Protein AF-0000000068860426 (afdb_homodimer)

Secondary structure (DSSP, 8-state):
--------THHHHHHHHHHHHHHHHHHHS-HHHHHHHHHHHHHHHHHHHHHHHH---------EEESSTTSHHHHHHHHHHTTTS-GGGEEEEES-TTSHHHHHHHHTT-EEEETT-HHHHHTT-SEEEE---SSTTHHHHHHHHHHHHHHHHHHH---EEEEEEETTTT-TT--HHHHHHHHHHHHHHHHH-SSTTEEEEEEPPBGGGGGGGHHHHHHHTEEEES--TT-EE-PBPHHHHHHHHHHHT-TT-S--GGGSTTS-SSSS--EEEEE--S--EEHHHHHHHHHHHHSS--EEEE--HHHHHHHHHHTT--HHHHHHHHHHHHHH-B---TT-GGGSPPPSHHHHHHSSPPPPHHHHHHHTHHHHS-------------------------------------------------TTHHHHTGGGGG---S-SS-S-S---S-------------/--------HHHHHHHHHHHHHHHHHHHHS-HHHHHHHHHHHHHHHHHHHHHHHH---------EEESSTTSHHHHHHHHHHTTTS-GGGEEEEES-TTSHHHHHHHHTT-EEEETT-HHHHHTT-SEEEE---SSTTHHHHHHHHHHHHHHHHHHH---EEEEEEETTTT-TT--HHHHHHHHHHHHHHHHH-SSS-EEEEEEPPBGGGGGGGHHHHHHHTEEEES--TT-EE-PBPHHHHHHHHHHHT-TT-S--GGGSTTS--SSS--EEEEE--S--EEHHHHHHHHHHHHSS--EEEE--HHHHHHHHHHTT--HHHHHHHHHHHHHH-BPPPTT-GGGSPPPSHHHHHHSSPPPPHHHHHHHTHHHHS-------------------------------------------------SGGGGGGGGGGGGGSS-SSPS-S---S-------------

Sequence (924 aa):
MRPPSGSGPSAIAGYERVTDAMLQRWQRSGPKRKRELIRPSCLLCMALLFSLFSSSSAASPRPLLVTSADGAEGFAVLTALVSARDPSSLVGCVDSAGSENSLALRALGVALRPADDLRGCFSGVSFALLAAPLTADRAARASELIAAAVAARDEEGLAAAFLVSVIGSTAAAAPPSVAEYGAMERELFQRWGDVPGAVALRTAFFQQNLLLWAGDAREHAALRLPLGPAACLAPLSSRDLASVLAALCAPAGLPPLGELPFLPAEGGAPAALELSGPAWLNGSRLSAVATATAGTPLGFASLPRAEAAGVLRRAGLDASEQRLLLDLLSAQSALPPAGGCEALQPSAGLPALLGRPGAPVGAFFLEQAAAFAARDAPTAGEGVAGEGHHHHPRTGWNSRVIAGYEAAPWQHGVVLLLALAPVGLALAACSLARGRRGTLLHAMCFPDESAQSGVEPGWRLLMRPPSGSGPSAIAGYERVTDAMLQRWQRSGPKRKRELIRPSCLLCMALLFSLFSSSSAASPRPLLVTSADGAEGFAVLTALVSARDPSSLVGCVDSAGSENSLALRALGVALRPADDLRGCFSGVSFALLAAPLTADRAARASELIAAAVAARDEEGLAAAFLVSVIGSTAAAAPPSVAEYGAMERELFQRWGDVPGAVALRTAFFQQNLLLWAGDAREHAALRLPLGPAACLAPLSSRDLASVLAALCAPAGLPPLGELPFLPAEGGAPAALELSGPAWLNGSRLSAVATATAGTPLGFASLPRAEAAGVLRRAGLDASEQRLLLDLLSAQSALPPAGGCEALQPSAGLPALLGRPGAPVGAFFLEQAAAFAARDAPTAGEGVAGEGHHHHPRTGWNSRVIAGYEAAPWQHGVVLLLALAPVGLALAACSLARGRRGTLLHAMCFPDESAQSGVEPGWRLL

pLDDT: mean 71.19, std 30.67, range [15.7, 98.75]

Nearest PDB structures (foldseek):
  5l4l-assembly1_A  TM=7.822E-01  e=1.843E-15  Streptomyces antibioticus
  2zcv-assembly1_A  TM=7.775E-01  e=4.383E-14  Escherichia coli
  8j9i-assembly1_E4  TM=6.492E-01  e=2.360E-07  Euglena gracilis
  8gym-assembly1_2E  TM=5.850E-01  e=1.329E-06  Tetrahymena thermophila SB210
  8tcu-assembly1_D-2  TM=4.857E-01  e=2.380E-03  Homo sapiens

Organism: Emiliania huxleyi (strain CCMP1516) (NCBI:txid280463)

Foldseek 3Di:
DDPPDDPPPPVVVVVVVVVVVVVVVLVVDPPVVVVVVCVVVVVVVVVCVCCVVVVPPVPDQFAEEEECCLADLNVLLLVLLLVQDPQCSYEYAHCDCPDPSNVVSVVSVHHYDYNVCLLVRLARGQEYEQDFHLDPCRLVRLLVNLVSQLVCVVPHVHQAYEYEAAPLCVPPPQDPLNVSRVVSLVSNLVSNDQDPHYEYEHEAAALVVQLLCLVVCLVVVASAEQFDQQWKGFHFHSSLVSNLVSLCSDPVHGDPCCPLVPADHDDRDHGYAYATAQFIDGQQRLQVLLCVQLVGRYHYHHDHLVVNLVSNVVSPDDPSRSVNSSSSCVSRIDGDDPVGRRPDGGGCRSCSRPVDGGDDSSVVSNVCSVSNDHPDDDDDDDDDPDDPPDPPPPDPDDPCPDDDDDPPDDDDDPPDDPPDPDDDVPPPVPPVPPDDDDPPDDPDDDPDDDDPDDDDDDPDDD/DDPPDDPVVPVVVVVVVVVVVVVVVLVVDPPVVVVVVCVVVVVVVVVCVCCVVVVVPVPDQFAEEEEQCLADLNVLLLVLLLVQDPQCSYEYAHCDCPDPSNVVSVVSVHHYDYNVCLLVRLARGQEYEQDFHLDPCRLVRLLVNLVSQLVCVVPHVHNAYEYEAAPLCVPPPQDPLNVSRVVSLVSNLVSNDQDPHYEYEHEAAALVVQLLCLVVCLVVVASAEQFDQQWKGFHFHSSLVSNLVSLCSDPVHGDPCCPLVPFPHDDSRHGYAYATAQFIDGRQRLQVLLCVQLVGRYHYHHDHLVVNLVSNVVSPDDPSRSVNSSSSCVSRIDGDDPVGRRPDGGGCRSCSRPVDGGDDSSVVSNVCSVSNDHPPDPDPPDPDPPDDPDPPPPDDPPPDDPDDPPPVDDDDDPPDDPPDPDDDVPPPVPPVPPDCPVHVDDVDDCPPPDPDDDDDDDPDPD

Solvent-accessible surface area (backbone atoms only — not comparable to full-atom values): 51506 Å² total; per-residue (Å²): 134,80,79,79,83,76,78,66,70,53,60,64,54,48,52,52,47,51,51,48,48,49,49,48,49,53,72,69,43,55,79,72,53,45,63,59,48,49,49,61,49,48,46,40,46,48,41,41,47,42,42,59,58,60,51,48,60,76,63,73,65,61,28,37,31,31,29,35,23,50,39,74,67,25,32,49,36,51,59,34,26,33,58,54,34,46,27,81,28,32,35,29,21,19,86,47,76,82,37,68,53,31,44,22,39,44,66,55,45,32,45,76,34,54,48,91,39,52,70,66,46,49,56,80,26,36,33,34,39,44,36,58,54,70,52,90,60,23,67,64,51,34,52,51,52,45,52,46,50,46,49,26,34,77,73,50,57,33,56,34,41,35,32,66,35,38,54,48,15,78,44,92,84,34,49,69,70,40,28,48,39,31,52,50,48,53,49,43,39,61,69,61,46,95,53,85,39,52,33,34,40,17,34,36,59,46,48,71,60,56,60,53,43,18,68,58,19,38,77,65,40,19,52,64,40,62,45,54,80,65,28,17,37,30,43,13,40,51,53,52,53,19,47,50,51,43,61,46,58,30,88,91,39,66,61,68,51,62,68,33,84,69,18,79,67,85,74,88,70,66,42,50,42,45,38,32,6,56,50,38,32,25,46,65,55,48,19,50,34,35,22,44,31,32,72,40,79,32,39,57,41,66,33,56,65,70,58,36,47,50,49,37,44,75,58,68,44,52,72,53,44,40,51,40,54,54,40,45,51,59,56,54,40,38,75,44,58,96,70,31,33,76,66,51,78,49,49,62,40,39,37,70,75,70,73,23,56,35,31,49,64,31,53,53,30,39,70,42,19,64,55,49,40,65,75,75,71,81,75,85,78,80,84,79,82,69,82,71,77,81,74,72,80,78,80,78,78,75,82,74,82,85,91,70,93,61,91,68,85,94,82,88,70,93,70,74,85,70,69,85,67,68,69,74,72,61,59,70,63,53,71,68,62,63,84,83,70,85,69,86,78,76,80,70,84,77,74,71,85,69,92,79,80,80,88,78,84,70,92,82,95,130,133,80,77,81,80,74,75,65,72,51,59,63,52,49,50,51,46,51,50,48,47,50,49,51,49,52,72,68,42,56,82,70,52,44,62,61,47,47,49,62,49,47,46,39,45,48,43,42,46,41,41,60,57,58,51,47,58,77,64,74,68,61,29,36,30,30,30,36,21,51,39,75,65,24,31,50,36,51,58,33,25,34,58,55,36,47,25,83,27,33,33,28,21,21,86,47,76,81,37,69,53,30,44,23,39,46,66,54,46,34,46,76,33,53,49,94,38,50,69,67,46,49,57,78,26,35,31,34,39,44,34,57,53,69,52,88,59,22,69,65,52,35,53,52,51,45,52,47,50,44,50,26,36,76,73,50,57,33,56,33,42,34,33,68,35,38,55,51,16,77,43,89,84,34,47,69,69,40,29,49,38,31,52,49,50,52,49,43,37,61,70,60,45,100,53,87,40,52,33,35,39,17,34,36,59,47,48,70,60,54,58,54,43,18,67,57,20,38,76,63,40,20,52,64,39,62,45,55,80,64,27,17,38,31,42,13,41,50,53,49,55,17,47,49,51,44,60,46,57,31,86,90,39,66,61,68,52,66,69,34,83,70,19,78,69,82,76,90,71,64,42,49,42,46,38,33,6,56,50,40,33,26,46,63,55,49,19,50,35,34,21,46,32,32,73,41,78,32,41,59,41,69,33,55,66,71,59,36,47,50,50,37,43,75,57,67,45,52,72,54,45,40,51,39,54,54,41,45,51,59,55,52,40,39,73,45,57,96,70,32,31,77,66,50,80,52,47,62,41,40,37,70,75,69,73,23,57,36,29,50,63,31,51,52,30,40,70,42,20,62,53,47,40,66,74,74,71,79,77,85,75,78,80,72,82,73,75,74,79,79,77,72,78,78,80,75,83,75,81,77,82,83,81,79,80,72,80,71,79,89,80,89,71,94,72,78,85,72,67,88,70,77,73,75,77,62,59,73,68,54,71,75,62,56,64,43,61,71,42,73,74,64,90,66,83,80,71,68,76,66,86,72,85,80,86,79,85,82,80,73,93,119

Radius of gyration: 33.28 Å; Cα contacts (8 Å, |Δi|>4): 1417; chains: 2; bounding box: 102×101×106 Å

Structure (mmCIF, N/CA/C/O backbone):
data_AF-0000000068860426-model_v1
#
loop_
_entity.id
_entity.type
_entity.pdbx_description
1 polymer 'Uncharacterized protein'
#
loop_
_atom_site.group_PDB
_atom_site.id
_atom_site.type_symbol
_atom_site.label_atom_id
_atom_site.label_alt_id
_atom_site.label_comp_id
_atom_site.label_asym_id
_atom_site.label_entity_id
_atom_site.label_seq_id
_atom_site.pdbx_PDB_ins_code
_atom_site.Cartn_x
_atom_site.Cartn_y
_atom_site.Cartn_z
_atom_site.occupancy
_atom_site.B_iso_or_equiv
_atom_site.auth_seq_id
_atom_site.auth_comp_id
_atom_site.auth_asym_id
_atom_site.auth_atom_id
_atom_site.pdbx_PDB_model_num
ATOM 1 N N . MET A 1 1 ? -43.688 -19.359 48.094 1 23.11 1 MET A N 1
ATOM 2 C CA . MET A 1 1 ? -42.438 -20.141 48.125 1 23.11 1 MET A CA 1
ATOM 3 C C . MET A 1 1 ? -41.375 -19.484 47.281 1 23.11 1 MET A C 1
ATOM 5 O O . MET A 1 1 ? -41.594 -19.219 46.094 1 23.11 1 MET A O 1
ATOM 9 N N . ARG A 1 2 ? -40.344 -18.797 47.875 1 30.78 2 ARG A N 1
ATOM 10 C CA . ARG A 1 2 ? -39.375 -17.828 47.375 1 30.78 2 ARG A CA 1
ATOM 11 C C . ARG A 1 2 ? -38.344 -18.516 46.469 1 30.78 2 ARG A C 1
ATOM 13 O O . ARG A 1 2 ? -37.844 -19.594 46.781 1 30.78 2 ARG A O 1
ATOM 20 N N . PRO A 1 3 ? -38.281 -18.125 45.125 1 32.91 3 PRO A N 1
ATOM 21 C CA . PRO A 1 3 ? -37.469 -18.969 44.219 1 32.91 3 PRO A CA 1
ATOM 22 C C . PRO A 1 3 ? -36 -19.047 44.625 1 32.91 3 PRO A C 1
ATOM 24 O O . PRO A 1 3 ? -35.5 -18.125 45.281 1 32.91 3 PRO A O 1
ATOM 27 N N . PRO A 1 4 ? -35.375 -20.203 44.875 1 31.98 4 PRO A N 1
ATOM 28 C CA . PRO A 1 4 ? -34 -20.422 45.344 1 31.98 4 PRO A CA 1
ATOM 29 C C . PRO A 1 4 ? -32.969 -19.656 44.531 1 31.98 4 PRO A C 1
ATOM 31 O O . PRO A 1 4 ? -33.188 -19.344 43.375 1 31.98 4 PRO A O 1
ATOM 34 N N . SER A 1 5 ? -32.312 -18.703 45.188 1 31.06 5 SER A N 1
ATOM 35 C CA . SER A 1 5 ? -31.219 -17.781 44.906 1 31.06 5 SER A CA 1
ATOM 36 C C . SER A 1 5 ? -30.062 -18.469 44.188 1 31.06 5 SER A C 1
ATOM 38 O O . SER A 1 5 ? -29.547 -19.484 44.656 1 31.06 5 SER A O 1
ATOM 40 N N . GLY A 1 6 ? -30.031 -18.344 42.844 1 28.91 6 GLY A N 1
ATOM 41 C CA . GLY A 1 6 ? -29.281 -18.953 41.75 1 28.91 6 GLY A CA 1
ATOM 42 C C . GLY A 1 6 ? -27.781 -19 42 1 28.91 6 GLY A C 1
ATOM 43 O O . GLY A 1 6 ? -27.266 -18.25 42.844 1 28.91 6 GLY A O 1
ATOM 44 N N . SER A 1 7 ? -27.141 -20.141 41.688 1 33.69 7 SER A N 1
ATOM 45 C CA . SER A 1 7 ? -25.875 -20.844 41.75 1 33.69 7 SER A CA 1
ATOM 46 C C . SER A 1 7 ? -24.734 -20.031 41.125 1 33.69 7 SER A C 1
ATOM 48 O O . SER A 1 7 ? -24.047 -20.516 40.25 1 33.69 7 SER A O 1
ATOM 50 N N . GLY A 1 8 ? -24.906 -18.703 41.125 1 32.19 8 GLY A N 1
ATOM 51 C CA . GLY A 1 8 ? -23.906 -18 40.344 1 32.19 8 GLY A CA 1
ATOM 52 C C . GLY A 1 8 ? -22.484 -18.219 40.844 1 32.19 8 GLY A C 1
ATOM 53 O O . GLY A 1 8 ? -21.578 -18.453 40.031 1 32.19 8 GLY A O 1
ATOM 54 N N . PRO A 1 9 ? -22.297 -18.062 42.156 1 38.44 9 PRO A N 1
ATOM 55 C CA . PRO A 1 9 ? -20.953 -17.891 42.719 1 38.44 9 PRO A CA 1
ATOM 56 C C . PRO A 1 9 ? -20.141 -19.188 42.75 1 38.44 9 PRO A C 1
ATOM 58 O O . PRO A 1 9 ? -18.953 -19.156 43.031 1 38.44 9 PRO A O 1
ATOM 61 N N . SER A 1 10 ? -20.859 -20.281 42.469 1 38.16 10 SER A N 1
ATOM 62 C CA . SER A 1 10 ? -20.25 -21.562 42.844 1 38.16 10 SER A CA 1
ATOM 63 C C . SER A 1 10 ? -19.203 -22 41.844 1 38.16 10 SER A C 1
ATOM 65 O O . SER A 1 10 ? -18.25 -22.703 42.188 1 38.16 10 SER A O 1
ATOM 67 N N . ALA A 1 11 ? -19.453 -21.609 40.625 1 39.06 11 ALA A N 1
ATOM 68 C CA . ALA A 1 11 ? -18.547 -22.156 39.625 1 39.06 11 ALA A CA 1
ATOM 69 C C . ALA A 1 11 ? -17.141 -21.562 39.781 1 39.06 11 ALA A C 1
ATOM 71 O O . ALA A 1 11 ? -16.141 -22.25 39.594 1 39.06 11 ALA A O 1
ATOM 72 N N . ILE A 1 12 ? -17.109 -20.297 40.156 1 38.5 12 ILE A N 1
ATOM 73 C CA . ILE A 1 12 ? -15.82 -19.641 40.312 1 38.5 12 ILE A CA 1
ATOM 74 C C . ILE A 1 12 ? -15.086 -20.219 41.531 1 38.5 12 ILE A C 1
ATOM 76 O O . ILE A 1 12 ? -13.867 -20.438 41.469 1 38.5 12 ILE A O 1
ATOM 80 N N . ALA A 1 13 ? -15.875 -20.609 42.531 1 46.25 13 ALA A N 1
ATOM 81 C CA . ALA A 1 13 ? -15.305 -21.203 43.719 1 46.25 13 ALA A CA 1
ATOM 82 C C . ALA A 1 13 ? -14.711 -22.578 43.438 1 46.25 13 ALA A C 1
ATOM 84 O O . ALA A 1 13 ? -13.688 -22.953 44 1 46.25 13 ALA A O 1
ATOM 85 N N . GLY A 1 14 ? -15.328 -23.297 42.469 1 42.81 14 GLY A N 1
ATOM 86 C CA . GLY A 1 14 ? -14.836 -24.594 42.062 1 42.81 14 GLY A CA 1
ATOM 87 C C . GLY A 1 14 ? -13.484 -24.547 41.375 1 42.81 14 GLY A C 1
ATOM 88 O O . GLY A 1 14 ? -12.609 -25.375 41.656 1 42.81 14 GLY A O 1
ATOM 89 N N . TYR A 1 15 ? -13.312 -23.531 40.562 1 43.19 15 TYR A N 1
ATOM 90 C CA . TYR A 1 15 ? -12.039 -23.391 39.875 1 43.19 15 TYR A CA 1
ATOM 91 C C . TYR A 1 15 ? -10.922 -23.062 40.844 1 43.19 15 TYR A C 1
ATOM 93 O O . TYR A 1 15 ? -9.805 -23.562 40.719 1 43.19 15 TYR A O 1
ATOM 101 N N . GLU A 1 16 ? -11.211 -22.234 41.812 1 45.62 16 GLU A N 1
ATOM 102 C CA . GLU A 1 16 ? -10.219 -21.922 42.812 1 45.62 16 GLU A CA 1
ATOM 103 C C . GLU A 1 16 ? -9.828 -23.156 43.625 1 45.62 16 GLU A C 1
ATOM 105 O O . GLU A 1 16 ? -8.656 -23.344 43.938 1 45.62 16 GLU A O 1
ATOM 110 N N . ARG A 1 17 ? -10.844 -23.953 43.781 1 50.78 17 ARG A N 1
ATOM 111 C CA . ARG A 1 17 ? -10.562 -25.188 44.531 1 50.78 17 ARG A CA 1
ATOM 112 C C . ARG A 1 17 ? -9.656 -26.109 43.75 1 50.78 17 ARG A C 1
ATOM 114 O O . ARG A 1 17 ? -8.742 -26.719 44.281 1 50.78 17 ARG A O 1
ATOM 121 N N . VAL A 1 18 ? -9.898 -26.25 42.469 1 48.88 18 VAL A N 1
ATOM 122 C CA . VAL A 1 18 ? -9.086 -27.125 41.625 1 48.88 18 VAL A CA 1
ATOM 123 C C . VAL A 1 18 ? -7.672 -26.547 41.5 1 48.88 18 VAL A C 1
ATOM 125 O O . VAL A 1 18 ? -6.688 -27.297 41.625 1 48.88 18 VAL A O 1
ATOM 128 N N . THR A 1 19 ? -7.621 -25.25 41.344 1 46.44 19 THR A N 1
ATOM 129 C CA . THR A 1 19 ? -6.293 -24.656 41.281 1 46.44 19 THR A CA 1
ATOM 130 C C . THR A 1 19 ? -5.566 -24.828 42.625 1 46.44 19 THR A C 1
ATOM 132 O O . THR A 1 19 ? -4.371 -25.109 42.656 1 46.44 19 THR A O 1
ATOM 135 N N . ASP A 1 20 ? -6.285 -24.578 43.625 1 49.97 20 ASP A N 1
ATOM 136 C CA . ASP A 1 20 ? -5.672 -24.734 44.938 1 49.97 20 ASP A CA 1
ATOM 137 C C . ASP A 1 20 ? -5.246 -26.188 45.188 1 49.97 20 ASP A C 1
ATOM 139 O O . ASP A 1 20 ? -4.164 -26.453 45.719 1 49.97 20 ASP A O 1
ATOM 143 N N . ALA A 1 21 ? -6.082 -27.109 44.812 1 52.97 21 ALA A N 1
ATOM 144 C CA . ALA A 1 21 ? -5.746 -28.531 44.938 1 52.97 21 ALA A CA 1
ATOM 145 C C . ALA A 1 21 ? -4.559 -28.906 44.062 1 52.97 21 ALA A C 1
ATOM 147 O O . ALA A 1 21 ? -3.682 -29.672 44.5 1 52.97 21 ALA A O 1
ATOM 148 N N . MET A 1 22 ? -4.52 -28.438 42.906 1 50.69 22 MET A N 1
ATOM 149 C CA . MET A 1 22 ? -3.377 -28.688 42.031 1 50.69 22 MET A CA 1
ATOM 150 C C . MET A 1 22 ? -2.102 -28.094 42.625 1 50.69 22 MET A C 1
ATOM 152 O O . MET A 1 22 ? -1.047 -28.734 42.594 1 50.69 22 MET A O 1
ATOM 156 N N . LEU A 1 23 ? -2.283 -26.875 43.094 1 50.78 23 LEU A N 1
ATOM 157 C CA . LEU A 1 23 ? -1.139 -26.266 43.781 1 50.78 23 LEU A CA 1
ATOM 158 C C . LEU A 1 23 ? -0.718 -27.078 45 1 50.78 23 LEU A C 1
ATOM 160 O O . LEU A 1 23 ? 0.475 -27.266 45.219 1 50.78 23 LEU A O 1
ATOM 164 N N . GLN A 1 24 ? -1.648 -27.516 45.781 1 52.69 24 GLN A N 1
ATOM 165 C CA . GLN A 1 24 ? -1.346 -28.359 46.906 1 52.69 24 GLN A CA 1
ATOM 166 C C . GLN A 1 24 ? -0.689 -29.672 46.469 1 52.69 24 GLN A C 1
ATOM 168 O O . GLN A 1 24 ? 0.27 -30.125 47.094 1 52.69 24 GLN A O 1
ATOM 173 N N . ARG A 1 25 ? -1.207 -30.344 45.5 1 53.94 25 ARG A N 1
ATOM 174 C CA . ARG A 1 25 ? -0.604 -31.562 45 1 53.94 25 ARG A CA 1
ATOM 175 C C . ARG A 1 25 ? 0.787 -31.297 44.438 1 53.94 25 ARG A C 1
ATOM 177 O O . ARG A 1 25 ? 1.7 -32.094 44.594 1 53.94 25 ARG A O 1
ATOM 184 N N . TRP A 1 26 ? 0.906 -30.188 43.688 1 52.31 26 TRP A N 1
ATOM 185 C CA . TRP A 1 26 ? 2.227 -29.781 43.219 1 52.31 26 TRP A CA 1
ATOM 186 C C . TRP A 1 26 ? 3.184 -29.594 44.406 1 52.31 26 TRP A C 1
ATOM 188 O O . TRP A 1 26 ? 4.328 -30.047 44.344 1 52.31 26 TRP A O 1
ATOM 198 N N . GLN A 1 27 ? 2.801 -28.922 45.344 1 54.34 27 GLN A N 1
ATOM 199 C CA . GLN A 1 27 ? 3.652 -28.656 46.5 1 54.34 27 GLN A CA 1
ATOM 200 C C . GLN A 1 27 ? 4.074 -29.953 47.188 1 54.34 27 GLN A C 1
ATOM 202 O O . GLN A 1 27 ? 5.184 -30.047 47.719 1 54.34 27 GLN A O 1
ATOM 207 N N . ARG A 1 28 ? 3.215 -30.938 47.156 1 52.09 28 ARG A N 1
ATOM 208 C CA . ARG A 1 28 ? 3.486 -32.219 47.781 1 52.09 28 ARG A CA 1
ATOM 209 C C . ARG A 1 28 ? 4.238 -33.156 46.844 1 52.09 28 ARG A C 1
ATOM 211 O O . ARG A 1 28 ? 4.668 -34.25 47.219 1 52.09 28 ARG A O 1
ATOM 218 N N . SER A 1 29 ? 4.16 -32.938 45.656 1 48.06 29 SER A N 1
ATOM 219 C CA . SER A 1 29 ? 4.809 -33.875 44.719 1 48.06 29 SER A CA 1
ATOM 220 C C . SER A 1 29 ? 6.32 -33.656 44.719 1 48.06 29 SER A C 1
ATOM 222 O O . SER A 1 29 ? 6.801 -32.562 44.969 1 48.06 29 SER A O 1
ATOM 224 N N . GLY A 1 30 ? 7.191 -34.75 44.844 1 49.59 30 GLY A N 1
ATOM 225 C CA . GLY A 1 30 ? 8.648 -34.75 44.812 1 49.59 30 GLY A CA 1
ATOM 226 C C . GLY A 1 30 ? 9.227 -34.125 43.562 1 49.59 30 GLY A C 1
ATOM 227 O O . GLY A 1 30 ? 8.5 -33.844 42.625 1 49.59 30 GLY A O 1
ATOM 228 N N . PRO A 1 31 ? 10.531 -33.688 43.5 1 50.59 31 PRO A N 1
ATOM 229 C CA . PRO A 1 31 ? 11.156 -32.938 42.406 1 50.59 31 PRO A CA 1
ATOM 230 C C . PRO A 1 31 ? 10.953 -33.562 41.062 1 50.59 31 PRO A C 1
ATOM 232 O O . PRO A 1 31 ? 10.875 -32.875 40.031 1 50.59 31 PRO A O 1
ATOM 235 N N . LYS A 1 32 ? 10.93 -34.906 40.969 1 51.41 32 LYS A N 1
ATOM 236 C CA . LYS A 1 32 ? 10.766 -35.625 39.75 1 51.41 3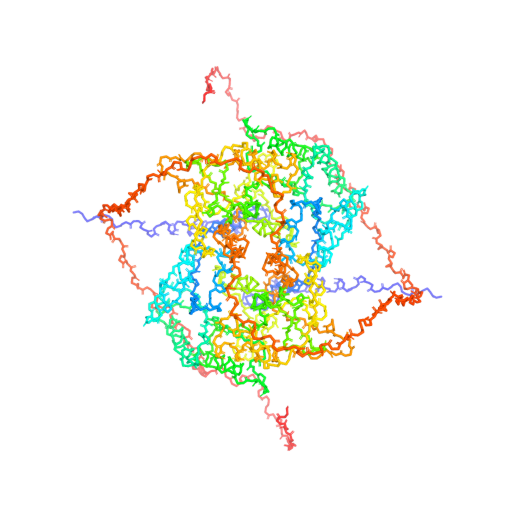2 LYS A CA 1
ATOM 237 C C . LYS A 1 32 ? 9.375 -35.406 39.156 1 51.41 32 LYS A C 1
ATOM 239 O O . LYS A 1 32 ? 9.234 -35.25 37.938 1 51.41 32 LYS A O 1
ATOM 244 N N . ARG A 1 33 ? 8.477 -35.469 39.969 1 44.62 33 ARG A N 1
ATOM 245 C CA . ARG A 1 33 ? 7.082 -35.344 39.531 1 44.62 33 ARG A CA 1
ATOM 246 C C . ARG A 1 33 ? 6.742 -33.906 39.156 1 44.62 33 ARG A C 1
ATOM 248 O O . ARG A 1 33 ? 5.879 -33.656 38.312 1 44.62 33 ARG A O 1
ATOM 255 N N . LYS A 1 34 ? 7.379 -32.969 39.688 1 46.28 34 LYS A N 1
ATOM 256 C CA . LYS A 1 34 ? 7.184 -31.578 39.344 1 46.28 34 LYS A CA 1
ATOM 257 C C . LYS A 1 34 ? 7.633 -31.281 37.906 1 46.28 34 LYS A C 1
ATOM 259 O O . LYS A 1 34 ? 7.008 -30.5 37.219 1 46.28 34 LYS A O 1
ATOM 264 N N . ARG A 1 35 ? 8.703 -31.766 37.5 1 45.03 35 ARG A N 1
ATOM 265 C CA . ARG A 1 35 ? 9.172 -31.641 36.125 1 45.03 35 ARG A CA 1
ATOM 266 C C . ARG A 1 35 ? 8.18 -32.281 35.156 1 45.03 35 ARG A C 1
ATOM 268 O O . ARG A 1 35 ? 8.008 -31.781 34.031 1 45.03 35 ARG A O 1
ATOM 275 N N . GLU A 1 36 ? 7.551 -33.375 35.562 1 42.78 36 GLU A N 1
ATOM 276 C CA . GLU A 1 36 ? 6.523 -34.062 34.812 1 42.78 36 GLU A CA 1
ATOM 277 C C . GLU A 1 36 ? 5.223 -33.281 34.781 1 42.78 36 GLU A C 1
ATOM 279 O O . GLU A 1 36 ? 4.449 -33.375 33.812 1 42.78 36 GLU A O 1
ATOM 284 N N . LEU A 1 37 ? 5.023 -32.562 35.844 1 38.66 37 LEU A N 1
ATOM 285 C CA . LEU A 1 37 ? 3.777 -31.797 35.938 1 38.66 37 LEU A CA 1
ATOM 286 C C . LEU A 1 37 ? 3.896 -30.469 35.188 1 38.66 37 LEU A C 1
ATOM 288 O O . LEU A 1 37 ? 2.885 -29.844 34.875 1 38.66 37 LEU A O 1
ATOM 292 N N . ILE A 1 38 ? 5.016 -29.891 35.219 1 38.59 38 ILE A N 1
ATOM 293 C CA . ILE A 1 38 ? 5.152 -28.641 34.5 1 38.59 38 ILE A CA 1
ATOM 294 C C . ILE A 1 38 ? 4.996 -28.875 33 1 38.59 38 ILE A C 1
ATOM 296 O O . ILE A 1 38 ? 4.797 -27.938 32.25 1 38.59 38 ILE A O 1
ATOM 300 N N . ARG A 1 39 ? 5.109 -30.188 32.688 1 35.59 39 ARG A N 1
ATOM 301 C CA . ARG A 1 39 ? 5.098 -30.453 31.234 1 35.59 39 ARG A CA 1
ATOM 302 C C . ARG A 1 39 ? 3.746 -30.094 30.625 1 35.59 39 ARG A C 1
ATOM 304 O O . ARG A 1 39 ? 3.682 -29.391 29.625 1 35.59 39 ARG A O 1
ATOM 311 N N . PRO A 1 40 ? 2.701 -30.953 31.047 1 34.97 40 PRO A N 1
ATOM 312 C CA . PRO A 1 40 ? 1.465 -30.734 30.281 1 34.97 40 PRO A CA 1
ATOM 313 C C . PRO A 1 40 ? 0.692 -29.5 30.766 1 34.97 40 PRO A C 1
ATOM 315 O O . PRO A 1 40 ? 0.003 -28.859 29.969 1 34.97 40 PRO A O 1
ATOM 318 N N . SER A 1 41 ? 0.914 -29.203 32.062 1 35.59 41 SER A N 1
ATOM 319 C CA . SER A 1 41 ? 0.041 -28.156 32.562 1 35.59 41 SER A CA 1
ATOM 320 C C . SER A 1 41 ? 0.566 -26.766 32.188 1 35.59 41 SER A C 1
ATOM 322 O O . SER A 1 41 ? -0.215 -25.844 31.938 1 35.59 41 SER A O 1
ATOM 324 N N . CYS A 1 42 ? 1.854 -26.547 32.344 1 36.5 42 CYS A N 1
ATOM 325 C CA . CYS A 1 42 ? 2.377 -25.25 31.922 1 36.5 42 CYS A CA 1
ATOM 326 C C . CYS A 1 42 ? 2.252 -25.109 30.406 1 36.5 42 CYS A C 1
ATOM 328 O O . CYS A 1 42 ? 2.039 -24 29.906 1 36.5 42 CYS A O 1
ATOM 330 N N . LEU A 1 43 ? 2.383 -26.188 29.734 1 36.91 43 LEU A N 1
ATOM 331 C CA . LEU A 1 43 ? 2.082 -26.156 28.297 1 36.91 43 LEU A CA 1
ATOM 332 C C . LEU A 1 43 ? 0.593 -25.922 28.062 1 36.91 43 LEU A C 1
ATOM 334 O O . LEU A 1 43 ? 0.213 -25.219 27.125 1 36.91 43 LEU A O 1
ATOM 338 N N . LEU A 1 44 ? -0.183 -26.469 29 1 36.94 44 LEU A N 1
ATOM 339 C CA . LEU A 1 44 ? -1.608 -26.156 28.922 1 36.94 44 LEU A CA 1
ATOM 340 C C . LEU A 1 44 ? -1.883 -24.719 29.359 1 36.94 44 LEU A C 1
ATOM 342 O O . LEU A 1 44 ? -2.682 -24.031 28.734 1 36.94 44 LEU A O 1
ATOM 346 N N . CYS A 1 45 ? -1.245 -24.312 30.391 1 36.56 45 CYS A N 1
ATOM 347 C CA . CYS A 1 45 ? -1.45 -22.906 30.75 1 36.56 45 CYS A CA 1
ATOM 348 C C . CYS A 1 45 ? -0.848 -21.984 29.688 1 36.56 45 CYS A C 1
ATOM 350 O O . CYS A 1 45 ? -1.455 -20.984 29.328 1 36.56 45 CYS A O 1
ATOM 352 N N . MET A 1 46 ? 0.339 -22.281 29.219 1 37.56 46 MET A N 1
ATOM 353 C CA . MET A 1 46 ? 0.872 -21.5 28.109 1 37.56 46 MET A CA 1
ATOM 354 C C . MET A 1 46 ? 0.035 -21.688 26.844 1 37.56 46 MET A C 1
ATOM 356 O O . MET A 1 46 ? -0.207 -20.734 26.094 1 37.56 46 MET A O 1
ATOM 360 N N . ALA A 1 47 ? -0.383 -22.891 26.641 1 38.72 47 ALA A N 1
ATOM 361 C CA . ALA A 1 47 ? -1.36 -23.109 25.578 1 38.72 47 ALA A CA 1
ATOM 362 C C . ALA A 1 47 ? -2.699 -22.469 25.906 1 38.72 47 ALA A C 1
ATOM 364 O O . ALA A 1 47 ? -3.359 -21.906 25.031 1 38.72 47 ALA A O 1
ATOM 365 N N . LEU A 1 48 ? -3.129 -22.562 27.141 1 36.59 48 LEU A N 1
ATOM 366 C CA . LEU A 1 48 ? -4.328 -21.828 27.547 1 36.59 48 LEU A CA 1
ATOM 367 C C . LEU A 1 48 ? -4.09 -20.328 27.531 1 36.59 48 LEU A C 1
ATOM 369 O O . LEU A 1 48 ? -4.961 -19.562 27.125 1 36.59 48 LEU A O 1
ATOM 373 N N . LEU A 1 49 ? -2.971 -19.891 28.062 1 35.31 49 LEU A N 1
ATOM 374 C CA . LEU A 1 49 ? -2.66 -18.469 27.922 1 35.31 49 LEU A CA 1
ATOM 375 C C . LEU A 1 49 ? -2.424 -18.109 26.453 1 35.31 49 LEU A C 1
ATOM 377 O O . LEU A 1 49 ? -2.861 -17.062 26 1 35.31 49 LEU A O 1
ATOM 381 N N . PHE A 1 50 ? -1.663 -18.906 25.719 1 36.5 50 PHE A N 1
ATOM 382 C CA . PHE A 1 50 ? -1.607 -18.734 24.281 1 36.5 50 PHE A CA 1
ATOM 383 C C . PHE A 1 50 ? -2.982 -18.938 23.656 1 36.5 50 PHE A C 1
ATOM 385 O O . PHE A 1 50 ? -3.359 -18.219 22.719 1 36.5 50 PHE A O 1
ATOM 392 N N . SER A 1 51 ? -3.662 -20.031 23.969 1 34.19 51 SER A N 1
ATOM 393 C CA . SER A 1 51 ? -5.051 -20.172 23.547 1 34.19 51 SER A CA 1
ATOM 394 C C . SER A 1 51 ? -5.918 -19.047 24.109 1 34.19 51 SER A C 1
ATOM 396 O O . SER A 1 51 ? -6.859 -18.609 23.453 1 34.19 51 SER A O 1
ATOM 398 N N . LEU A 1 52 ? -5.891 -18.781 25.344 1 34.59 52 LEU A N 1
ATOM 399 C CA . LEU A 1 52 ? -6.59 -17.625 25.875 1 34.59 52 LEU A CA 1
ATOM 400 C C . LEU A 1 52 ? -6.094 -16.344 25.219 1 34.59 52 LEU A C 1
ATOM 402 O O . LEU A 1 52 ? -6.863 -15.398 25.031 1 34.59 52 LEU A O 1
ATOM 406 N N . PHE A 1 53 ? -4.777 -16.188 25.031 1 33.28 53 PHE A N 1
ATOM 407 C CA . PHE A 1 53 ? -4.305 -15.055 24.234 1 33.28 53 PHE A CA 1
ATOM 408 C C . PHE A 1 53 ? -4.477 -15.344 22.734 1 33.28 53 PHE A C 1
ATOM 410 O O . PHE A 1 53 ? -4.531 -14.414 21.922 1 33.28 53 PHE A O 1
ATOM 417 N N . SER A 1 54 ? -4.281 -16.531 22.297 1 33 54 SER A N 1
ATOM 418 C CA . SER A 1 54 ? -4.586 -16.875 20.906 1 33 54 SER A CA 1
ATOM 419 C C . SER A 1 54 ? -6.086 -16.781 20.641 1 33 54 SER A C 1
ATOM 421 O O . SER A 1 54 ? -6.527 -16.984 19.5 1 33 54 SER A O 1
ATOM 423 N N . SER A 1 55 ? -6.836 -17.375 21.5 1 32.41 55 SER A N 1
ATOM 424 C CA . SER A 1 55 ? -8.25 -17.078 21.312 1 32.41 55 SER A CA 1
ATOM 425 C C . SER A 1 55 ? -8.492 -15.586 21.141 1 32.41 55 SER A C 1
ATOM 427 O O . SER A 1 55 ? -9.086 -14.938 22 1 32.41 55 SER A O 1
ATOM 429 N N . SER A 1 56 ? -7.508 -14.906 20.828 1 33 56 SER A N 1
ATOM 430 C CA . SER A 1 56 ? -7.855 -13.547 20.438 1 33 56 SER A CA 1
ATOM 431 C C . SER A 1 56 ? -9.195 -13.5 19.703 1 33 56 SER A C 1
ATOM 433 O O . SER A 1 56 ? -9.305 -13.961 18.562 1 33 56 SER A O 1
ATOM 435 N N . SER A 1 57 ? -10.188 -14 20.281 1 35.03 57 SER A N 1
ATOM 436 C CA . SER A 1 57 ? -11.375 -13.406 19.688 1 35.03 57 SER A CA 1
ATOM 437 C C . SER A 1 57 ? -11.023 -12.18 18.859 1 35.03 57 SER A C 1
ATOM 439 O O . SER A 1 57 ? -10.375 -11.25 19.344 1 35.03 57 SER A O 1
ATOM 441 N N . ALA A 1 58 ? -10.633 -12.406 17.719 1 42.03 58 ALA A N 1
ATOM 442 C CA . ALA A 1 58 ? -10.391 -11.289 16.812 1 42.03 58 ALA A CA 1
ATOM 443 C C . ALA A 1 58 ? -11.008 -10 17.344 1 42.03 58 ALA A C 1
ATOM 445 O O . ALA A 1 58 ? -12.227 -9.797 17.25 1 42.03 58 ALA A O 1
ATOM 446 N N . ALA A 1 59 ? -10.828 -9.617 18.594 1 48.59 59 ALA A N 1
ATOM 447 C CA . ALA A 1 59 ? -11.352 -8.367 19.141 1 48.59 59 ALA A CA 1
ATOM 448 C C . ALA A 1 59 ? -11.508 -7.316 18.047 1 48.59 59 ALA A C 1
ATOM 450 O O . ALA A 1 59 ? -10.648 -7.188 17.172 1 48.59 59 ALA A O 1
ATOM 451 N N . SER A 1 60 ? -12.695 -7.082 17.797 1 61.75 60 SER A N 1
ATOM 452 C CA . SER A 1 60 ? -13.055 -6.043 16.828 1 61.75 60 SER A CA 1
ATOM 453 C C . SER A 1 60 ? -12.094 -4.863 16.906 1 61.75 60 SER A C 1
ATOM 455 O O . SER A 1 60 ? -11.75 -4.406 18 1 61.75 60 SER A O 1
ATOM 457 N N . PRO A 1 61 ? -11.281 -4.691 15.883 1 77.56 61 PRO A N 1
ATOM 458 C CA . PRO A 1 61 ? -10.367 -3.549 15.914 1 77.56 61 PRO A CA 1
ATOM 459 C C . PRO A 1 61 ? -11 -2.297 16.516 1 77.56 61 PRO A C 1
ATOM 461 O O . PRO A 1 61 ? -12.18 -2.02 16.25 1 77.56 61 PRO A O 1
ATOM 464 N N . ARG A 1 62 ? -10.32 -1.696 17.484 1 88.31 62 ARG A N 1
ATOM 465 C CA . ARG A 1 62 ? -10.766 -0.455 18.109 1 88.31 62 ARG A CA 1
ATOM 466 C C . ARG A 1 62 ? -10.898 0.659 17.078 1 88.31 62 ARG A C 1
ATOM 468 O O . ARG A 1 62 ? -10.039 0.811 16.203 1 88.31 62 ARG A O 1
ATOM 475 N N . PRO A 1 63 ? -11.953 1.443 17.094 1 94.81 63 PRO A N 1
ATOM 476 C CA . PRO A 1 63 ? -12.25 2.418 16.047 1 94.81 63 PRO A CA 1
ATOM 477 C C . PRO A 1 63 ? -11.281 3.598 16.047 1 94.81 63 PRO A C 1
ATOM 479 O O . PRO A 1 63 ? -10.867 4.066 17.109 1 94.81 63 PRO A O 1
ATOM 482 N N . LEU A 1 64 ? -10.883 4.02 14.914 1 97.19 64 LEU A N 1
ATOM 483 C CA . LEU A 1 64 ? -10.016 5.172 14.68 1 97.19 64 LEU A CA 1
ATOM 484 C C . LEU A 1 64 ? -10.766 6.266 13.922 1 97.19 64 LEU A C 1
ATOM 486 O O . LEU A 1 64 ? -11.273 6.027 12.82 1 97.19 64 LEU A O 1
ATOM 490 N N . LEU A 1 65 ? -10.859 7.418 14.578 1 98.56 65 LEU A N 1
ATOM 491 C CA . LEU A 1 65 ? -11.461 8.594 13.953 1 98.56 65 LEU A CA 1
ATOM 492 C C . LEU A 1 65 ? -10.406 9.398 13.195 1 98.56 65 LEU A C 1
ATOM 494 O O . LEU A 1 65 ? -9.297 9.602 13.688 1 98.56 65 LEU A O 1
ATOM 498 N N . VAL A 1 66 ? -10.727 9.812 11.977 1 98.69 66 VAL A N 1
ATOM 499 C CA . VAL A 1 66 ? -9.93 10.781 11.242 1 98.69 66 VAL A CA 1
ATOM 500 C C . VAL A 1 66 ? -10.75 12.055 11.008 1 98.69 66 VAL A C 1
ATOM 502 O O . VAL A 1 66 ? -11.836 12 10.43 1 98.69 66 VAL A O 1
ATOM 505 N N . THR A 1 67 ? -10.242 13.188 11.477 1 98.56 67 THR A N 1
ATOM 506 C CA . THR A 1 67 ? -10.945 14.453 11.305 1 98.56 67 THR A CA 1
ATOM 507 C C . THR A 1 67 ? -10.648 15.055 9.938 1 98.56 67 THR A C 1
ATOM 509 O O . THR A 1 67 ? -9.703 14.641 9.258 1 98.56 67 THR A O 1
ATOM 512 N N . SER A 1 68 ? -11.508 16.016 9.508 1 97.75 68 SER A N 1
ATOM 513 C CA . SER A 1 68 ? -11.414 16.625 8.18 1 97.75 68 SER A CA 1
ATOM 514 C C . SER A 1 68 ? -11.227 15.562 7.102 1 97.75 68 SER A C 1
ATOM 516 O O . SER A 1 68 ? -10.367 15.711 6.227 1 97.75 68 SER A O 1
ATOM 518 N N . ALA A 1 69 ? -11.984 14.516 7.176 1 98 69 ALA A N 1
ATOM 519 C CA . ALA A 1 69 ? -11.773 13.305 6.391 1 98 69 ALA A CA 1
ATOM 520 C C . ALA A 1 69 ? -12.047 13.555 4.91 1 98 69 ALA A C 1
ATOM 522 O O . ALA A 1 69 ? -11.531 12.836 4.047 1 98 69 ALA A O 1
ATOM 523 N N . ASP A 1 70 ? -12.875 14.516 4.605 1 96.75 70 ASP A N 1
ATOM 524 C CA . ASP A 1 70 ? -13.195 14.781 3.207 1 96.75 70 ASP A CA 1
ATOM 525 C C . ASP A 1 70 ? -12.266 15.844 2.621 1 96.75 70 ASP A C 1
ATOM 527 O O . ASP A 1 70 ? -12.359 16.172 1.438 1 96.75 70 ASP A O 1
ATOM 531 N N . GLY A 1 71 ? -11.375 16.375 3.48 1 93.94 71 GLY A N 1
ATOM 532 C CA . GLY A 1 71 ? -10.312 17.25 2.984 1 93.94 71 GLY A CA 1
ATOM 533 C C . GLY A 1 71 ? -9.133 16.469 2.428 1 93.94 71 GLY A C 1
ATOM 534 O O . GLY A 1 71 ? -9.078 15.242 2.535 1 93.94 71 GLY A O 1
ATOM 535 N N . ALA A 1 72 ? -8.203 17.156 1.822 1 90.69 72 ALA A N 1
ATOM 536 C CA . ALA A 1 72 ? -7.094 16.531 1.096 1 90.69 72 ALA A CA 1
ATOM 537 C C . ALA A 1 72 ? -6.277 15.625 2.008 1 90.69 72 ALA A C 1
ATOM 539 O O . ALA A 1 72 ? -6.023 14.461 1.676 1 90.69 72 ALA A O 1
ATOM 540 N N . GLU A 1 73 ? -5.898 16.094 3.137 1 91 73 GLU A N 1
ATOM 541 C CA . GLU A 1 73 ? -5.02 15.344 4.031 1 91 73 GLU A CA 1
ATOM 542 C C . GLU A 1 73 ? -5.758 14.18 4.684 1 91 73 GLU A C 1
ATOM 544 O O . GLU A 1 73 ? -5.289 13.039 4.652 1 91 73 GLU A O 1
ATOM 549 N N . GLY A 1 74 ? -6.938 14.5 5.277 1 94.94 74 GLY A N 1
ATOM 550 C CA . GLY A 1 74 ? -7.719 13.445 5.906 1 94.94 74 GLY A CA 1
ATOM 551 C C . GLY A 1 74 ? -8.133 12.352 4.938 1 94.94 74 GLY A C 1
ATOM 552 O O . GLY A 1 74 ? -8.086 11.164 5.281 1 94.94 74 GLY A O 1
ATOM 553 N N . PHE A 1 75 ? -8.492 12.766 3.781 1 95.88 75 PHE A N 1
ATOM 554 C CA . PHE A 1 75 ? -8.906 11.812 2.758 1 95.88 75 PHE A CA 1
ATOM 555 C C . PHE A 1 75 ? -7.758 10.891 2.377 1 95.88 75 PHE A C 1
ATOM 557 O O . PHE A 1 75 ? -7.934 9.672 2.297 1 95.88 75 PHE A O 1
ATOM 564 N N . ALA A 1 76 ? -6.594 11.461 2.162 1 93.06 76 ALA A N 1
ATOM 565 C CA . ALA A 1 76 ? -5.426 10.672 1.777 1 93.06 76 ALA A CA 1
ATOM 566 C C . ALA A 1 76 ? -5.078 9.648 2.85 1 93.06 76 ALA A C 1
ATOM 568 O O . ALA A 1 76 ? -4.793 8.484 2.539 1 93.06 76 ALA A O 1
ATOM 569 N N . VAL A 1 77 ? -5.168 10.031 4.027 1 94.88 77 VAL A N 1
ATOM 570 C CA . VAL A 1 77 ? -4.812 9.141 5.125 1 94.88 77 VAL A CA 1
ATOM 571 C C . VAL A 1 77 ? -5.852 8.031 5.254 1 94.88 77 VAL A C 1
ATOM 573 O O . VAL A 1 77 ? -5.504 6.852 5.375 1 94.88 77 VAL A O 1
ATOM 576 N N . LEU A 1 78 ? -7.07 8.414 5.207 1 96.69 78 LEU A N 1
ATOM 577 C CA . LEU A 1 78 ? -8.133 7.434 5.395 1 96.69 78 LEU A CA 1
ATOM 578 C C . LEU A 1 78 ? -8.156 6.422 4.258 1 96.69 78 LEU A C 1
ATOM 580 O O . LEU A 1 78 ? -8.359 5.227 4.484 1 96.69 78 LEU A O 1
ATOM 584 N N . THR A 1 79 ? -7.945 6.902 3.049 1 95.56 79 THR A N 1
ATOM 585 C CA . THR A 1 79 ? -7.93 6 1.904 1 95.56 79 THR A CA 1
ATOM 586 C C . THR A 1 79 ? -6.762 5.02 2.002 1 95.56 79 THR A C 1
ATOM 588 O O . THR A 1 79 ? -6.871 3.871 1.572 1 95.56 79 THR A O 1
ATOM 591 N N . ALA A 1 80 ? -5.664 5.465 2.539 1 95.56 80 ALA A N 1
ATOM 592 C CA . ALA A 1 80 ? -4.547 4.555 2.775 1 95.56 80 ALA A CA 1
ATOM 593 C C . ALA A 1 80 ? -4.855 3.588 3.914 1 95.56 80 ALA A C 1
ATOM 595 O O . ALA A 1 80 ? -4.484 2.414 3.859 1 95.56 80 ALA A O 1
ATOM 596 N N . LEU A 1 81 ? -5.605 4.035 4.883 1 96.88 81 LEU A N 1
ATOM 597 C CA . LEU A 1 81 ? -5.898 3.256 6.078 1 96.88 81 LEU A CA 1
ATOM 598 C C . LEU A 1 81 ? -6.812 2.08 5.75 1 96.88 81 LEU A C 1
ATOM 600 O O . LEU A 1 81 ? -6.754 1.039 6.41 1 96.88 81 LEU A O 1
ATOM 604 N N . VAL A 1 82 ? -7.652 2.199 4.727 1 96.31 82 VAL A N 1
ATOM 605 C CA . VAL A 1 82 ? -8.617 1.147 4.43 1 96.31 82 VAL A CA 1
ATOM 606 C C . VAL A 1 82 ? -7.887 -0.124 4.008 1 96.31 82 VAL A C 1
ATOM 608 O O . VAL A 1 82 ? -8.461 -1.214 4.02 1 96.31 82 VAL A O 1
ATOM 611 N N . SER A 1 83 ? -6.629 0.04 3.596 1 93.69 83 SER A N 1
ATOM 612 C CA . SER A 1 83 ? -5.828 -1.117 3.215 1 93.69 83 SER A CA 1
ATOM 613 C C . SER A 1 83 ? -4.957 -1.595 4.375 1 93.69 83 SER A C 1
ATOM 615 O O . SER A 1 83 ? -4.297 -2.629 4.273 1 93.69 83 SER A O 1
ATOM 617 N N . ALA A 1 84 ? -4.926 -0.815 5.426 1 92.88 84 ALA A N 1
ATOM 618 C CA . ALA A 1 84 ? -4.055 -1.136 6.555 1 92.88 84 ALA A CA 1
ATOM 619 C C . ALA A 1 84 ? -4.867 -1.587 7.766 1 92.88 84 ALA A C 1
ATOM 621 O O . ALA A 1 84 ? -4.316 -2.16 8.711 1 92.88 84 ALA A O 1
ATOM 622 N N . ARG A 1 85 ? -6.141 -1.337 7.73 1 93.38 85 ARG A N 1
ATOM 623 C CA . ARG A 1 85 ? -7.07 -1.698 8.797 1 93.38 85 ARG A CA 1
ATOM 624 C C . ARG 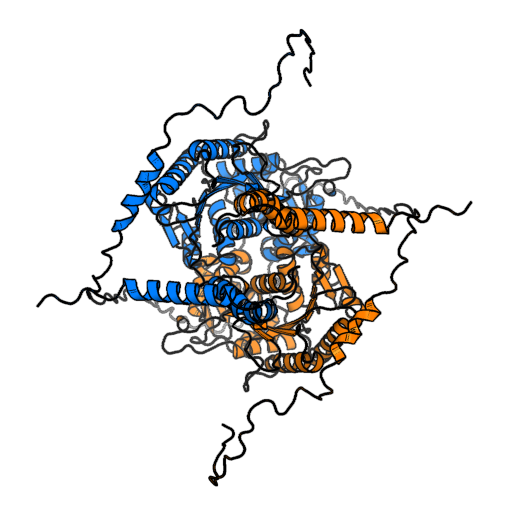A 1 85 ? -8.406 -2.16 8.227 1 93.38 85 ARG A C 1
ATOM 626 O O . ARG A 1 85 ? -8.703 -1.921 7.051 1 93.38 85 ARG A O 1
ATOM 633 N N . ASP A 1 86 ? -9.164 -2.805 9.141 1 93.25 86 ASP A N 1
ATOM 634 C CA . ASP A 1 86 ? -10.547 -3.098 8.773 1 93.25 86 ASP A CA 1
ATOM 635 C C . ASP A 1 86 ? -11.344 -1.811 8.578 1 93.25 86 ASP A C 1
ATOM 637 O O . ASP A 1 86 ? -11.461 -1.002 9.5 1 93.25 86 ASP A O 1
ATOM 641 N N . PRO A 1 87 ? -11.852 -1.616 7.344 1 95.06 87 PRO A N 1
ATOM 642 C CA . PRO A 1 87 ? -12.578 -0.374 7.078 1 95.06 87 PRO A CA 1
ATOM 643 C C . PRO A 1 87 ? -13.711 -0.131 8.07 1 95.06 87 PRO A C 1
ATOM 645 O O . PRO A 1 87 ? -14.039 1.02 8.375 1 95.06 87 PRO A O 1
ATOM 648 N N . SER A 1 88 ? -14.297 -1.171 8.633 1 94.12 88 SER A N 1
ATOM 649 C CA . SER A 1 88 ? -15.406 -1.031 9.57 1 94.12 88 SER A CA 1
ATOM 650 C C . SER A 1 88 ? -14.953 -0.397 10.883 1 94.12 88 SER A C 1
ATOM 652 O O . SER A 1 88 ? -15.781 0.053 11.68 1 94.12 88 SER A O 1
ATOM 654 N N . SER A 1 89 ? -13.648 -0.375 11.117 1 95.5 89 SER A N 1
ATOM 655 C CA . SER A 1 89 ? -13.094 0.224 12.328 1 95.5 89 SER A CA 1
ATOM 656 C C . SER A 1 89 ? -12.711 1.683 12.094 1 95.5 89 SER A C 1
ATOM 658 O O . SER A 1 89 ? -12.164 2.334 12.984 1 95.5 89 SER A O 1
ATOM 660 N N . LEU A 1 90 ? -13.008 2.225 10.922 1 97.88 90 LEU A N 1
ATOM 661 C CA . LEU A 1 90 ? -12.609 3.58 10.555 1 97.88 90 LEU A CA 1
ATOM 662 C C . LEU A 1 90 ? -13.82 4.512 10.523 1 97.88 90 LEU A C 1
ATOM 664 O O . LEU A 1 90 ? -14.883 4.145 10.016 1 97.88 90 LEU A O 1
ATOM 668 N N . VAL A 1 91 ? -13.602 5.68 11.125 1 98.44 91 VAL A N 1
ATOM 669 C CA . VAL A 1 91 ? -14.625 6.719 11.148 1 98.44 91 VAL A CA 1
ATOM 670 C C . VAL A 1 91 ? -14.055 8.023 10.609 1 98.44 91 VAL A C 1
ATOM 672 O O . VAL A 1 91 ? -12.93 8.414 10.961 1 98.44 91 VAL A O 1
ATOM 675 N N . GLY A 1 92 ? -14.781 8.594 9.711 1 98.75 92 GLY A N 1
ATOM 676 C CA . GLY A 1 92 ? -14.391 9.898 9.203 1 98.75 92 GLY A CA 1
ATOM 677 C C . GLY A 1 92 ? -15.336 11.008 9.625 1 98.75 92 GLY A C 1
ATOM 678 O O . GLY A 1 92 ? -16.562 10.867 9.5 1 98.75 92 GLY A O 1
ATOM 679 N N . CYS A 1 93 ? -14.766 12.086 10.188 1 98.56 93 CYS A N 1
ATOM 680 C CA . CYS A 1 93 ? -15.516 13.32 10.422 1 98.56 93 CYS A CA 1
ATOM 681 C C . CYS A 1 93 ? -15.445 14.242 9.211 1 98.56 93 CYS A C 1
ATOM 683 O O . CYS A 1 93 ? -14.352 14.656 8.805 1 98.56 93 CYS A O 1
ATOM 685 N N . VAL A 1 94 ? -16.594 14.562 8.625 1 98.38 94 VAL A N 1
ATOM 686 C CA . VAL A 1 94 ? -16.578 15.227 7.332 1 98.38 94 VAL A CA 1
ATOM 687 C C . VAL A 1 94 ? -17.375 16.531 7.41 1 98.38 94 VAL A C 1
ATOM 689 O O . VAL A 1 94 ? -18.328 16.641 8.172 1 98.38 94 VAL A O 1
ATOM 692 N N . ASP A 1 95 ? -16.922 17.531 6.668 1 96.69 95 ASP A N 1
ATOM 693 C CA . ASP A 1 95 ? -17.641 18.797 6.555 1 96.69 95 ASP A CA 1
ATOM 694 C C . ASP A 1 95 ? -18.828 18.656 5.617 1 96.69 95 ASP A C 1
ATOM 696 O O . ASP A 1 95 ? -19.875 19.281 5.844 1 96.69 95 ASP A O 1
ATOM 700 N N . SER A 1 96 ? -18.688 17.828 4.57 1 96.5 96 SER A N 1
ATOM 701 C CA . SER A 1 96 ? -19.734 17.625 3.578 1 96.5 96 SER A CA 1
ATOM 702 C C . SER A 1 96 ? -19.922 16.141 3.264 1 96.5 96 SER A C 1
ATOM 704 O O . SER A 1 96 ? -19.094 15.539 2.592 1 96.5 96 SER A O 1
ATOM 706 N N . ALA A 1 97 ? -21.047 15.625 3.586 1 94.06 97 ALA A N 1
ATOM 707 C CA . ALA A 1 97 ? -21.344 14.211 3.383 1 94.06 97 ALA A CA 1
ATOM 708 C C . ALA A 1 97 ? -21.562 13.906 1.905 1 94.06 97 ALA A C 1
ATOM 710 O O . ALA A 1 97 ? -21.438 12.758 1.48 1 94.06 97 ALA A O 1
ATOM 711 N N . GLY A 1 98 ? -21.828 14.945 1.149 1 94.12 98 GLY A N 1
ATOM 712 C CA . GLY A 1 98 ? -22.141 14.75 -0.257 1 94.12 98 GLY A CA 1
ATOM 713 C C . GLY A 1 98 ? -20.953 15.008 -1.174 1 94.12 98 GLY A C 1
ATOM 714 O O . GLY A 1 98 ? -21.062 14.859 -2.393 1 94.12 98 GLY A O 1
ATOM 715 N N . SER A 1 99 ? -19.828 15.344 -0.566 1 95 99 SER A N 1
ATOM 716 C CA . SER A 1 99 ? -18.656 15.594 -1.402 1 95 99 SER A CA 1
ATOM 717 C C . SER A 1 99 ? -18.188 14.312 -2.084 1 95 99 SER A C 1
ATOM 719 O O . SER A 1 99 ? -18.5 13.211 -1.631 1 95 99 SER A O 1
ATOM 721 N N . GLU A 1 100 ? -17.484 14.469 -3.219 1 93.31 100 GLU A N 1
ATOM 722 C CA . GLU A 1 100 ? -16.922 13.328 -3.936 1 93.31 100 GLU A CA 1
ATOM 723 C C . GLU A 1 100 ? -16.062 12.461 -3.016 1 93.31 100 GLU A C 1
ATOM 725 O O . GLU A 1 100 ? -16.156 11.234 -3.041 1 93.31 100 GLU A O 1
ATOM 730 N N . ASN A 1 101 ? -15.258 13.109 -2.219 1 96.12 101 ASN A N 1
ATOM 731 C CA . ASN A 1 101 ? -14.406 12.375 -1.277 1 96.12 101 ASN A CA 1
ATOM 732 C C . ASN A 1 101 ? -15.242 11.594 -0.267 1 96.12 101 ASN A C 1
ATOM 734 O O . ASN A 1 101 ? -14.922 10.445 0.044 1 96.12 101 ASN A O 1
ATOM 738 N N . SER A 1 102 ? -16.266 12.211 0.254 1 97.62 102 SER A N 1
ATOM 739 C CA . SER A 1 102 ? -17.141 11.539 1.213 1 97.62 102 SER A CA 1
ATOM 740 C C . SER A 1 102 ? -17.812 10.32 0.591 1 97.62 102 SER A C 1
ATOM 742 O O . SER A 1 102 ? -17.875 9.258 1.211 1 97.62 102 SER A O 1
ATOM 744 N N . LEU A 1 103 ? -18.25 10.477 -0.619 1 94.88 103 LEU A N 1
ATOM 745 C CA . LEU A 1 103 ? -18.891 9.359 -1.311 1 94.88 103 LEU A CA 1
ATOM 746 C C . LEU A 1 103 ? -17.906 8.219 -1.534 1 94.88 103 LEU A C 1
ATOM 748 O O . LEU A 1 103 ? -18.25 7.051 -1.354 1 94.88 103 LEU A O 1
ATOM 752 N N . ALA A 1 104 ? -16.734 8.555 -1.916 1 95.69 104 ALA A N 1
ATOM 753 C CA . ALA A 1 104 ? -15.695 7.547 -2.104 1 95.69 104 ALA A CA 1
ATOM 754 C C . ALA A 1 104 ? -15.398 6.812 -0.798 1 95.69 104 ALA A C 1
ATOM 756 O O . ALA A 1 104 ? -15.281 5.586 -0.782 1 95.69 104 ALA A O 1
ATOM 757 N N . LEU A 1 105 ? -15.289 7.566 0.261 1 97.5 105 LEU A N 1
ATOM 758 C CA . LEU A 1 105 ? -15 6.965 1.558 1 97.5 105 LEU A CA 1
ATOM 759 C C . LEU A 1 105 ? -16.109 6.012 1.977 1 97.5 105 LEU A C 1
ATOM 761 O O . LEU A 1 105 ? -15.844 4.926 2.494 1 97.5 105 LEU A O 1
ATOM 765 N N . ARG A 1 106 ? -17.312 6.41 1.748 1 96.44 106 ARG A N 1
ATOM 766 C CA . ARG A 1 106 ? -18.438 5.535 2.049 1 96.44 106 ARG A CA 1
ATOM 767 C C . ARG A 1 106 ? -18.359 4.246 1.235 1 96.44 106 ARG A C 1
ATOM 769 O O . ARG A 1 106 ? -18.609 3.158 1.762 1 96.44 106 ARG A O 1
ATOM 776 N N . ALA A 1 107 ? -18.016 4.422 0.015 1 93.88 107 ALA A N 1
ATOM 777 C CA . ALA A 1 107 ? -17.891 3.266 -0.869 1 93.88 107 ALA A CA 1
ATOM 778 C C . ALA A 1 107 ? -16.781 2.33 -0.4 1 93.88 107 ALA A C 1
ATOM 780 O O . ALA A 1 107 ? -16.812 1.132 -0.694 1 93.88 107 ALA A O 1
ATOM 781 N N . LEU A 1 108 ? -15.859 2.852 0.298 1 95.88 108 LEU A N 1
ATOM 782 C CA . LEU A 1 108 ? -14.742 2.064 0.807 1 95.88 108 LEU A CA 1
ATOM 783 C C . LEU A 1 108 ? -15.094 1.434 2.152 1 95.88 108 LEU A C 1
ATOM 785 O O . LEU A 1 108 ? -14.273 0.722 2.738 1 95.88 108 LEU A O 1
ATOM 789 N N . GLY A 1 109 ? -16.266 1.721 2.693 1 95.12 109 GLY A N 1
ATOM 790 C CA . GLY A 1 109 ? -16.719 1.075 3.91 1 95.12 109 GLY A CA 1
ATOM 791 C C . GLY A 1 109 ? -16.453 1.896 5.16 1 95.12 109 GLY A C 1
ATOM 792 O O . GLY A 1 109 ? -16.594 1.396 6.277 1 95.12 109 GLY A O 1
ATOM 793 N N . VAL A 1 110 ? -16.094 3.168 4.977 1 97.62 110 VAL A N 1
ATOM 794 C CA . VAL A 1 110 ? -15.797 4.039 6.109 1 97.62 110 VAL A CA 1
ATOM 795 C C . VAL A 1 110 ? -17.078 4.703 6.598 1 97.62 110 VAL A C 1
ATOM 797 O O . VAL A 1 110 ? -17.875 5.199 5.793 1 97.62 110 VAL A O 1
ATOM 800 N N . ALA A 1 111 ? -17.297 4.652 7.93 1 98 111 ALA A N 1
ATOM 801 C CA . ALA A 1 111 ? -18.422 5.391 8.508 1 98 111 ALA A CA 1
ATOM 802 C C . ALA A 1 111 ? -18.125 6.887 8.555 1 98 111 ALA A C 1
ATOM 804 O O . ALA A 1 111 ? -17.031 7.297 8.938 1 98 111 ALA A O 1
ATOM 805 N N . LEU A 1 112 ? -19.141 7.672 8.141 1 98.5 112 LEU A N 1
ATOM 806 C CA . LEU A 1 112 ? -18.938 9.117 8.141 1 98.5 112 LEU A CA 1
ATOM 807 C C . LEU A 1 112 ? -19.859 9.789 9.148 1 98.5 112 LEU A C 1
ATOM 809 O O . LEU A 1 112 ? -21.016 9.391 9.305 1 98.5 112 LEU A O 1
ATOM 813 N N . ARG A 1 113 ? -19.297 10.75 9.828 1 98.56 113 ARG A N 1
ATOM 814 C CA . ARG A 1 113 ? -20.031 11.578 10.781 1 98.56 113 ARG A CA 1
ATOM 815 C C . ARG A 1 113 ? -19.844 13.062 10.469 1 98.56 113 ARG A C 1
ATOM 817 O O . ARG A 1 113 ? -18.781 13.469 9.984 1 98.56 113 ARG A O 1
ATOM 824 N N . PRO A 1 114 ? -20.828 13.844 10.805 1 97.94 114 PRO A N 1
ATOM 825 C CA . PRO A 1 114 ? -20.75 15.258 10.438 1 97.94 114 PRO A CA 1
ATOM 826 C C . PRO A 1 114 ? -19.859 16.062 11.383 1 97.94 114 PRO A C 1
ATOM 828 O O . PRO A 1 114 ? -19.953 15.898 12.609 1 97.94 114 PRO A O 1
ATOM 831 N N . ALA A 1 115 ? -19.125 16.969 10.828 1 96.75 115 ALA A N 1
ATOM 832 C CA . ALA A 1 115 ? -18.141 17.75 11.586 1 96.75 115 ALA A CA 1
ATOM 833 C C . ALA A 1 115 ? -18.828 18.859 12.375 1 96.75 115 ALA A C 1
ATOM 835 O O . ALA A 1 115 ? -18.219 19.438 13.273 1 96.75 115 ALA A O 1
ATOM 836 N N . ASP A 1 116 ? -19.984 19.203 12.023 1 95.19 116 ASP A N 1
ATOM 837 C CA . ASP A 1 116 ? -20.703 20.234 12.766 1 95.19 116 ASP A CA 1
ATOM 838 C C . ASP A 1 116 ? -21.109 19.719 14.148 1 95.19 116 ASP A C 1
ATOM 840 O O . ASP A 1 116 ? -21.484 20.516 15.023 1 95.19 116 ASP A O 1
ATOM 844 N N . ASP A 1 117 ? -21.016 18.438 14.383 1 96.81 117 ASP A N 1
ATOM 845 C CA . ASP A 1 117 ? -21.203 17.797 15.68 1 96.81 117 ASP A CA 1
ATOM 846 C C . ASP A 1 117 ? -19.953 17.031 16.109 1 96.81 117 ASP A C 1
ATOM 848 O O . ASP A 1 117 ? -19.922 15.805 16.047 1 96.81 117 ASP A O 1
ATOM 852 N N . LEU A 1 118 ? -19.031 17.75 16.703 1 97.31 118 LEU A N 1
ATOM 853 C CA . LEU A 1 118 ? -17.766 17.125 17.047 1 97.31 118 LEU A CA 1
ATOM 854 C C . LEU A 1 118 ? -17.938 16.109 18.172 1 97.31 118 LEU A C 1
ATOM 856 O O . LEU A 1 118 ? -17.25 15.086 18.188 1 97.31 118 LEU A O 1
ATOM 860 N N . ARG A 1 119 ? -18.812 16.391 19.078 1 96.06 119 ARG A N 1
ATOM 861 C CA . ARG A 1 119 ? -19.078 15.398 20.109 1 96.06 119 ARG A CA 1
ATOM 862 C C . ARG A 1 119 ? -19.531 14.07 19.5 1 96.06 119 ARG A C 1
ATOM 864 O O . ARG A 1 119 ? -19.078 13.008 19.922 1 96.06 119 ARG A O 1
ATOM 871 N N . GLY A 1 120 ? -20.406 14.18 18.562 1 97.19 120 GLY A N 1
ATOM 872 C CA . GLY A 1 120 ? -20.859 13 17.844 1 97.19 120 GLY A CA 1
ATOM 873 C C . GLY A 1 120 ? -19.75 12.305 17.094 1 97.19 120 GLY A C 1
ATOM 874 O O . GLY A 1 120 ? -19.688 11.07 17.047 1 97.19 120 GLY A O 1
ATOM 875 N N . CYS A 1 121 ? -18.875 13.055 16.531 1 97.69 121 CYS A N 1
ATOM 876 C CA . CYS A 1 121 ? -17.75 12.492 15.781 1 97.69 121 CYS A CA 1
ATOM 877 C C . CYS A 1 121 ? -16.859 11.656 16.688 1 97.69 121 CYS A C 1
ATOM 879 O O . CYS A 1 121 ? -16.406 10.578 16.297 1 97.69 121 CYS A O 1
ATOM 881 N N . PHE A 1 122 ? -16.625 12.125 17.906 1 98.06 122 PHE A N 1
ATOM 882 C CA . PHE A 1 122 ? -15.672 11.492 18.812 1 98.06 122 PHE A CA 1
ATOM 883 C C . PHE A 1 122 ? -16.344 10.414 19.656 1 98.06 122 PHE A C 1
ATOM 885 O O . PHE A 1 122 ? -15.672 9.719 20.422 1 98.06 122 PHE A O 1
ATOM 892 N N . SER A 1 123 ? -17.625 10.203 19.484 1 96.69 123 SER A N 1
ATOM 893 C CA . SER A 1 123 ? -18.359 9.25 20.312 1 96.69 123 SER A CA 1
ATOM 894 C C . SER A 1 123 ? -17.953 7.816 20 1 96.69 123 SER A C 1
ATOM 896 O O . SER A 1 123 ? -17.922 7.41 18.828 1 96.69 123 SER A O 1
ATOM 898 N N . GLY A 1 124 ? -17.5 7.133 21.031 1 94.88 124 GLY A N 1
ATOM 899 C CA . GLY A 1 124 ? -17.297 5.699 20.938 1 94.88 124 GLY A CA 1
ATOM 900 C C . GLY A 1 124 ? -15.992 5.336 20.25 1 94.88 124 GLY A C 1
ATOM 901 O O . GLY A 1 124 ? -15.758 4.168 19.922 1 94.88 124 GLY A O 1
ATOM 902 N N . VAL A 1 125 ? -15.172 6.277 19.938 1 96.19 125 VAL A N 1
ATOM 903 C CA . VAL A 1 125 ? -13.914 5.957 19.281 1 96.19 125 VAL A CA 1
ATOM 904 C C . VAL A 1 125 ? -12.805 5.801 20.312 1 96.19 125 VAL A C 1
ATOM 906 O O . VAL A 1 125 ? -12.852 6.426 21.375 1 96.19 125 VAL A O 1
ATOM 909 N N . SER A 1 126 ? -11.797 4.949 19.969 1 93.81 126 SER A N 1
ATOM 910 C CA . SER A 1 126 ? -10.68 4.684 20.859 1 93.81 126 SER A CA 1
ATOM 911 C C . SER A 1 126 ? -9.461 5.523 20.5 1 93.81 126 SER A C 1
ATOM 913 O O . SER A 1 126 ? -8.625 5.82 21.359 1 93.81 126 SER A O 1
ATOM 915 N N . PHE A 1 127 ? -9.352 5.84 19.266 1 95.44 127 PHE A N 1
ATOM 916 C CA . PHE A 1 127 ? -8.234 6.621 18.75 1 95.44 127 PHE A CA 1
ATOM 917 C C . PHE A 1 127 ? -8.727 7.719 17.812 1 95.44 127 PHE A C 1
ATOM 919 O O . PHE A 1 127 ? -9.789 7.594 17.203 1 95.44 127 PHE A O 1
ATOM 926 N N . ALA A 1 128 ? -7.918 8.812 17.75 1 97.44 128 ALA A N 1
ATOM 927 C CA . ALA A 1 128 ? -8.273 9.891 16.828 1 97.44 128 ALA A CA 1
ATOM 928 C C . ALA A 1 128 ? -7.027 10.469 16.172 1 97.44 128 ALA A C 1
ATOM 930 O O . ALA A 1 128 ? -6.023 10.734 16.828 1 97.44 128 ALA A O 1
ATOM 931 N N . LEU A 1 129 ? -7.094 10.484 14.891 1 98.38 129 LEU A N 1
ATOM 932 C CA . LEU A 1 129 ? -6.137 11.297 14.148 1 98.38 129 LEU A CA 1
ATOM 933 C C . LEU A 1 129 ? -6.699 12.688 13.867 1 98.38 129 LEU A C 1
ATOM 935 O O . LEU A 1 129 ? -7.695 12.82 13.156 1 98.38 129 LEU A O 1
ATOM 939 N N . LEU A 1 130 ? -6.02 13.672 14.414 1 98.5 130 LEU A N 1
ATOM 940 C CA . LEU A 1 130 ? -6.434 15.062 14.242 1 98.5 130 LEU A CA 1
ATOM 941 C C . LEU A 1 130 ? -5.73 15.695 13.047 1 98.5 130 LEU A C 1
ATOM 943 O O . LEU A 1 130 ? -4.543 16.016 13.125 1 98.5 130 LEU A O 1
ATOM 947 N N . ALA A 1 131 ? -6.445 15.789 12.008 1 97.81 131 ALA A N 1
ATOM 948 C CA . ALA A 1 131 ? -6.027 16.547 10.828 1 97.81 131 ALA A CA 1
ATOM 949 C C . ALA A 1 131 ? -6.801 17.859 10.711 1 97.81 131 ALA A C 1
ATOM 951 O O . ALA A 1 131 ? -8.023 17.844 10.555 1 97.81 131 ALA A O 1
ATOM 952 N N . ALA A 1 132 ? -6.074 18.953 10.844 1 96.44 132 ALA A N 1
ATOM 953 C CA . ALA A 1 132 ? -6.723 20.25 10.656 1 96.44 132 ALA A CA 1
ATOM 954 C C . ALA A 1 132 ? -7.047 20.484 9.188 1 96.44 132 ALA A C 1
ATOM 956 O O . ALA A 1 132 ? -6.309 20.062 8.297 1 96.44 132 ALA A O 1
ATOM 957 N N . PRO A 1 133 ? -8.172 21.141 8.93 1 94.44 133 PRO A N 1
ATOM 958 C CA . PRO A 1 133 ? -8.445 21.484 7.535 1 94.44 133 PRO A CA 1
ATOM 959 C C . PRO A 1 133 ? -7.391 22.422 6.945 1 94.44 133 PRO A C 1
ATOM 961 O O . PRO A 1 133 ? -6.637 23.047 7.688 1 94.44 133 PRO A O 1
ATOM 964 N N . LEU A 1 134 ? -7.285 22.422 5.664 1 91.88 134 LEU A N 1
ATOM 965 C CA . LEU A 1 134 ? -6.289 23.25 4.992 1 91.88 134 LEU A CA 1
ATOM 966 C C . LEU A 1 134 ? -6.879 24.594 4.578 1 91.88 134 LEU A C 1
ATOM 968 O O . LEU A 1 134 ? -6.359 25.25 3.676 1 91.88 134 LEU A O 1
ATOM 972 N N . THR A 1 135 ? -7.852 25.016 5.25 1 90.25 135 THR A N 1
ATOM 973 C CA . THR A 1 135 ? -8.539 26.266 4.969 1 90.25 135 THR A CA 1
ATOM 974 C C . THR A 1 135 ? -7.93 27.422 5.773 1 90.25 135 THR A C 1
ATOM 976 O O . THR A 1 135 ? -7.09 27.188 6.645 1 90.25 135 THR A O 1
ATOM 979 N N . ALA A 1 136 ? -8.352 28.641 5.449 1 88.81 136 ALA A N 1
ATOM 980 C CA . ALA A 1 136 ? -7.797 29.828 6.078 1 88.81 136 ALA A CA 1
ATOM 981 C C . ALA A 1 136 ? -8.062 29.828 7.578 1 88.81 136 ALA A C 1
ATOM 983 O O . ALA A 1 136 ? -7.262 30.359 8.352 1 88.81 136 ALA A O 1
ATOM 984 N N . ASP A 1 137 ? -9.102 29.188 7.996 1 92.06 137 ASP A N 1
ATOM 985 C CA . ASP A 1 137 ? -9.477 29.188 9.406 1 92.06 137 ASP A CA 1
ATOM 986 C C . ASP A 1 137 ? -8.914 27.969 10.125 1 92.06 137 ASP A C 1
ATOM 988 O O . ASP A 1 137 ? -9.43 27.562 11.164 1 92.06 137 ASP A O 1
ATOM 992 N N . ARG A 1 138 ? -7.906 27.359 9.633 1 93.69 138 ARG A N 1
ATOM 993 C CA . ARG A 1 138 ? -7.371 26.078 10.094 1 93.69 138 ARG A CA 1
ATOM 994 C C . ARG A 1 138 ? -6.957 26.156 11.562 1 93.69 138 ARG A C 1
ATOM 996 O O . ARG A 1 138 ? -7.16 25.203 12.312 1 93.69 138 ARG A O 1
ATOM 1003 N N . ALA A 1 139 ? -6.387 27.281 12.031 1 93.75 139 ALA A N 1
ATOM 1004 C CA . ALA A 1 139 ? -5.941 27.406 13.414 1 93.75 139 ALA A CA 1
ATOM 1005 C C . ALA A 1 139 ? -7.113 27.297 14.383 1 93.75 139 ALA A C 1
ATOM 1007 O O . ALA A 1 139 ? -7.043 26.547 15.367 1 93.75 139 ALA A O 1
ATOM 1008 N N . ALA A 1 140 ? -8.148 28.031 14.086 1 96.12 140 ALA A N 1
ATOM 1009 C CA . ALA A 1 140 ? -9.344 28 14.93 1 96.12 140 ALA A CA 1
ATOM 1010 C C . ALA A 1 140 ? -9.977 26.609 14.922 1 96.12 140 ALA A C 1
ATOM 1012 O O . ALA A 1 140 ? -10.367 26.094 15.969 1 96.12 140 ALA A O 1
ATOM 1013 N N . ARG A 1 141 ? -10.062 26.031 13.781 1 96.56 141 ARG A N 1
ATOM 1014 C CA . ARG A 1 141 ? -10.656 24.703 13.648 1 96.56 141 ARG A CA 1
ATOM 1015 C C . ARG A 1 141 ? -9.82 23.656 14.359 1 96.56 141 ARG A C 1
ATOM 1017 O O . ARG A 1 141 ? -10.359 22.734 14.969 1 96.56 141 ARG A O 1
ATOM 1024 N N . ALA A 1 142 ? -8.531 23.781 14.25 1 97.75 142 ALA A N 1
ATOM 1025 C CA . ALA A 1 142 ? -7.641 22.875 14.953 1 97.75 142 ALA A CA 1
ATOM 1026 C C . ALA A 1 142 ? -7.863 22.938 16.469 1 97.75 142 ALA A C 1
ATOM 1028 O O . ALA A 1 142 ? -7.902 21.906 17.141 1 97.75 142 ALA A O 1
ATOM 1029 N N . SER A 1 143 ? -8 24.125 16.953 1 98.06 143 SER A N 1
ATOM 1030 C CA . SER A 1 143 ? -8.258 24.312 18.375 1 98.06 143 SER A CA 1
ATOM 1031 C C . SER A 1 143 ? -9.547 23.609 18.797 1 98.06 143 SER A C 1
ATOM 1033 O O . SER A 1 143 ? -9.594 22.969 19.859 1 98.06 143 SER A O 1
ATOM 1035 N N . GLU A 1 144 ? -10.555 23.703 17.984 1 98.12 144 GLU A N 1
ATOM 1036 C CA . GLU A 1 144 ? -11.82 23.016 18.25 1 98.12 144 GLU A CA 1
ATOM 1037 C C . GLU A 1 144 ? -11.641 21.5 18.266 1 98.12 144 GLU A C 1
ATOM 1039 O O . GLU A 1 144 ? -12.195 20.812 19.125 1 98.12 144 GLU A O 1
ATOM 1044 N N . LEU A 1 145 ? -10.922 21.016 17.312 1 98.44 145 LEU A N 1
ATOM 1045 C CA . LEU A 1 145 ? -10.656 19.594 17.234 1 98.44 145 LEU A CA 1
ATOM 1046 C C . LEU A 1 145 ? -9.898 19.094 18.453 1 98.44 145 LEU A C 1
ATOM 1048 O O . LEU A 1 145 ? -10.227 18.047 19.016 1 98.44 145 LEU A O 1
ATOM 1052 N N . ILE A 1 146 ? -8.891 19.844 18.875 1 98.12 146 ILE A N 1
ATOM 1053 C CA . ILE A 1 146 ? -8.086 19.5 20.047 1 98.12 146 ILE A CA 1
ATOM 1054 C C . ILE A 1 146 ? -8.961 19.516 21.297 1 98.12 146 ILE A C 1
ATOM 1056 O O . ILE A 1 146 ? -8.898 18.578 22.109 1 98.12 146 ILE A O 1
ATOM 1060 N N . ALA A 1 147 ? -9.789 20.5 21.422 1 98.12 147 ALA A N 1
ATOM 1061 C CA . ALA A 1 147 ? -10.703 20.578 22.562 1 98.12 147 ALA A CA 1
ATOM 1062 C C . ALA A 1 147 ? -11.641 19.375 22.594 1 98.12 147 ALA A C 1
ATOM 1064 O O . ALA A 1 147 ? -11.891 18.797 23.656 1 98.12 147 ALA A O 1
ATOM 1065 N N . ALA A 1 148 ? -12.125 19 21.438 1 98.31 148 ALA A N 1
ATOM 1066 C CA . ALA A 1 148 ? -13.023 17.859 21.328 1 98.31 148 ALA A CA 1
ATOM 1067 C C . ALA A 1 148 ? -12.312 16.562 21.719 1 98.31 148 ALA A C 1
ATOM 1069 O O . ALA A 1 148 ? -12.891 15.695 22.359 1 98.31 148 ALA A O 1
ATOM 1070 N N . ALA A 1 149 ? -11.117 16.438 21.312 1 98.06 149 ALA A N 1
ATOM 1071 C CA . ALA A 1 149 ? -10.328 15.25 21.641 1 98.06 149 ALA A CA 1
ATOM 1072 C C . ALA A 1 149 ? -10.109 15.141 23.141 1 98.06 149 ALA A C 1
ATOM 1074 O O . ALA A 1 149 ? -10.242 14.062 23.734 1 98.06 149 ALA A O 1
ATOM 1075 N N . VAL A 1 150 ? -9.766 16.234 23.766 1 97 150 VAL A N 1
ATOM 1076 C CA . VAL A 1 150 ? -9.523 16.25 25.203 1 97 150 VAL A CA 1
ATOM 1077 C C . VAL A 1 150 ? -10.812 15.898 25.938 1 97 150 VAL A C 1
ATOM 1079 O O . VAL A 1 150 ? -10.789 15.102 26.891 1 97 150 VAL A O 1
ATOM 1082 N N . ALA A 1 151 ? -11.891 16.484 25.484 1 97.62 151 ALA A N 1
ATOM 1083 C CA . ALA A 1 151 ? -13.18 16.156 26.094 1 97.62 151 ALA A CA 1
ATOM 1084 C C . ALA A 1 151 ? -13.5 14.672 25.953 1 97.62 151 ALA A C 1
ATOM 1086 O O . ALA A 1 151 ? -13.984 14.039 26.891 1 97.62 151 ALA A O 1
ATOM 1087 N N . ALA A 1 152 ? -13.25 14.109 24.797 1 97.56 152 ALA A N 1
ATOM 1088 C CA . ALA A 1 152 ? -13.516 12.695 24.547 1 97.56 152 ALA A CA 1
ATOM 1089 C C . ALA A 1 152 ? -12.641 11.812 25.422 1 97.56 152 ALA A C 1
ATOM 1091 O O . ALA A 1 152 ? -13.07 10.734 25.859 1 97.56 152 ALA A O 1
ATOM 1092 N N . ARG A 1 153 ? -11.398 12.188 25.594 1 94.44 153 ARG A N 1
ATOM 1093 C CA . ARG A 1 153 ? -10.539 11.469 26.516 1 94.44 153 ARG A CA 1
ATOM 1094 C C . ARG A 1 153 ? -11.164 11.414 27.906 1 94.44 153 ARG A C 1
ATOM 1096 O O . ARG A 1 153 ? -11.242 10.344 28.516 1 94.44 153 ARG A O 1
ATOM 1103 N N . ASP A 1 154 ? -11.633 12.516 28.359 1 95.44 154 ASP A N 1
ATOM 1104 C CA . ASP A 1 154 ? -12.125 12.656 29.734 1 95.44 154 ASP A CA 1
ATOM 1105 C C . ASP A 1 154 ? -13.484 11.984 29.891 1 95.44 154 ASP A C 1
ATOM 1107 O O . ASP A 1 154 ? -13.797 11.453 30.969 1 95.44 154 ASP A O 1
ATOM 1111 N N . GLU A 1 155 ? -14.266 11.977 28.797 1 94.56 155 GLU A N 1
ATOM 1112 C CA . GLU A 1 155 ? -15.672 11.625 28.969 1 94.56 155 GLU A CA 1
ATOM 1113 C C . GLU A 1 155 ? -16.016 10.328 28.25 1 94.56 155 GLU A C 1
ATOM 1115 O O . GLU A 1 155 ? -17.016 9.68 28.562 1 94.56 155 GLU A O 1
ATOM 1120 N N . GLU A 1 156 ? -15.242 9.953 27.234 1 92.69 156 GLU A N 1
ATOM 1121 C CA . GLU A 1 156 ? -15.688 8.891 26.344 1 92.69 156 GLU A CA 1
ATOM 1122 C C . GLU A 1 156 ? -14.633 7.793 26.203 1 92.69 156 GLU A C 1
ATOM 1124 O O . GLU A 1 156 ? -14.805 6.844 25.438 1 92.69 156 GLU A O 1
ATOM 1129 N N . GLY A 1 157 ? -13.547 7.973 26.859 1 89.38 157 GLY A N 1
ATOM 1130 C CA . GLY A 1 157 ? -12.562 6.898 26.891 1 89.38 157 GLY A CA 1
ATOM 1131 C C . GLY A 1 157 ? -11.617 6.91 25.703 1 89.38 157 GLY A C 1
ATOM 1132 O O . GLY A 1 157 ? -11.062 5.875 25.344 1 89.38 157 GLY A O 1
ATOM 1133 N N . LEU A 1 158 ? -11.492 8.055 25.016 1 93.56 158 LEU A N 1
ATOM 1134 C CA . LEU A 1 158 ? -10.469 8.172 23.984 1 93.56 158 LEU A CA 1
ATOM 1135 C C . LEU A 1 158 ? -9.086 7.867 24.547 1 93.56 158 LEU A C 1
ATOM 1137 O O . LEU A 1 158 ? -8.633 8.539 25.484 1 93.56 158 LEU A O 1
ATOM 1141 N N . ALA A 1 159 ? -8.453 6.859 23.922 1 89.75 159 ALA A N 1
ATOM 1142 C CA . ALA A 1 159 ? -7.191 6.359 24.484 1 89.75 159 ALA A CA 1
ATOM 1143 C C . ALA A 1 159 ? -6.012 7.195 23.984 1 89.75 159 ALA A C 1
ATOM 1145 O O . ALA A 1 159 ? -5.035 7.383 24.719 1 89.75 159 ALA A O 1
ATOM 1146 N N . ALA A 1 160 ? -6.062 7.652 22.734 1 91.38 160 ALA A N 1
ATOM 1147 C CA . ALA A 1 160 ? -4.949 8.406 22.172 1 91.38 160 ALA A CA 1
ATOM 1148 C C . ALA A 1 160 ? -5.426 9.359 21.078 1 91.38 160 ALA A C 1
ATOM 1150 O O . ALA A 1 160 ? -6.398 9.078 20.375 1 91.38 160 ALA A O 1
ATOM 1151 N N . ALA A 1 161 ? -4.707 10.469 21.031 1 94.12 161 ALA A N 1
ATOM 1152 C CA . ALA A 1 161 ? -4.883 11.445 19.969 1 94.12 161 ALA A CA 1
ATOM 1153 C C . ALA A 1 161 ? -3.574 11.672 19.203 1 94.12 161 ALA A C 1
ATOM 1155 O O . ALA A 1 161 ? -2.549 11.992 19.812 1 94.12 161 ALA A O 1
ATOM 1156 N N . PHE A 1 162 ? -3.668 11.422 17.922 1 95.31 162 PHE A N 1
ATOM 1157 C CA . PHE A 1 162 ? -2.541 11.688 17.031 1 95.31 162 PHE A CA 1
ATOM 1158 C C . PHE A 1 162 ? -2.766 12.961 16.234 1 95.31 162 PHE A C 1
ATOM 1160 O O . PHE A 1 162 ? -3.832 13.156 15.648 1 95.31 162 PHE A O 1
ATOM 1167 N N . LEU A 1 163 ? -1.81 13.867 16.25 1 96.75 163 LEU A N 1
ATOM 1168 C CA . LEU A 1 163 ? -1.902 15.102 15.477 1 96.75 163 LEU A CA 1
ATOM 1169 C C . LEU A 1 163 ? -1.046 15.023 14.219 1 96.75 163 LEU A C 1
ATOM 1171 O O . LEU A 1 163 ? 0.144 14.711 14.289 1 96.75 163 LEU A O 1
ATOM 1175 N N . VAL A 1 164 ? -1.707 15.25 13.055 1 97.19 164 VAL A N 1
ATOM 1176 C CA . VAL A 1 164 ? -0.91 15.383 11.844 1 97.19 164 VAL A CA 1
ATOM 1177 C C . VAL A 1 164 ? -0.099 16.672 11.898 1 97.19 164 VAL A C 1
ATOM 1179 O O . VAL A 1 164 ? -0.666 17.766 11.906 1 97.19 164 VAL A O 1
ATOM 1182 N N . SER A 1 165 ? 1.148 16.547 12.031 1 96.19 165 SER A N 1
ATOM 1183 C CA . SER A 1 165 ? 2.09 17.672 11.984 1 96.19 165 SER A CA 1
ATOM 1184 C C . SER A 1 165 ? 3.127 17.469 10.891 1 96.19 165 SER A C 1
ATOM 1186 O O . SER A 1 165 ? 2.912 16.703 9.953 1 96.19 165 SER A O 1
ATOM 1188 N N . VAL A 1 166 ? 4.102 18.391 10.875 1 96.12 166 VAL A N 1
ATOM 1189 C CA . VAL A 1 166 ? 5.09 18.328 9.805 1 96.12 166 VAL A CA 1
ATOM 1190 C C . VAL A 1 166 ? 6.488 18.516 10.391 1 96.12 166 VAL A C 1
ATOM 1192 O O . VAL A 1 166 ? 6.664 19.188 11.406 1 96.12 166 VAL A O 1
ATOM 1195 N N . ILE A 1 167 ? 7.434 17.844 9.75 1 93.62 167 ILE A N 1
ATOM 1196 C CA . ILE A 1 167 ? 8.828 18.094 10.102 1 93.62 167 ILE A CA 1
ATOM 1197 C C . ILE A 1 167 ? 9.172 19.562 9.883 1 93.62 167 ILE A C 1
ATOM 1199 O O . ILE A 1 167 ? 8.82 20.141 8.844 1 93.62 167 ILE A O 1
ATOM 1203 N N . GLY A 1 168 ? 9.773 20.188 10.844 1 92.06 168 GLY A N 1
ATOM 1204 C CA . GLY A 1 168 ? 10.148 21.594 10.742 1 92.06 168 GLY A CA 1
ATOM 1205 C C . GLY A 1 168 ? 9.164 22.531 11.43 1 92.06 168 GLY A C 1
ATOM 1206 O O . GLY A 1 168 ? 9.398 23.734 11.508 1 92.06 168 GLY A O 1
ATOM 1207 N N . SER A 1 169 ? 8.141 21.969 11.953 1 93.12 169 SER A N 1
ATOM 1208 C CA . SER A 1 169 ? 7.043 22.766 12.508 1 93.12 169 SER A CA 1
ATOM 1209 C C . SER A 1 169 ? 7.504 23.594 13.703 1 93.12 169 SER A C 1
ATOM 1211 O O . SER A 1 169 ? 6.914 24.625 14.016 1 93.12 169 SER A O 1
ATOM 1213 N N . THR A 1 170 ? 8.57 23.188 14.367 1 90.25 170 THR A N 1
ATOM 1214 C CA . THR A 1 170 ? 9 23.859 15.594 1 90.25 170 THR A CA 1
ATOM 1215 C C . THR A 1 170 ? 10.297 24.625 15.359 1 90.25 170 THR A C 1
ATOM 1217 O O . THR A 1 170 ? 10.898 25.125 16.312 1 90.25 170 THR A O 1
ATOM 1220 N N . ALA A 1 171 ? 10.664 24.641 14.148 1 90.5 171 ALA A N 1
ATOM 1221 C CA . ALA A 1 171 ? 11.875 25.391 13.828 1 90.5 171 ALA A CA 1
ATOM 1222 C C . ALA A 1 171 ? 11.648 26.891 14.008 1 90.5 171 ALA A C 1
ATOM 1224 O O . ALA A 1 171 ? 10.562 27.406 13.711 1 90.5 171 ALA A O 1
ATOM 1225 N N . ALA A 1 172 ? 12.664 27.625 14.43 1 89.56 172 ALA A N 1
ATOM 1226 C CA . ALA A 1 172 ? 12.57 29.062 14.656 1 89.56 172 ALA A CA 1
ATOM 1227 C C . ALA A 1 172 ? 12.266 29.797 13.359 1 89.56 172 ALA A C 1
ATOM 1229 O O . ALA A 1 172 ? 11.508 30.781 13.352 1 89.56 172 ALA A O 1
ATOM 1230 N N . ALA A 1 173 ? 12.805 29.359 12.266 1 89.5 173 ALA A N 1
ATOM 1231 C CA . ALA A 1 173 ? 12.664 30.031 10.977 1 89.5 173 ALA A CA 1
ATOM 1232 C C . ALA A 1 173 ? 11.539 29.422 10.156 1 89.5 173 ALA A C 1
ATOM 1234 O O . ALA A 1 173 ? 11.477 29.594 8.938 1 89.5 173 ALA A O 1
ATOM 1235 N N . ALA A 1 174 ? 10.672 28.688 10.797 1 90.62 174 ALA A N 1
ATOM 1236 C CA . ALA A 1 174 ? 9.578 28.062 10.055 1 90.62 174 ALA A CA 1
ATOM 1237 C C . ALA A 1 174 ? 8.656 29.109 9.445 1 90.62 174 ALA A C 1
ATOM 1239 O O . ALA A 1 174 ? 8.25 30.062 10.125 1 90.62 174 ALA A O 1
ATOM 1240 N N . PRO A 1 175 ? 8.352 28.953 8.133 1 93.69 175 PRO A N 1
ATOM 1241 C CA . PRO A 1 175 ? 7.316 29.828 7.574 1 93.69 175 PRO A CA 1
ATOM 1242 C C . PRO A 1 175 ? 6.008 29.766 8.359 1 93.69 175 PRO A C 1
ATOM 1244 O O . PRO A 1 175 ? 5.742 28.797 9.062 1 93.69 175 PRO A O 1
ATOM 1247 N N . PRO A 1 176 ? 5.223 30.781 8.289 1 91.38 176 PRO A N 1
ATOM 1248 C CA . PRO A 1 176 ? 4.027 30.922 9.125 1 91.38 176 PRO A CA 1
ATOM 1249 C C . PRO A 1 176 ? 3.096 29.703 9.016 1 91.38 176 PRO A C 1
ATOM 1251 O O . PRO A 1 176 ? 2.604 29.203 10.031 1 91.38 176 PRO A O 1
ATOM 1254 N N . SER A 1 177 ? 2.826 29.266 7.801 1 92.75 177 SER A N 1
ATOM 1255 C CA . SER A 1 177 ? 1.897 28.156 7.621 1 92.75 177 SER A CA 1
ATOM 1256 C C . SER A 1 177 ? 2.439 26.875 8.25 1 92.75 177 SER A C 1
ATOM 1258 O O . SER A 1 177 ? 1.671 26.047 8.734 1 92.75 177 SER A O 1
ATOM 1260 N N . VAL A 1 178 ? 3.734 26.688 8.266 1 94.94 178 VAL A N 1
ATOM 1261 C CA . VAL A 1 178 ? 4.383 25.531 8.875 1 94.94 178 VAL A CA 1
ATOM 1262 C C . VAL A 1 178 ? 4.414 25.703 10.391 1 94.94 178 VAL A C 1
ATOM 1264 O O . VAL A 1 178 ? 4.16 24.75 11.133 1 94.94 178 VAL A O 1
ATOM 1267 N N . ALA A 1 179 ? 4.652 26.922 10.852 1 94.44 179 ALA A N 1
ATOM 1268 C CA . ALA A 1 179 ? 4.699 27.234 12.273 1 94.44 179 ALA A CA 1
ATOM 1269 C C . ALA A 1 179 ? 3.346 26.984 12.93 1 94.44 179 ALA A C 1
ATOM 1271 O O . ALA A 1 179 ? 3.275 26.703 14.133 1 94.44 179 ALA A O 1
ATOM 1272 N N . GLU A 1 180 ? 2.301 27.062 12.133 1 95.31 180 GLU A N 1
ATOM 1273 C CA . GLU A 1 180 ? 0.965 26.781 12.648 1 95.31 180 GLU A CA 1
ATOM 1274 C C . GLU A 1 180 ? 0.87 25.344 13.172 1 95.31 180 GLU A C 1
ATOM 1276 O O . GLU A 1 180 ? 0.172 25.078 14.148 1 95.31 180 GLU A O 1
ATOM 1281 N N . TYR A 1 181 ? 1.508 24.438 12.539 1 96.06 181 TYR A N 1
ATOM 1282 C CA . TYR A 1 181 ? 1.533 23.062 13.023 1 96.06 181 TYR A CA 1
ATOM 1283 C C . TYR A 1 181 ? 2.188 22.984 14.398 1 96.06 181 TYR A C 1
ATOM 1285 O O . TYR A 1 181 ? 1.706 22.266 15.281 1 96.06 181 TYR A O 1
ATOM 1293 N N . GLY A 1 182 ? 3.293 23.703 14.555 1 94.94 182 GLY A N 1
ATOM 1294 C CA . GLY A 1 182 ? 3.936 23.766 15.859 1 94.94 182 GLY A CA 1
ATOM 1295 C C . GLY A 1 182 ? 3.027 24.312 16.953 1 94.94 182 GLY A C 1
ATOM 1296 O O . GLY A 1 182 ? 3.041 23.812 18.078 1 94.94 182 GLY A O 1
ATOM 1297 N N . ALA A 1 183 ? 2.314 25.312 16.594 1 95.69 183 ALA A N 1
ATOM 1298 C CA . ALA A 1 183 ? 1.361 25.875 17.547 1 95.69 183 ALA A CA 1
ATOM 1299 C C . ALA A 1 183 ? 0.296 24.859 17.938 1 95.69 183 ALA A C 1
ATOM 1301 O O . ALA A 1 183 ? -0.094 24.781 19.109 1 95.69 183 ALA A O 1
ATOM 1302 N N . MET A 1 184 ? -0.154 24.078 16.984 1 96.75 184 MET A N 1
ATOM 1303 C CA . MET A 1 184 ? -1.141 23.031 17.234 1 96.75 184 MET A CA 1
ATOM 1304 C C . MET A 1 184 ? -0.567 21.953 18.156 1 96.75 184 MET A C 1
ATOM 1306 O O . MET A 1 184 ? -1.259 21.469 19.047 1 96.75 184 MET A O 1
ATOM 1310 N N . GLU A 1 185 ? 0.664 21.594 17.906 1 94.62 185 GLU A N 1
ATOM 1311 C CA . GLU A 1 185 ? 1.328 20.625 18.781 1 94.62 185 GLU A CA 1
ATOM 1312 C C . GLU A 1 185 ? 1.332 21.125 20.219 1 94.62 185 GLU A C 1
ATOM 1314 O O . GLU A 1 185 ? 0.945 20.391 21.141 1 94.62 185 GLU A O 1
ATOM 1319 N N . ARG A 1 186 ? 1.778 22.344 20.375 1 94 186 ARG A N 1
ATOM 1320 C CA . ARG A 1 186 ? 1.869 22.938 21.719 1 94 186 ARG A CA 1
ATOM 1321 C C . ARG A 1 186 ? 0.507 22.938 22.406 1 94 186 ARG A C 1
ATOM 1323 O O . ARG A 1 186 ? 0.399 22.594 23.578 1 94 186 ARG A O 1
ATOM 1330 N N . GLU A 1 187 ? -0.455 23.297 21.641 1 96.31 187 GLU A N 1
ATOM 1331 C CA . GLU A 1 187 ? -1.798 23.344 22.203 1 96.31 187 GLU A CA 1
ATOM 1332 C C . GLU A 1 187 ? -2.271 21.953 22.625 1 96.31 187 GLU A C 1
ATOM 1334 O O . GLU A 1 187 ? -2.805 21.781 23.719 1 96.31 187 GLU A O 1
ATOM 1339 N N . LEU A 1 188 ? -2.109 21 21.734 1 95.75 188 LEU A N 1
ATOM 1340 C CA . LEU A 1 188 ? -2.512 19.625 22.047 1 95.75 188 LEU A CA 1
ATOM 1341 C C . LEU A 1 188 ? -1.828 19.141 23.328 1 95.75 188 LEU A C 1
ATOM 1343 O O . LEU A 1 188 ? -2.486 18.625 24.234 1 95.75 188 LEU A O 1
ATOM 1347 N N . PHE A 1 189 ? -0.565 19.328 23.438 1 91.81 189 PHE A N 1
ATOM 1348 C CA . PHE A 1 189 ? 0.207 18.828 24.578 1 91.81 189 PHE A CA 1
ATOM 1349 C C . PHE A 1 189 ? -0.211 19.547 25.859 1 91.81 189 PHE A C 1
ATOM 1351 O O . PHE A 1 189 ? -0.339 18.906 26.922 1 91.81 189 PHE A O 1
ATOM 1358 N N . GLN A 1 190 ? -0.409 20.844 25.719 1 92.62 190 GLN A N 1
ATOM 1359 C CA . GLN A 1 190 ? -0.815 21.609 26.875 1 92.62 190 GLN A CA 1
ATOM 1360 C C . GLN A 1 190 ? -2.184 21.172 27.391 1 92.62 190 GLN A C 1
ATOM 1362 O O . GLN A 1 190 ? -2.355 20.922 28.578 1 92.62 190 GLN A O 1
ATOM 1367 N N . ARG A 1 191 ? -3.09 21.031 26.516 1 95.06 191 ARG A N 1
ATOM 1368 C CA . ARG A 1 191 ? -4.461 20.703 26.906 1 95.06 191 ARG A CA 1
ATOM 1369 C C . ARG A 1 191 ? -4.594 19.234 27.281 1 95.06 191 ARG A C 1
ATOM 1371 O O . ARG A 1 191 ? -5.414 18.891 28.141 1 95.06 191 ARG A O 1
ATOM 1378 N N . TRP A 1 192 ? -3.9 18.406 26.578 1 92.12 192 TRP A N 1
ATOM 1379 C CA . TRP A 1 192 ? -3.939 16.984 26.891 1 92.12 192 TRP A CA 1
ATOM 1380 C C . TRP A 1 192 ? -3.371 16.703 28.281 1 92.12 192 TRP A C 1
ATOM 1382 O O . TRP A 1 192 ? -3.84 15.805 28.984 1 92.12 192 TRP A O 1
ATOM 1392 N N . GLY A 1 193 ? -2.33 17.453 28.672 1 85.81 193 GLY A N 1
ATOM 1393 C CA . GLY A 1 193 ? -1.735 17.328 29.984 1 85.81 193 GLY A CA 1
ATOM 1394 C C . GLY A 1 193 ? -0.677 16.234 30.062 1 85.81 193 GLY A C 1
ATOM 1395 O O . GLY A 1 193 ? -0.11 15.852 29.031 1 85.81 193 GLY A O 1
ATOM 1396 N N . ASP A 1 194 ? -0.352 15.75 31.297 1 78.31 194 ASP A N 1
ATOM 1397 C CA . ASP A 1 194 ? 0.772 14.844 31.531 1 78.31 194 ASP A CA 1
ATOM 1398 C C . ASP A 1 194 ? 0.315 13.391 31.531 1 78.31 194 ASP A C 1
ATOM 1400 O O . ASP A 1 194 ? 0.688 12.617 32.406 1 78.31 194 ASP A O 1
ATOM 1404 N N . VAL A 1 195 ? -0.621 13.055 30.75 1 76.19 195 VAL A N 1
ATOM 1405 C CA . VAL A 1 195 ? -1.068 11.68 30.594 1 76.19 195 VAL A CA 1
ATOM 1406 C C . VAL A 1 195 ? -0.672 11.156 29.219 1 76.19 195 VAL A C 1
ATOM 1408 O O . VAL A 1 195 ? -0.642 11.914 28.234 1 76.19 195 VAL A O 1
ATOM 1411 N N . PRO A 1 196 ? -0.311 9.922 29.172 1 80 196 PRO A N 1
ATOM 1412 C CA . PRO A 1 196 ? 0.04 9.359 27.875 1 80 196 PRO A CA 1
ATOM 1413 C C . PRO A 1 196 ? -1.119 9.406 26.875 1 80 196 PRO A C 1
ATOM 1415 O O . PRO A 1 196 ? -2.283 9.43 27.281 1 80 196 PRO A O 1
ATOM 1418 N N . GLY A 1 197 ? -0.701 9.562 25.547 1 86.44 197 GLY A N 1
ATOM 1419 C CA . GLY A 1 197 ? -1.758 9.383 24.562 1 86.44 197 GLY A CA 1
ATOM 1420 C C . GLY A 1 197 ? -1.788 10.484 23.516 1 86.44 197 GLY A C 1
ATOM 1421 O O . GLY A 1 197 ? -2.508 10.375 22.516 1 86.44 197 GLY A O 1
ATOM 1422 N N . ALA A 1 198 ? -1.069 11.531 23.734 1 90.94 198 ALA A N 1
ATOM 1423 C CA . ALA A 1 198 ? -0.967 12.57 22.719 1 90.94 198 ALA A CA 1
ATOM 1424 C C . ALA A 1 198 ? 0.348 12.461 21.953 1 90.94 198 ALA A C 1
ATOM 1426 O O . ALA A 1 198 ? 1.426 12.469 22.547 1 90.94 198 ALA A O 1
ATOM 1427 N N . VAL A 1 199 ? 0.265 12.297 20.656 1 90.62 199 VAL A N 1
ATOM 1428 C CA . VAL A 1 199 ? 1.458 12.133 19.828 1 90.62 199 VAL A CA 1
ATOM 1429 C C . VAL A 1 199 ? 1.365 13.023 18.594 1 90.62 199 VAL A C 1
ATOM 1431 O O . VAL A 1 199 ? 0.354 13.023 17.891 1 90.62 199 VAL A O 1
ATOM 1434 N N . ALA A 1 200 ? 2.348 13.867 18.438 1 94 200 ALA A N 1
ATOM 1435 C CA . ALA A 1 200 ? 2.461 14.594 17.172 1 94 200 ALA A CA 1
ATOM 1436 C C . ALA A 1 200 ? 3.195 13.766 16.125 1 94 200 ALA A C 1
ATOM 1438 O O . ALA A 1 200 ? 4.324 13.328 16.344 1 94 200 ALA A O 1
ATOM 1439 N N . LEU A 1 201 ? 2.525 13.492 15.039 1 94.69 201 LEU A N 1
ATOM 1440 C CA . LEU A 1 201 ? 3.15 12.82 13.906 1 94.69 201 LEU A CA 1
ATOM 1441 C C . LEU A 1 201 ? 3.695 13.828 12.906 1 94.69 201 LEU A C 1
ATOM 1443 O O . LEU A 1 201 ? 2.941 14.383 12.102 1 94.69 201 LEU A O 1
ATOM 1447 N N . ARG A 1 202 ? 4.988 14.078 13 1 94.94 202 ARG A N 1
ATOM 1448 C CA . ARG A 1 202 ? 5.645 15.047 12.125 1 94.94 202 ARG A CA 1
ATOM 1449 C C . ARG A 1 202 ? 6.043 14.406 10.805 1 94.94 202 ARG A C 1
ATOM 1451 O O . ARG A 1 202 ? 7.078 13.75 10.711 1 94.94 202 ARG A O 1
ATOM 1458 N N . THR A 1 203 ? 5.27 14.719 9.789 1 96.69 203 THR A N 1
ATOM 1459 C CA . THR A 1 203 ? 5.41 14.047 8.5 1 96.69 203 THR A CA 1
ATOM 1460 C C . THR A 1 203 ? 6.281 14.875 7.551 1 96.69 203 THR A C 1
ATOM 1462 O O . THR A 1 203 ? 6.246 16.109 7.586 1 96.69 203 THR A O 1
ATOM 1465 N N . ALA A 1 204 ? 7.066 14.219 6.75 1 96.44 204 ALA A N 1
ATOM 1466 C CA . ALA A 1 204 ? 7.711 14.844 5.598 1 96.44 204 ALA A CA 1
ATOM 1467 C C . ALA A 1 204 ? 6.715 15.039 4.457 1 96.44 204 ALA A C 1
ATOM 1469 O O . ALA A 1 204 ? 5.562 14.609 4.547 1 96.44 204 ALA A O 1
ATOM 1470 N N . PHE A 1 205 ? 7.18 15.805 3.461 1 96.06 205 PHE A N 1
ATOM 1471 C CA . PHE A 1 205 ? 6.414 15.992 2.238 1 96.06 205 PHE A CA 1
ATOM 1472 C C . PHE A 1 205 ? 5.922 14.656 1.693 1 96.06 205 PHE A C 1
ATOM 1474 O O . PHE A 1 205 ? 6.707 13.727 1.522 1 96.06 205 PHE A O 1
ATOM 1481 N N . PHE A 1 206 ? 4.602 14.547 1.394 1 96.69 206 PHE A N 1
ATOM 1482 C CA . PHE A 1 206 ? 4.039 13.281 0.932 1 96.69 206 PHE A CA 1
ATOM 1483 C C . PHE A 1 206 ? 4.367 13.047 -0.538 1 96.69 206 PHE A C 1
ATOM 1485 O O . PHE A 1 206 ? 4.27 13.969 -1.355 1 96.69 206 PHE A O 1
ATOM 1492 N N . GLN A 1 207 ? 4.676 11.812 -0.873 1 96.94 207 GLN A N 1
ATOM 1493 C CA . GLN A 1 207 ? 4.906 11.406 -2.256 1 96.94 207 GLN A CA 1
ATOM 1494 C C . GLN A 1 207 ? 3.697 11.727 -3.131 1 96.94 207 GLN A C 1
ATOM 1496 O O . GLN A 1 207 ? 3.848 12.18 -4.266 1 96.94 207 GLN A O 1
ATOM 1501 N N . GLN A 1 208 ? 2.506 11.602 -2.619 1 94.44 208 GLN A N 1
ATOM 1502 C CA . GLN A 1 208 ? 1.245 11.734 -3.34 1 94.44 208 GLN A CA 1
ATOM 1503 C C . GLN A 1 208 ? 1.019 13.18 -3.781 1 94.44 208 GLN A C 1
ATOM 1505 O O . GLN A 1 208 ? 0.254 13.438 -4.715 1 94.44 208 GLN A O 1
ATOM 1510 N N . ASN A 1 209 ? 1.673 14.109 -3.086 1 96 209 ASN A N 1
ATOM 1511 C CA . ASN A 1 209 ? 1.569 15.508 -3.494 1 96 209 ASN A CA 1
ATOM 1512 C C . ASN A 1 209 ? 2.182 15.734 -4.875 1 96 209 ASN A C 1
ATOM 1514 O O . ASN A 1 209 ? 1.854 16.703 -5.551 1 96 209 ASN A O 1
ATOM 1518 N N . LEU A 1 210 ? 3.051 14.836 -5.316 1 96.12 210 LEU A N 1
ATOM 1519 C CA . LEU A 1 210 ? 3.707 14.977 -6.613 1 96.12 210 LEU A CA 1
ATOM 1520 C C . LEU A 1 210 ? 2.699 14.844 -7.75 1 96.12 210 LEU A C 1
ATOM 1522 O O . LEU A 1 210 ? 2.973 15.258 -8.875 1 96.12 210 LEU A O 1
ATOM 1526 N N . LEU A 1 211 ? 1.514 14.258 -7.465 1 95.06 211 LEU A N 1
ATOM 1527 C CA . LEU A 1 211 ? 0.453 14.156 -8.461 1 95.06 211 LEU A CA 1
ATOM 1528 C C . LEU A 1 211 ? -0.03 15.539 -8.883 1 95.06 211 LEU A C 1
ATOM 1530 O O . LEU A 1 211 ? -0.541 15.711 -9.992 1 95.06 211 LEU A O 1
ATOM 1534 N N . LEU A 1 212 ? 0.127 16.531 -7.996 1 95.94 212 LEU A N 1
ATOM 1535 C CA . LEU A 1 212 ? -0.285 17.891 -8.289 1 95.94 212 LEU A CA 1
ATOM 1536 C C . LEU A 1 212 ? 0.537 18.469 -9.438 1 95.94 212 LEU A C 1
ATOM 1538 O O . LEU A 1 212 ? 0.121 19.438 -10.078 1 95.94 212 LEU A O 1
ATOM 1542 N N . TRP A 1 213 ? 1.696 17.828 -9.719 1 96 213 TRP A N 1
ATOM 1543 C CA . TRP A 1 213 ? 2.572 18.297 -10.789 1 96 213 TRP A CA 1
ATOM 1544 C C . TRP A 1 213 ? 2.482 17.375 -12 1 96 213 TRP A C 1
ATOM 1546 O O . TRP A 1 213 ? 3.23 17.547 -12.969 1 96 213 TRP A O 1
ATOM 1556 N N . ALA A 1 214 ? 1.624 16.359 -11.961 1 95.25 214 ALA A N 1
ATOM 1557 C CA . ALA A 1 214 ? 1.562 15.375 -13.031 1 95.25 214 ALA A CA 1
ATOM 1558 C C . ALA A 1 214 ? 1.221 16.031 -14.367 1 95.25 214 ALA A C 1
ATOM 1560 O O . ALA A 1 214 ? 1.864 15.75 -15.383 1 95.25 214 ALA A O 1
ATOM 1561 N N . GLY A 1 215 ? 0.164 16.906 -14.383 1 94.06 215 GLY A N 1
ATOM 1562 C CA . GLY A 1 215 ? -0.191 17.609 -15.609 1 94.06 215 GLY A CA 1
ATOM 1563 C C . GLY A 1 215 ? 0.949 18.438 -16.172 1 94.06 215 GLY A C 1
ATOM 1564 O O . GLY A 1 215 ? 1.229 18.375 -17.375 1 94.06 215 GLY A O 1
ATOM 1565 N N . ASP A 1 216 ? 1.549 19.188 -15.312 1 96.12 216 ASP A N 1
ATOM 1566 C CA . ASP A 1 216 ? 2.693 20 -15.711 1 96.12 216 ASP A CA 1
ATOM 1567 C C . ASP A 1 216 ? 3.832 19.125 -16.234 1 96.12 216 ASP A C 1
ATOM 1569 O O . ASP A 1 216 ? 4.48 19.484 -17.219 1 96.12 216 ASP A O 1
ATOM 1573 N N . ALA A 1 217 ? 4.109 18 -15.594 1 96.06 217 ALA A N 1
ATOM 1574 C CA . ALA A 1 217 ? 5.168 17.078 -15.984 1 96.06 217 ALA A CA 1
ATOM 1575 C C . ALA A 1 217 ? 4.91 16.5 -17.375 1 96.06 217 ALA A C 1
ATOM 1577 O O . ALA A 1 217 ? 5.84 16.312 -18.156 1 96.06 217 ALA A O 1
ATOM 1578 N N . ARG A 1 218 ? 3.654 16.219 -17.641 1 93.88 218 AR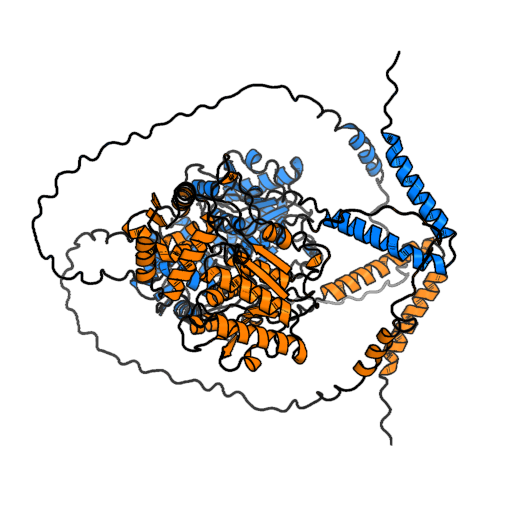G A N 1
ATOM 1579 C CA . ARG A 1 218 ? 3.303 15.711 -18.953 1 93.88 218 ARG A CA 1
ATOM 1580 C C . ARG A 1 218 ? 3.553 16.75 -20.031 1 93.88 218 ARG A C 1
ATOM 1582 O O . ARG A 1 218 ? 4.059 16.438 -21.109 1 93.88 218 ARG A O 1
ATOM 1589 N N . GLU A 1 219 ? 3.209 17.984 -19.75 1 94.25 219 GLU A N 1
ATOM 1590 C CA . GLU A 1 219 ? 3.316 19.078 -20.703 1 94.25 219 GLU A CA 1
ATOM 1591 C C . GLU A 1 219 ? 4.777 19.406 -21 1 94.25 219 GLU A C 1
ATOM 1593 O O . GLU A 1 219 ? 5.125 19.75 -22.141 1 94.25 219 GLU A O 1
ATOM 1598 N N . HIS A 1 220 ? 5.609 19.234 -20.031 1 95.31 220 HIS A N 1
ATOM 1599 C CA . HIS A 1 220 ? 6.965 19.75 -20.172 1 95.31 220 HIS A CA 1
ATOM 1600 C C . HIS A 1 220 ? 7.992 18.625 -20.156 1 95.31 220 HIS A C 1
ATOM 1602 O O . HIS A 1 220 ? 9.195 18.875 -20.297 1 95.31 220 HIS A O 1
ATOM 1608 N N . ALA A 1 221 ? 7.551 17.391 -19.906 1 95.44 221 ALA A N 1
ATOM 1609 C CA . ALA A 1 221 ? 8.422 16.219 -19.781 1 95.44 221 ALA A CA 1
ATOM 1610 C C . ALA A 1 221 ? 9.492 16.438 -18.719 1 95.44 221 ALA A C 1
ATOM 1612 O O . ALA A 1 221 ? 10.664 16.125 -18.938 1 95.44 221 ALA A O 1
ATOM 1613 N N . ALA A 1 222 ? 9.023 17.109 -17.641 1 96.44 222 ALA A N 1
ATOM 1614 C CA . ALA A 1 222 ? 9.938 17.406 -16.547 1 96.44 222 ALA A CA 1
ATOM 1615 C C . ALA A 1 222 ? 9.18 17.641 -15.242 1 96.44 222 ALA A C 1
ATOM 1617 O O . ALA A 1 222 ? 8.07 18.172 -15.25 1 96.44 222 ALA A O 1
ATOM 1618 N N . LEU A 1 223 ? 9.766 17.156 -14.18 1 96.19 223 LEU A N 1
ATOM 1619 C CA . LEU A 1 223 ? 9.297 17.547 -12.852 1 96.19 223 LEU A CA 1
ATOM 1620 C C . LEU A 1 223 ? 9.805 18.938 -12.492 1 96.19 223 LEU A C 1
ATOM 1622 O O . LEU A 1 223 ? 10.961 19.094 -12.102 1 96.19 223 LEU A O 1
ATOM 1626 N N . ARG A 1 224 ? 8.984 19.938 -12.688 1 96.31 224 ARG A N 1
ATOM 1627 C CA . ARG A 1 224 ? 9.344 21.312 -12.383 1 96.31 224 ARG A CA 1
ATOM 1628 C C . ARG A 1 224 ? 8.875 21.719 -10.984 1 96.31 224 ARG A C 1
ATOM 1630 O O . ARG A 1 224 ? 7.715 22.078 -10.797 1 96.31 224 ARG A O 1
ATOM 1637 N N . LEU A 1 225 ? 9.734 21.625 -10.031 1 96.19 225 LEU A N 1
ATOM 1638 C CA . LEU A 1 225 ? 9.43 21.844 -8.625 1 96.19 225 LEU A CA 1
ATOM 1639 C C . LEU A 1 225 ? 10.172 23.062 -8.094 1 96.19 225 LEU A C 1
ATOM 1641 O O . LEU A 1 225 ? 11.211 23.453 -8.633 1 96.19 225 LEU A O 1
ATOM 1645 N N . PRO A 1 226 ? 9.609 23.703 -7.113 1 94.75 226 PRO A N 1
ATOM 1646 C CA . PRO A 1 226 ? 10.32 24.812 -6.477 1 94.75 226 PRO A CA 1
ATOM 1647 C C . PRO A 1 226 ? 11.422 24.344 -5.527 1 94.75 226 PRO A C 1
ATOM 1649 O O . PRO A 1 226 ? 11.414 24.688 -4.344 1 94.75 226 PRO A O 1
ATOM 1652 N N . LEU A 1 227 ? 12.281 23.531 -5.992 1 91.75 227 LEU A N 1
ATOM 1653 C CA . LEU A 1 227 ? 13.438 22.984 -5.301 1 91.75 227 LEU A CA 1
ATOM 1654 C C . LEU A 1 227 ? 14.734 23.406 -5.984 1 91.75 227 LEU A C 1
ATOM 1656 O O . LEU A 1 227 ? 14.891 23.234 -7.195 1 91.75 227 LEU A O 1
ATOM 1660 N N . GLY A 1 228 ? 15.578 24.078 -5.199 1 88.62 228 GLY A N 1
ATOM 1661 C CA . GLY A 1 228 ? 16.891 24.391 -5.746 1 88.62 228 GLY A CA 1
ATOM 1662 C C . GLY A 1 228 ? 17.656 23.156 -6.184 1 88.62 228 GLY A C 1
ATOM 1663 O O . GLY A 1 228 ? 17.391 22.047 -5.711 1 88.62 228 GLY A O 1
ATOM 1664 N N . PRO A 1 229 ? 18.625 23.297 -7.016 1 83.31 229 PRO A N 1
ATOM 1665 C CA . PRO A 1 229 ? 19.328 22.141 -7.578 1 83.31 229 PRO A CA 1
ATOM 1666 C C . PRO A 1 229 ? 20.031 21.312 -6.512 1 83.31 229 PRO A C 1
ATOM 1668 O O . PRO A 1 229 ? 20.172 20.094 -6.668 1 83.31 229 PRO A O 1
ATOM 1671 N N . ALA A 1 230 ? 20.422 21.922 -5.48 1 88.38 230 ALA A N 1
ATOM 1672 C CA . ALA A 1 230 ? 21.156 21.203 -4.449 1 88.38 230 ALA A CA 1
ATOM 1673 C C . ALA A 1 230 ? 20.219 20.781 -3.314 1 88.38 230 ALA A C 1
ATOM 1675 O O . ALA A 1 230 ? 20.609 19.984 -2.451 1 88.38 230 ALA A O 1
ATOM 1676 N N . ALA A 1 231 ? 19.062 21.281 -3.357 1 92.25 231 ALA A N 1
ATOM 1677 C CA . ALA A 1 231 ? 18.141 21.016 -2.266 1 92.25 231 ALA A CA 1
ATOM 1678 C C . ALA A 1 231 ? 17.672 19.562 -2.293 1 92.25 231 ALA A C 1
ATOM 1680 O O . ALA A 1 231 ? 17.438 19 -3.367 1 92.25 231 ALA A O 1
ATOM 1681 N N . CYS A 1 232 ? 17.594 18.953 -1.111 1 94.81 232 CYS A N 1
ATOM 1682 C CA . CYS A 1 232 ? 17.203 17.562 -0.979 1 94.81 232 CYS A CA 1
ATOM 1683 C C . CYS A 1 232 ? 15.883 17.438 -0.226 1 94.81 232 CYS A C 1
ATOM 1685 O O . CYS A 1 232 ? 15.602 18.234 0.672 1 94.81 232 CYS A O 1
ATOM 1687 N N . LEU A 1 233 ? 15.109 16.422 -0.652 1 94.94 233 LEU A N 1
ATOM 1688 C CA . LEU A 1 233 ? 13.852 16.062 0.005 1 94.94 233 LEU A CA 1
ATOM 1689 C C . LEU A 1 233 ? 13.805 14.57 0.301 1 94.94 233 LEU A C 1
ATOM 1691 O O . LEU A 1 233 ? 14.438 13.773 -0.392 1 94.94 233 LEU A O 1
ATOM 1695 N N . ALA A 1 234 ? 13.094 14.172 1.362 1 95.94 234 ALA A N 1
ATOM 1696 C CA . ALA A 1 234 ? 12.812 12.773 1.678 1 95.94 234 ALA A CA 1
ATOM 1697 C C . ALA A 1 234 ? 11.312 12.523 1.761 1 95.94 234 ALA A C 1
ATOM 1699 O O . ALA A 1 234 ? 10.766 12.375 2.854 1 95.94 234 ALA A O 1
ATOM 1700 N N . PRO A 1 235 ? 10.68 12.445 0.588 1 96.88 235 PRO A N 1
ATOM 1701 C CA . PRO A 1 235 ? 9.211 12.375 0.589 1 96.88 235 PRO A CA 1
ATOM 1702 C C . PRO A 1 235 ? 8.688 11.109 1.26 1 96.88 235 PRO A C 1
ATOM 1704 O O . PRO A 1 235 ? 9.273 10.031 1.105 1 96.88 235 PRO A O 1
ATOM 1707 N N . LEU A 1 236 ? 7.605 11.266 2.018 1 97.62 236 LEU A N 1
ATOM 1708 C CA . LEU A 1 236 ? 6.953 10.211 2.787 1 97.62 236 LEU A CA 1
ATOM 1709 C C . LEU A 1 236 ? 5.73 9.68 2.047 1 97.62 236 LEU A C 1
ATOM 1711 O O . LEU A 1 236 ? 4.953 10.453 1.486 1 97.62 236 LEU A O 1
ATOM 1715 N N . SER A 1 237 ? 5.59 8.328 2.049 1 96.88 237 SER A N 1
ATOM 1716 C CA . SER A 1 237 ? 4.367 7.738 1.505 1 96.88 237 SER A CA 1
ATOM 1717 C C . SER A 1 237 ? 3.217 7.844 2.498 1 96.88 237 SER A C 1
ATOM 1719 O O . SER A 1 237 ? 3.389 7.57 3.688 1 96.88 237 SER A O 1
ATOM 1721 N N . SER A 1 238 ? 2.01 8.227 2.023 1 95.19 238 SER A N 1
ATOM 1722 C CA . SER A 1 238 ? 0.832 8.242 2.883 1 95.19 238 SER A CA 1
ATOM 1723 C C . SER A 1 238 ? 0.523 6.848 3.416 1 95.19 238 SER A C 1
ATOM 1725 O O . SER A 1 238 ? -0.031 6.699 4.508 1 95.19 238 SER A O 1
ATOM 1727 N N . ARG A 1 239 ? 0.934 5.863 2.697 1 94.62 239 ARG A N 1
ATOM 1728 C CA . ARG A 1 239 ? 0.723 4.484 3.131 1 94.62 239 ARG A CA 1
ATOM 1729 C C . ARG A 1 239 ? 1.566 4.164 4.359 1 94.62 239 ARG A C 1
ATOM 1731 O O . ARG A 1 239 ? 1.152 3.379 5.215 1 94.62 239 ARG A O 1
ATOM 1738 N N . ASP A 1 240 ? 2.729 4.754 4.391 1 96.56 240 ASP A N 1
ATOM 1739 C CA . ASP A 1 240 ? 3.562 4.559 5.574 1 96.56 240 ASP A CA 1
ATOM 1740 C C . ASP A 1 240 ? 2.92 5.188 6.809 1 96.56 240 ASP A C 1
ATOM 1742 O O . ASP A 1 240 ? 2.971 4.617 7.898 1 96.56 240 ASP A O 1
ATOM 1746 N N . LEU A 1 241 ? 2.352 6.359 6.609 1 96.88 241 LEU A N 1
ATOM 1747 C CA . LEU A 1 241 ? 1.628 6.965 7.723 1 96.88 241 LEU A CA 1
ATOM 1748 C C . LEU A 1 241 ? 0.48 6.066 8.172 1 96.88 241 LEU A C 1
ATOM 1750 O O . LEU A 1 241 ? 0.255 5.895 9.375 1 96.88 241 LEU A O 1
ATOM 1754 N N . ALA A 1 242 ? -0.234 5.477 7.234 1 95.69 242 ALA A N 1
ATOM 1755 C CA . ALA A 1 242 ? -1.325 4.555 7.547 1 95.69 242 ALA A CA 1
ATOM 1756 C C . ALA A 1 242 ? -0.817 3.352 8.336 1 95.69 242 ALA A C 1
ATOM 1758 O O . ALA A 1 242 ? -1.443 2.93 9.312 1 95.69 242 ALA A O 1
ATOM 1759 N N . SER A 1 243 ? 0.297 2.822 7.879 1 93.81 243 SER A N 1
ATOM 1760 C CA . SER A 1 243 ? 0.889 1.688 8.578 1 93.81 243 SER A CA 1
ATOM 1761 C C . SER A 1 243 ? 1.293 2.062 10 1 93.81 243 SER A C 1
ATOM 1763 O O . SER A 1 243 ? 1.146 1.261 10.922 1 93.81 243 SER A O 1
ATOM 1765 N N . VAL A 1 244 ? 1.816 3.271 10.18 1 93.19 244 VAL A N 1
ATOM 1766 C CA . VAL A 1 244 ? 2.189 3.77 11.5 1 93.19 244 VAL A CA 1
ATOM 1767 C C . VAL A 1 244 ? 0.95 3.855 12.391 1 93.19 244 VAL A C 1
ATOM 1769 O O . VAL A 1 244 ? 0.965 3.391 13.531 1 93.19 244 VAL A O 1
ATOM 1772 N N . LEU A 1 245 ? -0.114 4.383 11.867 1 94.31 245 LEU A N 1
ATOM 1773 C CA . LEU A 1 245 ? -1.352 4.516 12.625 1 94.31 245 LEU A CA 1
ATOM 1774 C C . LEU A 1 245 ? -1.918 3.146 12.984 1 94.31 245 LEU A C 1
ATOM 1776 O O . LEU A 1 245 ? -2.387 2.939 14.109 1 94.31 245 LEU A O 1
ATOM 1780 N N . ALA A 1 246 ? -1.841 2.229 12.031 1 91.38 246 ALA A N 1
ATOM 1781 C CA . ALA A 1 246 ? -2.303 0.87 12.312 1 91.38 246 ALA A CA 1
ATOM 1782 C C . ALA A 1 246 ? -1.497 0.237 13.445 1 91.38 246 ALA A C 1
ATOM 1784 O O . ALA A 1 246 ? -2.057 -0.442 14.305 1 91.38 246 ALA A O 1
ATOM 1785 N N . ALA A 1 247 ? -0.187 0.462 13.438 1 87.62 247 ALA A N 1
ATOM 1786 C CA . ALA A 1 247 ? 0.696 -0.089 14.461 1 87.62 247 ALA A CA 1
ATOM 1787 C C . ALA A 1 247 ? 0.43 0.554 15.82 1 87.62 247 ALA A C 1
ATOM 1789 O O . ALA A 1 247 ? 0.446 -0.126 16.844 1 87.62 247 ALA A O 1
ATOM 1790 N N . LEU A 1 248 ? 0.172 1.832 15.812 1 87.75 248 LEU A N 1
ATOM 1791 C CA . LEU A 1 248 ? -0.043 2.568 17.047 1 87.75 248 LEU A CA 1
ATOM 1792 C C . LEU A 1 248 ? -1.404 2.236 17.656 1 87.75 248 LEU A C 1
ATOM 1794 O O . LEU A 1 248 ? -1.574 2.273 18.875 1 87.75 248 LEU A O 1
ATOM 1798 N N . CYS A 1 249 ? -2.389 1.941 16.781 1 88.38 249 CYS A N 1
ATOM 1799 C CA . CYS A 1 249 ? -3.75 1.661 17.219 1 88.38 249 CYS A CA 1
ATOM 1800 C C . CYS A 1 249 ? -3.957 0.167 17.438 1 88.38 249 CYS A C 1
ATOM 1802 O O . CYS A 1 249 ? -5.066 -0.343 17.266 1 88.38 249 CYS A O 1
ATOM 1804 N N . ALA A 1 250 ? -2.965 -0.588 17.797 1 74.19 250 ALA A N 1
ATOM 1805 C CA . ALA A 1 250 ? -3.035 -2.035 17.984 1 74.19 250 ALA A CA 1
ATOM 1806 C C . ALA A 1 250 ? -3.934 -2.391 19.156 1 74.19 250 ALA A C 1
ATOM 1808 O O . ALA A 1 250 ? -4.121 -1.583 20.078 1 74.19 250 ALA A O 1
ATOM 1809 N N . PRO A 1 251 ? -4.551 -3.555 19.016 1 61.53 251 PRO A N 1
ATOM 1810 C CA . PRO A 1 251 ? -5.473 -3.982 20.062 1 61.53 251 PRO A CA 1
ATOM 1811 C C . PRO A 1 251 ? -4.844 -3.945 21.453 1 61.53 251 PRO A C 1
ATOM 1813 O O . PRO A 1 251 ? -5.531 -3.66 22.453 1 61.53 251 PRO A O 1
ATOM 1816 N N . ALA A 1 252 ? -3.578 -4.234 21.453 1 57.78 252 ALA A N 1
ATOM 1817 C CA . ALA A 1 252 ? -2.91 -4.27 22.766 1 57.78 252 ALA A CA 1
ATOM 1818 C C . ALA A 1 252 ? -2.734 -2.865 23.328 1 57.78 252 ALA A C 1
ATOM 1820 O O . ALA A 1 252 ? -2.426 -2.699 24.5 1 57.78 252 ALA A O 1
ATOM 1821 N N . GLY A 1 253 ? -3.182 -1.891 22.656 1 58.66 253 GLY A N 1
ATOM 1822 C CA . GLY A 1 253 ? -3.039 -0.502 23.062 1 58.66 253 GLY A CA 1
ATOM 1823 C C . GLY A 1 253 ? -1.777 0.149 22.531 1 58.66 253 GLY A C 1
ATOM 1824 O O . GLY A 1 253 ? -1.053 -0.448 21.719 1 58.66 253 GLY A O 1
ATOM 1825 N N . LEU A 1 254 ? -1.592 1.437 22.938 1 59.5 254 LEU A N 1
ATOM 1826 C CA . LEU A 1 254 ? -0.42 2.189 22.5 1 59.5 254 LEU A CA 1
ATOM 1827 C C . LEU A 1 254 ? 0.858 1.576 23.062 1 59.5 254 LEU A C 1
ATOM 1829 O O . LEU A 1 254 ? 0.921 1.237 24.25 1 59.5 254 LEU A O 1
ATOM 1833 N N . PRO A 1 255 ? 1.722 1.178 22.094 1 57.69 255 PRO A N 1
ATOM 1834 C CA . PRO A 1 255 ? 3.01 0.752 22.641 1 57.69 255 PRO A CA 1
ATOM 1835 C C . PRO A 1 255 ? 3.654 1.816 23.531 1 57.69 255 PRO A C 1
ATOM 1837 O O . PRO A 1 255 ? 3.316 2.998 23.422 1 57.69 255 PRO A O 1
ATOM 1840 N N . PRO A 1 256 ? 4.27 1.347 24.578 1 54.5 256 PRO A N 1
ATOM 1841 C CA . PRO A 1 256 ? 4.961 2.377 25.359 1 54.5 256 PRO A CA 1
ATOM 1842 C C . PRO A 1 256 ? 5.84 3.275 24.5 1 54.5 256 PRO A C 1
ATOM 1844 O O . PRO A 1 256 ? 6.863 2.826 23.969 1 54.5 256 PRO A O 1
ATOM 1847 N N . LEU A 1 257 ? 5.25 4.367 24.172 1 55.06 257 LEU A N 1
ATOM 1848 C CA . LEU A 1 257 ? 5.914 5.273 23.234 1 55.06 257 LEU A CA 1
ATOM 1849 C C . LEU A 1 257 ? 7.223 5.793 23.828 1 55.06 257 LEU A C 1
ATOM 1851 O O . LEU A 1 257 ? 8.148 6.141 23.078 1 55.06 257 LEU A O 1
ATOM 1855 N N . GLY A 1 258 ? 7.227 5.988 25.125 1 52.69 258 GLY A N 1
ATOM 1856 C CA . GLY A 1 258 ? 8.461 6.383 25.797 1 52.69 258 GLY A CA 1
ATOM 1857 C C . GLY A 1 258 ? 9.625 5.473 25.469 1 52.69 258 GLY A C 1
ATOM 1858 O O . GLY A 1 258 ? 10.789 5.855 25.641 1 52.69 258 GLY A O 1
ATOM 1859 N N . GLU A 1 259 ? 9.219 4.246 25.047 1 49.75 259 GLU A N 1
ATOM 1860 C CA . GLU A 1 259 ? 10.266 3.293 24.688 1 49.75 259 GLU A CA 1
ATOM 1861 C C . GLU A 1 259 ? 10.633 3.396 23.219 1 49.75 259 GLU A C 1
ATOM 1863 O O . GLU A 1 259 ? 11.562 2.73 22.75 1 49.75 259 GLU A O 1
ATOM 1868 N N . LEU A 1 260 ? 9.789 4.199 22.75 1 50.97 260 LEU A N 1
ATOM 1869 C CA . LEU A 1 260 ? 10.219 4.414 21.375 1 50.97 260 LEU A CA 1
ATOM 1870 C C . LEU A 1 260 ? 11.414 5.359 21.328 1 50.97 260 LEU A C 1
ATOM 1872 O O . LEU A 1 260 ? 11.406 6.414 21.953 1 50.97 260 LEU A O 1
ATOM 1876 N N . PRO A 1 261 ? 12.594 4.777 21.031 1 44 261 PRO A N 1
ATOM 1877 C CA . PRO A 1 261 ? 13.852 5.516 21.109 1 44 261 PRO A CA 1
ATOM 1878 C C . PRO A 1 261 ? 13.719 6.957 20.625 1 44 261 PRO A C 1
ATOM 1880 O O . PRO A 1 261 ? 14.578 7.793 20.906 1 44 261 PRO A O 1
ATOM 1883 N N . PHE A 1 262 ? 12.789 7.125 19.938 1 45.75 262 PHE A N 1
ATOM 1884 C CA . PHE A 1 262 ? 12.805 8.453 19.328 1 45.75 262 PHE A CA 1
ATOM 1885 C C . PHE A 1 262 ? 11.867 9.398 20.062 1 45.75 262 PHE A C 1
ATOM 1887 O O . PHE A 1 262 ? 11.68 10.539 19.641 1 45.75 262 PHE A O 1
ATOM 1894 N N . LEU A 1 263 ? 11.32 8.703 20.984 1 51.84 263 LEU A N 1
ATOM 1895 C CA . LEU A 1 263 ? 10.57 9.625 21.828 1 51.84 263 LEU A CA 1
ATOM 1896 C C . LEU A 1 263 ? 11.453 10.203 22.922 1 51.84 263 LEU A C 1
ATOM 1898 O O . LEU A 1 263 ? 12.328 9.508 23.453 1 51.84 263 LEU A O 1
ATOM 1902 N N . PRO A 1 264 ? 11.75 11.43 23.016 1 44.28 264 PRO A N 1
ATOM 1903 C CA . PRO A 1 264 ? 12.586 11.93 24.094 1 44.28 264 PRO A CA 1
ATOM 1904 C C . PRO A 1 264 ? 12.336 11.211 25.422 1 44.28 264 PRO A C 1
ATOM 1906 O O . PRO A 1 264 ? 11.195 10.82 25.703 1 44.28 264 PRO A O 1
ATOM 1909 N N . ALA A 1 265 ? 13.391 10.422 25.984 1 39.72 265 ALA A N 1
ATOM 1910 C CA . ALA A 1 265 ? 13.438 9.664 27.234 1 39.72 265 ALA A CA 1
ATOM 1911 C C . ALA A 1 265 ? 12.539 10.297 28.297 1 39.72 265 ALA A C 1
ATOM 1913 O O . ALA A 1 265 ? 11.57 9.68 28.75 1 39.72 265 ALA A O 1
ATOM 1914 N N . GLU A 1 266 ? 13.203 10.82 29.484 1 39 266 GLU A N 1
ATOM 1915 C CA . GLU A 1 266 ? 12.734 11.172 30.828 1 39 266 GLU A CA 1
ATOM 1916 C C . GLU A 1 266 ? 11.5 12.07 30.75 1 39 266 GLU A C 1
ATOM 1918 O O . GLU A 1 266 ? 10.555 11.898 31.531 1 39 266 GLU A O 1
ATOM 1923 N N . GLY A 1 267 ? 11.805 13.484 30.766 1 37.12 267 GLY A N 1
ATOM 1924 C CA . GLY A 1 267 ? 10.82 14.492 31.125 1 37.12 267 GLY A CA 1
ATOM 1925 C C . GLY A 1 267 ? 9.547 14.406 30.312 1 37.12 267 GLY A C 1
ATOM 1926 O O . GLY A 1 267 ? 9.469 13.633 29.359 1 37.12 267 GLY A O 1
ATOM 1927 N N . GLY A 1 268 ? 8.328 15.273 30.781 1 39.28 268 GLY A N 1
ATOM 1928 C CA . GLY A 1 268 ? 6.977 15.672 30.422 1 39.28 268 GLY A CA 1
ATOM 1929 C C . GLY A 1 268 ? 6.773 15.805 28.922 1 39.28 268 GLY A C 1
ATOM 1930 O O . GLY A 1 268 ? 5.75 16.328 28.484 1 39.28 268 GLY A O 1
ATOM 1931 N N . ALA A 1 269 ? 7.734 16.047 28.078 1 43.91 269 ALA A N 1
ATOM 1932 C CA . ALA A 1 269 ? 7.449 16.656 26.797 1 43.91 269 ALA A CA 1
ATOM 1933 C C . ALA A 1 269 ? 6.699 15.688 25.875 1 43.91 269 ALA A C 1
ATOM 1935 O O . ALA A 1 269 ? 6.887 14.477 25.969 1 43.91 269 ALA A O 1
ATOM 1936 N N . PRO A 1 270 ? 5.551 16.219 25.391 1 54 270 PRO A N 1
ATOM 1937 C CA . PRO A 1 270 ? 4.637 15.625 24.406 1 54 270 PRO A CA 1
ATOM 1938 C C . PRO A 1 270 ? 5.371 14.859 23.312 1 54 270 PRO A C 1
ATOM 1940 O O . PRO A 1 270 ? 6.508 15.195 22.969 1 54 270 PRO A O 1
ATOM 1943 N N . ALA A 1 271 ? 5.078 13.508 22.984 1 77.19 271 ALA A N 1
ATOM 1944 C CA . ALA A 1 271 ? 5.688 12.547 22.062 1 77.19 271 ALA A CA 1
ATOM 1945 C C . ALA A 1 271 ? 5.535 13 20.609 1 77.19 271 ALA A C 1
ATOM 1947 O O . ALA A 1 271 ? 4.461 13.453 20.203 1 77.19 271 ALA A O 1
ATOM 1948 N N . ALA A 1 272 ? 6.621 13.477 20 1 87.19 272 ALA A N 1
ATOM 1949 C CA . ALA A 1 272 ? 6.633 13.734 18.562 1 87.19 272 ALA A CA 1
ATOM 1950 C C . ALA A 1 272 ? 7.402 12.656 17.812 1 87.19 272 ALA A C 1
ATOM 1952 O O . ALA A 1 272 ? 8.445 12.195 18.281 1 87.19 272 ALA A O 1
ATOM 1953 N N . LEU A 1 273 ? 6.816 12.156 16.797 1 89.25 273 LEU A N 1
ATOM 1954 C CA . LEU A 1 273 ? 7.434 11.164 15.922 1 89.25 273 LEU A CA 1
ATOM 1955 C C . LEU A 1 273 ? 7.668 11.75 14.531 1 89.25 273 LEU A C 1
ATOM 1957 O O . LEU A 1 273 ? 6.73 12.219 13.883 1 89.25 273 LEU A O 1
ATOM 1961 N N . GLU A 1 274 ? 8.922 11.781 14.141 1 91.62 274 GLU A N 1
ATOM 1962 C CA . GLU A 1 274 ? 9.242 12.234 12.789 1 91.62 274 GLU A CA 1
ATOM 1963 C C . GLU A 1 274 ? 9.195 11.078 11.797 1 91.62 274 GLU A C 1
ATOM 1965 O O . GLU A 1 274 ? 9.758 10.016 12.055 1 91.62 274 GLU A O 1
ATOM 1970 N N . LEU A 1 275 ? 8.508 11.312 10.742 1 94.94 275 LEU A N 1
ATOM 1971 C CA . LEU A 1 275 ? 8.312 10.297 9.711 1 94.94 275 LEU A CA 1
ATOM 1972 C C . LEU A 1 275 ? 8.75 10.82 8.344 1 94.94 275 LEU A C 1
ATOM 1974 O O . LEU A 1 275 ? 8.203 11.805 7.848 1 94.94 275 LEU A O 1
ATOM 1978 N N . SER A 1 276 ? 9.742 10.219 7.73 1 95.88 276 SER A N 1
ATOM 1979 C CA . SER A 1 276 ? 10.219 10.594 6.402 1 95.88 276 SER A CA 1
ATOM 1980 C C . SER A 1 276 ? 10.344 9.375 5.496 1 95.88 276 SER A C 1
ATOM 1982 O O . SER A 1 276 ? 10.141 8.242 5.938 1 95.88 276 SER A O 1
ATOM 1984 N N . GLY A 1 277 ? 10.508 9.641 4.176 1 96.38 277 GLY A N 1
ATOM 1985 C CA . GLY A 1 277 ? 10.867 8.562 3.27 1 96.38 277 GLY A CA 1
ATOM 1986 C C . GLY A 1 277 ? 12.234 7.973 3.551 1 96.38 277 GLY A C 1
ATOM 1987 O O . GLY A 1 277 ? 12.953 8.453 4.434 1 96.38 277 GLY A O 1
ATOM 1988 N N . PRO A 1 278 ? 12.594 6.992 2.797 1 95.56 278 PRO A N 1
ATOM 1989 C CA . PRO A 1 278 ? 13.773 6.199 3.129 1 95.56 278 PRO A CA 1
ATOM 1990 C C . PRO A 1 278 ? 15.07 6.852 2.66 1 95.56 278 PRO A C 1
ATOM 1992 O O . PRO A 1 278 ? 16.156 6.453 3.086 1 95.56 278 PRO A O 1
ATOM 1995 N N . ALA A 1 279 ? 14.914 7.879 1.747 1 93.75 279 ALA A N 1
ATOM 1996 C CA . ALA A 1 279 ? 16.125 8.477 1.188 1 93.75 279 ALA A CA 1
ATOM 1997 C C . ALA A 1 279 ? 15.906 9.953 0.863 1 93.75 279 ALA A C 1
ATOM 1999 O O . ALA A 1 279 ? 14.805 10.352 0.467 1 93.75 279 ALA A O 1
ATOM 2000 N N . TRP A 1 280 ? 16.984 10.695 1.125 1 95.06 280 TRP A N 1
ATOM 2001 C CA . TRP A 1 280 ? 17.016 12.086 0.682 1 95.06 280 TRP A CA 1
ATOM 2002 C C . TRP A 1 280 ? 17.438 12.188 -0.78 1 95.06 280 TRP A C 1
ATOM 2004 O O . TRP A 1 280 ? 18.438 11.586 -1.187 1 95.06 280 TRP A O 1
ATOM 2014 N N . LEU A 1 281 ? 16.609 12.922 -1.535 1 95.25 281 LEU A N 1
ATOM 2015 C CA . LEU A 1 281 ? 16.844 13.031 -2.969 1 95.25 281 LEU A CA 1
ATOM 2016 C C . LEU A 1 281 ? 16.797 14.492 -3.412 1 95.25 281 LEU A C 1
ATOM 2018 O O . LEU A 1 281 ? 15.953 15.258 -2.955 1 95.25 281 LEU A O 1
ATOM 2022 N N . ASN A 1 282 ? 17.766 14.852 -4.238 1 94.81 282 ASN A N 1
ATOM 2023 C CA . ASN A 1 282 ? 17.609 16.125 -4.934 1 94.81 282 ASN A CA 1
ATOM 2024 C C . ASN A 1 282 ? 16.781 15.977 -6.199 1 94.81 282 ASN A C 1
ATOM 2026 O O . ASN A 1 282 ? 16.297 14.883 -6.508 1 94.81 282 ASN A O 1
ATOM 2030 N N . GLY A 1 283 ? 16.609 17.094 -6.824 1 94.62 283 GLY A N 1
ATOM 2031 C CA . GLY A 1 283 ? 15.75 17.094 -7.992 1 94.62 283 GLY A CA 1
ATOM 2032 C C . GLY A 1 283 ? 16.219 16.156 -9.086 1 94.62 283 GLY A C 1
ATOM 2033 O O . GLY A 1 283 ? 15.414 15.43 -9.68 1 94.62 283 GLY A O 1
ATOM 2034 N N . SER A 1 284 ? 17.469 16.109 -9.359 1 93.88 284 SER A N 1
ATOM 2035 C CA . SER A 1 284 ? 18.031 15.266 -10.406 1 93.88 284 SER A CA 1
ATOM 2036 C C . SER A 1 284 ? 17.812 13.789 -10.102 1 93.88 284 SER A C 1
ATOM 2038 O O . SER A 1 284 ? 17.422 13.016 -10.984 1 93.88 284 SER A O 1
ATOM 2040 N N . ARG A 1 285 ? 18.047 13.43 -8.906 1 94.25 285 ARG A N 1
ATOM 2041 C CA . ARG A 1 285 ? 17.859 12.031 -8.523 1 94.25 285 ARG A CA 1
ATOM 2042 C C . ARG A 1 285 ? 16.375 11.656 -8.531 1 94.25 285 ARG A C 1
ATOM 2044 O O . ARG A 1 285 ? 16.031 10.539 -8.922 1 94.25 285 ARG A O 1
ATOM 2051 N N . LEU A 1 286 ? 15.539 12.547 -8.047 1 95.75 286 LEU A N 1
ATOM 2052 C CA . LEU A 1 286 ? 14.094 12.312 -8.078 1 95.75 286 LEU A CA 1
ATOM 2053 C C . LEU A 1 286 ? 13.625 12.055 -9.508 1 95.75 286 LEU A C 1
ATOM 2055 O O . LEU A 1 286 ? 12.867 11.109 -9.75 1 95.75 286 LEU A O 1
ATOM 2059 N N . SER A 1 287 ? 14.094 12.852 -10.422 1 95.94 287 SER A N 1
ATOM 2060 C CA . SER A 1 287 ? 13.719 12.703 -11.828 1 95.94 287 SER A CA 1
ATOM 2061 C C . SER A 1 287 ? 14.258 11.398 -12.406 1 95.94 287 SER A C 1
ATOM 2063 O O . SER A 1 287 ? 13.586 10.742 -13.203 1 95.94 287 SER A O 1
ATOM 2065 N N . ALA A 1 288 ? 15.43 11.031 -12.039 1 95.06 288 ALA A N 1
ATOM 2066 C CA . ALA A 1 288 ? 16.016 9.781 -12.523 1 95.06 288 ALA A CA 1
ATOM 2067 C C . ALA A 1 288 ? 15.195 8.578 -12.062 1 95.06 288 ALA A C 1
ATOM 2069 O O . ALA A 1 288 ? 14.93 7.664 -12.852 1 95.06 288 ALA A O 1
ATOM 2070 N N . VAL A 1 289 ? 14.812 8.625 -10.82 1 95.19 289 VAL A N 1
ATOM 2071 C CA . VAL A 1 289 ? 14 7.547 -10.266 1 95.19 289 VAL A CA 1
ATOM 2072 C C . VAL A 1 289 ? 12.641 7.52 -10.961 1 95.19 289 VAL A C 1
ATOM 2074 O O . VAL A 1 289 ? 12.141 6.449 -11.328 1 95.19 289 VAL A O 1
ATOM 2077 N N . ALA A 1 290 ? 12.07 8.68 -11.141 1 96.44 290 ALA A N 1
ATOM 2078 C CA . ALA A 1 290 ? 10.789 8.773 -11.836 1 96.44 290 ALA A CA 1
ATOM 2079 C C . ALA A 1 290 ? 10.883 8.203 -13.25 1 96.44 290 ALA A C 1
ATOM 2081 O O . ALA A 1 290 ? 10.016 7.438 -13.672 1 96.44 290 ALA A O 1
ATOM 2082 N N . THR A 1 291 ? 11.945 8.539 -13.93 1 95.56 291 THR A N 1
ATOM 2083 C CA . THR A 1 291 ? 12.148 8.07 -15.297 1 95.56 291 THR A CA 1
ATOM 2084 C C . THR A 1 291 ? 12.273 6.551 -15.336 1 95.56 291 THR A C 1
ATOM 2086 O O . THR A 1 291 ? 11.625 5.891 -16.156 1 95.56 291 THR A O 1
ATOM 2089 N N . ALA A 1 292 ? 13.023 6.047 -14.453 1 92.94 292 ALA A N 1
ATOM 2090 C CA . ALA A 1 292 ? 13.305 4.617 -14.43 1 92.94 292 ALA A CA 1
ATOM 2091 C C . ALA A 1 292 ? 12.055 3.816 -14.07 1 92.94 292 ALA A C 1
ATOM 2093 O O . ALA A 1 292 ? 11.875 2.688 -14.539 1 92.94 292 ALA A O 1
ATOM 2094 N N . THR A 1 293 ? 11.148 4.379 -13.289 1 94.19 293 THR A N 1
ATOM 2095 C CA . THR A 1 293 ? 10.047 3.596 -12.742 1 94.19 293 THR A CA 1
ATOM 2096 C C . THR A 1 293 ? 8.75 3.9 -13.484 1 94.19 293 THR A C 1
ATOM 2098 O O . THR A 1 293 ? 7.926 3.008 -13.703 1 94.19 293 THR A O 1
ATOM 2101 N N . ALA A 1 294 ? 8.516 5.109 -13.867 1 91.06 294 ALA A N 1
ATOM 2102 C CA . ALA A 1 294 ? 7.293 5.465 -14.586 1 91.06 294 ALA A CA 1
ATOM 2103 C C . ALA A 1 294 ? 7.383 5.066 -16.062 1 91.06 294 ALA A C 1
ATOM 2105 O O . ALA A 1 294 ? 6.367 5.027 -16.75 1 91.06 294 ALA A O 1
ATOM 2106 N N . GLY A 1 295 ? 8.516 4.828 -16.547 1 87.94 295 GLY A N 1
ATOM 2107 C CA . GLY A 1 295 ? 8.688 4.398 -17.922 1 87.94 295 GLY A CA 1
ATOM 2108 C C . GLY A 1 295 ? 8.641 5.547 -18.906 1 87.94 295 GLY A C 1
ATOM 2109 O O . GLY A 1 295 ? 8.562 5.324 -20.125 1 87.94 295 GLY A O 1
ATOM 2110 N N . THR A 1 296 ? 8.477 6.707 -18.5 1 90 296 THR A N 1
ATOM 2111 C CA . THR A 1 296 ? 8.508 7.914 -19.328 1 90 296 THR A CA 1
ATOM 2112 C C . THR A 1 296 ? 9.648 8.828 -18.891 1 90 296 THR A C 1
ATOM 2114 O O . THR A 1 296 ? 9.836 9.078 -17.703 1 90 296 THR A O 1
ATOM 2117 N N . PRO A 1 297 ? 10.344 9.289 -19.875 1 92.12 297 PRO A N 1
ATOM 2118 C CA . PRO A 1 297 ? 11.422 10.203 -19.5 1 92.12 297 PRO A CA 1
ATOM 2119 C C . PRO A 1 297 ? 10.906 11.492 -18.859 1 92.12 297 PRO A C 1
ATOM 2121 O O . PRO A 1 297 ? 10.055 12.172 -19.422 1 92.12 297 PRO A O 1
ATOM 2124 N N . LEU A 1 298 ? 11.312 11.758 -17.688 1 95.31 298 LEU A N 1
ATOM 2125 C CA . LEU A 1 298 ? 10.992 12.977 -16.953 1 95.31 298 LEU A CA 1
ATOM 2126 C C . LEU A 1 298 ? 12.266 13.688 -16.5 1 95.31 298 LEU A C 1
ATOM 2128 O O . LEU A 1 298 ? 13.023 13.156 -15.68 1 95.31 298 LEU A O 1
ATOM 2132 N N . GLY A 1 299 ? 12.555 14.906 -17.016 1 95.75 299 GLY A N 1
ATOM 2133 C CA . GLY A 1 299 ? 13.648 15.711 -16.516 1 95.75 299 GLY A CA 1
ATOM 2134 C C . GLY A 1 299 ? 13.328 16.422 -15.219 1 95.75 299 GLY A C 1
ATOM 2135 O O . GLY A 1 299 ? 12.312 16.125 -14.578 1 95.75 299 GLY A O 1
ATOM 2136 N N . PHE A 1 300 ? 14.289 17.266 -14.75 1 96.75 300 PHE A N 1
ATOM 2137 C CA . PHE A 1 300 ? 14.07 18.109 -13.594 1 96.75 300 PHE A CA 1
ATOM 2138 C C . PHE A 1 300 ? 14.336 19.578 -13.938 1 96.75 300 PHE A C 1
ATOM 2140 O O . PHE A 1 300 ? 15.281 19.891 -14.664 1 96.75 300 PHE A O 1
ATOM 2147 N N . ALA A 1 301 ? 13.492 20.422 -13.453 1 96.56 301 ALA A N 1
ATOM 2148 C CA . ALA A 1 301 ? 13.719 21.859 -13.547 1 96.56 301 ALA A CA 1
ATOM 2149 C C . ALA A 1 301 ? 13.305 22.562 -12.25 1 96.56 301 ALA A C 1
ATOM 2151 O O . ALA A 1 301 ? 12.281 22.219 -11.656 1 96.56 301 ALA A O 1
ATOM 2152 N N . SER A 1 302 ? 14.164 23.5 -11.828 1 95.44 302 SER A N 1
ATOM 2153 C CA . SER A 1 302 ? 13.836 24.312 -10.672 1 95.44 302 SER A CA 1
ATOM 2154 C C . SER A 1 302 ? 12.945 25.484 -11.062 1 95.44 302 SER A C 1
ATOM 2156 O O . SER A 1 302 ? 13.266 26.234 -11.992 1 95.44 302 SER A O 1
ATOM 2158 N N . LEU A 1 303 ? 11.891 25.609 -10.328 1 95.31 303 LEU A N 1
ATOM 2159 C CA . LEU A 1 303 ? 10.969 26.703 -10.578 1 95.31 303 LEU A CA 1
ATOM 2160 C C . LEU A 1 303 ? 11.039 27.734 -9.453 1 95.31 303 LEU A C 1
ATOM 2162 O O . LEU A 1 303 ? 11.141 27.375 -8.273 1 95.31 303 LEU A O 1
ATOM 2166 N N . PRO A 1 304 ? 10.938 29 -9.914 1 94.88 304 PRO A N 1
ATOM 2167 C CA . PRO A 1 304 ? 10.68 29.984 -8.859 1 94.88 304 PRO A CA 1
ATOM 2168 C C . PRO A 1 304 ? 9.344 29.75 -8.148 1 94.88 304 PRO A C 1
ATOM 2170 O O . PRO A 1 304 ? 8.414 29.188 -8.742 1 94.88 304 PRO A O 1
ATOM 2173 N N . ARG A 1 305 ? 9.305 30.188 -6.949 1 94.31 305 ARG A N 1
ATOM 2174 C CA . ARG A 1 305 ? 8.141 29.984 -6.102 1 94.31 305 ARG A CA 1
ATOM 2175 C C . ARG A 1 305 ? 6.867 30.469 -6.793 1 94.31 305 ARG A C 1
ATOM 2177 O O . ARG A 1 305 ? 5.836 29.797 -6.746 1 94.31 305 ARG A O 1
ATOM 2184 N N . ALA A 1 306 ? 6.926 31.578 -7.457 1 95.12 306 ALA A N 1
ATOM 2185 C CA . ALA A 1 306 ? 5.758 32.156 -8.109 1 95.12 306 ALA A CA 1
ATOM 2186 C C . ALA A 1 306 ? 5.25 31.281 -9.242 1 95.12 306 ALA A C 1
ATOM 2188 O O . ALA A 1 306 ? 4.043 31.109 -9.414 1 95.12 306 ALA A O 1
ATOM 2189 N N . GLU A 1 307 ? 6.148 30.75 -10.031 1 96.19 307 GLU A N 1
ATOM 2190 C CA . GLU A 1 307 ? 5.773 29.844 -11.117 1 96.19 307 GLU A CA 1
ATOM 2191 C C . GLU A 1 307 ? 5.199 28.547 -10.578 1 96.19 307 GLU A C 1
ATOM 2193 O O . GLU A 1 307 ? 4.254 28 -11.148 1 96.19 307 GLU A O 1
ATOM 2198 N N . ALA A 1 308 ? 5.809 28.109 -9.492 1 97 308 ALA A N 1
ATOM 2199 C CA . ALA A 1 308 ? 5.289 26.891 -8.867 1 97 308 ALA A CA 1
ATOM 2200 C C . ALA A 1 308 ? 3.863 27.094 -8.367 1 97 308 ALA A C 1
ATOM 2202 O O . ALA A 1 308 ? 3.027 26.203 -8.453 1 97 308 ALA A O 1
ATOM 2203 N N . ALA A 1 309 ? 3.586 28.266 -7.844 1 97.12 309 ALA A N 1
ATOM 2204 C CA . ALA A 1 309 ? 2.227 28.594 -7.418 1 97.12 309 ALA A CA 1
ATOM 2205 C C . ALA A 1 309 ? 1.249 28.516 -8.586 1 97.12 309 ALA A C 1
ATOM 2207 O O . ALA A 1 309 ? 0.107 28.078 -8.414 1 97.12 309 ALA A O 1
ATOM 2208 N N . GLY A 1 310 ? 1.688 28.906 -9.734 1 96.94 310 GLY A N 1
ATOM 2209 C CA . GLY A 1 310 ? 0.873 28.797 -10.938 1 96.94 310 GLY A CA 1
ATOM 2210 C C . GLY A 1 310 ? 0.535 27.359 -11.297 1 96.94 310 GLY A C 1
ATOM 2211 O O . GLY A 1 310 ? -0.606 27.062 -11.656 1 96.94 310 GLY A O 1
ATOM 2212 N N . VAL A 1 311 ? 1.518 26.484 -11.203 1 96.94 311 VAL A N 1
ATOM 2213 C CA . VAL A 1 311 ? 1.31 25.062 -11.477 1 96.94 311 VAL A CA 1
ATOM 2214 C C . VAL A 1 311 ? 0.264 24.5 -10.523 1 96.94 311 VAL A C 1
ATOM 2216 O O . VAL A 1 311 ? -0.651 23.781 -10.938 1 96.94 311 VAL A O 1
ATOM 2219 N N . LEU A 1 312 ? 0.387 24.891 -9.227 1 97.19 312 LEU A N 1
ATOM 2220 C CA . LEU A 1 312 ? -0.522 24.391 -8.211 1 97.19 312 LEU A CA 1
ATOM 2221 C C . LEU A 1 312 ? -1.922 24.969 -8.391 1 97.19 312 LEU A C 1
ATOM 2223 O O . LEU A 1 312 ? -2.918 24.281 -8.148 1 97.19 312 LEU A O 1
ATOM 2227 N N . ARG A 1 313 ? -1.995 26.203 -8.828 1 96.94 313 ARG A N 1
ATOM 2228 C CA . ARG A 1 313 ? -3.287 26.812 -9.125 1 96.94 313 ARG A CA 1
ATOM 2229 C C . ARG A 1 313 ? -4.008 26.047 -10.234 1 96.94 313 ARG A C 1
ATOM 2231 O O . ARG A 1 313 ? -5.203 25.781 -10.133 1 96.94 313 ARG A O 1
ATOM 2238 N N . ARG A 1 314 ? -3.279 25.656 -11.266 1 95.19 314 ARG A N 1
ATOM 2239 C CA . ARG A 1 314 ? -3.852 24.906 -12.383 1 95.19 314 ARG A CA 1
ATOM 2240 C C . ARG A 1 314 ? -4.312 23.531 -11.93 1 95.19 314 ARG A C 1
ATOM 2242 O O . ARG A 1 314 ? -5.223 22.953 -12.523 1 95.19 314 ARG A O 1
ATOM 2249 N N . ALA A 1 315 ? -3.635 23.078 -10.922 1 94.5 315 ALA A N 1
ATOM 2250 C CA . ALA A 1 315 ? -3.994 21.766 -10.383 1 94.5 315 ALA A CA 1
ATOM 2251 C C . ALA A 1 315 ? -5.215 21.859 -9.477 1 94.5 315 ALA A C 1
ATOM 2253 O O . ALA A 1 315 ? -5.684 20.844 -8.945 1 94.5 315 ALA A O 1
ATOM 2254 N N . GLY A 1 316 ? -5.711 23.016 -9.156 1 93.44 316 GLY A N 1
ATOM 2255 C CA . GLY A 1 316 ? -6.988 23.172 -8.477 1 93.44 316 GLY A CA 1
ATOM 2256 C C . GLY A 1 316 ? -6.848 23.578 -7.023 1 93.44 316 GLY A C 1
ATOM 2257 O O . GLY A 1 316 ? -7.832 23.594 -6.281 1 93.44 316 GLY A O 1
ATOM 2258 N N . LEU A 1 317 ? -5.645 23.953 -6.582 1 95.19 317 LEU A N 1
ATOM 2259 C CA . LEU A 1 317 ? -5.457 24.344 -5.188 1 95.19 317 LEU A CA 1
ATOM 2260 C C . LEU A 1 317 ? -5.84 25.797 -4.961 1 95.19 317 LEU A C 1
ATOM 2262 O O . LEU A 1 317 ? -5.559 26.656 -5.797 1 95.19 317 LEU A O 1
ATOM 2266 N N . ASP A 1 318 ? -6.453 26.047 -3.799 1 92.88 318 ASP A N 1
ATOM 2267 C CA . ASP A 1 318 ? -6.727 27.422 -3.428 1 92.88 318 ASP A CA 1
ATOM 2268 C C . ASP A 1 318 ? -5.48 28.094 -2.861 1 92.88 318 ASP A C 1
ATOM 2270 O O . ASP A 1 318 ? -4.426 27.469 -2.75 1 92.88 318 ASP A O 1
ATOM 2274 N N . ALA A 1 319 ? -5.574 29.375 -2.582 1 93.12 319 ALA A N 1
ATOM 2275 C CA . ALA A 1 319 ? -4.422 30.172 -2.176 1 93.12 319 ALA A CA 1
ATOM 2276 C C . ALA A 1 319 ? -3.818 29.656 -0.877 1 93.12 319 ALA A C 1
ATOM 2278 O O . ALA A 1 319 ? -2.596 29.625 -0.721 1 93.12 319 ALA A O 1
ATOM 2279 N N . SER A 1 320 ? -4.691 29.234 0.041 1 91.75 320 SER A N 1
ATOM 2280 C CA . SER A 1 320 ? -4.223 28.734 1.323 1 91.75 320 SER A CA 1
ATOM 2281 C C . SER A 1 320 ? -3.463 27.422 1.15 1 91.75 320 SER A C 1
ATOM 2283 O O . SER A 1 320 ? -2.389 27.234 1.728 1 91.75 320 SER A O 1
ATOM 2285 N N . GLU A 1 321 ? -3.949 26.547 0.341 1 93.81 321 GLU A N 1
ATOM 2286 C CA . GLU A 1 321 ? -3.311 25.266 0.058 1 93.81 321 GLU A CA 1
ATOM 2287 C C . GLU A 1 321 ? -1.972 25.453 -0.648 1 93.81 321 GLU A C 1
ATOM 2289 O O . GLU A 1 321 ? -0.991 24.781 -0.328 1 93.81 321 GLU A O 1
ATOM 2294 N N . GLN A 1 322 ? -1.965 26.422 -1.587 1 95.56 322 GLN A N 1
ATOM 2295 C CA . GLN A 1 322 ? -0.729 26.719 -2.303 1 95.56 322 GLN A CA 1
ATOM 2296 C C . GLN A 1 322 ? 0.363 27.188 -1.342 1 95.56 322 GLN A C 1
ATOM 2298 O O . GLN A 1 322 ? 1.479 26.656 -1.365 1 95.56 322 GLN A O 1
ATOM 2303 N N . ARG A 1 323 ? -0.029 28.094 -0.545 1 94.19 323 ARG A N 1
ATOM 2304 C CA . ARG A 1 323 ? 0.922 28.672 0.402 1 94.19 323 ARG A CA 1
ATOM 2305 C C . ARG A 1 323 ? 1.488 27.594 1.325 1 94.19 323 ARG A C 1
ATOM 2307 O O . ARG A 1 323 ? 2.701 27.531 1.535 1 94.19 323 ARG A O 1
ATOM 2314 N N . LEU A 1 324 ? 0.613 26.766 1.798 1 94.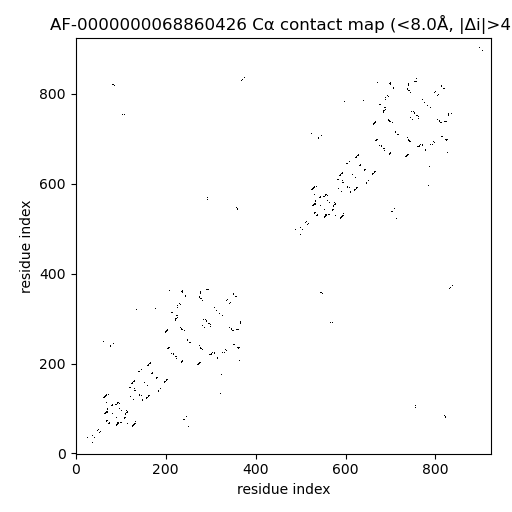12 324 LEU A N 1
ATOM 2315 C CA . LEU A 1 324 ? 1.046 25.719 2.727 1 94.12 324 LEU A CA 1
ATOM 2316 C C . LEU A 1 324 ? 2.01 24.75 2.047 1 94.12 324 LEU A C 1
ATOM 2318 O O . LEU A 1 324 ? 3.066 24.438 2.596 1 94.12 324 LEU A O 1
ATOM 2322 N N . LEU A 1 325 ? 1.632 24.281 0.909 1 95.5 325 LEU A N 1
ATOM 2323 C CA . LEU A 1 325 ? 2.453 23.297 0.206 1 95.5 325 LEU A CA 1
ATOM 2324 C C . LEU A 1 325 ? 3.814 23.891 -0.152 1 95.5 325 LEU A C 1
ATOM 2326 O O . LEU A 1 325 ? 4.844 23.219 -0.004 1 95.5 325 LEU A O 1
ATOM 2330 N N . LEU A 1 326 ? 3.842 25.125 -0.62 1 95.75 326 LEU A N 1
ATOM 2331 C CA . LEU A 1 326 ? 5.094 25.781 -0.987 1 95.75 326 LEU A CA 1
ATOM 2332 C C . LEU A 1 326 ? 5.945 26.062 0.248 1 95.75 326 LEU A C 1
ATOM 2334 O O . LEU A 1 326 ? 7.168 25.906 0.211 1 95.75 326 LEU A O 1
ATOM 2338 N N . ASP A 1 327 ? 5.301 26.438 1.327 1 95.12 327 ASP A N 1
ATOM 2339 C CA . ASP A 1 327 ? 6.008 26.625 2.59 1 95.12 327 ASP A CA 1
ATOM 2340 C C . ASP A 1 327 ? 6.613 25.312 3.082 1 95.12 327 ASP A C 1
ATOM 2342 O O . ASP A 1 327 ? 7.734 25.297 3.588 1 95.12 327 ASP A O 1
ATOM 2346 N N . LEU A 1 328 ? 5.852 24.281 2.953 1 94.62 328 LEU A N 1
ATOM 2347 C CA . LEU A 1 328 ? 6.312 22.969 3.371 1 94.62 328 LEU A CA 1
ATOM 2348 C C . LEU A 1 328 ? 7.551 22.547 2.586 1 94.62 328 LEU A C 1
ATOM 2350 O O . LEU A 1 328 ? 8.547 22.109 3.17 1 94.62 328 LEU A O 1
ATOM 2354 N N . LEU A 1 329 ? 7.523 22.703 1.282 1 94 329 LEU A N 1
ATOM 2355 C CA . LEU A 1 329 ? 8.656 22.344 0.434 1 94 329 LEU A CA 1
ATOM 2356 C C . LEU A 1 329 ? 9.883 23.172 0.796 1 94 329 LEU A C 1
ATOM 2358 O O . LEU A 1 329 ? 11 22.656 0.832 1 94 329 LEU A O 1
ATOM 2362 N N . SER A 1 330 ? 9.625 24.422 1.057 1 91.5 330 SER A N 1
ATOM 2363 C CA . SER A 1 330 ? 10.719 25.297 1.449 1 91.5 330 SER A CA 1
ATOM 2364 C C . SER A 1 330 ? 11.289 24.906 2.805 1 91.5 330 SER A C 1
ATOM 2366 O O . SER A 1 330 ? 12.508 24.859 2.98 1 91.5 330 SER A O 1
ATOM 2368 N N . ALA A 1 331 ? 10.438 24.5 3.723 1 91.12 331 ALA A N 1
ATOM 2369 C CA . ALA A 1 331 ? 10.844 24.203 5.09 1 91.12 331 ALA A CA 1
ATOM 2370 C C . ALA A 1 331 ? 11.523 22.828 5.172 1 91.12 331 ALA A C 1
ATOM 2372 O O . ALA A 1 331 ? 12.383 22.609 6.027 1 91.12 331 ALA A O 1
ATOM 2373 N N . GLN A 1 332 ? 11.188 21.969 4.312 1 90.12 332 GLN A N 1
ATOM 2374 C CA . GLN A 1 332 ? 11.617 20.578 4.465 1 90.12 332 GLN A CA 1
ATOM 2375 C C . GLN A 1 332 ? 12.727 20.234 3.473 1 90.12 332 GLN A C 1
ATOM 2377 O O . GLN A 1 332 ? 13.25 19.125 3.475 1 90.12 332 GLN A O 1
ATOM 2382 N N . SER A 1 333 ? 13.016 21.234 2.668 1 87.75 333 SER A N 1
ATOM 2383 C CA . SER A 1 333 ? 14.18 21.031 1.809 1 87.75 333 SER A CA 1
ATOM 2384 C C . SER A 1 333 ? 15.469 21.422 2.521 1 87.75 333 SER A C 1
ATOM 2386 O O . SER A 1 333 ? 15.484 22.359 3.312 1 87.75 333 SER A O 1
ATOM 2388 N N . A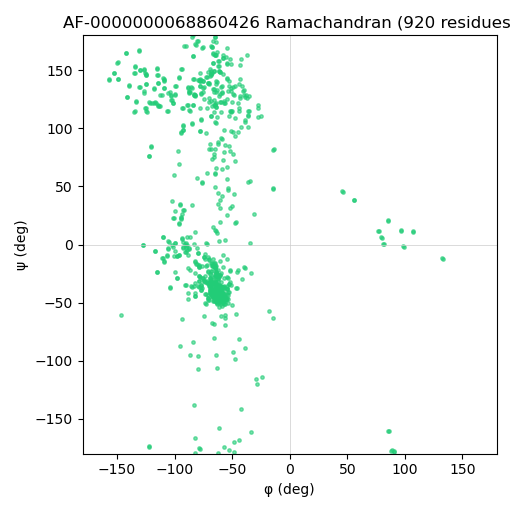LA A 1 334 ? 16.469 20.594 2.383 1 80.69 334 ALA A N 1
ATOM 2389 C CA . ALA A 1 334 ? 17.734 20.828 3.051 1 80.69 334 ALA A CA 1
ATOM 2390 C C . ALA A 1 334 ? 18.891 20.812 2.051 1 80.69 334 ALA A C 1
ATOM 2392 O O . ALA A 1 334 ? 18.828 20.125 1.031 1 80.69 334 ALA A O 1
ATOM 2393 N N . LEU A 1 335 ? 19.859 21.625 2.391 1 77.12 335 LEU A N 1
ATOM 2394 C CA . LEU A 1 335 ? 21.109 21.531 1.639 1 77.12 335 LEU A CA 1
ATOM 2395 C C . LEU A 1 335 ? 22 20.422 2.18 1 77.12 335 LEU A C 1
ATOM 2397 O O . LEU A 1 335 ? 22.156 20.281 3.395 1 77.12 335 LEU A O 1
ATOM 2401 N N . PRO A 1 336 ? 22.391 19.641 1.243 1 76.5 336 PRO A N 1
ATOM 2402 C CA . PRO A 1 336 ? 23.203 18.516 1.689 1 76.5 336 PRO A CA 1
ATOM 2403 C C . PRO A 1 336 ? 24.578 18.953 2.188 1 76.5 336 PRO A C 1
ATOM 2405 O O . PRO A 1 336 ? 25.094 20 1.785 1 76.5 336 PRO A O 1
ATOM 2408 N N . PRO A 1 337 ? 25 18.125 3.09 1 75.94 337 PRO A N 1
ATOM 2409 C CA . PRO A 1 337 ? 26.406 18.328 3.422 1 75.94 337 PRO A CA 1
ATOM 2410 C C . PRO A 1 337 ? 27.344 18 2.258 1 75.94 337 PRO A C 1
ATOM 2412 O O . PRO A 1 337 ? 26.891 17.766 1.138 1 75.94 337 PRO A O 1
ATOM 2415 N N . ALA A 1 338 ? 28.578 18.234 2.406 1 75.44 338 ALA A N 1
ATOM 2416 C CA . ALA A 1 338 ? 29.578 17.984 1.381 1 75.44 338 ALA A CA 1
ATOM 2417 C C . ALA A 1 338 ? 29.391 16.625 0.74 1 75.44 338 ALA A C 1
ATOM 2419 O O . ALA A 1 338 ? 29.672 16.438 -0.45 1 75.44 338 ALA A O 1
ATOM 2420 N N . GLY A 1 339 ? 28.828 15.781 1.314 1 72.12 339 GLY A N 1
ATOM 2421 C CA . GLY A 1 339 ? 28.672 14.43 0.807 1 72.12 339 GLY A CA 1
ATOM 2422 C C . GLY A 1 339 ? 27.406 14.242 -0.02 1 72.12 339 GLY A C 1
ATOM 2423 O O . GLY A 1 339 ? 27.203 13.172 -0.598 1 72.12 339 GLY A O 1
ATOM 2424 N N . GLY A 1 340 ? 26.688 15.242 -0.179 1 85.19 340 GLY A N 1
ATOM 2425 C CA . GLY A 1 340 ? 25.5 15.133 -0.996 1 85.19 340 GLY A CA 1
ATOM 2426 C C . GLY A 1 340 ? 24.281 14.703 -0.208 1 85.19 340 GLY A C 1
ATOM 2427 O O . GLY A 1 340 ? 24.328 14.594 1.02 1 85.19 340 GLY A O 1
ATOM 2428 N N . CYS A 1 341 ? 23.203 14.531 -0.896 1 90.19 341 CYS A N 1
ATOM 2429 C CA . CYS A 1 341 ? 21.938 14.203 -0.262 1 90.19 341 CYS A CA 1
ATOM 2430 C C . CYS A 1 341 ? 22 12.844 0.423 1 90.19 341 CYS A C 1
ATOM 2432 O O . CYS A 1 341 ? 21.297 12.609 1.41 1 90.19 341 CYS A O 1
ATOM 2434 N N . GLU A 1 342 ? 22.891 12.016 -0.135 1 85.88 342 GLU A N 1
ATOM 2435 C CA . GLU A 1 342 ? 23.016 10.648 0.38 1 85.88 342 GLU A CA 1
ATOM 2436 C C . GLU A 1 342 ? 23.594 10.648 1.791 1 85.88 342 GLU A C 1
ATOM 2438 O O . GLU A 1 342 ? 23.484 9.656 2.514 1 85.88 342 GLU A O 1
ATOM 2443 N N . ALA A 1 343 ? 24.203 11.742 2.137 1 86.5 343 ALA A N 1
ATOM 2444 C CA . ALA A 1 343 ? 24.812 11.852 3.463 1 86.5 343 ALA A CA 1
ATOM 2445 C C . ALA A 1 343 ? 23.766 12.195 4.516 1 86.5 343 ALA A C 1
ATOM 2447 O O . ALA A 1 343 ? 24.016 12.062 5.715 1 86.5 343 ALA A O 1
ATOM 2448 N N . LEU A 1 344 ? 22.641 12.648 4.074 1 89.25 344 LEU A N 1
ATOM 2449 C CA . LEU A 1 344 ? 21.578 12.977 5 1 89.25 344 LEU A CA 1
ATOM 2450 C C . LEU A 1 344 ? 20.859 11.719 5.484 1 89.25 344 LEU A C 1
ATOM 2452 O O . LEU A 1 344 ? 20.672 10.773 4.711 1 89.25 344 LEU A O 1
ATOM 2456 N N . GLN A 1 345 ? 20.484 11.727 6.77 1 88.44 345 GLN A N 1
ATOM 2457 C CA . GLN A 1 345 ? 19.844 10.555 7.363 1 88.44 345 GLN A CA 1
ATOM 2458 C C . GLN A 1 345 ? 18.328 10.734 7.43 1 88.44 345 GLN A C 1
ATOM 2460 O O . GLN A 1 345 ? 17.844 11.766 7.914 1 88.44 345 GLN A O 1
ATOM 2465 N N . PRO A 1 346 ? 17.609 9.688 6.902 1 91.19 346 PRO A N 1
ATOM 2466 C CA . PRO A 1 346 ? 16.156 9.75 7.086 1 91.19 346 PRO A CA 1
ATOM 2467 C C . PRO A 1 346 ? 15.75 9.625 8.547 1 91.19 346 PRO A C 1
ATOM 2469 O O . PRO A 1 346 ? 16.562 9.273 9.398 1 91.19 346 PRO A O 1
ATOM 2472 N N . SER A 1 347 ? 14.453 10.008 8.805 1 88.06 347 SER A N 1
ATOM 2473 C CA . SER A 1 347 ? 13.93 9.875 10.164 1 88.06 347 SER A CA 1
ATOM 2474 C C . SER A 1 347 ? 13.945 8.422 10.617 1 88.06 347 SER A C 1
ATOM 2476 O O . SER A 1 347 ? 13.805 7.504 9.805 1 88.06 347 SER A O 1
ATOM 2478 N N . ALA A 1 348 ? 14.109 8.219 11.898 1 84.94 348 ALA A N 1
ATOM 2479 C CA . ALA A 1 348 ? 14.211 6.871 12.461 1 84.94 348 ALA A CA 1
ATOM 2480 C C . ALA A 1 348 ? 12.836 6.332 12.844 1 84.94 348 ALA A C 1
ATOM 2482 O O . ALA A 1 348 ? 12.695 5.16 13.203 1 84.94 348 ALA A O 1
ATOM 2483 N N . GLY A 1 349 ? 11.82 7.137 12.688 1 85.5 349 GLY A N 1
ATOM 2484 C CA . GLY A 1 349 ? 10.5 6.777 13.18 1 85.5 349 GLY A CA 1
ATOM 2485 C C . GLY A 1 349 ? 9.945 5.527 12.531 1 85.5 349 GLY A C 1
ATOM 2486 O O . GLY A 1 349 ? 9.43 4.641 13.211 1 85.5 349 GLY A O 1
ATOM 2487 N N . LEU A 1 350 ? 10.062 5.41 11.188 1 90.62 350 LEU A N 1
ATOM 2488 C CA . LEU A 1 350 ? 9.469 4.293 10.461 1 90.62 350 LEU A CA 1
ATOM 2489 C C . LEU A 1 350 ? 10.195 2.99 10.766 1 90.62 350 LEU A C 1
ATOM 2491 O O . LEU A 1 350 ? 9.57 2 11.156 1 90.62 350 LEU A O 1
ATOM 2495 N N . PRO A 1 351 ? 11.539 2.979 10.703 1 87.19 351 PRO A N 1
ATOM 2496 C CA . PRO A 1 351 ? 12.219 1.731 11.055 1 87.19 351 PRO A CA 1
ATOM 2497 C C . PRO A 1 351 ? 11.953 1.303 12.5 1 87.19 351 PRO A C 1
ATOM 2499 O O . PRO A 1 351 ? 11.812 0.109 12.773 1 87.19 351 PRO A O 1
ATOM 2502 N N . ALA A 1 352 ? 11.836 2.227 13.336 1 82.5 352 ALA A N 1
ATOM 2503 C CA . ALA A 1 352 ? 11.633 1.91 14.75 1 82.5 352 ALA A CA 1
ATOM 2504 C C . ALA A 1 352 ? 10.25 1.306 14.984 1 82.5 352 ALA A C 1
ATOM 2506 O O . ALA A 1 352 ? 10.109 0.355 15.75 1 82.5 352 ALA A O 1
ATOM 2507 N N . LEU A 1 353 ? 9.305 1.809 14.32 1 84.5 353 LEU A N 1
ATOM 2508 C CA . LEU A 1 353 ? 7.93 1.403 14.586 1 84.5 353 LEU A CA 1
ATOM 2509 C C . LEU A 1 353 ? 7.531 0.224 13.703 1 84.5 353 LEU A C 1
ATOM 2511 O O . LEU A 1 353 ? 6.777 -0.652 14.133 1 84.5 353 LEU A O 1
ATOM 2515 N N . LEU A 1 354 ? 8.047 0.195 12.445 1 87.5 354 LEU A N 1
ATOM 2516 C CA . LEU A 1 354 ? 7.527 -0.759 11.477 1 87.5 354 LEU A CA 1
ATOM 2517 C C . LEU A 1 354 ? 8.555 -1.84 11.164 1 87.5 354 LEU A C 1
ATOM 2519 O O . LEU A 1 354 ? 8.25 -2.826 10.492 1 87.5 354 LEU A O 1
ATOM 2523 N N . GLY A 1 355 ? 9.766 -1.646 11.578 1 85.25 355 GLY A N 1
ATOM 2524 C CA . GLY A 1 355 ? 10.82 -2.621 11.32 1 85.25 355 GLY A CA 1
ATOM 2525 C C . GLY A 1 355 ? 11.352 -2.561 9.906 1 85.25 355 GLY A C 1
ATOM 2526 O O . GLY A 1 355 ? 11.992 -3.504 9.438 1 85.25 355 GLY A O 1
ATOM 2527 N N . ARG A 1 356 ? 11 -1.558 9.203 1 89.44 356 ARG A N 1
ATOM 2528 C CA . ARG A 1 356 ? 11.438 -1.351 7.824 1 89.44 356 ARG A CA 1
ATOM 2529 C C . ARG A 1 356 ? 11.539 0.136 7.5 1 89.44 356 ARG A C 1
ATOM 2531 O O . ARG A 1 356 ? 10.898 0.964 8.156 1 89.44 356 ARG A O 1
ATOM 2538 N N . PRO A 1 357 ? 12.367 0.452 6.477 1 93.25 357 PRO A N 1
ATOM 2539 C CA . PRO A 1 357 ? 12.352 1.836 6 1 93.25 357 PRO A CA 1
ATOM 2540 C C . PRO A 1 357 ? 11.039 2.213 5.32 1 93.25 357 PRO A C 1
ATOM 2542 O O . PRO A 1 357 ? 10.172 1.357 5.129 1 93.25 357 PRO A O 1
ATOM 2545 N N . GLY A 1 358 ? 10.852 3.477 5.047 1 95.62 358 GLY A N 1
ATOM 2546 C CA . GLY A 1 358 ? 9.703 3.926 4.277 1 95.62 358 GLY A CA 1
ATOM 2547 C C . GLY A 1 358 ? 9.711 3.424 2.846 1 95.62 358 GLY A C 1
ATOM 2548 O O . GLY A 1 358 ? 10.727 2.936 2.359 1 95.62 358 GLY A O 1
ATOM 2549 N N . ALA A 1 359 ? 8.57 3.506 2.232 1 96.25 359 ALA A N 1
ATOM 2550 C CA . ALA A 1 359 ? 8.453 3.129 0.826 1 96.25 359 ALA A CA 1
ATOM 2551 C C . ALA A 1 359 ? 9.242 4.086 -0.064 1 96.25 359 ALA A C 1
ATOM 2553 O O . ALA A 1 359 ? 9.133 5.305 0.079 1 96.25 359 ALA A O 1
ATOM 2554 N N . PRO A 1 360 ? 10.016 3.533 -1.003 1 96.88 360 PRO A N 1
ATOM 2555 C CA . PRO A 1 360 ? 10.734 4.422 -1.917 1 96.88 360 PRO A CA 1
ATOM 2556 C C . PRO A 1 360 ? 9.805 5.176 -2.863 1 96.88 360 PRO A C 1
ATOM 2558 O O . PRO A 1 360 ? 8.766 4.648 -3.264 1 96.88 360 PRO A O 1
ATOM 2561 N N . VAL A 1 361 ? 10.188 6.387 -3.211 1 97.44 361 VAL A N 1
ATOM 2562 C CA . VAL A 1 361 ? 9.352 7.242 -4.047 1 97.44 361 VAL A CA 1
ATOM 2563 C C . VAL A 1 361 ? 9.18 6.609 -5.426 1 97.44 361 VAL A C 1
ATOM 2565 O O . VAL A 1 361 ? 8.18 6.844 -6.105 1 97.44 361 VAL A O 1
ATOM 2568 N N . GLY A 1 362 ? 10.156 5.801 -5.824 1 96.94 362 GLY A N 1
ATOM 2569 C CA . GLY A 1 362 ? 10.039 5.098 -7.094 1 96.94 362 GLY A CA 1
ATOM 2570 C C . GLY A 1 362 ? 8.805 4.219 -7.168 1 96.94 362 GLY A C 1
ATOM 2571 O O . GLY A 1 362 ? 8.195 4.082 -8.234 1 96.94 362 GLY A O 1
ATOM 2572 N N . ALA A 1 363 ? 8.438 3.584 -6.035 1 96.06 363 ALA A N 1
ATOM 2573 C CA . ALA A 1 363 ? 7.23 2.762 -5.996 1 96.06 363 ALA A CA 1
ATOM 2574 C C . ALA A 1 363 ? 5.988 3.594 -6.301 1 96.06 363 ALA A C 1
ATOM 2576 O O . ALA A 1 363 ? 5.086 3.137 -7.008 1 96.06 363 ALA A O 1
ATOM 2577 N N . PHE A 1 364 ? 5.957 4.746 -5.812 1 96.19 364 PHE A N 1
ATOM 2578 C CA . PHE A 1 364 ? 4.863 5.672 -6.09 1 96.19 364 PHE A CA 1
ATOM 2579 C C . PHE A 1 364 ? 4.793 5.996 -7.578 1 96.19 364 PHE A C 1
ATOM 2581 O O . PHE A 1 364 ? 3.723 5.918 -8.188 1 96.19 364 PHE A O 1
ATOM 2588 N N . PHE A 1 365 ? 5.926 6.348 -8.219 1 96.75 365 PHE A N 1
ATOM 2589 C CA . PHE A 1 365 ? 5.953 6.703 -9.633 1 96.75 365 PHE A CA 1
ATOM 2590 C C . PHE A 1 365 ? 5.535 5.523 -10.5 1 96.75 365 PHE A C 1
ATOM 2592 O O . PHE A 1 365 ? 4.832 5.695 -11.5 1 96.75 365 PHE A O 1
ATOM 2599 N N . LEU A 1 366 ? 5.988 4.379 -10.102 1 94.75 366 LEU A N 1
ATOM 2600 C CA . LEU A 1 366 ? 5.621 3.178 -10.844 1 94.75 366 LEU A CA 1
ATOM 2601 C C . LEU A 1 366 ? 4.109 2.965 -10.82 1 94.75 366 LEU A C 1
ATOM 2603 O O . LEU A 1 366 ? 3.5 2.725 -11.867 1 94.75 366 LEU A O 1
ATOM 2607 N N . GLU A 1 367 ? 3.525 3.115 -9.672 1 92.19 367 GLU A N 1
ATOM 2608 C CA . GLU A 1 367 ? 2.092 2.896 -9.508 1 92.19 367 GLU A CA 1
ATOM 2609 C C . GLU A 1 367 ? 1.284 3.98 -10.219 1 92.19 367 GLU A C 1
ATOM 2611 O O . GLU A 1 367 ? 0.183 3.721 -10.703 1 92.19 367 GLU A O 1
ATOM 2616 N N . GLN A 1 368 ? 1.855 5.152 -10.227 1 93.88 368 GLN A N 1
ATOM 2617 C CA . GLN A 1 368 ? 1.147 6.293 -10.805 1 93.88 368 GLN A CA 1
ATOM 2618 C C . GLN A 1 368 ? 1.646 6.594 -12.219 1 93.88 368 GLN A C 1
ATOM 2620 O O . GLN A 1 368 ? 1.514 7.719 -12.695 1 93.88 368 GLN A O 1
ATOM 2625 N N . ALA A 1 369 ? 2.229 5.641 -12.883 1 92.94 369 ALA A N 1
ATOM 2626 C CA . ALA A 1 369 ? 2.859 5.859 -14.188 1 92.94 369 ALA A CA 1
ATOM 2627 C C . ALA A 1 369 ? 1.881 6.492 -15.172 1 92.94 369 ALA A C 1
ATOM 2629 O O . ALA A 1 369 ? 2.244 7.406 -15.914 1 92.94 369 ALA A O 1
ATOM 2630 N N . ALA A 1 370 ? 0.611 6.113 -15.164 1 89.5 370 ALA A N 1
ATOM 2631 C CA . ALA A 1 370 ? -0.399 6.602 -16.094 1 89.5 370 ALA A CA 1
ATOM 2632 C C . ALA A 1 370 ? -0.641 8.094 -15.906 1 89.5 370 ALA A C 1
ATOM 2634 O O . ALA A 1 370 ? -0.919 8.812 -16.875 1 89.5 370 ALA A O 1
ATOM 2635 N N . ALA A 1 371 ? -0.488 8.555 -14.68 1 92 371 ALA A N 1
ATOM 2636 C CA . ALA A 1 371 ? -0.725 9.969 -14.383 1 92 371 ALA A CA 1
ATOM 2637 C C . ALA A 1 371 ? 0.375 10.844 -14.977 1 92 371 ALA A C 1
ATOM 2639 O O . ALA A 1 371 ? 0.144 12.016 -15.281 1 92 371 ALA A O 1
ATOM 2640 N N . PHE A 1 372 ? 1.562 10.234 -15.219 1 93.06 372 PHE A N 1
ATOM 2641 C CA . PHE A 1 372 ? 2.711 11.016 -15.672 1 93.06 372 PHE A CA 1
ATOM 2642 C C . PHE A 1 372 ? 2.992 10.758 -17.141 1 93.06 372 PHE A C 1
ATOM 2644 O O . PHE A 1 372 ? 3.867 11.398 -17.734 1 93.06 372 PHE A O 1
ATOM 2651 N N . ALA A 1 373 ? 2.324 9.773 -17.719 1 86.44 373 ALA A N 1
ATOM 2652 C CA . ALA A 1 373 ? 2.537 9.414 -19.109 1 86.44 373 ALA A CA 1
ATOM 2653 C C . ALA A 1 373 ? 1.881 10.422 -20.047 1 86.44 373 ALA A C 1
ATOM 2655 O O . ALA A 1 373 ? 0.811 10.961 -19.734 1 86.44 373 ALA A O 1
ATOM 2656 N N . ALA A 1 374 ? 2.727 10.648 -21.156 1 73.44 374 ALA A N 1
ATOM 2657 C CA . ALA A 1 374 ? 2.191 11.555 -22.172 1 73.44 374 ALA A CA 1
ATOM 2658 C C . ALA A 1 374 ? 0.904 11.008 -22.766 1 73.44 374 ALA A C 1
ATOM 2660 O O . ALA A 1 374 ? 0.752 9.789 -22.922 1 73.44 374 ALA A O 1
ATOM 2661 N N . ARG A 1 375 ? -0.003 11.656 -22.828 1 58.62 375 ARG A N 1
ATOM 2662 C CA . ARG A 1 375 ? -1.251 11.242 -23.453 1 58.62 375 ARG A CA 1
ATOM 2663 C C . ARG A 1 375 ? -1.081 11.102 -24.969 1 58.62 375 ARG A C 1
ATOM 2665 O O . ARG A 1 375 ? -0.537 12 -25.625 1 58.62 375 ARG A O 1
ATOM 2672 N N . ASP A 1 376 ? -0.521 9.898 -25.375 1 49.59 376 ASP A N 1
ATOM 2673 C CA . ASP A 1 376 ? -0.342 9.719 -26.812 1 49.59 376 ASP A CA 1
ATOM 2674 C C . ASP A 1 376 ? -1.374 10.523 -27.594 1 49.59 376 ASP A C 1
ATOM 2676 O O . ASP A 1 376 ? -2.537 10.609 -27.203 1 49.59 376 ASP A O 1
ATOM 2680 N N . ALA A 1 377 ? -0.973 11.469 -28.469 1 39.03 377 ALA A N 1
ATOM 2681 C CA . ALA A 1 377 ? -1.759 11.914 -29.609 1 39.03 377 ALA A CA 1
ATOM 2682 C C . ALA A 1 377 ? -2.441 10.742 -30.312 1 39.03 377 ALA A C 1
ATOM 2684 O O . ALA A 1 377 ? -1.882 9.648 -30.375 1 39.03 377 ALA A O 1
ATOM 2685 N N . PRO A 1 378 ? -3.68 10.742 -30.734 1 36.5 378 PRO A N 1
ATOM 2686 C CA . PRO A 1 378 ? -4.395 9.711 -31.5 1 36.5 378 PRO A CA 1
ATOM 2687 C C . PRO A 1 378 ? -3.529 9.062 -32.562 1 36.5 378 PRO A C 1
ATOM 2689 O O . PRO A 1 378 ? -2.75 9.742 -33.25 1 36.5 378 PRO A O 1
ATOM 2692 N N . THR A 1 379 ? -3.107 7.859 -32.406 1 32.12 379 THR A N 1
ATOM 2693 C CA . THR A 1 379 ? -2.613 7.137 -33.562 1 32.12 379 THR A CA 1
ATOM 2694 C C . THR A 1 379 ? -3.496 7.406 -34.781 1 32.12 379 THR A C 1
ATOM 2696 O O . THR A 1 379 ? -4.715 7.547 -34.656 1 32.12 379 THR A O 1
ATOM 2699 N N . ALA A 1 380 ? -2.939 7.754 -36.062 1 30.7 380 ALA A N 1
ATOM 2700 C CA . ALA A 1 380 ? -3.527 8.016 -37.375 1 30.7 380 ALA A CA 1
ATOM 2701 C C . ALA A 1 380 ? -4.441 6.875 -37.812 1 30.7 380 ALA A C 1
ATOM 2703 O O . ALA A 1 380 ? -3.977 5.758 -38.062 1 30.7 380 ALA A O 1
ATOM 2704 N N . GLY A 1 381 ? -5.738 6.738 -37.469 1 27.69 381 GLY A N 1
ATOM 2705 C CA . GLY A 1 381 ? -6.707 5.871 -38.094 1 27.69 381 GLY A CA 1
ATOM 2706 C C . GLY A 1 381 ? -6.629 5.91 -39.625 1 27.69 381 GLY A C 1
ATOM 2707 O O . GLY A 1 381 ? -6.391 6.969 -40.219 1 27.69 381 GLY A O 1
ATOM 2708 N N . GLU A 1 382 ? -6.262 4.816 -40.281 1 27.84 382 GLU A N 1
ATOM 2709 C CA . GLU A 1 382 ? -6.441 4.562 -41.688 1 27.84 382 GLU A CA 1
ATOM 2710 C C . GLU A 1 382 ? -7.816 5.02 -42.156 1 27.84 382 GLU A C 1
ATOM 2712 O O . GLU A 1 382 ? -8.742 5.148 -41.375 1 27.84 382 GLU A O 1
ATOM 2717 N N . GLY A 1 383 ? -7.973 5.262 -43.594 1 22.83 383 GLY A N 1
ATOM 2718 C CA . GLY A 1 383 ? -8.961 5.781 -44.531 1 22.83 383 GLY A CA 1
ATOM 2719 C C . GLY A 1 383 ? -10.305 5.09 -44.406 1 22.83 383 GLY A C 1
ATOM 2720 O O . GLY A 1 383 ? -10.367 3.881 -44.188 1 22.83 383 GLY A O 1
ATOM 2721 N N . VAL A 1 384 ? -11.359 5.887 -44.344 1 22.45 384 VAL A N 1
ATOM 2722 C CA . VAL A 1 384 ? -12.812 5.832 -44.219 1 22.45 384 VAL A CA 1
ATOM 2723 C C . VAL A 1 384 ? -13.398 5.16 -45.469 1 22.45 384 VAL A C 1
ATOM 2725 O O . VAL A 1 384 ? -13.336 5.711 -46.562 1 22.45 384 VAL A O 1
ATOM 2728 N N . ALA A 1 385 ? -13.086 3.84 -45.812 1 24.39 385 ALA A N 1
ATOM 2729 C CA . ALA A 1 385 ? -13.984 3.436 -46.906 1 24.39 385 ALA A CA 1
ATOM 2730 C C . ALA A 1 385 ? -15.445 3.697 -46.531 1 24.39 385 ALA A C 1
ATOM 2732 O O . ALA A 1 385 ? -15.891 3.332 -45.438 1 24.39 385 ALA A O 1
ATOM 2733 N N . GLY A 1 386 ? -16.203 4.664 -47.125 1 20.73 386 GLY A N 1
ATOM 2734 C CA . GLY A 1 386 ? -17.453 5.406 -47.031 1 20.73 386 GLY A CA 1
ATOM 2735 C C . GLY A 1 386 ? -18.672 4.523 -47.125 1 20.73 386 GLY A C 1
ATOM 2736 O O . GLY A 1 386 ? -19.797 5.02 -47.281 1 20.73 386 GLY A O 1
ATOM 2737 N N . GLU A 1 387 ? -18.594 3.174 -47.219 1 22.67 387 GLU A N 1
ATOM 2738 C CA . GLU A 1 387 ? -19.906 2.814 -47.75 1 22.67 387 GLU A CA 1
ATOM 2739 C C . GLU A 1 387 ? -21.016 3.189 -46.781 1 22.67 387 GLU A C 1
ATOM 2741 O O . GLU A 1 387 ? -20.828 3.172 -45.562 1 22.67 387 GLU A O 1
ATOM 2746 N N . GLY A 1 388 ? -22.109 3.842 -47.25 1 20.31 388 GLY A N 1
ATOM 2747 C CA . GLY A 1 388 ? -23.281 4.617 -46.844 1 20.31 388 GLY A CA 1
ATOM 2748 C C . GLY A 1 388 ? -24.266 3.828 -46.031 1 20.31 388 GLY A C 1
ATOM 2749 O O . GLY A 1 388 ? -25.375 4.293 -45.75 1 20.31 388 GLY A O 1
ATOM 2750 N N . HIS A 1 389 ? -23.922 2.582 -45.5 1 20.66 389 HIS A N 1
ATOM 2751 C CA . HIS A 1 389 ? -25.219 1.947 -45.281 1 20.66 389 HIS A CA 1
ATOM 2752 C C . HIS A 1 389 ? -26.031 2.709 -44.25 1 20.66 389 HIS A C 1
ATOM 2754 O O . HIS A 1 389 ? -25.453 3.373 -43.375 1 20.66 389 HIS A O 1
ATOM 2760 N N . HIS A 1 390 ? -27.359 2.887 -44.5 1 19.84 390 HIS A N 1
ATOM 2761 C CA . HIS A 1 390 ? -28.547 3.576 -44 1 19.84 390 HIS A CA 1
ATOM 2762 C C . HIS A 1 390 ? -28.844 3.189 -42.562 1 19.84 390 HIS A C 1
ATOM 2764 O O . HIS A 1 390 ? -29.109 2.02 -42.281 1 19.84 390 HIS A O 1
ATOM 2770 N N . HIS A 1 391 ? -28 3.701 -41.625 1 18.12 391 HIS A N 1
ATOM 2771 C CA . HIS A 1 391 ? -28.062 3.371 -40.219 1 18.12 391 HIS A CA 1
ATOM 2772 C C . HIS A 1 391 ? -29.391 3.793 -39.594 1 18.12 391 HIS A C 1
ATOM 2774 O O . HIS A 1 391 ? -29.766 4.965 -39.688 1 18.12 391 HIS A O 1
ATOM 2780 N N . HIS A 1 392 ? -30.406 2.859 -39.719 1 19.48 392 HIS A N 1
ATOM 2781 C CA . HIS A 1 392 ? -31.734 3.115 -39.188 1 19.48 392 HIS A CA 1
ATOM 2782 C C . HIS A 1 392 ? -31.672 3.6 -37.719 1 19.48 392 HIS A C 1
ATOM 2784 O O . HIS A 1 392 ? -30.766 3.227 -37 1 19.48 392 HIS A O 1
ATOM 2790 N N . PRO A 1 393 ? -32.438 4.621 -37.406 1 18.38 393 PRO A N 1
ATOM 2791 C CA . PRO A 1 393 ? -32.469 5.504 -36.25 1 18.38 393 PRO A CA 1
ATOM 2792 C C . PRO A 1 393 ? -32.844 4.77 -34.969 1 18.38 393 PRO A C 1
ATOM 2794 O O . PRO A 1 393 ? -33.969 4.258 -34.844 1 18.38 393 PRO A O 1
ATOM 2797 N N . ARG A 1 394 ? -32 3.771 -34.594 1 18.62 394 ARG A N 1
ATOM 2798 C CA . ARG A 1 394 ? -32.531 3.008 -33.469 1 18.62 394 ARG A CA 1
ATOM 2799 C C . ARG A 1 394 ? -32.938 3.932 -32.344 1 18.62 394 ARG A C 1
ATOM 2801 O O . ARG A 1 394 ? -32.219 4.848 -31.969 1 18.62 394 ARG A O 1
ATOM 2808 N N . THR A 1 395 ? -34.312 4.012 -32 1 18.06 395 THR A N 1
ATOM 2809 C CA . THR A 1 395 ? -35.156 4.707 -31.047 1 18.06 395 THR A CA 1
ATOM 2810 C C . THR A 1 395 ? -34.719 4.43 -29.609 1 18.06 395 THR A C 1
ATOM 2812 O O . THR A 1 395 ? -34.438 3.281 -29.25 1 18.06 395 THR A O 1
ATOM 2815 N N . GLY A 1 396 ? -33.969 5.332 -29.016 1 17.72 396 GLY A N 1
ATOM 2816 C CA . GLY A 1 396 ? -33.281 5.523 -27.75 1 17.72 396 GLY A CA 1
ATOM 2817 C C . GLY A 1 396 ? -34.156 5.379 -26.547 1 17.72 396 GLY A C 1
ATOM 2818 O O . GLY A 1 396 ? -34.938 6.289 -26.219 1 17.72 396 GLY A O 1
ATOM 2819 N N . TRP A 1 397 ? -34.844 4.164 -26.422 1 16.83 397 TRP A N 1
ATOM 2820 C CA . TRP A 1 397 ? -35.812 4.109 -25.344 1 16.83 397 TRP A CA 1
ATOM 2821 C C . TRP A 1 397 ? -35.188 4.512 -24.016 1 16.83 397 TRP A C 1
ATOM 2823 O O . TRP A 1 397 ? -33.969 4.375 -23.828 1 16.83 397 TRP A O 1
ATOM 2833 N N . ASN A 1 398 ? -35.906 5.371 -23.188 1 16.42 398 ASN A N 1
ATOM 2834 C CA . ASN A 1 398 ? -36 6.16 -21.953 1 16.42 398 ASN A CA 1
ATOM 2835 C C . ASN A 1 398 ? -35.938 5.277 -20.719 1 16.42 398 ASN A C 1
ATOM 2837 O O . ASN A 1 398 ? -36.906 5.094 -20.016 1 16.42 398 ASN A O 1
ATOM 2841 N N . SER A 1 399 ? -35.094 4.332 -20.609 1 16.23 399 SER A N 1
ATOM 2842 C CA . SER A 1 399 ? -35.344 3.438 -19.469 1 16.23 399 SER A CA 1
ATOM 2843 C C . SER A 1 399 ? -35.312 4.195 -18.156 1 16.23 399 SER A C 1
ATOM 2845 O O . SER A 1 399 ? -34.281 4.758 -17.766 1 16.23 399 SER A O 1
ATOM 2847 N N . ARG A 1 400 ? -36.469 4.727 -17.609 1 18.36 400 ARG A N 1
ATOM 2848 C CA . ARG A 1 400 ? -36.875 5.312 -16.328 1 18.36 400 ARG A CA 1
ATOM 2849 C C . ARG A 1 400 ? -36.469 4.398 -15.164 1 18.36 400 ARG A C 1
ATOM 2851 O O . ARG A 1 400 ? -37.188 3.445 -14.852 1 18.36 400 ARG A O 1
ATOM 2858 N N . VAL A 1 401 ? -35.438 3.652 -15.094 1 16.83 401 VAL A N 1
ATOM 2859 C CA . VAL A 1 401 ? -35.375 2.742 -13.953 1 16.83 401 VAL A CA 1
ATOM 2860 C C . VAL A 1 401 ? -35.5 3.529 -12.648 1 16.83 401 VAL A C 1
ATOM 2862 O O . VAL A 1 401 ? -34.656 4.348 -12.32 1 16.83 401 VAL A O 1
ATOM 2865 N N . ILE A 1 402 ? -36.781 3.83 -12.164 1 15.7 402 ILE A N 1
ATOM 2866 C CA . ILE A 1 402 ? -37.25 4.484 -10.953 1 15.7 402 ILE A CA 1
ATOM 2867 C C . ILE A 1 402 ? -36.562 3.883 -9.734 1 15.7 402 ILE A C 1
ATOM 2869 O O . ILE A 1 402 ? -36 2.787 -9.805 1 15.7 402 ILE A O 1
ATOM 2873 N N . ALA A 1 403 ? -37.156 4.324 -8.312 1 16.59 403 ALA A N 1
ATOM 2874 C CA . ALA A 1 403 ? -37.062 4.887 -6.965 1 16.59 403 ALA A CA 1
ATOM 2875 C C . ALA A 1 403 ? -36.875 3.783 -5.922 1 16.59 403 ALA A C 1
ATOM 2877 O O . ALA A 1 403 ? -35.938 3.811 -5.121 1 16.59 403 ALA A O 1
ATOM 2878 N N . GLY A 1 404 ? -38.062 3.105 -5.316 1 16.8 404 GLY A N 1
ATOM 2879 C CA . GLY A 1 404 ? -38.688 3.139 -4.008 1 16.8 404 GLY A CA 1
ATOM 2880 C C . GLY A 1 404 ? -38.312 1.957 -3.135 1 16.8 404 GLY A C 1
ATOM 2881 O O . GLY A 1 404 ? -38.844 1.812 -2.023 1 16.8 404 GLY A O 1
ATOM 2882 N N . TYR A 1 405 ? -37.625 0.922 -3.424 1 17.16 405 TYR A N 1
ATOM 2883 C CA . TYR A 1 405 ? -38.25 -0.156 -2.656 1 17.16 405 TYR A CA 1
ATOM 2884 C C . TYR A 1 405 ? -38.031 0.052 -1.161 1 17.16 405 TYR A C 1
ATOM 2886 O O . TYR A 1 405 ? -36.906 0.281 -0.712 1 17.16 405 TYR A O 1
ATOM 2894 N N . GLU A 1 406 ? -39.125 0.214 -0.314 1 17.48 406 GLU A N 1
ATOM 2895 C CA . GLU A 1 406 ? -39.625 0.431 1.047 1 17.48 406 GLU A CA 1
ATOM 2896 C C . GLU A 1 406 ? -39.25 -0.737 1.956 1 17.48 406 GLU A C 1
ATOM 2898 O O . GLU A 1 406 ? -39.438 -0.674 3.172 1 17.48 406 GLU A O 1
ATOM 2903 N N . ALA A 1 407 ? -38.531 -1.703 1.867 1 17.08 407 ALA A N 1
ATOM 2904 C CA . ALA A 1 407 ? -38.938 -2.75 2.803 1 17.08 407 ALA A CA 1
ATOM 2905 C C . ALA A 1 407 ? -38.812 -2.279 4.246 1 17.08 407 ALA A C 1
ATOM 2907 O O . ALA A 1 407 ? -37.688 -2.008 4.711 1 17.08 407 ALA A O 1
ATOM 2908 N N . ALA A 1 408 ? -39.844 -1.602 4.949 1 18.73 408 ALA A N 1
ATOM 2909 C CA . ALA A 1 408 ? -40.031 -1.172 6.332 1 18.73 408 ALA A CA 1
ATOM 2910 C C . ALA A 1 408 ? -40.094 -2.369 7.273 1 18.73 408 ALA A C 1
ATOM 2912 O O . ALA A 1 408 ? -40.25 -2.207 8.484 1 18.73 408 ALA A O 1
ATOM 2913 N N . PRO A 1 409 ? -39.844 -3.617 7.16 1 17.48 409 PRO A N 1
ATOM 2914 C CA . PRO A 1 409 ? -40.688 -4.359 8.117 1 17.48 409 PRO A CA 1
ATOM 2915 C C . PRO A 1 409 ? -40.469 -3.9 9.555 1 17.48 409 PRO A C 1
ATOM 2917 O O . PRO A 1 409 ? -39.531 -3.174 9.844 1 17.48 409 PRO A O 1
ATOM 2920 N N . TRP A 1 410 ? -41.219 -4.738 10.672 1 17.88 410 TRP A N 1
ATOM 2921 C CA . TRP A 1 410 ? -41.844 -4.867 11.969 1 17.88 410 TRP A CA 1
ATOM 2922 C C . TRP A 1 410 ? -40.844 -4.754 13.102 1 17.88 410 TRP A C 1
ATOM 2924 O O . TRP A 1 410 ? -39.625 -4.93 12.883 1 17.88 410 TRP A O 1
ATOM 2934 N N . GLN A 1 411 ? -41.344 -4.645 14.57 1 17.62 411 GLN A N 1
ATOM 2935 C CA . GLN A 1 411 ? -41.344 -4.137 15.938 1 17.62 411 GLN A CA 1
ATOM 2936 C C . GLN A 1 411 ? -40.406 -4.977 16.828 1 17.62 411 GLN A C 1
ATOM 2938 O O . GLN A 1 411 ? -39.938 -4.5 17.859 1 17.62 411 GLN A O 1
ATOM 2943 N N . HIS A 1 412 ? -40.281 -6.293 16.828 1 18.61 412 HIS A N 1
ATOM 2944 C CA . HIS A 1 412 ? -40.375 -6.961 18.125 1 18.61 412 HIS A CA 1
ATOM 2945 C C . HIS A 1 412 ? -39.25 -6.539 19.062 1 18.61 412 HIS A C 1
ATOM 2947 O O . HIS A 1 412 ? -38.219 -6.059 18.594 1 18.61 412 HIS A O 1
ATOM 2953 N N . GLY A 1 413 ? -39.312 -6.855 20.625 1 18.92 413 GLY A N 1
ATOM 2954 C CA . GLY A 1 413 ? -39.188 -6.547 22.047 1 18.92 413 GLY A CA 1
ATOM 2955 C C . GLY A 1 413 ? -37.781 -6.867 22.594 1 18.92 413 GLY A C 1
ATOM 2956 O O . GLY A 1 413 ? -37.562 -6.762 23.797 1 18.92 413 GLY A O 1
ATOM 2957 N N . VAL A 1 414 ? -36.844 -7.336 21.875 1 17.97 414 VAL A N 1
ATOM 2958 C CA . VAL A 1 414 ? -35.969 -7.984 22.844 1 17.97 414 VAL A CA 1
ATOM 2959 C C . VAL A 1 414 ? -35.312 -6.93 23.75 1 17.97 414 VAL A C 1
ATOM 2961 O O . VAL A 1 414 ? -34.5 -6.129 23.297 1 17.97 414 VAL A O 1
ATOM 2964 N N . VAL A 1 415 ? -36.062 -6.258 24.781 1 19.22 415 VAL A N 1
ATOM 2965 C CA . VAL A 1 415 ? -35.875 -5.352 25.906 1 19.22 415 VAL A CA 1
ATOM 2966 C C . VAL A 1 415 ? -34.688 -5.809 26.75 1 19.22 415 VAL A C 1
ATOM 2968 O O . VAL A 1 415 ? -34 -4.992 27.359 1 19.22 415 VAL A O 1
ATOM 2971 N N . LEU A 1 416 ? -34.438 -7.133 26.953 1 18.59 416 LEU A N 1
ATOM 2972 C CA . LEU A 1 416 ? -34.281 -7.367 28.391 1 18.59 416 LEU A CA 1
ATOM 2973 C C . LEU A 1 416 ? -33.062 -6.617 28.938 1 18.59 416 LEU A C 1
ATOM 2975 O O . LEU A 1 416 ? -33.156 -5.902 29.938 1 18.59 416 LEU A O 1
ATOM 2979 N N . LEU A 1 417 ? -31.828 -7.301 29.047 1 19.05 417 LEU A N 1
ATOM 2980 C CA . LEU A 1 417 ? -31.109 -7.555 30.297 1 19.05 417 LEU A CA 1
ATOM 2981 C C . LEU A 1 417 ? -29.984 -6.539 30.484 1 19.05 417 LEU A C 1
ATOM 2983 O O . LEU A 1 417 ? -28.875 -6.727 29.984 1 19.05 417 LEU A O 1
ATOM 2987 N N . LEU A 1 418 ? -30.125 -5.32 29.938 1 20.22 418 LEU A N 1
ATOM 2988 C CA . LEU A 1 418 ? -29.047 -4.359 30.156 1 20.22 418 LEU A CA 1
ATOM 2989 C C . LEU A 1 418 ? -28.812 -4.129 31.641 1 20.22 418 LEU A C 1
ATOM 2991 O O . LEU A 1 418 ? -28.094 -3.205 32.031 1 20.22 418 LEU A O 1
ATOM 2995 N N . ALA A 1 419 ? -29.688 -4.648 32.406 1 19.92 419 ALA A N 1
ATOM 2996 C CA . ALA A 1 419 ? -29.797 -3.842 33.625 1 19.92 419 ALA A CA 1
ATOM 2997 C C . ALA A 1 419 ? -28.453 -3.715 34.312 1 19.92 419 ALA A C 1
ATOM 2999 O O . ALA A 1 419 ? -28.094 -2.637 34.812 1 19.92 419 ALA A O 1
ATOM 3000 N N . LEU A 1 420 ? -27.875 -4.859 34.781 1 20.88 420 LEU A N 1
ATOM 3001 C CA . LEU A 1 420 ? -27.297 -4.84 36.094 1 20.88 420 LEU A CA 1
ATOM 3002 C C . LEU A 1 420 ? -25.859 -4.316 36.062 1 20.88 420 LEU A C 1
ATOM 3004 O O . LEU A 1 420 ? -24.922 -5.074 35.812 1 20.88 420 LEU A O 1
ATOM 3008 N N . ALA A 1 421 ? -25.578 -3.428 35.219 1 19.97 421 ALA A N 1
ATOM 3009 C CA . ALA A 1 421 ? -24.156 -3.113 35.125 1 19.97 421 ALA A CA 1
ATOM 3010 C C . ALA A 1 421 ? -23.641 -2.559 36.438 1 19.97 421 ALA A C 1
ATOM 3012 O O . ALA A 1 421 ? -22.484 -2.771 36.812 1 19.97 421 ALA A O 1
ATOM 3013 N N . PRO A 1 422 ? -24.422 -1.647 37.188 1 22.33 422 PRO A N 1
ATOM 3014 C CA . PRO A 1 422 ? -23.609 -0.64 37.875 1 22.33 422 PRO A CA 1
ATOM 3015 C C . PRO A 1 422 ? -22.906 -1.202 39.125 1 22.33 422 PRO A C 1
ATOM 3017 O O . PRO A 1 422 ? -22.266 -0.452 3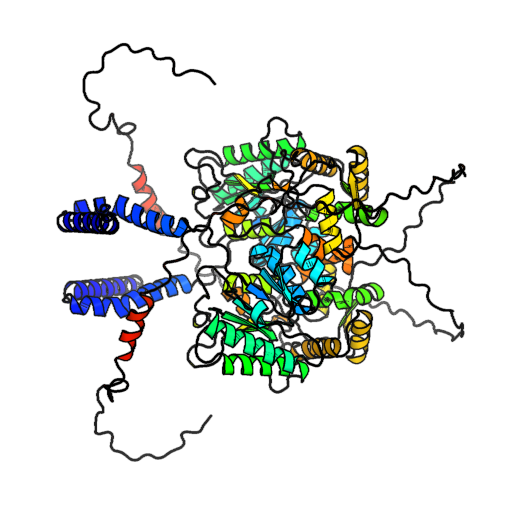9.875 1 22.33 422 PRO A O 1
ATOM 3020 N N . VAL A 1 423 ? -23.266 -2.219 39.656 1 22.55 423 VAL A N 1
ATOM 3021 C CA . VAL A 1 423 ? -23.141 -1.998 41.094 1 22.55 423 VAL A CA 1
ATOM 3022 C C . VAL A 1 423 ? -21.719 -1.597 41.438 1 22.55 423 VAL A C 1
ATOM 3024 O O . VAL A 1 423 ? -21.484 -0.634 42.188 1 22.55 423 VAL A O 1
ATOM 3027 N N . GLY A 1 424 ? -20.688 -2.496 41.344 1 21.2 424 GLY A N 1
ATOM 3028 C CA . GLY A 1 424 ? -19.641 -2.559 42.344 1 21.2 424 GLY A CA 1
ATOM 3029 C C . GLY A 1 424 ? -18.5 -1.593 42.062 1 21.2 424 GLY A C 1
ATOM 3030 O O . GLY A 1 424 ? -17.438 -1.675 42.688 1 21.2 424 GLY A O 1
ATOM 3031 N N . LEU A 1 425 ? -18.641 -0.724 41.031 1 22.28 425 LEU A N 1
ATOM 3032 C CA . LEU A 1 425 ? -17.562 0.25 40.875 1 22.28 425 LEU A CA 1
ATOM 3033 C C . LEU A 1 425 ? -17.469 1.149 42.094 1 22.28 425 LEU A C 1
ATOM 3035 O O . LEU A 1 425 ? -16.625 2.041 42.156 1 22.28 425 LEU A O 1
ATOM 3039 N N . ALA A 1 426 ? -18.609 1.196 42.812 1 22.2 426 ALA A N 1
ATOM 3040 C CA . ALA A 1 426 ? -18.562 2.195 43.875 1 22.2 426 ALA A CA 1
ATOM 3041 C C . ALA A 1 426 ? -17.406 1.942 44.812 1 22.2 426 ALA A C 1
ATOM 3043 O O . ALA A 1 426 ? -16.766 2.887 45.312 1 22.2 426 ALA A O 1
ATOM 3044 N N . LEU A 1 427 ? -17.312 0.725 45.125 1 21.7 427 LEU A N 1
ATOM 3045 C CA . LEU A 1 427 ? -16.594 0.561 46.375 1 21.7 427 LEU A CA 1
ATOM 3046 C C . LEU A 1 427 ? -15.133 0.984 46.25 1 21.7 427 LEU A C 1
ATOM 3048 O O . LEU A 1 427 ? -14.57 1.607 47.156 1 21.7 427 LEU A O 1
ATOM 3052 N N . ALA A 1 428 ? -14.555 0.445 45.156 1 21.36 428 ALA A N 1
ATOM 3053 C CA . ALA A 1 428 ? -13.125 0.43 45.438 1 21.36 428 ALA A CA 1
ATOM 3054 C C . ALA A 1 428 ? -12.5 1.801 45.188 1 21.36 428 ALA A C 1
ATOM 3056 O O . ALA A 1 428 ? -11.305 1.999 45.406 1 21.36 428 ALA A O 1
ATOM 3057 N N . ALA A 1 429 ? -13.367 2.799 44.688 1 23.03 429 ALA A N 1
ATOM 3058 C CA . ALA A 1 429 ? -12.789 4.141 44.594 1 23.03 429 ALA A CA 1
ATOM 3059 C C . ALA A 1 429 ? -12.266 4.602 45.969 1 23.03 429 ALA A C 1
ATOM 3061 O O . ALA A 1 429 ? -11.484 5.551 46.031 1 23.03 429 ALA A O 1
ATOM 3062 N N . CYS A 1 430 ? -13.125 4.152 46.906 1 21.72 430 CYS A N 1
ATOM 3063 C CA . CYS A 1 430 ? -12.906 4.812 48.188 1 21.72 430 CYS A CA 1
ATOM 3064 C C . CYS A 1 430 ? -11.43 4.766 48.594 1 21.72 430 CYS A C 1
ATOM 3066 O O . CYS A 1 430 ? -10.93 5.684 49.25 1 21.72 430 CYS A O 1
ATOM 3068 N N . SER A 1 431 ? -11.023 3.508 48.531 1 20.78 431 SER A N 1
ATOM 3069 C CA . SER A 1 431 ? -9.969 3.393 49.531 1 20.78 431 SER A CA 1
ATOM 3070 C C . SER A 1 431 ? -8.758 4.234 49.125 1 20.78 431 SER A C 1
ATOM 3072 O O . SER A 1 431 ? -7.723 4.184 49.812 1 20.78 431 SER A O 1
ATOM 3074 N N . LEU A 1 432 ? -8.852 4.652 47.812 1 22.16 432 LEU A N 1
ATOM 3075 C CA . LEU A 1 432 ? -7.562 5.293 47.562 1 22.16 432 LEU A CA 1
ATOM 3076 C C . LEU A 1 432 ? -7.492 6.656 48.25 1 22.16 432 LEU A C 1
ATOM 3078 O O . LEU A 1 432 ? -6.574 7.438 48 1 22.16 432 LEU A O 1
ATOM 3082 N N . ALA A 1 433 ? -8.688 7.117 48.75 1 21.38 433 ALA A N 1
ATOM 3083 C CA . ALA A 1 433 ? -8.508 8.492 49.219 1 21.38 433 ALA A CA 1
ATOM 3084 C C . ALA A 1 433 ? -7.367 8.594 50.219 1 21.38 433 ALA A C 1
ATOM 3086 O O . ALA A 1 433 ? -7.023 9.688 50.688 1 21.38 433 ALA A O 1
ATOM 3087 N N . ARG A 1 434 ? -7.207 7.652 51 1 21.17 434 ARG A N 1
ATOM 3088 C CA . ARG A 1 434 ? -6.73 8.047 52.312 1 21.17 434 ARG A CA 1
ATOM 3089 C C . ARG A 1 434 ? -5.41 8.805 52.219 1 21.17 434 ARG A C 1
ATOM 3091 O O . ARG A 1 434 ? -4.93 9.359 53.188 1 21.17 434 ARG A O 1
ATOM 3098 N N . GLY A 1 435 ? -4.395 8.406 51.312 1 20.95 435 GLY A N 1
ATOM 3099 C CA . GLY A 1 435 ? -3.156 8.906 51.875 1 20.95 435 GLY A CA 1
ATOM 3100 C C . GLY A 1 435 ? -3.021 10.414 51.812 1 20.95 435 GLY A C 1
ATOM 3101 O O . GLY A 1 435 ? -3.09 10.992 50.719 1 20.95 435 GLY A O 1
ATOM 3102 N N . ARG A 1 436 ? -3.537 11.227 52.656 1 22.61 436 ARG A N 1
ATOM 3103 C CA . ARG A 1 436 ? -3.227 12.633 52.938 1 22.61 436 ARG A CA 1
ATOM 3104 C C . ARG A 1 436 ? -1.789 12.953 52.531 1 22.61 436 ARG A C 1
ATOM 3106 O O . ARG A 1 436 ? -1.551 13.836 51.719 1 22.61 436 ARG A O 1
ATOM 3113 N N . ARG A 1 437 ? -0.652 13.344 53.562 1 24.81 437 ARG A N 1
ATOM 3114 C CA . ARG A 1 437 ? 0.154 14.156 54.469 1 24.81 437 ARG A CA 1
ATOM 3115 C C . ARG A 1 437 ? 1.611 13.703 54.438 1 24.81 437 ARG A C 1
ATOM 3117 O O . ARG A 1 437 ? 2.482 14.391 55 1 24.81 437 ARG A O 1
ATOM 3124 N N . GLY A 1 438 ? 2.318 12.648 54.688 1 23.14 438 GLY A N 1
ATOM 3125 C CA . GLY A 1 438 ? 3.562 12.938 55.375 1 23.14 438 GLY A CA 1
ATOM 3126 C C . GLY A 1 438 ? 4.648 13.469 54.469 1 23.14 438 GLY A C 1
ATOM 3127 O O . GLY A 1 438 ? 4.773 13.023 53.312 1 23.14 438 GLY A O 1
ATOM 3128 N N . THR A 1 439 ? 5.367 14.648 54.375 1 21.22 439 THR A N 1
ATOM 3129 C CA . THR A 1 439 ? 5.676 15.578 53.312 1 21.22 439 THR A CA 1
ATOM 3130 C C . THR A 1 439 ? 6.266 14.844 52.125 1 21.22 439 THR A C 1
ATOM 3132 O O . THR A 1 439 ? 6.652 13.68 52.219 1 21.22 439 THR A O 1
ATOM 3135 N N . LEU A 1 440 ? 6.75 15.398 50.938 1 21.92 440 LEU A N 1
ATOM 3136 C CA . LEU A 1 440 ? 7.547 14.945 49.781 1 21.92 440 LEU A CA 1
ATOM 3137 C C . LEU A 1 440 ? 8.719 14.094 50.25 1 21.92 440 LEU A C 1
ATOM 3139 O O . LEU A 1 440 ? 9.477 14.492 51.156 1 21.92 440 LEU A O 1
ATOM 3143 N N . LEU A 1 441 ? 8.836 12.859 50.25 1 21.55 441 LEU A N 1
ATOM 3144 C CA . LEU A 1 441 ? 9.414 11.797 51.062 1 21.55 441 LEU A CA 1
ATOM 3145 C C . LEU A 1 441 ? 10.867 12.109 51.406 1 21.55 441 LEU A C 1
ATOM 3147 O O . LEU A 1 441 ? 11.641 12.539 50.562 1 21.55 441 LEU A O 1
ATOM 3151 N N . HIS A 1 442 ? 11.555 12.242 52.531 1 20.36 442 HIS A N 1
ATOM 3152 C CA . HIS A 1 442 ? 12.391 13.008 53.438 1 20.36 442 HIS A CA 1
ATOM 3153 C C . HIS A 1 442 ? 13.711 13.391 52.781 1 20.36 442 HIS A C 1
ATOM 3155 O O . HIS A 1 442 ? 14.031 12.922 51.688 1 20.36 442 HIS A O 1
ATOM 3161 N N . ALA A 1 443 ? 14.969 13.75 53.344 1 23.84 443 ALA A N 1
ATOM 3162 C CA . ALA A 1 443 ? 16.422 13.789 53.406 1 23.84 443 ALA A CA 1
ATOM 3163 C C . ALA A 1 443 ? 17.031 12.492 52.875 1 23.84 443 ALA A C 1
ATOM 3165 O O . ALA A 1 443 ? 18.234 12.25 53.062 1 23.84 443 ALA A O 1
ATOM 3166 N N . MET A 1 444 ? 16.422 11.641 52.469 1 21.31 444 MET A N 1
ATOM 3167 C CA . MET A 1 444 ? 16.734 10.234 52.688 1 21.31 444 MET A CA 1
ATOM 3168 C C . MET A 1 444 ? 18.219 9.961 52.5 1 21.31 444 MET A C 1
ATOM 3170 O O . MET A 1 444 ? 18.844 10.523 51.594 1 21.31 444 MET A O 1
ATOM 3174 N N . CYS A 1 445 ? 19.078 8.867 52.375 1 22.7 445 CYS A N 1
ATOM 3175 C CA . CYS A 1 445 ? 19.578 8.18 53.562 1 22.7 445 CYS A CA 1
ATOM 3176 C C . CYS A 1 445 ? 20.75 8.945 54.188 1 22.7 445 CYS A C 1
ATOM 3178 O O . CYS A 1 445 ? 20.828 9.07 55.406 1 22.7 445 CYS A O 1
ATOM 3180 N N . PHE A 1 446 ? 21.969 8.875 54.312 1 21.28 446 PHE A N 1
ATOM 3181 C CA . PHE A 1 446 ? 22.938 9.461 55.25 1 21.28 446 PHE A CA 1
ATOM 3182 C C . PHE A 1 446 ? 23.641 10.656 54.625 1 21.28 446 PHE A C 1
ATOM 3184 O O . PHE A 1 446 ? 24.594 10.492 53.844 1 21.28 446 PHE A O 1
ATOM 3191 N N . PRO A 1 447 ? 22.75 11.68 54.25 1 21.8 447 PRO A N 1
ATOM 3192 C CA . PRO A 1 447 ? 23.641 12.828 54.094 1 21.8 447 PRO A CA 1
ATOM 3193 C C . PRO A 1 447 ? 24.578 13.039 55.281 1 21.8 447 PRO A C 1
ATOM 3195 O O . PRO A 1 447 ? 24.125 13.297 56.375 1 21.8 447 PRO A O 1
ATOM 3198 N N . ASP A 1 448 ? 25.547 12.266 55.281 1 22.06 448 ASP A N 1
ATOM 3199 C CA . ASP A 1 448 ? 26.531 12.539 56.344 1 22.06 448 ASP A CA 1
ATOM 3200 C C . ASP A 1 448 ? 26.688 14.047 56.562 1 22.06 448 ASP A C 1
ATOM 3202 O O . ASP A 1 448 ? 26.266 14.852 55.719 1 22.06 448 ASP A O 1
ATOM 3206 N N . GLU A 1 449 ? 27.25 14.391 57.688 1 23.83 449 GLU A N 1
ATOM 3207 C CA . GLU A 1 449 ? 27.562 15.469 58.625 1 23.83 449 GLU A CA 1
ATOM 3208 C C . GLU A 1 449 ? 27.938 16.75 57.875 1 23.83 449 GLU A C 1
ATOM 3210 O O . GLU A 1 449 ? 27.375 17.812 58.125 1 23.83 449 GLU A O 1
ATOM 3215 N N . SER A 1 450 ? 29.188 16.938 57.562 1 21.45 450 SER A N 1
ATOM 3216 C CA . SER A 1 450 ? 30.094 18.047 57.938 1 21.45 450 SER A CA 1
ATOM 3217 C C . SER A 1 450 ? 30.188 19.047 56.781 1 21.45 450 SER A C 1
ATOM 3219 O O . SER A 1 450 ? 30.922 20.031 56.906 1 21.45 450 SER A O 1
ATOM 3221 N N . ALA A 1 451 ? 29.922 18.719 55.406 1 21.98 451 ALA A N 1
ATOM 3222 C CA . ALA A 1 451 ? 30.719 19.766 54.75 1 21.98 451 ALA A CA 1
ATOM 3223 C C . ALA A 1 451 ? 30.031 21.125 54.906 1 21.98 451 ALA A C 1
ATOM 3225 O O . ALA A 1 451 ? 28.906 21.312 54.469 1 21.98 451 ALA A O 1
ATOM 3226 N N . GLN A 1 452 ? 30.281 22.031 55.812 1 21.23 452 GLN A N 1
ATOM 3227 C CA . GLN A 1 452 ? 30.547 23.453 56.031 1 21.23 452 GLN A CA 1
ATOM 3228 C C . GLN A 1 452 ? 30.906 24.156 54.719 1 21.23 452 GLN A C 1
ATOM 3230 O O . GLN A 1 452 ? 30.562 25.328 54.531 1 21.23 452 GLN A O 1
ATOM 3235 N N . SER A 1 453 ? 32.094 23.781 54 1 21.41 453 SER A N 1
ATOM 3236 C CA . SER A 1 453 ? 33 24.812 53.562 1 21.41 453 SER A CA 1
ATOM 3237 C C . SER A 1 453 ? 32.531 25.453 52.25 1 21.41 453 SER A C 1
ATOM 3239 O O . SER A 1 453 ? 31.688 24.891 51.562 1 21.41 453 SER A O 1
ATOM 3241 N N . GLY A 1 454 ? 33.188 26.453 51.594 1 22.53 454 GLY A N 1
ATOM 3242 C CA . GLY A 1 454 ? 33.312 27.656 50.812 1 22.53 454 GLY A CA 1
ATOM 3243 C C . GLY A 1 454 ? 33.156 27.406 49.312 1 22.53 454 GLY A C 1
ATOM 3244 O O . GLY A 1 454 ? 33.312 28.328 48.5 1 22.53 454 GLY A O 1
ATOM 3245 N N . VAL A 1 455 ? 33.406 26.156 48.688 1 22.14 455 VAL A N 1
ATOM 3246 C CA . VAL A 1 455 ? 34.031 26.406 47.406 1 22.14 455 VAL A CA 1
ATOM 3247 C C . VAL A 1 455 ? 33 26.859 46.375 1 22.14 455 VAL A C 1
ATOM 3249 O O . VAL A 1 455 ? 31.891 26.312 46.344 1 22.14 455 VAL A O 1
ATOM 3252 N N . GLU A 1 456 ? 33.219 28.016 45.594 1 23.36 456 GLU A N 1
ATOM 3253 C CA . GLU A 1 456 ? 32.812 29.047 44.625 1 23.36 456 GLU A CA 1
ATOM 3254 C C . GLU A 1 456 ? 32.438 28.422 43.281 1 23.36 456 GLU A C 1
ATOM 3256 O O . GLU A 1 456 ? 31.688 29.016 42.5 1 23.36 456 GLU A O 1
ATOM 3261 N N . PRO A 1 457 ? 32.938 27.172 42.844 1 24.56 457 PRO A N 1
ATOM 3262 C CA . PRO A 1 457 ? 33.375 27.188 41.438 1 24.56 457 PRO A CA 1
ATOM 3263 C C . PRO A 1 457 ? 32.219 27.328 40.469 1 24.56 457 PRO A C 1
ATOM 3265 O O . PRO A 1 457 ? 31.094 26.953 40.75 1 24.56 457 PRO A O 1
ATOM 3268 N N . GLY A 1 458 ? 32.438 28.109 39.25 1 23.05 458 GLY A N 1
ATOM 3269 C CA . GLY A 1 458 ? 32.031 28.75 38 1 23.05 458 GLY A CA 1
ATOM 3270 C C . GLY A 1 458 ? 31.484 27.781 37 1 23.05 458 GLY A C 1
ATOM 3271 O O . GLY A 1 458 ? 31.547 28.031 35.781 1 23.05 458 GLY A O 1
ATOM 3272 N N . TRP A 1 459 ? 31.047 26.609 37.312 1 20.67 459 TRP A N 1
ATOM 3273 C CA . TRP A 1 459 ? 30.859 25.797 36.094 1 20.67 459 TRP A CA 1
ATOM 3274 C C . TRP A 1 459 ? 29.75 26.375 35.219 1 20.67 459 TRP A C 1
ATOM 3276 O O . TRP A 1 459 ? 28.578 26.375 35.594 1 20.67 459 TRP A O 1
ATOM 3286 N N . ARG A 1 460 ? 30.031 27.578 34.375 1 20.67 460 ARG A N 1
ATOM 3287 C CA . ARG A 1 460 ? 29.547 28.609 33.438 1 20.67 460 ARG A CA 1
ATOM 3288 C C . ARG A 1 460 ? 28.625 28 32.406 1 20.67 460 ARG A C 1
ATOM 3290 O O . ARG A 1 460 ? 28.516 26.781 32.281 1 20.67 460 ARG A O 1
ATOM 3297 N N . LEU A 1 461 ? 28.875 28.703 30.891 1 19.8 461 LEU A N 1
ATOM 3298 C CA . LEU A 1 461 ? 28.203 29.359 29.781 1 19.8 461 LEU A CA 1
ATOM 3299 C C . LEU A 1 461 ? 27.531 28.312 28.875 1 19.8 461 LEU A C 1
ATOM 3301 O O . LEU A 1 461 ? 26.344 28.438 28.562 1 19.8 461 LEU A O 1
ATOM 3305 N N . LEU A 1 462 ? 28.422 28.062 27.844 1 20.2 462 LEU A N 1
ATOM 3306 C CA . LEU A 1 462 ? 28.453 27.906 26.391 1 20.2 462 LEU A CA 1
ATOM 3307 C C . LEU A 1 462 ? 28.094 26.484 25.984 1 20.2 462 LEU A C 1
ATOM 3309 O O . LEU A 1 462 ? 28.656 25.531 26.531 1 20.2 462 LEU A O 1
ATOM 3313 N N . MET B 1 1 ? 60.375 -16.531 25.734 1 23.12 1 MET B N 1
ATOM 3314 C CA . MET B 1 1 ? 59.375 -16.297 26.766 1 23.12 1 MET B CA 1
ATOM 3315 C C . MET B 1 1 ? 57.969 -16.406 26.203 1 23.12 1 MET B C 1
ATOM 3317 O O . MET B 1 1 ? 57.656 -15.766 25.203 1 23.12 1 MET B O 1
ATOM 3321 N N . ARG B 1 2 ? 57.281 -17.531 26.5 1 31.39 2 ARG B N 1
ATOM 3322 C CA . ARG B 1 2 ? 56.062 -18.047 25.891 1 31.39 2 ARG B CA 1
ATOM 3323 C C . ARG B 1 2 ? 54.875 -17.141 26.156 1 31.39 2 ARG B C 1
ATOM 3325 O O . ARG B 1 2 ? 54.688 -16.656 27.281 1 31.39 2 ARG B O 1
ATOM 3332 N N . PRO B 1 3 ? 54.281 -16.484 25.125 1 33 3 PRO B N 1
ATOM 3333 C CA . PRO B 1 3 ? 53.312 -15.438 25.375 1 33 3 PRO B CA 1
ATOM 3334 C C . PRO B 1 3 ? 52.125 -15.93 26.234 1 33 3 PRO B C 1
ATOM 3336 O O . PRO B 1 3 ? 51.812 -17.125 26.219 1 33 3 PRO B O 1
ATOM 3339 N N . PRO B 1 4 ? 51.812 -15.328 27.375 1 31.42 4 PRO B N 1
ATOM 3340 C CA . PRO B 1 4 ? 50.781 -15.75 28.328 1 31.42 4 PRO B CA 1
ATOM 3341 C C . PRO B 1 4 ? 49.438 -15.984 27.672 1 31.42 4 PRO B C 1
ATOM 3343 O O . PRO B 1 4 ? 49.125 -15.391 26.625 1 31.42 4 PRO B O 1
ATOM 3346 N N . SER B 1 5 ? 49.031 -17.219 27.688 1 31.17 5 SER B N 1
ATOM 3347 C CA . SER B 1 5 ? 47.812 -17.891 27.234 1 31.17 5 SER B CA 1
ATOM 3348 C C . SER B 1 5 ? 46.562 -17.141 27.703 1 31.17 5 SER B C 1
ATOM 3350 O O . SER B 1 5 ? 46.438 -16.828 28.891 1 31.17 5 SER B O 1
ATOM 3352 N N . GLY B 1 6 ? 46.094 -16.25 26.812 1 29.36 6 GLY B N 1
ATOM 3353 C CA . GLY B 1 6 ? 45 -15.266 26.953 1 29.36 6 GLY B CA 1
ATOM 3354 C C . GLY B 1 6 ? 43.781 -15.812 27.641 1 29.36 6 GLY B C 1
ATOM 3355 O O . GLY B 1 6 ? 43.531 -17.016 27.609 1 29.36 6 GLY B O 1
ATOM 3356 N N . SER B 1 7 ? 43.344 -15.125 28.688 1 33.38 7 SER B N 1
ATOM 3357 C CA . SER B 1 7 ? 42.312 -15.172 29.719 1 33.38 7 SER B CA 1
ATOM 3358 C C . SER B 1 7 ? 40.938 -15.359 29.109 1 33.38 7 SER B C 1
ATOM 3360 O O . SER B 1 7 ? 40.156 -14.414 29.047 1 33.38 7 SER B O 1
ATOM 3362 N N . GLY B 1 8 ? 40.938 -16.047 28.016 1 31.91 8 GLY B N 1
ATOM 3363 C CA . GLY B 1 8 ? 39.625 -16.094 27.375 1 31.91 8 GLY B CA 1
ATOM 3364 C C . GLY B 1 8 ? 38.531 -16.641 28.266 1 31.91 8 GLY B C 1
ATOM 3365 O O . GLY B 1 8 ? 37.438 -16.078 28.328 1 31.91 8 GLY B O 1
ATOM 3366 N N . PRO B 1 9 ? 38.844 -17.781 28.906 1 38.97 9 PRO B N 1
ATOM 3367 C CA . PRO B 1 9 ? 37.781 -18.578 29.516 1 38.97 9 PRO B CA 1
ATOM 3368 C C . PRO B 1 9 ? 37.219 -17.938 30.797 1 38.97 9 PRO B C 1
ATOM 3370 O O . PRO B 1 9 ? 36.219 -18.406 31.344 1 38.97 9 PRO B O 1
ATOM 3373 N N . SER B 1 10 ? 37.969 -16.922 31.25 1 37.06 10 SER B N 1
ATOM 3374 C CA . SER B 1 10 ? 37.719 -16.516 32.625 1 37.06 10 SER B CA 1
ATOM 3375 C C . SER B 1 10 ? 36.469 -15.656 32.75 1 37.06 10 SER B C 1
ATOM 3377 O O . SER B 1 10 ? 35.812 -15.672 33.812 1 37.06 10 SER B O 1
ATOM 3379 N N . ALA B 1 11 ? 36.219 -14.93 31.75 1 38.56 11 ALA B N 1
ATOM 3380 C CA . ALA B 1 11 ? 35.125 -14 31.906 1 38.56 11 ALA B CA 1
ATOM 3381 C C . ALA B 1 11 ? 33.781 -14.742 31.984 1 38.56 11 ALA B C 1
ATOM 3383 O O . ALA B 1 11 ? 32.906 -14.367 32.75 1 38.56 11 ALA B O 1
ATOM 3384 N N . ILE B 1 12 ? 33.688 -15.797 31.219 1 37.91 12 ILE B N 1
ATOM 3385 C CA . ILE B 1 12 ? 32.438 -16.578 31.234 1 37.91 12 ILE B CA 1
ATOM 3386 C C . ILE B 1 12 ? 32.281 -17.281 32.594 1 37.91 12 ILE B C 1
ATOM 3388 O O . ILE B 1 12 ? 31.188 -17.359 33.125 1 37.91 12 ILE B O 1
ATOM 3392 N N . ALA B 1 13 ? 33.438 -17.656 33.156 1 46.69 13 ALA B N 1
ATOM 3393 C CA . ALA B 1 13 ? 33.438 -18.297 34.469 1 46.69 13 ALA B CA 1
ATOM 3394 C C . ALA B 1 13 ? 33 -17.328 35.562 1 46.69 13 ALA B C 1
ATOM 3396 O O . ALA B 1 13 ? 32.344 -17.703 36.531 1 46.69 13 ALA B O 1
ATOM 3397 N N . GLY B 1 14 ? 33.375 -16.047 35.375 1 42.28 14 GLY B N 1
ATOM 3398 C CA . GLY B 1 14 ? 33 -15.016 36.312 1 42.28 14 GLY B CA 1
ATOM 3399 C C . GLY B 1 14 ? 31.5 -14.75 36.344 1 42.28 14 GLY B C 1
ATOM 3400 O O . GLY B 1 14 ? 30.922 -14.586 37.438 1 42.28 14 GLY B O 1
ATOM 3401 N N . TYR B 1 15 ? 30.922 -14.781 35.188 1 43 15 TYR B N 1
ATOM 3402 C CA . TYR B 1 15 ? 29.484 -14.562 35.156 1 43 15 TYR B CA 1
ATOM 3403 C C . TYR B 1 15 ? 28.734 -15.727 35.781 1 43 15 TYR B C 1
ATOM 3405 O O . TYR B 1 15 ? 27.75 -15.523 36.5 1 43 15 TYR B O 1
ATOM 3413 N N . GLU B 1 16 ? 29.188 -16.922 35.562 1 45.47 16 GLU B N 1
ATOM 3414 C CA . GLU B 1 16 ? 28.578 -18.078 36.219 1 45.47 16 GLU B CA 1
ATOM 3415 C C . GLU B 1 16 ? 28.703 -17.984 37.75 1 45.47 16 GLU B C 1
ATOM 3417 O O . GLU B 1 16 ? 27.781 -18.328 38.469 1 45.47 16 GLU B O 1
ATOM 3422 N N . ARG B 1 17 ? 29.844 -17.438 38.094 1 50.28 17 ARG B N 1
ATOM 3423 C CA . ARG B 1 17 ? 30.047 -17.281 39.531 1 50.28 17 ARG B CA 1
ATOM 3424 C C . ARG B 1 17 ? 29.109 -16.25 40.125 1 50.28 17 ARG B C 1
ATOM 3426 O O . ARG B 1 17 ? 28.547 -16.453 41.219 1 50.28 17 ARG B O 1
ATOM 3433 N N . VAL B 1 18 ? 28.906 -15.156 39.469 1 48.53 18 VAL B N 1
ATOM 3434 C CA . VAL B 1 18 ? 28 -14.109 39.969 1 48.53 18 VAL B CA 1
ATOM 3435 C C . VAL B 1 18 ? 26.562 -14.617 39.938 1 48.53 18 VAL B C 1
ATOM 3437 O O . VAL B 1 18 ? 25.812 -14.414 40.906 1 48.53 18 VAL B O 1
ATOM 3440 N N . THR B 1 19 ? 26.25 -15.32 38.844 1 46.47 19 THR B N 1
ATOM 3441 C CA . THR B 1 19 ? 24.906 -15.883 38.812 1 46.47 19 THR B CA 1
ATOM 3442 C C . THR B 1 19 ? 24.719 -16.922 39.906 1 46.47 19 THR B C 1
ATOM 3444 O O . THR B 1 19 ? 23.688 -16.969 40.562 1 46.47 19 THR B O 1
ATOM 3447 N N . ASP B 1 20 ? 25.719 -17.719 40.031 1 49.97 20 ASP B N 1
ATOM 3448 C CA . ASP B 1 20 ? 25.641 -18.734 41.094 1 49.97 20 ASP B CA 1
ATOM 3449 C C . ASP B 1 20 ? 25.578 -18.094 42.469 1 49.97 20 ASP B C 1
ATOM 3451 O O . ASP B 1 20 ? 24.812 -18.516 43.312 1 49.97 20 ASP B O 1
ATOM 3455 N N . ALA B 1 21 ? 26.359 -17.062 42.688 1 52.97 21 ALA B N 1
ATOM 3456 C CA . ALA B 1 21 ? 26.344 -16.359 43.969 1 52.97 21 ALA B CA 1
ATOM 3457 C C . ALA B 1 21 ? 25 -15.664 44.188 1 52.97 21 ALA B C 1
ATOM 3459 O O . ALA B 1 21 ? 24.469 -15.68 45.312 1 52.97 21 ALA B O 1
ATOM 3460 N N . MET B 1 22 ? 24.5 -15.086 43.219 1 50.59 22 MET B N 1
ATOM 3461 C CA . MET B 1 22 ? 23.172 -14.469 43.344 1 50.59 22 MET B CA 1
ATOM 3462 C C . MET B 1 22 ? 22.109 -15.516 43.625 1 50.59 22 MET B C 1
ATOM 3464 O O . MET B 1 22 ? 21.234 -15.289 44.469 1 50.59 22 MET B O 1
ATOM 3468 N N . LEU B 1 23 ? 22.234 -16.594 42.875 1 50.91 23 LEU B N 1
ATOM 3469 C CA . LEU B 1 23 ? 21.312 -17.688 43.156 1 50.91 23 LEU B CA 1
ATOM 3470 C C . LEU B 1 23 ? 21.484 -18.203 44.594 1 50.91 23 LEU B C 1
ATOM 3472 O O . LEU B 1 23 ? 20.5 -18.469 45.281 1 50.91 23 LEU B O 1
ATOM 3476 N N . GLN B 1 24 ? 22.703 -18.344 45.031 1 53.19 24 GLN B N 1
ATOM 3477 C CA . GLN B 1 24 ? 22.969 -18.75 46.406 1 53.19 24 GLN B CA 1
ATOM 3478 C C . GLN B 1 24 ? 22.422 -17.734 47.406 1 53.19 24 GLN B C 1
ATOM 3480 O O . GLN B 1 24 ? 21.844 -18.094 48.406 1 53.19 24 GLN B O 1
ATOM 3485 N N . ARG B 1 25 ? 22.656 -16.484 47.219 1 53.81 25 ARG B N 1
ATOM 3486 C CA . ARG B 1 25 ? 22.109 -15.445 48.094 1 53.81 25 ARG B CA 1
ATOM 3487 C C . ARG B 1 25 ? 20.578 -15.438 48.031 1 53.81 25 ARG B C 1
ATOM 3489 O O . ARG B 1 25 ? 19.922 -15.242 49.062 1 53.81 25 ARG B O 1
ATOM 3496 N N . TRP B 1 26 ? 20.047 -15.586 46.844 1 52.03 26 TRP B N 1
ATOM 3497 C CA . TRP B 1 26 ? 18.594 -15.727 46.719 1 52.03 26 TRP B CA 1
ATOM 3498 C C . TRP B 1 26 ? 18.094 -16.922 47.531 1 52.03 26 TRP B C 1
ATOM 3500 O O . TRP B 1 26 ? 17.109 -16.812 48.25 1 52.03 26 TRP B O 1
ATOM 3510 N N . GLN B 1 27 ? 18.703 -17.984 47.406 1 53.75 27 GLN B N 1
ATOM 3511 C CA . GLN B 1 27 ? 18.281 -19.188 48.094 1 53.75 27 GLN B CA 1
ATOM 3512 C C . GLN B 1 27 ? 18.344 -19 49.625 1 53.75 27 GLN B C 1
ATOM 3514 O O . GLN B 1 27 ? 17.531 -19.547 50.344 1 53.75 27 GLN B O 1
ATOM 3519 N N . ARG B 1 28 ? 19.281 -18.188 50.062 1 51.59 28 ARG B N 1
ATOM 3520 C CA . ARG B 1 28 ? 19.453 -17.922 51.5 1 51.59 28 ARG B CA 1
ATOM 3521 C C . ARG B 1 28 ? 18.578 -16.75 51.938 1 51.59 28 ARG B C 1
ATOM 3523 O O . ARG B 1 28 ? 18.484 -16.453 53.125 1 51.59 28 ARG B O 1
ATOM 3530 N N . SER B 1 29 ? 18.188 -15.992 51.125 1 48.41 29 SER B N 1
ATOM 3531 C CA . SER B 1 29 ? 17.391 -14.844 51.531 1 48.41 29 SER B CA 1
ATOM 3532 C C . SER B 1 29 ? 15.961 -15.25 51.844 1 48.41 29 SER B C 1
ATOM 3534 O O . SER B 1 29 ? 15.438 -16.219 51.281 1 48.41 29 SER B O 1
ATOM 3536 N N . GLY B 1 30 ? 15.344 -14.828 53.062 1 50.72 30 GLY B N 1
ATOM 3537 C CA . GLY B 1 30 ? 13.992 -15.078 53.531 1 50.72 30 GLY B CA 1
ATOM 3538 C C . GLY B 1 30 ? 12.922 -14.57 52.562 1 50.72 30 GLY B C 1
ATOM 3539 O O . GLY B 1 30 ? 13.234 -13.852 51.625 1 50.72 30 GLY B O 1
ATOM 3540 N N . PRO B 1 31 ? 11.586 -15.023 52.656 1 50.47 31 PRO B N 1
ATOM 3541 C CA . PRO B 1 31 ? 10.516 -14.75 51.688 1 50.47 31 PRO B CA 1
ATOM 3542 C C . PRO B 1 31 ? 10.359 -13.266 51.375 1 50.47 31 PRO B C 1
ATOM 3544 O O . PRO B 1 31 ? 9.875 -12.891 50.312 1 50.47 31 PRO B O 1
ATOM 3547 N N . LYS B 1 32 ? 10.625 -12.414 52.344 1 52.69 32 LYS B N 1
ATOM 3548 C CA . LYS B 1 32 ? 10.508 -10.969 52.219 1 52.69 32 LYS B CA 1
ATOM 3549 C C . LYS B 1 32 ? 11.562 -10.414 51.25 1 52.69 32 LYS B C 1
ATOM 3551 O O . LYS B 1 32 ? 11.273 -9.547 50.438 1 52.69 32 LYS B O 1
ATOM 3556 N N . ARG B 1 33 ? 12.672 -10.852 51.375 1 43.38 33 ARG B N 1
ATOM 3557 C CA . ARG B 1 33 ? 13.789 -10.359 50.594 1 43.38 33 ARG B CA 1
ATOM 3558 C C . ARG B 1 33 ? 13.727 -10.883 49.156 1 43.38 33 ARG B C 1
ATOM 3560 O O . ARG B 1 33 ? 14.25 -10.258 48.25 1 43.38 33 ARG B O 1
ATOM 3567 N N . LYS B 1 34 ? 13.18 -11.961 48.969 1 46.88 34 LYS B N 1
ATOM 3568 C CA . LYS B 1 34 ? 12.977 -12.508 47.625 1 46.88 34 LYS B CA 1
ATOM 3569 C C . LYS B 1 34 ? 12.016 -11.641 46.812 1 46.88 34 LYS B C 1
ATOM 3571 O O . LYS B 1 34 ? 12.203 -11.453 45.625 1 46.88 34 LYS B O 1
ATOM 3576 N N . ARG B 1 35 ? 10.945 -11.211 47.312 1 44.78 35 ARG B N 1
ATOM 3577 C CA . ARG B 1 35 ? 10.016 -10.289 46.656 1 44.78 35 ARG B CA 1
ATOM 3578 C C . ARG B 1 35 ? 10.703 -8.984 46.312 1 44.78 35 ARG B C 1
ATOM 3580 O O . ARG B 1 35 ? 10.391 -8.367 45.281 1 44.78 35 ARG B O 1
ATOM 3587 N N . GLU B 1 36 ? 11.625 -8.531 47.156 1 43.12 36 GLU B N 1
ATOM 3588 C CA . GLU B 1 36 ? 12.438 -7.332 46.938 1 43.12 36 GLU B CA 1
ATOM 3589 C C . GLU B 1 36 ? 13.492 -7.574 45.844 1 43.12 36 GLU B C 1
ATOM 3591 O O . GLU B 1 36 ? 13.883 -6.645 45.156 1 43.12 36 GLU B O 1
ATOM 3596 N N . LEU B 1 37 ? 13.93 -8.805 45.812 1 38.44 37 LEU B N 1
ATOM 3597 C CA . LEU B 1 37 ? 14.969 -9.117 44.812 1 38.44 37 LEU B CA 1
ATOM 3598 C C . LEU B 1 37 ? 14.367 -9.383 43.438 1 38.44 37 LEU B C 1
ATOM 3600 O O . LEU B 1 37 ? 15.062 -9.305 42.438 1 38.44 37 LEU B O 1
ATOM 3604 N N . ILE B 1 38 ? 13.234 -9.93 43.406 1 38.47 38 ILE B N 1
ATOM 3605 C CA . ILE B 1 38 ? 12.617 -10.156 42.125 1 38.47 38 ILE B CA 1
ATOM 3606 C C . ILE B 1 38 ? 12.281 -8.82 41.469 1 38.47 38 ILE B C 1
ATOM 3608 O O . ILE B 1 38 ? 12.023 -8.758 40.25 1 38.47 38 ILE B O 1
ATOM 3612 N N . ARG B 1 39 ? 12.305 -7.781 42.281 1 35.84 39 ARG B N 1
ATOM 3613 C CA . ARG B 1 39 ? 11.859 -6.516 41.719 1 35.84 39 ARG B CA 1
ATOM 3614 C C . ARG B 1 39 ? 12.828 -6.027 40.656 1 35.84 39 ARG B C 1
ATOM 3616 O O . ARG B 1 39 ? 12.414 -5.688 39.531 1 35.84 39 ARG B O 1
ATOM 3623 N N . PRO B 1 40 ? 14.094 -5.645 41.156 1 35.28 40 PRO B N 1
ATOM 3624 C CA . PRO B 1 40 ? 14.93 -4.992 40.156 1 35.28 40 PRO B CA 1
ATOM 3625 C C . PRO B 1 40 ? 15.586 -5.988 39.188 1 35.28 40 PRO B C 1
ATOM 3627 O O . PRO B 1 40 ? 15.812 -5.664 38.031 1 35.28 40 PRO B O 1
ATOM 3630 N N . SER B 1 41 ? 15.773 -7.195 39.719 1 36.19 41 SER B N 1
ATOM 3631 C CA . SER B 1 41 ? 16.562 -8.094 38.875 1 36.19 41 SER B CA 1
ATOM 3632 C C . SER B 1 41 ? 15.688 -8.734 37.812 1 36.19 41 SER B C 1
ATOM 3634 O O . SER B 1 41 ? 16.156 -8.992 36.688 1 36.19 41 SER B O 1
ATOM 3636 N N . CYS B 1 42 ? 14.508 -9.203 38.156 1 36.31 42 CYS B N 1
ATOM 3637 C CA . CYS B 1 42 ? 13.633 -9.742 37.125 1 36.31 42 CYS B CA 1
ATOM 3638 C C . CYS B 1 42 ? 13.211 -8.648 36.156 1 36.31 42 CYS B C 1
ATOM 3640 O O . CYS B 1 42 ? 13.023 -8.906 34.969 1 36.31 42 CYS B O 1
ATOM 3642 N N . LEU B 1 43 ? 13.055 -7.484 36.656 1 37.09 43 LEU B N 1
ATOM 3643 C CA . LEU B 1 43 ? 12.836 -6.352 35.75 1 37.09 43 LEU B CA 1
ATOM 3644 C C . LEU B 1 43 ? 14.086 -6.066 34.906 1 37.09 43 LEU B C 1
ATOM 3646 O O . LEU B 1 43 ? 13.984 -5.723 33.75 1 37.09 43 LEU B O 1
ATOM 3650 N N . LEU B 1 44 ? 15.234 -6.309 35.562 1 36.62 44 LEU B N 1
ATOM 3651 C CA . LEU B 1 44 ? 16.469 -6.203 34.781 1 36.62 44 LEU B CA 1
ATOM 3652 C C . LEU B 1 44 ? 16.609 -7.375 33.812 1 36.62 44 LEU B C 1
ATOM 3654 O O . LEU B 1 44 ? 17 -7.188 32.688 1 36.62 44 LEU B O 1
ATOM 3658 N N . CYS B 1 45 ? 16.297 -8.523 34.281 1 36.66 45 CYS B N 1
ATOM 3659 C CA . CYS B 1 45 ? 16.359 -9.633 33.344 1 36.66 45 CYS B CA 1
ATOM 3660 C C . CYS B 1 45 ? 15.273 -9.5 32.281 1 36.66 45 CYS B C 1
ATOM 3662 O O . CYS B 1 45 ? 15.523 -9.75 31.109 1 36.66 45 CYS B O 1
ATOM 3664 N N . MET B 1 46 ? 14.078 -9.133 32.688 1 37.5 46 MET B N 1
ATOM 3665 C CA . MET B 1 46 ? 13.062 -8.859 31.656 1 37.5 46 MET B CA 1
ATOM 3666 C C . MET B 1 46 ? 13.438 -7.633 30.828 1 37.5 46 MET B C 1
ATOM 3668 O O . MET B 1 46 ? 13.234 -7.613 29.609 1 37.5 46 MET B O 1
ATOM 3672 N N . ALA B 1 47 ? 13.961 -6.656 31.484 1 38.84 47 ALA B N 1
ATOM 3673 C CA . ALA B 1 47 ? 14.539 -5.539 30.734 1 38.84 47 ALA B CA 1
ATOM 3674 C C . ALA B 1 47 ? 15.773 -5.977 29.953 1 38.84 47 ALA B C 1
ATOM 3676 O O . ALA B 1 47 ? 15.977 -5.547 28.812 1 38.84 47 ALA B O 1
ATOM 3677 N N . LEU B 1 48 ? 16.609 -6.773 30.547 1 36.69 48 LEU B N 1
ATOM 3678 C CA . LEU B 1 48 ? 17.734 -7.344 29.797 1 36.69 48 LEU B CA 1
ATOM 3679 C C . LEU B 1 48 ? 17.234 -8.305 28.719 1 36.69 48 LEU B C 1
ATOM 3681 O O . LEU B 1 48 ? 17.766 -8.32 27.609 1 36.69 48 LEU B O 1
ATOM 3685 N N . LEU B 1 49 ? 16.297 -9.172 29.062 1 35.09 49 LEU B N 1
ATOM 3686 C CA . LEU B 1 49 ? 15.711 -9.992 28.016 1 35.09 49 LEU B CA 1
ATOM 3687 C C . LEU B 1 49 ? 14.93 -9.125 27.016 1 35.09 49 LEU B C 1
ATOM 3689 O O . LEU B 1 49 ? 14.984 -9.352 25.812 1 35.09 49 LEU B O 1
ATOM 3693 N N . PHE B 1 50 ? 14.141 -8.172 27.5 1 36.62 50 PHE B N 1
ATOM 3694 C CA . PHE B 1 50 ? 13.555 -7.184 26.609 1 36.62 50 PHE B CA 1
ATOM 3695 C C . PHE B 1 50 ? 14.648 -6.348 25.938 1 36.62 50 PHE B C 1
ATOM 3697 O O . PHE B 1 50 ? 14.547 -6.016 24.766 1 36.62 50 PHE B O 1
ATOM 3704 N N . SER B 1 51 ? 15.586 -5.789 26.703 1 34.22 51 SER B N 1
ATOM 3705 C CA . SER B 1 51 ? 16.75 -5.145 26.094 1 34.22 51 SER B CA 1
ATOM 3706 C C . SER B 1 51 ? 17.531 -6.125 25.234 1 34.22 51 SER B C 1
ATOM 3708 O O . SER B 1 51 ? 18.094 -5.746 24.203 1 34.22 51 SER B O 1
ATOM 3710 N N . LEU B 1 52 ? 17.906 -7.242 25.719 1 34.62 52 LEU B N 1
ATOM 3711 C CA . LEU B 1 52 ? 18.516 -8.258 24.875 1 34.62 52 LEU B CA 1
ATOM 3712 C C . LEU B 1 52 ? 17.609 -8.633 23.703 1 34.62 52 LEU B C 1
ATOM 3714 O O . LEU B 1 52 ? 18.094 -8.953 22.609 1 34.62 52 LEU B O 1
ATOM 3718 N N . PHE B 1 53 ? 16.297 -8.789 23.938 1 33.38 53 PHE B N 1
ATOM 3719 C CA . PHE B 1 53 ? 15.391 -8.953 22.812 1 33.38 53 PHE B CA 1
ATOM 3720 C C . PHE B 1 53 ? 15.078 -7.613 22.172 1 33.38 53 PHE B C 1
ATOM 3722 O O . PHE B 1 53 ? 14.688 -7.555 21 1 33.38 53 PHE B O 1
ATOM 3729 N N . SER B 1 54 ? 14.961 -6.543 22.906 1 32.72 54 SER B N 1
ATOM 3730 C CA . SER B 1 54 ? 14.828 -5.219 22.312 1 32.72 54 SER B CA 1
ATOM 3731 C C . SER B 1 54 ? 16.109 -4.812 21.578 1 32.72 54 SER B C 1
ATOM 3733 O O . SER B 1 54 ? 16.156 -3.738 20.969 1 32.72 54 SER B O 1
ATOM 3735 N N . SER B 1 55 ? 17.203 -4.977 22.25 1 32.41 55 SER B N 1
ATOM 3736 C CA . SER B 1 55 ? 18.391 -4.762 21.422 1 32.41 55 SER B CA 1
ATOM 3737 C C . SER B 1 55 ? 18.281 -5.484 20.094 1 32.41 55 SER B C 1
ATOM 3739 O O . SER B 1 55 ? 19.016 -6.438 19.828 1 32.41 55 SER B O 1
ATOM 3741 N N . SER B 1 56 ? 17.141 -5.797 19.75 1 33.06 56 SER B N 1
ATOM 3742 C CA . SER B 1 56 ? 17.062 -6.27 18.359 1 33.06 56 SER B CA 1
ATOM 3743 C C . SER B 1 56 ? 18.016 -5.5 17.453 1 33.06 56 S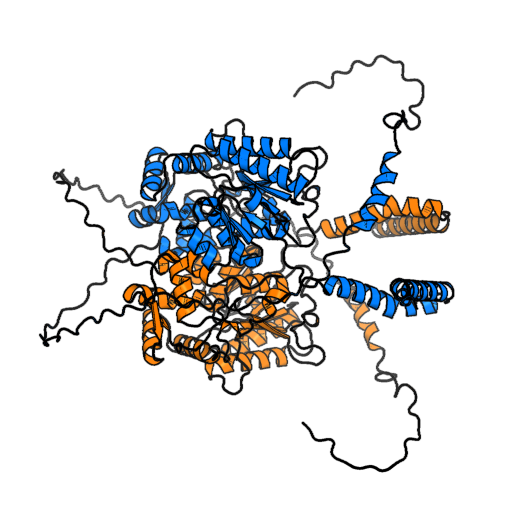ER B C 1
ATOM 3745 O O . SER B 1 56 ? 17.797 -4.32 17.172 1 33.06 56 SER B O 1
ATOM 3747 N N . SER B 1 57 ? 19.234 -5.457 17.812 1 35.12 57 SER B N 1
ATOM 3748 C CA . SER B 1 57 ? 20 -5.16 16.609 1 35.12 57 SER B CA 1
ATOM 3749 C C . SER B 1 57 ? 19.156 -5.355 15.352 1 35.12 57 SER B C 1
ATOM 3751 O O . SER B 1 57 ? 18.594 -6.434 15.133 1 35.12 57 SER B O 1
ATOM 3753 N N . ALA B 1 58 ? 18.406 -4.402 15.062 1 42.19 58 ALA B N 1
ATOM 3754 C CA . ALA B 1 58 ? 17.656 -4.457 13.812 1 42.19 58 ALA B CA 1
ATOM 3755 C C . ALA B 1 58 ? 18.203 -5.543 12.891 1 42.19 58 ALA B C 1
ATOM 3757 O O . ALA B 1 58 ? 19.25 -5.367 12.266 1 42.19 58 ALA B O 1
ATOM 3758 N N . ALA B 1 59 ? 18.422 -6.754 13.344 1 48.47 59 ALA B N 1
ATOM 3759 C CA . ALA B 1 59 ? 18.875 -7.848 12.492 1 48.47 59 ALA B CA 1
ATOM 3760 C C . ALA B 1 59 ? 18.469 -7.621 11.039 1 48.47 59 ALA B C 1
ATOM 3762 O O . ALA B 1 59 ? 17.359 -7.176 10.766 1 48.47 59 ALA B O 1
ATOM 3763 N N . SER B 1 60 ? 19.453 -7.375 10.297 1 62.06 60 SER B N 1
ATOM 3764 C CA . SER B 1 60 ? 19.266 -7.211 8.852 1 62.06 60 SER B CA 1
ATOM 3765 C C . SER B 1 60 ? 18.203 -8.164 8.32 1 62.06 60 SER B C 1
ATOM 3767 O O . SER B 1 60 ? 18.188 -9.344 8.672 1 62.06 60 SER B O 1
ATOM 3769 N N . PRO B 1 61 ? 17.078 -7.613 7.906 1 77.69 61 PRO B N 1
ATOM 3770 C CA . PRO B 1 61 ? 16.031 -8.492 7.363 1 77.69 61 PRO B CA 1
ATOM 3771 C C . PRO B 1 61 ? 16.609 -9.609 6.488 1 77.69 61 PRO B C 1
ATOM 3773 O O . PRO B 1 61 ? 17.547 -9.383 5.727 1 77.69 61 PRO B O 1
ATOM 3776 N N . ARG B 1 62 ? 16.219 -10.844 6.781 1 88.5 62 ARG B N 1
ATOM 3777 C CA . ARG B 1 62 ? 16.625 -12.008 5.996 1 88.5 62 ARG B CA 1
ATOM 3778 C C . ARG B 1 62 ? 16.188 -11.867 4.543 1 88.5 62 ARG B C 1
ATOM 3780 O O . ARG B 1 62 ? 15.055 -11.438 4.266 1 88.5 62 ARG B O 1
ATOM 3787 N N . PRO B 1 63 ? 17.016 -12.18 3.568 1 94.81 63 PRO B N 1
ATOM 3788 C CA . PRO B 1 63 ? 16.75 -11.906 2.154 1 94.81 63 PRO B CA 1
ATOM 3789 C C . PRO B 1 63 ? 15.641 -12.797 1.584 1 94.81 63 PRO B C 1
ATOM 3791 O O . PRO B 1 63 ? 15.555 -13.977 1.932 1 94.81 63 PRO B O 1
ATOM 3794 N N . LEU B 1 64 ? 14.797 -12.242 0.796 1 97.12 64 LEU B N 1
ATOM 3795 C CA . LEU B 1 64 ? 13.719 -12.922 0.083 1 97.12 64 LEU B CA 1
ATOM 3796 C C . LEU B 1 64 ? 13.945 -12.867 -1.424 1 97.12 64 LEU B C 1
ATOM 3798 O O . LEU B 1 64 ? 14.062 -11.781 -2 1 97.12 64 LEU B O 1
ATOM 3802 N N . LEU B 1 65 ? 14.055 -14.055 -2.004 1 98.56 65 LEU B N 1
ATOM 3803 C CA . LEU B 1 65 ? 14.172 -14.18 -3.453 1 98.56 65 LEU B CA 1
ATOM 3804 C C . LEU B 1 65 ? 12.797 -14.266 -4.105 1 98.56 65 LEU B C 1
ATOM 3806 O O . LEU B 1 65 ? 11.914 -14.977 -3.613 1 98.56 65 LEU B O 1
ATOM 3810 N N . VAL B 1 66 ? 12.602 -13.547 -5.191 1 98.69 66 VAL B N 1
ATOM 3811 C CA . VAL B 1 66 ? 11.43 -13.703 -6.055 1 98.69 66 VAL B CA 1
ATOM 3812 C C . VAL B 1 66 ? 11.875 -14.156 -7.445 1 98.69 66 VAL B C 1
ATOM 3814 O O . VAL B 1 66 ? 12.688 -13.484 -8.094 1 98.69 66 VAL B O 1
ATOM 3817 N N . THR B 1 67 ? 11.367 -15.281 -7.902 1 98.56 67 THR B N 1
ATOM 3818 C CA . THR B 1 67 ? 11.727 -15.805 -9.219 1 98.56 67 THR B CA 1
ATOM 3819 C C . THR B 1 67 ? 10.875 -15.164 -10.305 1 98.56 67 THR B C 1
ATOM 3821 O O . THR B 1 67 ? 9.844 -14.547 -10.008 1 98.56 67 THR B O 1
ATOM 3824 N N . SER B 1 68 ? 11.344 -15.281 -11.578 1 97.69 68 SER B N 1
ATOM 3825 C CA . SER B 1 68 ? 10.688 -14.633 -12.711 1 97.69 68 SER B CA 1
ATOM 3826 C C . SER B 1 68 ? 10.32 -13.188 -12.391 1 97.69 68 SER B C 1
ATOM 3828 O O . SER B 1 68 ? 9.203 -12.75 -12.672 1 97.69 68 SER B O 1
ATOM 3830 N N . ALA B 1 69 ? 11.234 -12.469 -11.82 1 98.06 69 ALA B N 1
ATOM 3831 C CA . ALA B 1 69 ? 10.977 -11.164 -11.227 1 98.06 69 ALA B CA 1
ATOM 3832 C C . ALA B 1 69 ? 10.664 -10.125 -12.297 1 98.06 69 ALA B C 1
ATOM 3834 O O . ALA B 1 69 ? 10.016 -9.117 -12.016 1 98.06 69 ALA B O 1
ATOM 3835 N N . ASP B 1 70 ? 11.148 -10.336 -13.492 1 96.75 70 ASP B N 1
ATOM 3836 C CA . ASP B 1 70 ? 10.906 -9.359 -14.547 1 96.75 70 ASP B CA 1
ATOM 3837 C C . ASP B 1 70 ? 9.656 -9.711 -15.352 1 96.75 70 ASP B C 1
ATOM 3839 O O . ASP B 1 70 ? 9.266 -8.977 -16.266 1 96.75 70 ASP B O 1
ATOM 3843 N N . GLY B 1 71 ? 9.039 -10.867 -14.992 1 93.94 71 GLY B N 1
ATOM 3844 C CA . GLY B 1 71 ? 7.738 -11.195 -15.547 1 93.94 71 GLY B CA 1
ATOM 3845 C C . GLY B 1 71 ? 6.594 -10.5 -14.828 1 93.94 71 GLY B C 1
ATOM 3846 O O . GLY B 1 71 ? 6.801 -9.852 -13.797 1 93.94 71 GLY B O 1
ATOM 3847 N N . ALA B 1 72 ? 5.414 -10.609 -15.352 1 90.56 72 ALA B N 1
ATOM 3848 C CA . ALA B 1 72 ? 4.25 -9.867 -14.875 1 90.56 72 ALA B CA 1
ATOM 3849 C C . ALA B 1 72 ? 3.98 -10.164 -13.398 1 90.56 72 ALA B C 1
ATOM 3851 O O . ALA B 1 72 ? 3.838 -9.242 -12.586 1 90.56 72 ALA B O 1
ATOM 3852 N N . GLU B 1 73 ? 3.947 -11.383 -13.016 1 90.94 73 GLU B N 1
ATOM 3853 C CA . GLU B 1 73 ? 3.586 -11.773 -11.656 1 90.94 73 GLU B CA 1
ATOM 3854 C C . GLU B 1 73 ? 4.703 -11.445 -10.672 1 90.94 73 GLU B C 1
ATOM 3856 O O . GLU B 1 73 ? 4.461 -10.812 -9.641 1 90.94 73 GLU B O 1
ATOM 3861 N N . GLY B 1 74 ? 5.938 -11.883 -11.023 1 94.81 74 GLY B N 1
ATOM 3862 C CA . GLY B 1 74 ? 7.066 -11.586 -10.156 1 94.81 74 GLY B CA 1
ATOM 3863 C C . GLY B 1 74 ? 7.297 -10.102 -9.961 1 94.81 74 GLY B C 1
ATOM 3864 O O . GLY B 1 74 ? 7.59 -9.648 -8.852 1 94.81 74 GLY B O 1
ATOM 3865 N N . PHE B 1 75 ? 7.137 -9.398 -11.023 1 95.75 75 PHE B N 1
ATOM 3866 C CA . PHE B 1 75 ? 7.332 -7.953 -10.977 1 95.75 75 PHE B CA 1
ATOM 3867 C C . PHE B 1 75 ? 6.305 -7.297 -10.062 1 95.75 75 PHE B C 1
ATOM 3869 O O . PHE B 1 75 ? 6.652 -6.465 -9.219 1 95.75 75 PHE B O 1
ATOM 3876 N N . ALA B 1 76 ? 5.062 -7.695 -10.203 1 93 76 ALA B N 1
ATOM 3877 C CA . ALA B 1 76 ? 3.992 -7.125 -9.391 1 93 76 ALA B CA 1
ATOM 3878 C C . ALA B 1 76 ? 4.23 -7.387 -7.906 1 93 76 ALA B C 1
ATOM 3880 O O . ALA B 1 76 ? 4.062 -6.488 -7.074 1 93 76 ALA B O 1
ATOM 3881 N N . VAL B 1 77 ? 4.66 -8.508 -7.598 1 94.88 77 VAL B N 1
ATOM 3882 C CA . VAL B 1 77 ? 4.875 -8.875 -6.203 1 94.88 77 VAL B CA 1
ATOM 3883 C C . VAL B 1 77 ? 6.074 -8.117 -5.648 1 94.88 77 VAL B C 1
ATOM 3885 O O . VAL B 1 77 ? 6.004 -7.555 -4.551 1 94.88 77 VAL B O 1
ATOM 3888 N N . LEU B 1 78 ? 7.109 -8.094 -6.391 1 96.69 78 LEU B N 1
ATOM 3889 C CA . LEU B 1 78 ? 8.328 -7.461 -5.91 1 96.69 78 LEU B CA 1
ATOM 3890 C C . LEU B 1 78 ? 8.133 -5.957 -5.738 1 96.69 78 LEU B C 1
ATOM 3892 O O . LEU B 1 78 ? 8.609 -5.371 -4.766 1 96.69 78 LEU B O 1
ATOM 3896 N N . THR B 1 79 ? 7.422 -5.352 -6.676 1 95.62 79 THR B N 1
ATOM 3897 C CA . THR B 1 79 ? 7.172 -3.916 -6.582 1 95.62 79 THR B CA 1
ATOM 3898 C C . THR B 1 79 ? 6.305 -3.6 -5.367 1 95.62 79 THR B C 1
ATOM 3900 O O . THR B 1 79 ? 6.461 -2.547 -4.742 1 95.62 79 THR B O 1
ATOM 3903 N N . ALA B 1 80 ? 5.406 -4.488 -5.031 1 95.56 80 ALA B N 1
ATOM 3904 C CA . ALA B 1 80 ? 4.625 -4.316 -3.812 1 95.56 80 ALA B CA 1
ATOM 3905 C C . ALA B 1 80 ? 5.48 -4.551 -2.572 1 95.56 80 ALA B C 1
ATOM 3907 O O . ALA B 1 80 ? 5.328 -3.859 -1.562 1 95.56 80 ALA B O 1
ATOM 3908 N N . LEU B 1 81 ? 6.426 -5.434 -2.66 1 96.94 81 LEU B N 1
ATOM 3909 C CA . LEU B 1 81 ? 7.254 -5.832 -1.529 1 96.94 81 LEU B CA 1
ATOM 3910 C C . LEU B 1 81 ? 8.188 -4.703 -1.115 1 96.94 81 LEU B C 1
ATOM 3912 O O . LEU B 1 81 ? 8.547 -4.586 0.059 1 96.94 81 LEU B O 1
ATOM 3916 N N . VAL B 1 82 ? 8.586 -3.836 -2.047 1 96.44 82 VAL B N 1
ATOM 3917 C CA . VAL B 1 82 ? 9.555 -2.791 -1.736 1 96.44 82 VAL B CA 1
ATOM 3918 C C . VAL B 1 82 ? 8.961 -1.82 -0.718 1 96.44 82 VAL B C 1
ATOM 3920 O O . VAL B 1 82 ? 9.688 -1.064 -0.073 1 96.44 82 VAL B O 1
ATOM 3923 N N . SER B 1 83 ? 7.625 -1.832 -0.612 1 93.81 83 SER B N 1
ATOM 3924 C CA . SER B 1 83 ? 6.961 -0.973 0.363 1 93.81 83 SER B CA 1
ATOM 3925 C C . SER B 1 83 ? 6.656 -1.731 1.65 1 93.81 83 SER B C 1
ATOM 3927 O O . SER B 1 83 ? 6.203 -1.14 2.633 1 93.81 83 SER B O 1
ATOM 3929 N N . ALA B 1 84 ? 6.859 -3.029 1.614 1 93 84 ALA B N 1
ATOM 3930 C CA . ALA B 1 84 ? 6.512 -3.859 2.766 1 93 84 ALA B CA 1
ATOM 3931 C C . ALA B 1 84 ? 7.762 -4.375 3.469 1 93 84 ALA B C 1
ATOM 3933 O O . ALA B 1 84 ? 7.695 -4.848 4.605 1 93 84 ALA B O 1
ATOM 3934 N N . ARG B 1 85 ? 8.883 -4.273 2.82 1 93.38 85 ARG B N 1
ATOM 3935 C CA . ARG B 1 85 ? 10.172 -4.711 3.336 1 93.38 85 ARG B CA 1
ATOM 3936 C C . ARG B 1 85 ? 11.281 -3.752 2.92 1 93.38 85 ARG B C 1
ATOM 3938 O O . ARG B 1 85 ? 11.102 -2.941 2.01 1 93.38 85 ARG B O 1
ATOM 3945 N N . ASP B 1 86 ? 12.406 -3.922 3.635 1 93.31 86 ASP B N 1
ATOM 3946 C CA . ASP B 1 86 ? 13.602 -3.217 3.178 1 93.31 86 ASP B CA 1
ATOM 3947 C C . ASP B 1 86 ? 14.039 -3.715 1.802 1 93.31 86 ASP B C 1
ATOM 3949 O O . ASP B 1 86 ? 14.328 -4.898 1.627 1 93.31 86 ASP B O 1
ATOM 3953 N N . PRO B 1 87 ? 14.031 -2.797 0.827 1 95.12 87 PRO B N 1
ATOM 3954 C CA . PRO B 1 87 ? 14.391 -3.227 -0.528 1 95.12 87 PRO B CA 1
ATOM 3955 C C . PRO B 1 87 ? 15.734 -3.943 -0.585 1 95.12 87 PRO B C 1
ATOM 3957 O O . PRO B 1 87 ? 15.938 -4.824 -1.427 1 95.12 87 PRO B O 1
ATOM 3960 N N . SER B 1 88 ? 16.656 -3.627 0.308 1 94.19 88 SER B N 1
ATOM 3961 C CA . SER B 1 88 ? 17.984 -4.242 0.304 1 94.19 88 SER B CA 1
ATOM 3962 C C . SER B 1 88 ? 17.906 -5.719 0.668 1 94.19 88 SER B C 1
ATOM 3964 O O . SER B 1 88 ? 18.875 -6.465 0.454 1 94.19 88 SER B O 1
ATOM 3966 N N . SER B 1 89 ? 16.781 -6.145 1.226 1 95.5 89 SER B N 1
ATOM 3967 C CA . SER B 1 89 ? 16.594 -7.543 1.597 1 95.5 89 SER B CA 1
ATOM 3968 C C . SER B 1 89 ? 15.898 -8.32 0.484 1 95.5 89 SER B C 1
ATOM 3970 O O . SER B 1 89 ? 15.578 -9.5 0.649 1 95.5 89 SER B O 1
ATOM 3972 N N . LEU B 1 90 ? 15.672 -7.695 -0.678 1 97.88 90 LEU B N 1
ATOM 3973 C CA . LEU B 1 90 ? 14.93 -8.312 -1.779 1 97.88 90 LEU B CA 1
ATOM 3974 C C . LEU B 1 90 ? 15.867 -8.641 -2.938 1 97.88 90 LEU B C 1
ATOM 3976 O O . LEU B 1 90 ? 16.734 -7.836 -3.293 1 97.88 90 LEU B O 1
ATOM 3980 N N . VAL B 1 91 ? 15.672 -9.852 -3.445 1 98.44 91 VAL B N 1
ATOM 3981 C CA . VAL B 1 91 ? 16.438 -10.32 -4.594 1 98.44 91 VAL B CA 1
ATOM 3982 C C . VAL B 1 91 ? 15.484 -10.797 -5.688 1 98.44 91 VAL B C 1
ATOM 3984 O O . VAL B 1 91 ? 14.508 -11.5 -5.406 1 98.44 91 VAL B O 1
ATOM 3987 N N . GLY B 1 92 ? 15.75 -10.336 -6.867 1 98.75 92 GLY B N 1
ATOM 3988 C CA . GLY B 1 92 ? 14.977 -10.812 -8.008 1 98.75 92 GLY B CA 1
ATOM 3989 C C . GLY B 1 92 ? 15.797 -11.641 -8.977 1 98.75 92 GLY B C 1
ATOM 3990 O O . GLY B 1 92 ? 16.891 -11.242 -9.367 1 98.75 92 GLY B O 1
ATOM 3991 N N . CYS B 1 93 ? 15.273 -12.836 -9.312 1 98.56 93 CYS B N 1
ATOM 3992 C CA . CYS B 1 93 ? 15.828 -13.633 -10.406 1 98.56 93 CYS B CA 1
ATOM 3993 C C . CYS B 1 93 ? 15.172 -13.266 -11.727 1 98.56 93 CYS B C 1
ATOM 3995 O O . CYS B 1 93 ? 13.953 -13.391 -11.883 1 98.56 93 CYS B O 1
ATOM 3997 N N . VAL B 1 94 ? 15.977 -12.805 -12.695 1 98.38 94 VAL B N 1
ATOM 3998 C CA . VAL B 1 94 ? 15.383 -12.219 -13.891 1 98.38 94 VAL B CA 1
ATOM 3999 C C . VAL B 1 94 ? 15.906 -12.93 -15.133 1 98.38 94 VAL B C 1
ATOM 4001 O O . VAL B 1 94 ? 17.047 -13.414 -15.156 1 98.38 94 VAL B O 1
ATOM 4004 N N . ASP B 1 95 ? 15.062 -13.039 -16.141 1 96.75 95 ASP B N 1
ATOM 4005 C CA . ASP B 1 95 ? 15.453 -13.594 -17.422 1 96.75 95 ASP B CA 1
ATOM 4006 C C . ASP B 1 95 ? 16.25 -12.578 -18.234 1 96.75 95 ASP B C 1
ATOM 4008 O O . ASP B 1 95 ? 17.172 -12.953 -18.969 1 96.75 95 ASP B O 1
ATOM 4012 N N . SER B 1 96 ? 15.898 -11.281 -18.094 1 96.56 96 SER B N 1
ATOM 4013 C CA . SER B 1 96 ? 16.547 -10.211 -18.844 1 96.56 96 SER B CA 1
ATOM 4014 C C . SER B 1 96 ? 16.875 -9.031 -17.938 1 96.56 96 SER B C 1
ATOM 4016 O O . SER B 1 96 ? 15.984 -8.281 -17.531 1 96.56 96 SER B O 1
ATOM 4018 N N . ALA B 1 97 ? 18.109 -8.773 -17.75 1 94.12 97 ALA B N 1
ATOM 4019 C CA . ALA B 1 97 ? 18.562 -7.703 -16.875 1 94.12 97 ALA B CA 1
ATOM 4020 C C . ALA B 1 97 ? 18.297 -6.332 -17.5 1 94.12 97 ALA B C 1
ATOM 4022 O O . ALA B 1 97 ? 18.25 -5.324 -16.781 1 94.12 97 ALA B O 1
ATOM 4023 N N . GLY B 1 98 ? 18.078 -6.34 -18.797 1 94.12 98 GLY B N 1
ATOM 4024 C CA . GLY B 1 98 ? 17.906 -5.078 -19.5 1 94.12 98 GLY B CA 1
ATOM 4025 C C . GLY B 1 98 ? 16.453 -4.738 -19.766 1 94.12 98 GLY B C 1
ATOM 4026 O O . GLY B 1 98 ? 16.156 -3.686 -20.344 1 94.12 98 GLY B O 1
ATOM 4027 N N . SER B 1 99 ? 15.578 -5.609 -19.312 1 94.94 99 SER B N 1
ATOM 4028 C CA . SER B 1 99 ? 14.164 -5.324 -19.531 1 94.94 99 SER B CA 1
ATOM 4029 C C . SER B 1 99 ? 13.719 -4.098 -18.75 1 94.94 99 SER B C 1
ATOM 4031 O O . SER B 1 99 ? 14.359 -3.721 -17.766 1 94.94 99 SER B O 1
ATOM 4033 N N . GLU B 1 100 ? 12.641 -3.439 -19.203 1 93.38 100 GLU B N 1
ATOM 4034 C CA . GLU B 1 100 ? 12.078 -2.287 -18.516 1 93.38 100 GLU B CA 1
ATOM 4035 C C . GLU B 1 100 ? 11.766 -2.621 -17.047 1 93.38 100 GLU B C 1
ATOM 4037 O O . GLU B 1 100 ? 12.062 -1.835 -16.156 1 93.38 100 GLU B O 1
ATOM 4042 N N . ASN B 1 101 ? 11.203 -3.783 -16.844 1 96.12 101 ASN B N 1
ATOM 4043 C CA . ASN B 1 101 ? 10.883 -4.215 -15.484 1 96.12 101 ASN B CA 1
ATOM 4044 C C . ASN B 1 101 ? 12.141 -4.371 -14.633 1 96.12 101 ASN B C 1
ATOM 4046 O O . ASN B 1 101 ? 12.164 -3.967 -13.469 1 96.12 101 ASN B O 1
ATOM 4050 N N . SER B 1 102 ? 13.164 -4.961 -15.195 1 97.62 102 SER B N 1
ATOM 4051 C CA . SER B 1 102 ? 14.422 -5.137 -14.469 1 97.62 102 SER B CA 1
ATOM 4052 C C . SER B 1 102 ? 15.031 -3.793 -14.094 1 97.62 102 SER B C 1
ATOM 4054 O O . SER B 1 102 ? 15.5 -3.613 -12.961 1 97.62 102 SER B O 1
ATOM 4056 N N . LEU B 1 103 ? 14.984 -2.873 -15.008 1 94.94 103 LEU B N 1
ATOM 4057 C CA . LEU B 1 103 ? 15.531 -1.547 -14.742 1 94.94 103 LEU B CA 1
ATOM 4058 C C . LEU B 1 103 ? 14.75 -0.853 -13.633 1 94.94 103 LEU B C 1
ATOM 4060 O O . LEU B 1 103 ? 15.336 -0.217 -12.758 1 94.94 103 LEU B O 1
ATOM 4064 N N . ALA B 1 104 ? 13.477 -0.976 -13.672 1 95.75 104 ALA B N 1
ATOM 4065 C CA . ALA B 1 104 ? 12.625 -0.403 -12.633 1 95.75 104 ALA B CA 1
ATOM 4066 C C . ALA B 1 104 ? 12.945 -1.016 -11.266 1 95.75 104 ALA B C 1
ATOM 4068 O O . ALA B 1 104 ? 13.062 -0.3 -10.273 1 95.75 104 ALA B O 1
ATOM 4069 N N . LEU B 1 105 ? 13.086 -2.312 -11.25 1 97.56 105 LEU B N 1
ATOM 4070 C CA . LEU B 1 105 ? 13.383 -2.998 -9.992 1 97.56 105 LEU B CA 1
ATOM 4071 C C . LEU B 1 105 ? 14.727 -2.543 -9.43 1 97.56 105 LEU B C 1
ATOM 4073 O O . LEU B 1 105 ? 14.852 -2.328 -8.227 1 97.56 105 LEU B O 1
ATOM 4077 N N . ARG B 1 106 ? 15.672 -2.391 -10.281 1 96.44 106 ARG B N 1
ATOM 4078 C CA . ARG B 1 106 ? 16.969 -1.889 -9.836 1 96.44 106 ARG B CA 1
ATOM 4079 C C . ARG B 1 106 ? 16.844 -0.489 -9.242 1 96.44 106 ARG B C 1
ATOM 4081 O O . ARG B 1 106 ? 17.438 -0.189 -8.211 1 96.44 106 ARG B O 1
ATOM 4088 N N . ALA B 1 107 ? 16.062 0.284 -9.898 1 94 107 ALA B N 1
ATOM 4089 C CA . ALA B 1 107 ? 15.844 1.65 -9.43 1 94 107 ALA B CA 1
ATOM 4090 C C . ALA B 1 107 ? 15.148 1.662 -8.07 1 94 107 ALA B C 1
ATOM 4092 O O . ALA B 1 107 ? 15.281 2.623 -7.305 1 94 107 ALA B O 1
ATOM 4093 N N . LEU B 1 108 ? 14.461 0.631 -7.785 1 95.94 108 LEU B N 1
ATOM 4094 C CA . LEU B 1 108 ? 13.75 0.518 -6.516 1 95.94 108 LEU B CA 1
ATOM 4095 C C . LEU B 1 108 ? 14.656 -0.077 -5.441 1 95.94 108 LEU B C 1
ATOM 4097 O O . LEU B 1 108 ? 14.234 -0.245 -4.293 1 95.94 108 LEU B O 1
ATOM 4101 N N . GLY B 1 109 ? 15.867 -0.445 -5.77 1 95.31 109 GLY B N 1
ATOM 4102 C CA . GLY B 1 109 ? 16.828 -0.912 -4.789 1 95.31 109 GLY B CA 1
ATOM 4103 C C . GLY B 1 109 ? 16.891 -2.424 -4.672 1 95.31 109 GLY B C 1
ATOM 4104 O O . GLY B 1 109 ? 17.484 -2.961 -3.738 1 95.31 109 GLY B O 1
ATOM 4105 N N . VAL B 1 110 ? 16.266 -3.129 -5.625 1 97.69 110 VAL B N 1
ATOM 4106 C CA . VAL B 1 110 ? 16.234 -4.586 -5.594 1 97.69 110 VAL B CA 1
ATOM 4107 C C . VAL B 1 110 ? 17.469 -5.141 -6.301 1 97.69 110 VAL B C 1
ATOM 4109 O O . VAL B 1 110 ? 17.828 -4.684 -7.387 1 97.69 110 VAL B O 1
ATOM 4112 N N . ALA B 1 111 ? 18.141 -6.102 -5.641 1 98 111 ALA B N 1
ATOM 4113 C CA . ALA B 1 111 ? 19.25 -6.801 -6.297 1 98 111 ALA B CA 1
ATOM 4114 C C . ALA B 1 111 ? 18.719 -7.805 -7.324 1 98 111 ALA B C 1
ATOM 4116 O O . ALA B 1 111 ? 17.781 -8.547 -7.051 1 98 111 ALA B O 1
ATOM 4117 N N . LEU B 1 112 ? 19.359 -7.789 -8.508 1 98.5 112 LEU B N 1
ATOM 4118 C CA . LEU B 1 112 ? 18.922 -8.703 -9.555 1 98.5 112 LEU B CA 1
ATOM 4119 C C . LEU B 1 112 ? 20.016 -9.734 -9.867 1 98.5 112 LEU B C 1
ATOM 4121 O O . LEU B 1 112 ? 21.203 -9.406 -9.875 1 98.5 112 LEU B O 1
ATOM 4125 N N . ARG B 1 113 ? 19.562 -10.93 -10.055 1 98.56 113 ARG B N 1
ATOM 4126 C CA . ARG B 1 113 ? 20.422 -12.047 -10.445 1 98.56 113 ARG B CA 1
ATOM 4127 C C . ARG B 1 113 ? 19.875 -12.742 -11.695 1 98.56 113 ARG B C 1
ATOM 4129 O O . ARG B 1 113 ? 18.656 -12.797 -11.898 1 98.56 113 ARG B O 1
ATOM 4136 N N . PRO B 1 114 ? 20.766 -13.305 -12.469 1 97.94 114 PRO B N 1
ATOM 4137 C CA . PRO B 1 114 ? 20.312 -13.898 -13.727 1 97.94 114 PRO B CA 1
ATOM 4138 C C . PRO B 1 114 ? 19.672 -15.273 -13.539 1 97.94 114 PRO B C 1
ATOM 4140 O O . PRO B 1 114 ? 20.219 -16.109 -12.797 1 97.94 114 PRO B O 1
ATOM 4143 N N . ALA B 1 115 ? 18.656 -15.531 -14.266 1 96.75 115 ALA B N 1
ATOM 4144 C CA . ALA B 1 115 ? 17.875 -16.766 -14.133 1 96.75 115 ALA B CA 1
ATOM 4145 C C . ALA B 1 115 ? 18.578 -17.922 -14.812 1 96.75 115 ALA B C 1
ATOM 4147 O O . ALA B 1 115 ? 18.234 -19.094 -14.578 1 96.75 115 ALA B O 1
ATOM 4148 N N . ASP B 1 116 ? 19.453 -17.656 -15.672 1 95.06 116 ASP B N 1
ATOM 4149 C CA . ASP B 1 116 ? 20.188 -18.734 -16.328 1 95.06 116 ASP B CA 1
ATOM 4150 C C . ASP B 1 116 ? 21.141 -19.422 -15.352 1 95.06 116 ASP B C 1
ATOM 4152 O O . ASP B 1 116 ? 21.656 -20.516 -15.625 1 95.06 116 ASP B O 1
ATOM 4156 N N . ASP B 1 117 ? 21.375 -18.828 -14.195 1 96.75 117 ASP B N 1
ATOM 4157 C CA . ASP B 1 117 ? 22.109 -19.406 -13.086 1 96.75 117 ASP B CA 1
ATOM 4158 C C . ASP B 1 117 ? 21.25 -19.484 -11.828 1 96.75 117 ASP B C 1
ATOM 4160 O O . ASP B 1 117 ? 21.406 -18.688 -10.906 1 96.75 117 ASP B O 1
ATOM 4164 N N . LEU B 1 118 ? 20.484 -20.547 -11.742 1 97.31 118 LEU B N 1
ATOM 4165 C CA . LEU B 1 118 ? 19.547 -20.672 -10.633 1 97.31 118 LEU B CA 1
ATOM 4166 C C . LEU B 1 118 ? 20.281 -20.875 -9.312 1 97.31 118 LEU B C 1
ATOM 4168 O O . LEU B 1 118 ? 19.844 -20.391 -8.266 1 97.31 118 LEU B O 1
ATOM 4172 N N . ARG B 1 119 ? 21.344 -21.578 -9.344 1 96 119 ARG B N 1
ATOM 4173 C CA . ARG B 1 119 ? 22.141 -21.734 -8.125 1 96 119 ARG B CA 1
ATOM 4174 C C . ARG B 1 119 ? 22.578 -20.375 -7.582 1 96 119 ARG B C 1
ATOM 4176 O O . ARG B 1 119 ? 22.484 -20.125 -6.379 1 96 119 ARG B O 1
ATOM 4183 N N . GLY B 1 120 ? 23.031 -19.562 -8.477 1 97.19 120 GLY B N 1
ATOM 4184 C CA . GLY B 1 120 ? 23.406 -18.203 -8.102 1 97.19 120 GLY B CA 1
ATOM 4185 C C . GLY B 1 120 ? 22.234 -17.391 -7.574 1 97.19 120 GLY B C 1
ATOM 4186 O O . GLY B 1 120 ? 22.391 -16.609 -6.633 1 97.19 120 GLY B O 1
ATOM 4187 N N . CYS B 1 121 ? 21.109 -17.594 -8.148 1 97.69 121 CYS B N 1
ATOM 4188 C CA . CYS B 1 121 ? 19.922 -16.875 -7.723 1 97.69 121 CYS B CA 1
ATOM 4189 C C . CYS B 1 121 ? 19.562 -17.219 -6.281 1 97.69 121 CYS B C 1
ATOM 4191 O O . CYS B 1 121 ? 19.203 -16.328 -5.496 1 97.69 121 CYS B O 1
ATOM 4193 N N . PHE B 1 122 ? 19.703 -18.484 -5.91 1 98.06 122 PHE B N 1
ATOM 4194 C CA . PHE B 1 122 ? 19.25 -18.953 -4.609 1 98.06 122 PHE B CA 1
ATOM 4195 C C . PHE B 1 122 ? 20.344 -18.828 -3.566 1 98.06 122 PHE B C 1
ATOM 4197 O O . PHE B 1 122 ? 20.125 -19.125 -2.387 1 98.06 122 PHE B O 1
ATOM 4204 N N . SER B 1 123 ? 21.516 -18.359 -3.932 1 96.81 123 SER B N 1
ATOM 4205 C CA . SER B 1 123 ? 22.641 -18.281 -3.02 1 96.81 123 SER B CA 1
ATOM 4206 C C . SER B 1 123 ? 22.406 -17.234 -1.933 1 96.81 123 SER B C 1
ATOM 4208 O O . SER B 1 123 ? 22.062 -16.094 -2.23 1 96.81 123 SER B O 1
ATOM 4210 N N . GLY B 1 124 ? 22.484 -17.703 -0.691 1 94.88 124 GLY B N 1
ATOM 4211 C CA . GLY B 1 124 ? 22.516 -16.781 0.439 1 94.88 124 GLY B CA 1
ATOM 4212 C C . GLY B 1 124 ? 21.141 -16.25 0.807 1 94.88 124 GLY B C 1
ATOM 4213 O O . GLY B 1 124 ? 21.016 -15.336 1.622 1 94.88 124 GLY B O 1
ATOM 4214 N N . VAL B 1 125 ? 20.109 -16.75 0.203 1 96.19 125 VAL B N 1
ATOM 4215 C CA . VAL B 1 125 ? 18.781 -16.266 0.54 1 96.19 125 VAL B CA 1
ATOM 4216 C C . VAL B 1 125 ? 18.141 -17.172 1.598 1 96.19 125 VAL B C 1
ATOM 4218 O O . VAL B 1 125 ? 18.453 -18.359 1.666 1 96.19 125 VAL B O 1
ATOM 4221 N N . SER B 1 126 ? 17.25 -16.547 2.428 1 93.75 126 SER B N 1
ATOM 4222 C CA . SER B 1 126 ? 16.578 -17.281 3.5 1 93.75 126 SER B CA 1
ATOM 4223 C C . SER B 1 126 ? 15.18 -17.719 3.084 1 93.75 126 SER B C 1
ATOM 4225 O O . SER B 1 126 ? 14.656 -18.703 3.6 1 93.75 126 SER B O 1
ATOM 4227 N N . PHE B 1 127 ? 14.594 -16.984 2.221 1 95.31 127 PHE B N 1
ATOM 4228 C CA . PHE B 1 127 ? 13.25 -17.266 1.736 1 95.31 127 PHE B CA 1
ATOM 4229 C C . PHE B 1 127 ? 13.18 -17.125 0.22 1 95.31 127 PHE B C 1
ATOM 4231 O O . PHE B 1 127 ? 13.961 -16.391 -0.378 1 95.31 127 PHE B O 1
ATOM 4238 N N . ALA B 1 128 ? 12.211 -17.875 -0.372 1 97.38 128 ALA B N 1
ATOM 4239 C CA . ALA B 1 128 ? 12.023 -17.766 -1.815 1 97.38 128 ALA B CA 1
ATOM 4240 C C . ALA B 1 128 ? 10.547 -17.812 -2.18 1 97.38 128 ALA B C 1
ATOM 4242 O O . ALA B 1 128 ? 9.805 -18.672 -1.683 1 97.38 128 ALA B O 1
ATOM 4243 N N . LEU B 1 129 ? 10.148 -16.844 -2.896 1 98.38 129 LEU B N 1
ATOM 4244 C CA . LEU B 1 129 ? 8.867 -16.922 -3.58 1 98.38 129 LEU B CA 1
ATOM 4245 C C . LEU B 1 129 ? 9.039 -17.453 -5 1 98.38 129 LEU B C 1
ATOM 4247 O O . LEU B 1 129 ? 9.68 -16.812 -5.832 1 98.38 129 LEU B O 1
ATOM 4251 N N . LEU B 1 130 ? 8.438 -18.594 -5.238 1 98.44 130 LEU B N 1
ATOM 4252 C CA . LEU B 1 130 ? 8.508 -19.234 -6.547 1 98.44 130 LEU B CA 1
ATOM 4253 C C . LEU B 1 130 ? 7.332 -18.828 -7.422 1 98.44 130 LEU B C 1
ATOM 4255 O O . LEU B 1 130 ? 6.207 -19.281 -7.215 1 98.44 130 LEU B O 1
ATOM 4259 N N . ALA B 1 131 ? 7.609 -17.969 -8.305 1 97.81 131 ALA B N 1
ATOM 4260 C CA . ALA B 1 131 ? 6.68 -17.578 -9.367 1 97.81 131 ALA B CA 1
ATOM 4261 C C . ALA B 1 131 ? 7.121 -18.156 -10.711 1 97.81 131 ALA B C 1
ATOM 4263 O O . ALA B 1 131 ? 8.195 -17.812 -11.211 1 97.81 131 ALA B O 1
ATOM 4264 N N . ALA B 1 132 ? 6.301 -19.031 -11.234 1 96.38 132 ALA B N 1
ATOM 4265 C CA . ALA B 1 132 ? 6.602 -19.578 -12.555 1 96.38 132 ALA B CA 1
ATOM 4266 C C . ALA B 1 132 ? 6.344 -18.531 -13.641 1 96.38 132 ALA B C 1
ATOM 4268 O O . ALA B 1 132 ? 5.43 -17.703 -13.516 1 96.38 132 ALA B O 1
ATOM 4269 N N . PRO B 1 133 ? 7.168 -18.531 -14.68 1 94.25 133 PRO B N 1
ATOM 4270 C CA . PRO B 1 133 ? 6.863 -17.625 -15.781 1 94.25 133 PRO B CA 1
ATOM 4271 C C . PRO B 1 133 ? 5.52 -17.922 -16.438 1 94.25 133 PRO B C 1
ATOM 4273 O O . PRO B 1 133 ? 4.973 -19.016 -16.281 1 94.25 133 PRO B O 1
ATOM 4276 N N . LEU B 1 134 ? 4.977 -16.953 -17.094 1 91.75 134 LEU B N 1
ATOM 4277 C CA . LEU B 1 134 ? 3.676 -17.109 -17.734 1 91.75 134 LEU B CA 1
ATOM 4278 C C . LEU B 1 134 ? 3.836 -17.516 -19.203 1 91.75 134 LEU B C 1
ATOM 4280 O O . LEU B 1 134 ? 2.91 -17.344 -20 1 91.75 134 LEU B O 1
ATOM 4284 N N . THR B 1 135 ? 4.906 -18.094 -19.516 1 90 135 THR B N 1
ATOM 4285 C CA . THR B 1 135 ? 5.219 -18.516 -20.875 1 90 135 THR B CA 1
ATOM 4286 C C . THR B 1 135 ? 4.734 -19.938 -21.109 1 90 135 THR B C 1
ATOM 4288 O O . THR B 1 135 ? 4.312 -20.625 -20.188 1 90 135 THR B O 1
ATOM 4291 N N . ALA B 1 136 ? 4.781 -20.375 -22.375 1 88.69 136 ALA B N 1
ATOM 4292 C CA . ALA B 1 136 ? 4.281 -21.688 -22.781 1 88.69 136 ALA B CA 1
ATOM 4293 C C . ALA B 1 136 ? 5.051 -22.797 -22.078 1 88.69 136 ALA B C 1
ATOM 4295 O O . ALA B 1 136 ? 4.492 -23.859 -21.797 1 88.69 136 ALA B O 1
ATOM 4296 N N . ASP B 1 137 ? 6.273 -22.547 -21.719 1 91.88 137 ASP B N 1
ATOM 4297 C CA . ASP B 1 137 ? 7.113 -23.562 -21.094 1 91.88 137 ASP B CA 1
ATOM 4298 C C . ASP B 1 137 ? 7.062 -23.469 -19.578 1 91.88 137 ASP B C 1
ATOM 4300 O O . ASP B 1 137 ? 7.973 -23.938 -18.891 1 91.88 137 ASP B O 1
ATOM 4304 N N . ARG B 1 138 ? 6.07 -22.922 -19.016 1 93.62 138 ARG B N 1
ATOM 4305 C CA . ARG B 1 138 ? 5.965 -22.594 -17.594 1 93.62 138 ARG B CA 1
ATOM 4306 C C . ARG B 1 138 ? 6.086 -23.844 -16.734 1 93.62 138 ARG B C 1
ATOM 4308 O O . ARG B 1 138 ? 6.707 -23.812 -15.672 1 93.62 138 ARG B O 1
ATOM 4315 N N . ALA B 1 139 ? 5.539 -25 -17.172 1 93.81 139 ALA B N 1
ATOM 4316 C CA . ALA B 1 139 ? 5.59 -26.219 -16.375 1 93.81 139 ALA B CA 1
ATOM 4317 C C . ALA B 1 139 ? 7.027 -26.688 -16.188 1 93.81 139 ALA B C 1
ATOM 4319 O O . ALA B 1 139 ? 7.438 -27 -15.062 1 93.81 139 ALA B O 1
ATOM 4320 N N . ALA B 1 140 ? 7.742 -26.719 -17.266 1 96.19 140 ALA B N 1
ATOM 4321 C CA . ALA B 1 140 ? 9.141 -27.141 -17.219 1 96.19 140 ALA B CA 1
ATOM 4322 C C . ALA B 1 140 ? 9.961 -26.172 -16.359 1 96.19 140 ALA B C 1
ATOM 4324 O O . ALA B 1 140 ? 10.781 -26.594 -15.539 1 96.19 140 ALA B O 1
ATOM 4325 N N . ARG B 1 141 ? 9.75 -24.922 -16.562 1 96.5 141 ARG B N 1
ATOM 4326 C CA . ARG B 1 141 ? 10.484 -23.906 -15.812 1 96.5 141 ARG B CA 1
ATOM 4327 C C . ARG B 1 141 ? 10.141 -23.953 -14.328 1 96.5 141 ARG B C 1
ATOM 4329 O O . ARG B 1 141 ? 11.016 -23.766 -13.477 1 96.5 141 ARG B O 1
ATOM 4336 N N . ALA B 1 142 ? 8.906 -24.203 -14.039 1 97.69 142 ALA B N 1
ATOM 4337 C CA . ALA B 1 142 ? 8.492 -24.344 -12.641 1 97.69 142 ALA B CA 1
ATOM 4338 C C . ALA B 1 142 ? 9.211 -25.5 -11.969 1 97.69 142 ALA B C 1
ATOM 4340 O O . ALA B 1 142 ? 9.664 -25.391 -10.828 1 97.69 142 ALA B O 1
ATOM 4341 N N . SER B 1 143 ? 9.297 -26.578 -12.68 1 98.06 143 SER B N 1
ATOM 4342 C CA . SER B 1 143 ? 10 -27.75 -12.148 1 98.06 143 SER B CA 1
ATOM 4343 C C . SER B 1 143 ? 11.453 -27.422 -11.836 1 98.06 143 SER B C 1
ATOM 4345 O O . SER B 1 143 ? 11.984 -27.844 -10.805 1 98.06 143 SER B O 1
ATOM 4347 N N . GLU B 1 144 ? 12.086 -26.656 -12.695 1 98.12 144 GLU B N 1
ATOM 4348 C CA . GLU B 1 144 ? 13.461 -26.234 -12.469 1 98.12 144 GLU B CA 1
ATOM 4349 C C . GLU B 1 144 ? 13.57 -25.359 -11.227 1 98.12 144 GLU B C 1
ATOM 4351 O O . GLU B 1 144 ? 14.5 -25.5 -10.438 1 98.12 144 GLU B O 1
ATOM 4356 N N . LEU B 1 145 ? 12.656 -24.453 -11.102 1 98.38 145 LEU B N 1
ATOM 4357 C CA . LEU B 1 145 ? 12.641 -23.562 -9.953 1 98.38 145 LEU B CA 1
ATOM 4358 C C . LEU B 1 145 ? 12.461 -24.344 -8.656 1 98.38 145 LEU B C 1
ATOM 4360 O O . LEU B 1 145 ? 13.141 -24.078 -7.664 1 98.38 145 LEU B O 1
ATOM 4364 N N . ILE B 1 146 ? 11.547 -25.297 -8.664 1 98.06 146 ILE B N 1
ATOM 4365 C CA . ILE B 1 146 ? 11.281 -26.125 -7.492 1 98.06 146 ILE B CA 1
ATOM 4366 C C . ILE B 1 146 ? 12.516 -26.953 -7.141 1 98.06 146 ILE B C 1
ATOM 4368 O O . ILE B 1 146 ? 12.906 -27.031 -5.977 1 98.06 146 ILE B O 1
ATOM 4372 N N . ALA B 1 147 ? 13.148 -27.516 -8.133 1 98.19 147 ALA B N 1
ATOM 4373 C CA . ALA B 1 147 ? 14.375 -28.266 -7.902 1 98.19 147 ALA B CA 1
ATOM 4374 C C . ALA B 1 147 ? 15.461 -27.391 -7.285 1 98.19 147 ALA B C 1
ATOM 4376 O O . ALA B 1 147 ? 16.156 -27.828 -6.367 1 98.19 147 ALA B O 1
ATOM 4377 N N . ALA B 1 148 ? 15.57 -26.188 -7.785 1 98.31 148 ALA B N 1
ATOM 4378 C CA . ALA B 1 148 ? 16.562 -25.25 -7.27 1 98.31 148 ALA B CA 1
ATOM 4379 C C . ALA B 1 148 ? 16.266 -24.875 -5.82 1 98.31 148 ALA B C 1
ATOM 4381 O O . ALA B 1 148 ? 17.188 -24.75 -5.008 1 98.31 148 ALA B O 1
ATOM 4382 N N . ALA B 1 149 ? 15.055 -24.703 -5.508 1 98 149 ALA B N 1
ATOM 4383 C CA . ALA B 1 149 ? 14.656 -24.375 -4.141 1 98 149 ALA B CA 1
ATOM 4384 C C . ALA B 1 149 ? 14.992 -25.516 -3.184 1 98 149 ALA B C 1
ATOM 4386 O O . ALA B 1 149 ? 15.516 -25.281 -2.088 1 98 149 ALA B O 1
ATOM 4387 N N . VAL B 1 150 ? 14.703 -26.719 -3.58 1 97 150 VAL B N 1
ATOM 4388 C CA . VAL B 1 150 ? 14.984 -27.875 -2.752 1 97 150 VAL B CA 1
ATOM 4389 C C . VAL B 1 150 ? 16.5 -28.016 -2.537 1 97 150 VAL B C 1
ATOM 4391 O O . VAL B 1 150 ? 16.953 -28.25 -1.416 1 97 150 VAL B O 1
ATOM 4394 N N . ALA B 1 151 ? 17.234 -27.828 -3.6 1 97.62 151 ALA B N 1
ATOM 4395 C CA . ALA B 1 151 ? 18.688 -27.859 -3.484 1 97.62 151 ALA B CA 1
ATOM 4396 C C . ALA B 1 151 ? 19.188 -26.797 -2.521 1 97.62 151 ALA B C 1
ATOM 4398 O O . ALA B 1 151 ? 20.078 -27.062 -1.708 1 97.62 151 ALA B O 1
ATOM 4399 N N . ALA B 1 152 ? 18.656 -25.609 -2.619 1 97.56 152 ALA B N 1
ATOM 4400 C CA . ALA B 1 152 ? 19.062 -24.516 -1.755 1 97.56 152 ALA B CA 1
ATOM 4401 C C . ALA B 1 152 ? 18.719 -24.797 -0.296 1 97.56 152 ALA B C 1
ATOM 4403 O O . ALA B 1 152 ? 19.453 -24.406 0.61 1 97.56 152 ALA B O 1
ATOM 4404 N N . ARG B 1 153 ? 17.578 -25.375 -0.054 1 94.38 153 ARG B N 1
ATOM 4405 C CA . ARG B 1 153 ? 17.234 -25.812 1.298 1 94.38 153 ARG B CA 1
ATOM 4406 C C . ARG B 1 153 ? 18.312 -26.75 1.854 1 94.38 153 ARG B C 1
ATOM 4408 O O . ARG B 1 153 ? 18.781 -26.547 2.973 1 94.38 153 ARG B O 1
ATOM 4415 N N . ASP B 1 154 ? 18.688 -27.672 1.079 1 95.44 154 ASP B N 1
ATOM 4416 C CA . ASP B 1 154 ? 19.594 -28.734 1.522 1 95.44 154 ASP B CA 1
ATOM 4417 C C . ASP B 1 154 ? 21.031 -28.203 1.653 1 95.44 154 ASP B C 1
ATOM 4419 O O . ASP B 1 154 ? 21.781 -28.641 2.525 1 95.44 154 ASP B O 1
ATOM 4423 N N . GLU B 1 155 ? 21.375 -27.219 0.81 1 94.56 155 GLU B N 1
ATOM 4424 C CA . GLU B 1 155 ? 22.797 -26.891 0.672 1 94.56 155 GLU B CA 1
ATOM 4425 C C . GLU B 1 155 ? 23.078 -25.469 1.179 1 94.56 155 GLU B C 1
ATOM 4427 O O . GLU B 1 155 ? 24.234 -25.141 1.484 1 94.56 155 GLU B O 1
ATOM 4432 N N . GLU B 1 156 ? 22.062 -24.609 1.2 1 92.69 156 GLU B N 1
ATOM 4433 C CA . GLU B 1 156 ? 22.359 -23.188 1.395 1 92.69 156 GLU B CA 1
ATOM 4434 C C . GLU B 1 156 ? 21.531 -22.609 2.541 1 92.69 156 GLU B C 1
ATOM 4436 O O . GLU B 1 156 ? 21.594 -21.406 2.809 1 92.69 156 GLU B O 1
ATOM 4441 N N . GLY B 1 157 ? 20.734 -23.406 3.119 1 89.31 157 GLY B N 1
ATOM 4442 C CA . GLY B 1 157 ? 20.031 -22.953 4.312 1 89.31 157 GLY B CA 1
ATOM 4443 C C . GLY B 1 157 ? 18.75 -22.203 4.004 1 89.31 157 GLY B C 1
ATOM 4444 O O . GLY B 1 157 ? 18.297 -21.391 4.801 1 89.31 157 GLY B O 1
ATOM 4445 N N . LEU B 1 158 ? 18.188 -22.406 2.799 1 93.5 158 LEU B N 1
ATOM 4446 C CA . LEU B 1 158 ? 16.859 -21.859 2.521 1 93.5 158 LEU B CA 1
ATOM 4447 C C . LEU B 1 158 ? 15.844 -22.359 3.539 1 93.5 158 LEU B C 1
ATOM 4449 O O . LEU B 1 158 ? 15.633 -23.562 3.672 1 93.5 158 LEU B O 1
ATOM 4453 N N . ALA B 1 159 ? 15.219 -21.359 4.219 1 89.75 159 ALA B N 1
ATOM 4454 C CA . ALA B 1 159 ? 14.344 -21.703 5.336 1 89.75 159 ALA B CA 1
ATOM 4455 C C . ALA B 1 159 ? 12.938 -22.047 4.844 1 89.75 159 ALA B C 1
ATOM 4457 O O . ALA B 1 159 ? 12.258 -22.906 5.426 1 89.75 159 ALA B O 1
ATOM 4458 N N . ALA B 1 160 ? 12.461 -21.344 3.801 1 91.31 160 ALA B N 1
ATOM 4459 C CA . ALA B 1 160 ? 11.102 -21.578 3.309 1 91.31 160 ALA B CA 1
ATOM 4460 C C . ALA B 1 160 ? 10.992 -21.234 1.827 1 91.31 160 ALA B C 1
ATOM 4462 O O . ALA B 1 160 ? 11.688 -20.344 1.336 1 91.31 160 ALA B O 1
ATOM 4463 N N . ALA B 1 161 ? 10.117 -22 1.206 1 94.06 161 ALA B N 1
ATOM 4464 C CA . ALA B 1 161 ? 9.727 -21.734 -0.179 1 94.06 161 ALA B CA 1
ATOM 4465 C C . ALA B 1 161 ? 8.227 -21.531 -0.296 1 94.06 161 ALA B C 1
ATOM 4467 O O . ALA B 1 161 ? 7.434 -22.375 0.136 1 94.06 161 ALA B O 1
ATOM 4468 N N . PHE B 1 162 ? 7.902 -20.359 -0.817 1 95.25 162 PHE B N 1
ATOM 4469 C CA . PHE B 1 162 ? 6.508 -20.031 -1.097 1 95.25 162 PHE B CA 1
ATOM 4470 C C . PHE B 1 162 ? 6.211 -20.156 -2.586 1 95.25 162 PHE B C 1
ATOM 4472 O O . PHE B 1 162 ? 6.957 -19.641 -3.418 1 95.25 162 PHE B O 1
ATOM 4479 N N . LEU B 1 163 ? 5.18 -20.875 -2.943 1 96.75 163 LEU B N 1
ATOM 4480 C CA . LEU B 1 163 ? 4.777 -21.016 -4.34 1 96.75 163 LEU B CA 1
ATOM 4481 C C . LEU B 1 163 ? 3.561 -20.156 -4.645 1 96.75 163 LEU B C 1
ATOM 4483 O O . LEU B 1 163 ? 2.547 -20.234 -3.947 1 96.75 163 LEU B O 1
ATOM 4487 N N . VAL B 1 164 ? 3.711 -19.281 -5.672 1 97.12 164 VAL B N 1
ATOM 4488 C CA . VAL B 1 164 ? 2.527 -18.562 -6.141 1 97.12 164 VAL B CA 1
ATOM 4489 C C . VAL B 1 164 ? 1.57 -19.547 -6.82 1 97.12 164 VAL B C 1
ATOM 4491 O O . VAL B 1 164 ? 1.899 -20.125 -7.859 1 97.12 164 VAL B O 1
ATOM 4494 N N . SER B 1 165 ? 0.498 -19.781 -6.219 1 96.12 165 SER B N 1
ATOM 4495 C CA . SER B 1 165 ? -0.58 -20.594 -6.773 1 96.12 165 SER B CA 1
ATOM 4496 C C . SER B 1 165 ? -1.886 -19.797 -6.84 1 96.12 165 SER B C 1
ATOM 4498 O O . SER B 1 165 ? -1.878 -18.578 -6.812 1 96.12 165 SER B O 1
ATOM 4500 N N . VAL B 1 166 ? -2.943 -20.531 -7.219 1 96 166 VAL B N 1
ATOM 4501 C CA . VAL B 1 166 ? -4.219 -19.844 -7.395 1 96 166 VAL B CA 1
ATOM 4502 C C . VAL B 1 166 ? -5.336 -20.641 -6.742 1 96 166 VAL B C 1
ATOM 4504 O O . VAL B 1 166 ? -5.258 -21.875 -6.656 1 96 166 VAL B O 1
ATOM 4507 N N . ILE B 1 167 ? -6.316 -19.922 -6.234 1 93.44 167 ILE B N 1
ATOM 4508 C CA . ILE B 1 167 ? -7.52 -20.578 -5.742 1 93.44 167 ILE B CA 1
ATOM 4509 C C . ILE B 1 167 ? -8.172 -21.375 -6.875 1 93.44 167 ILE B C 1
ATOM 4511 O O . ILE B 1 167 ? -8.312 -20.875 -7.992 1 93.44 167 ILE B O 1
ATOM 4515 N N . GLY B 1 168 ? -8.5 -22.609 -6.641 1 91.94 168 GLY B N 1
ATOM 4516 C CA . GLY B 1 168 ? -9.125 -23.469 -7.641 1 91.94 168 GLY B CA 1
ATOM 4517 C C . GLY B 1 168 ? -8.148 -24.375 -8.344 1 91.94 168 GLY B C 1
ATOM 4518 O O . GLY B 1 168 ? -8.539 -25.219 -9.156 1 91.94 168 GLY B O 1
ATOM 4519 N N . SER B 1 169 ? -6.926 -24.266 -8 1 93 169 SER B N 1
ATOM 4520 C CA . SER B 1 169 ? -5.859 -24.984 -8.703 1 93 169 SER B CA 1
ATOM 4521 C C . SER B 1 169 ? -6.012 -26.5 -8.547 1 93 169 SER B C 1
ATOM 4523 O O . SER B 1 169 ? -5.543 -27.266 -9.391 1 93 169 SER B O 1
ATOM 4525 N N . THR B 1 170 ? -6.691 -26.938 -7.516 1 90.06 170 THR B N 1
ATOM 4526 C CA . THR B 1 170 ? -6.77 -28.375 -7.242 1 90.06 170 THR B CA 1
ATOM 4527 C C . THR B 1 170 ? -8.18 -28.906 -7.504 1 90.06 170 THR B C 1
ATOM 4529 O O . THR B 1 170 ? -8.492 -30.047 -7.18 1 90.06 170 THR B O 1
ATOM 4532 N N . ALA B 1 171 ? -8.953 -28.031 -8.031 1 90.44 171 ALA B N 1
ATOM 4533 C CA . ALA B 1 171 ? -10.312 -28.469 -8.359 1 90.44 171 ALA B CA 1
ATOM 4534 C C . ALA B 1 171 ? -10.297 -29.469 -9.508 1 90.44 171 ALA B C 1
ATOM 4536 O O . ALA B 1 171 ? -9.508 -29.359 -10.438 1 90.44 171 ALA B O 1
ATOM 4537 N N . ALA B 1 172 ? -11.203 -30.406 -9.492 1 89.38 172 ALA B N 1
ATOM 4538 C CA . ALA B 1 172 ? -11.297 -31.438 -10.523 1 89.38 172 ALA B CA 1
ATOM 4539 C C . ALA B 1 172 ? -11.609 -30.828 -11.883 1 89.38 172 ALA B C 1
ATOM 4541 O O . ALA B 1 172 ? -11.094 -31.281 -12.906 1 89.38 172 ALA B O 1
ATOM 4542 N N . ALA B 1 173 ? -12.414 -29.812 -11.93 1 89.38 173 ALA B N 1
ATOM 4543 C CA . ALA B 1 173 ? -12.859 -29.203 -13.18 1 89.38 173 ALA B CA 1
ATOM 4544 C C . ALA B 1 173 ? -12 -27.984 -13.531 1 89.38 173 ALA B C 1
ATOM 4546 O O . ALA B 1 173 ? -12.398 -27.141 -14.344 1 89.38 173 ALA B O 1
ATOM 4547 N N . ALA B 1 174 ? -10.844 -27.906 -12.938 1 90.56 174 ALA B N 1
ATOM 4548 C CA . ALA B 1 174 ? -9.992 -26.75 -13.219 1 90.56 174 ALA B CA 1
ATOM 4549 C C . ALA B 1 174 ? -9.539 -26.75 -14.68 1 90.56 174 ALA B C 1
ATOM 4551 O O . ALA B 1 174 ? -9.094 -27.781 -15.203 1 90.56 174 ALA B O 1
ATOM 4552 N N . PRO B 1 175 ? -9.695 -25.578 -15.352 1 93.56 175 PRO B N 1
ATOM 4553 C CA . PRO B 1 175 ? -9.102 -25.5 -16.688 1 93.56 175 PRO B CA 1
ATOM 4554 C C . PRO B 1 175 ? -7.613 -25.844 -16.688 1 93.56 175 PRO B C 1
ATOM 4556 O O . PRO B 1 175 ? -6.949 -25.734 -15.656 1 93.56 175 PRO B O 1
ATOM 4559 N N . PRO B 1 176 ? -7.094 -26.266 -17.781 1 91.25 176 PRO B N 1
ATOM 4560 C CA . PRO B 1 176 ? -5.723 -26.781 -17.859 1 91.25 176 PRO B CA 1
ATOM 4561 C C . PRO B 1 176 ? -4.691 -25.797 -17.312 1 91.25 176 PRO B C 1
ATOM 4563 O O . PRO B 1 176 ? -3.793 -26.188 -16.562 1 91.25 176 PRO B O 1
ATOM 4566 N N . SER B 1 177 ? -4.793 -24.531 -17.703 1 92.69 177 SER B N 1
ATOM 4567 C CA . SER B 1 177 ? -3.799 -23.562 -17.266 1 92.69 177 SER B CA 1
ATOM 4568 C C . SER B 1 177 ? -3.85 -23.375 -15.75 1 92.69 177 SER B C 1
ATOM 4570 O O . SER B 1 177 ? -2.826 -23.094 -15.125 1 92.69 177 SER B O 1
ATOM 4572 N N . VAL B 1 178 ? -5 -23.5 -15.148 1 94.81 178 VAL B N 1
ATOM 4573 C CA . VAL B 1 178 ? -5.18 -23.391 -13.703 1 94.81 178 VAL B CA 1
ATOM 4574 C C . VAL B 1 178 ? -4.703 -24.672 -13.023 1 94.81 178 VAL B C 1
ATOM 4576 O O . VAL B 1 178 ? -4.043 -24.609 -11.984 1 94.81 178 VAL B O 1
ATOM 4579 N N . ALA B 1 179 ? -4.98 -25.797 -13.641 1 94.31 179 ALA B N 1
ATOM 4580 C CA . ALA B 1 179 ? -4.574 -27.109 -13.117 1 94.31 179 ALA B CA 1
ATOM 4581 C C . ALA B 1 179 ? -3.055 -27.219 -13.047 1 94.31 179 ALA B C 1
ATOM 4583 O O . ALA B 1 179 ? -2.52 -27.969 -12.227 1 94.31 179 ALA B O 1
ATOM 4584 N N . GLU B 1 180 ? -2.383 -26.469 -13.898 1 95.19 180 GLU B N 1
ATOM 4585 C CA . GLU B 1 180 ? -0.923 -26.453 -13.867 1 95.19 180 GLU B CA 1
ATOM 4586 C C . GLU B 1 180 ? -0.4 -25.969 -12.523 1 95.19 180 GLU B C 1
ATOM 4588 O O . GLU B 1 180 ? 0.631 -26.438 -12.039 1 95.19 180 GLU B O 1
ATOM 4593 N N . TYR B 1 181 ? -1.053 -25.031 -11.93 1 95.94 181 TYR B N 1
ATOM 4594 C CA . TYR B 1 181 ? -0.664 -24.578 -10.602 1 95.94 181 TYR B CA 1
ATOM 4595 C C . TYR B 1 181 ? -0.77 -25.719 -9.586 1 95.94 181 TYR B C 1
ATOM 4597 O O . TYR B 1 181 ? 0.107 -25.875 -8.734 1 95.94 181 TYR B O 1
ATOM 4605 N N . GLY B 1 182 ? -1.858 -26.469 -9.672 1 94.81 182 GLY B N 1
ATOM 4606 C CA . GLY B 1 182 ? -2.002 -27.641 -8.805 1 94.81 182 GLY B CA 1
ATOM 4607 C C . GLY B 1 182 ? -0.881 -28.641 -8.969 1 94.81 182 GLY B C 1
ATOM 4608 O O . GLY B 1 182 ? -0.408 -29.219 -7.988 1 94.81 182 GLY B O 1
ATOM 4609 N N . ALA B 1 183 ? -0.521 -28.844 -10.172 1 95.69 183 ALA B N 1
ATOM 4610 C CA . ALA B 1 183 ? 0.585 -29.75 -10.453 1 95.69 183 ALA B CA 1
ATOM 4611 C C . ALA B 1 183 ? 1.883 -29.25 -9.828 1 95.69 183 ALA B C 1
ATOM 4613 O O . ALA B 1 183 ? 2.666 -30.031 -9.281 1 95.69 183 ALA B O 1
ATOM 4614 N N . MET B 1 184 ? 2.107 -27.953 -9.883 1 96.69 184 MET B N 1
ATOM 4615 C CA . MET B 1 184 ? 3.291 -27.359 -9.281 1 96.69 184 MET B CA 1
ATOM 4616 C C . MET B 1 184 ? 3.273 -27.5 -7.766 1 96.69 184 MET B C 1
ATOM 4618 O O . MET B 1 184 ? 4.309 -27.781 -7.152 1 96.69 184 MET B O 1
ATOM 4622 N N . GLU B 1 185 ? 2.115 -27.297 -7.188 1 94.56 185 GLU B N 1
ATOM 4623 C CA . GLU B 1 185 ? 1.979 -27.516 -5.75 1 94.56 185 GLU B CA 1
ATOM 4624 C C . GLU B 1 185 ? 2.393 -28.938 -5.363 1 94.56 185 GLU B C 1
ATOM 4626 O O . GLU B 1 185 ? 3.195 -29.125 -4.445 1 94.56 185 GLU B O 1
ATOM 4631 N N . ARG B 1 186 ? 1.823 -29.875 -6.07 1 93.88 186 ARG B N 1
ATOM 4632 C CA . ARG B 1 186 ? 2.104 -31.281 -5.777 1 93.88 186 ARG B CA 1
ATOM 4633 C C . ARG B 1 186 ? 3.594 -31.578 -5.898 1 93.88 186 ARG B C 1
ATOM 4635 O O . ARG B 1 186 ? 4.168 -32.25 -5.043 1 93.88 186 ARG B O 1
ATOM 4642 N N . GLU B 1 187 ? 4.152 -31.031 -6.922 1 96.25 187 GLU B N 1
ATOM 4643 C CA . GLU B 1 187 ? 5.578 -31.25 -7.125 1 96.25 187 GLU B CA 1
ATOM 4644 C C . GLU B 1 187 ? 6.406 -30.656 -5.996 1 96.25 187 GLU B C 1
ATOM 4646 O O . GLU B 1 187 ? 7.312 -31.297 -5.465 1 96.25 187 GLU B O 1
ATOM 4651 N N . LEU B 1 188 ? 6.117 -29.406 -5.66 1 95.69 188 LEU B N 1
ATOM 4652 C CA . LEU B 1 188 ? 6.84 -28.75 -4.578 1 95.69 188 LEU B CA 1
ATOM 4653 C C . LEU B 1 188 ? 6.742 -29.562 -3.289 1 95.69 188 LEU B C 1
ATOM 4655 O O . LEU B 1 188 ? 7.754 -29.828 -2.639 1 95.69 188 LEU B O 1
ATOM 4659 N N . PHE B 1 189 ? 5.59 -30 -2.922 1 91.62 189 PHE B N 1
ATOM 4660 C CA . PHE B 1 189 ? 5.363 -30.719 -1.674 1 91.62 189 PHE B CA 1
ATOM 4661 C C . PHE B 1 189 ? 6.07 -32.062 -1.688 1 91.62 189 PHE B C 1
ATOM 4663 O O . PHE B 1 189 ? 6.668 -32.469 -0.688 1 91.62 189 PHE B O 1
ATOM 4670 N N . GLN B 1 190 ? 5.973 -32.688 -2.832 1 92.5 190 GLN B N 1
ATOM 4671 C CA . GLN B 1 190 ? 6.617 -34 -2.959 1 92.5 190 GLN B CA 1
ATOM 4672 C C . GLN B 1 190 ? 8.133 -33.875 -2.826 1 92.5 190 GLN B C 1
ATOM 4674 O O . GLN B 1 190 ? 8.758 -34.625 -2.064 1 92.5 190 GLN B O 1
ATOM 4679 N N . ARG B 1 191 ? 8.688 -32.938 -3.5 1 94.88 191 ARG B N 1
ATOM 4680 C CA . ARG B 1 191 ? 10.141 -32.812 -3.527 1 94.88 191 ARG B CA 1
ATOM 4681 C C . ARG B 1 191 ? 10.656 -32.188 -2.234 1 94.88 191 ARG B C 1
ATOM 4683 O O . ARG B 1 191 ? 11.766 -32.5 -1.796 1 94.88 191 ARG B O 1
ATOM 4690 N N . TRP B 1 192 ? 9.914 -31.266 -1.709 1 92.06 192 TRP B N 1
ATOM 4691 C CA . TRP B 1 192 ? 10.305 -30.625 -0.459 1 92.06 192 TRP B CA 1
ATOM 4692 C C . TRP B 1 192 ? 10.32 -31.625 0.688 1 92.06 192 TRP B C 1
ATOM 4694 O O . TRP B 1 192 ? 11.156 -31.547 1.591 1 92.06 192 TRP B O 1
ATOM 4704 N N . GLY B 1 193 ? 9.367 -32.562 0.678 1 85.81 193 GLY B N 1
ATOM 4705 C CA . GLY B 1 193 ? 9.305 -33.625 1.688 1 85.81 193 GLY B CA 1
ATOM 4706 C C . GLY B 1 193 ? 8.547 -33.188 2.934 1 85.81 193 GLY B C 1
ATOM 4707 O O . GLY B 1 193 ? 7.738 -32.281 2.893 1 85.81 193 GLY B O 1
ATOM 4708 N N . ASP B 1 194 ? 8.773 -33.906 4.082 1 78.25 194 ASP B N 1
ATOM 4709 C CA . ASP B 1 194 ? 7.98 -33.719 5.293 1 78.25 194 ASP B CA 1
ATOM 4710 C C . ASP B 1 194 ? 8.656 -32.75 6.258 1 78.25 194 ASP B C 1
ATOM 4712 O O . ASP B 1 194 ? 8.734 -33.031 7.457 1 78.25 194 ASP B O 1
ATOM 4716 N N . VAL B 1 195 ? 9.32 -31.797 5.766 1 76.5 195 VAL B N 1
ATOM 4717 C CA . VAL B 1 195 ? 9.922 -30.766 6.594 1 76.5 195 VAL B CA 1
ATOM 4718 C C . VAL B 1 195 ? 9.172 -29.438 6.406 1 76.5 195 VAL B C 1
ATOM 4720 O O . VAL B 1 195 ? 8.672 -29.156 5.312 1 76.5 195 VAL B O 1
ATOM 4723 N N . PRO B 1 196 ? 9.031 -28.719 7.469 1 80 196 PRO B N 1
ATOM 4724 C CA . PRO B 1 196 ? 8.344 -27.438 7.336 1 80 196 PRO B CA 1
ATOM 4725 C C . PRO B 1 196 ? 9.055 -26.484 6.371 1 80 196 PRO B C 1
ATOM 4727 O O . PRO B 1 196 ? 10.266 -26.609 6.152 1 80 196 PRO B O 1
ATOM 4730 N N . GLY B 1 197 ? 8.172 -25.625 5.695 1 86.44 197 GLY B N 1
ATOM 4731 C CA . GLY B 1 197 ? 8.828 -24.578 4.941 1 86.44 197 GLY B CA 1
ATOM 4732 C C . GLY B 1 197 ? 8.297 -24.422 3.529 1 86.44 197 GLY B C 1
ATOM 4733 O O . GLY B 1 197 ? 8.633 -23.469 2.832 1 86.44 197 GLY B O 1
ATOM 4734 N N . ALA B 1 198 ? 7.531 -25.375 3.1 1 90.88 198 ALA B N 1
ATOM 4735 C CA . ALA B 1 198 ? 6.898 -25.234 1.79 1 90.88 198 ALA B CA 1
ATOM 4736 C C . ALA B 1 198 ? 5.441 -24.812 1.924 1 90.88 198 ALA B C 1
ATOM 4738 O O . ALA B 1 198 ? 4.656 -25.469 2.611 1 90.88 198 ALA B O 1
ATOM 4739 N N . VAL B 1 199 ? 5.086 -23.688 1.322 1 90.56 199 VAL B N 1
ATOM 4740 C CA . VAL B 1 199 ? 3.732 -23.156 1.434 1 90.56 199 VAL B CA 1
ATOM 4741 C C . VAL B 1 199 ? 3.227 -22.734 0.056 1 90.56 199 VAL B C 1
ATOM 4743 O O . VAL B 1 199 ? 3.912 -22.016 -0.667 1 90.56 199 VAL B O 1
ATOM 4746 N N . ALA B 1 200 ? 2.119 -23.297 -0.331 1 93.88 200 ALA B N 1
ATOM 4747 C CA . ALA B 1 200 ? 1.442 -22.797 -1.522 1 93.88 200 ALA B CA 1
ATOM 4748 C C . ALA B 1 200 ? 0.548 -21.609 -1.182 1 93.88 200 ALA B C 1
ATOM 4750 O O . ALA B 1 200 ? -0.332 -21.719 -0.324 1 93.88 200 ALA B O 1
ATOM 4751 N N . LEU B 1 201 ? 0.824 -20.484 -1.783 1 94.62 201 LEU B N 1
ATOM 4752 C CA . LEU B 1 201 ? -0.028 -19.312 -1.641 1 94.62 201 LEU B CA 1
ATOM 4753 C C . LEU B 1 201 ? -1.062 -19.25 -2.76 1 94.62 201 LEU B C 1
ATOM 4755 O O . LEU B 1 201 ? -0.75 -18.828 -3.877 1 94.62 201 LEU B O 1
ATOM 4759 N N . ARG B 1 202 ? -2.256 -19.703 -2.449 1 94.81 202 ARG B N 1
ATOM 4760 C CA . ARG B 1 202 ? -3.336 -19.734 -3.43 1 94.81 202 ARG B CA 1
ATOM 4761 C C . ARG B 1 202 ? -4.055 -18.391 -3.498 1 94.81 202 ARG B C 1
ATOM 4763 O O . ARG B 1 202 ? -4.926 -18.109 -2.676 1 94.81 202 ARG B O 1
ATOM 4770 N N . THR B 1 203 ? -3.758 -17.672 -4.543 1 96.62 203 THR B N 1
ATOM 4771 C CA . THR B 1 203 ? -4.219 -16.281 -4.66 1 96.62 203 THR B CA 1
ATOM 4772 C C . THR B 1 203 ? -5.496 -16.203 -5.492 1 96.62 203 THR B C 1
ATOM 4774 O O . THR B 1 203 ? -5.672 -16.984 -6.438 1 96.62 203 THR B O 1
ATOM 4777 N N . ALA B 1 204 ? -6.383 -15.328 -5.137 1 96.38 204 ALA B N 1
ATOM 4778 C CA . ALA B 1 204 ? -7.488 -14.93 -6.004 1 96.38 204 ALA B CA 1
ATOM 4779 C C . ALA B 1 204 ? -7.004 -13.992 -7.109 1 96.38 204 ALA B C 1
ATOM 4781 O O . ALA B 1 204 ? -5.836 -13.602 -7.133 1 96.38 204 ALA B O 1
ATOM 4782 N N . PHE B 1 205 ? -7.914 -13.773 -8.047 1 96 205 PHE B N 1
ATOM 4783 C CA . PHE B 1 205 ? -7.668 -12.805 -9.109 1 96 205 PHE B CA 1
ATOM 4784 C C . PHE B 1 205 ? -7.176 -11.484 -8.539 1 96 205 PHE B C 1
ATOM 4786 O O . PHE B 1 205 ? -7.797 -10.93 -7.629 1 96 205 PHE B O 1
ATOM 4793 N N . PHE B 1 206 ? -6.043 -10.953 -9.086 1 96.69 206 PHE B N 1
ATOM 4794 C CA . PHE B 1 206 ? -5.465 -9.727 -8.547 1 96.69 206 PHE B CA 1
ATOM 4795 C C . PHE B 1 206 ? -6.242 -8.508 -9.023 1 96.69 206 PHE B C 1
ATOM 4797 O O . PHE B 1 206 ? -6.602 -8.414 -10.203 1 96.69 206 PHE B O 1
ATOM 4804 N N . GLN B 1 207 ? -6.43 -7.543 -8.141 1 96.88 207 GLN B N 1
ATOM 4805 C CA . GLN B 1 207 ? -7.055 -6.27 -8.477 1 96.88 207 GLN B CA 1
ATOM 4806 C C . GLN B 1 207 ? -6.301 -5.574 -9.609 1 96.88 207 GLN B C 1
ATOM 4808 O O . GLN B 1 207 ? -6.914 -5 -10.508 1 96.88 207 GLN B O 1
ATOM 4813 N N . GLN B 1 208 ? -5 -5.684 -9.648 1 94.44 208 GLN B N 1
ATOM 4814 C CA . GLN B 1 208 ? -4.113 -4.988 -10.578 1 94.44 208 GLN B CA 1
ATOM 4815 C C . GLN B 1 208 ? -4.316 -5.484 -12.008 1 94.44 208 GLN B C 1
ATOM 4817 O O . GLN B 1 208 ? -3.992 -4.781 -12.961 1 94.44 208 GLN B O 1
ATOM 4822 N N . ASN B 1 209 ? -4.84 -6.699 -12.125 1 96 209 ASN B N 1
ATOM 4823 C CA . ASN B 1 209 ? -5.133 -7.219 -13.453 1 96 209 ASN B CA 1
ATOM 4824 C C . ASN B 1 209 ? -6.223 -6.402 -14.148 1 96 209 ASN B C 1
ATOM 4826 O O . ASN B 1 209 ? -6.328 -6.418 -15.375 1 96 209 ASN B O 1
ATOM 4830 N N . LEU B 1 210 ? -7.016 -5.672 -13.383 1 96.12 210 LEU B N 1
ATOM 4831 C CA . LEU B 1 210 ? -8.102 -4.879 -13.953 1 96.12 210 LEU B CA 1
ATOM 4832 C C . LEU B 1 210 ? -7.551 -3.738 -14.805 1 96.12 210 LEU B C 1
ATOM 4834 O O . LEU B 1 210 ? -8.273 -3.168 -15.625 1 96.12 210 LEU B O 1
ATOM 4838 N N . LEU B 1 211 ? -6.258 -3.381 -14.617 1 95.12 211 LEU B N 1
ATOM 4839 C CA . LEU B 1 211 ? -5.617 -2.361 -15.438 1 95.12 211 LEU B CA 1
ATOM 4840 C C . LEU B 1 211 ? -5.566 -2.795 -16.891 1 95.12 211 LEU B C 1
ATOM 4842 O O . LEU B 1 211 ? -5.52 -1.954 -17.797 1 95.12 211 LEU B O 1
ATOM 4846 N N . LEU B 1 212 ? -5.57 -4.102 -17.141 1 96 212 LEU B N 1
ATOM 4847 C CA . LEU B 1 212 ? -5.539 -4.637 -18.5 1 96 212 LEU B CA 1
ATOM 4848 C C . LEU B 1 212 ? -6.801 -4.246 -19.266 1 96 212 LEU B C 1
ATOM 4850 O O . LEU B 1 212 ? -6.816 -4.27 -20.5 1 96 212 LEU B O 1
ATOM 4854 N N . TRP B 1 213 ? -7.855 -3.852 -18.5 1 96.06 213 TRP B N 1
ATOM 4855 C CA . TRP B 1 213 ? -9.117 -3.463 -19.109 1 96.06 213 TRP B CA 1
ATOM 4856 C C . TRP B 1 213 ? -9.297 -1.949 -19.078 1 96.06 213 TRP B C 1
ATOM 4858 O O . TRP B 1 213 ? -10.352 -1.435 -19.469 1 96.06 213 TRP B O 1
ATOM 4868 N N . ALA B 1 214 ? -8.312 -1.207 -18.578 1 95.31 214 ALA B N 1
ATOM 4869 C CA . ALA B 1 214 ? -8.453 0.235 -18.406 1 95.31 214 ALA B CA 1
ATOM 4870 C C . ALA B 1 214 ? -8.727 0.93 -19.734 1 95.31 214 ALA B C 1
ATOM 4872 O O . ALA B 1 214 ? -9.625 1.771 -19.828 1 95.31 214 ALA B O 1
ATOM 4873 N N . GLY B 1 215 ? -7.926 0.589 -20.797 1 94.12 215 GLY B N 1
ATOM 4874 C CA . GLY B 1 215 ? -8.148 1.169 -22.125 1 94.12 215 GLY B CA 1
ATOM 4875 C C . GLY B 1 215 ? -9.539 0.906 -22.656 1 94.12 215 GLY B C 1
ATOM 4876 O O . GLY B 1 215 ? -10.211 1.821 -23.141 1 94.12 215 GLY B O 1
ATOM 4877 N N . ASP B 1 216 ? -9.922 -0.322 -22.562 1 96.19 216 ASP B N 1
ATOM 4878 C CA . ASP B 1 216 ? -11.25 -0.715 -23 1 96.19 216 ASP B CA 1
ATOM 4879 C C . ASP B 1 216 ? -12.328 0.021 -22.203 1 96.19 216 ASP B C 1
ATOM 4881 O O . ASP B 1 216 ? -13.336 0.458 -22.781 1 96.19 216 ASP B O 1
ATOM 4885 N N . ALA B 1 217 ? -12.164 0.166 -20.906 1 96.19 217 ALA B N 1
ATOM 4886 C CA . ALA B 1 217 ? -13.109 0.843 -20.016 1 96.19 217 ALA B CA 1
ATOM 4887 C C . ALA B 1 217 ? -13.258 2.314 -20.391 1 96.19 217 ALA B C 1
ATOM 4889 O O . ALA B 1 217 ? -14.359 2.865 -20.359 1 96.19 217 ALA B O 1
ATOM 4890 N N . ARG B 1 218 ? -12.141 2.904 -20.75 1 93.94 218 ARG B N 1
ATOM 4891 C CA . ARG B 1 218 ? -12.188 4.301 -21.172 1 93.94 218 ARG B CA 1
ATOM 4892 C C . ARG B 1 218 ? -12.984 4.449 -22.469 1 93.94 218 ARG B C 1
ATOM 4894 O O . ARG B 1 218 ? -13.766 5.391 -22.609 1 93.94 218 ARG B O 1
ATOM 4901 N N . GLU B 1 219 ? -12.789 3.547 -23.391 1 94.31 219 GLU B N 1
ATOM 4902 C CA . GLU B 1 219 ? -13.422 3.594 -24.703 1 94.31 219 GLU B CA 1
ATOM 4903 C C . GLU B 1 219 ? -14.922 3.354 -24.609 1 94.31 219 GLU B C 1
ATOM 4905 O O . GLU B 1 219 ? -15.703 3.955 -25.359 1 94.31 219 GLU B O 1
ATOM 4910 N N . HIS B 1 220 ? -15.32 2.564 -23.672 1 95.38 220 HIS B N 1
ATOM 4911 C CA . HIS B 1 220 ? -16.703 2.121 -23.672 1 95.38 220 HIS B CA 1
ATOM 4912 C C . HIS B 1 220 ? -17.453 2.611 -22.438 1 95.38 220 HIS B C 1
ATOM 4914 O O . HIS B 1 220 ? -18.641 2.344 -22.266 1 95.38 220 HIS B O 1
ATOM 4920 N N . ALA B 1 221 ? -16.734 3.248 -21.5 1 95.5 221 ALA B N 1
ATOM 4921 C CA . ALA B 1 221 ? -17.281 3.717 -20.234 1 95.5 221 ALA B CA 1
ATOM 4922 C C . ALA B 1 221 ? -17.938 2.574 -19.453 1 95.5 221 ALA B C 1
ATOM 4924 O O . ALA B 1 221 ? -19.031 2.727 -18.922 1 95.5 221 ALA B O 1
ATOM 4925 N N . ALA B 1 222 ? -17.25 1.41 -19.562 1 96.44 222 ALA B N 1
ATOM 4926 C CA . ALA B 1 222 ? -17.75 0.22 -18.891 1 96.44 222 ALA B CA 1
ATOM 4927 C C . ALA B 1 222 ? -16.641 -0.787 -18.641 1 96.44 222 ALA B C 1
ATOM 4929 O O . ALA B 1 222 ? -15.711 -0.912 -19.453 1 96.44 222 ALA B O 1
ATOM 4930 N N . LEU B 1 223 ? -16.719 -1.42 -17.516 1 96.25 223 LEU B N 1
ATOM 4931 C CA . LEU B 1 223 ? -15.898 -2.602 -17.281 1 96.25 223 LEU B CA 1
ATOM 4932 C C . LEU B 1 223 ? -16.484 -3.818 -17.984 1 96.25 223 LEU B C 1
ATOM 4934 O O . LEU B 1 223 ? -17.438 -4.43 -17.5 1 96.25 223 LEU B O 1
ATOM 4938 N N . ARG B 1 224 ? -15.969 -4.121 -19.141 1 96.44 224 ARG B N 1
ATOM 4939 C CA . ARG B 1 224 ? -16.438 -5.262 -19.922 1 96.44 224 ARG B CA 1
ATOM 4940 C C . ARG B 1 224 ? -15.586 -6.496 -19.656 1 96.44 224 ARG B C 1
ATOM 4942 O O . ARG B 1 224 ? -14.516 -6.656 -20.234 1 96.44 224 ARG B O 1
ATOM 4949 N N . LEU B 1 225 ? -16.031 -7.336 -18.781 1 96.25 225 LEU B N 1
ATOM 4950 C CA . LEU B 1 225 ? -15.297 -8.508 -18.312 1 96.25 225 LEU B CA 1
ATOM 4951 C C . LEU B 1 225 ? -16 -9.797 -18.719 1 96.25 225 LEU B C 1
ATOM 4953 O O . LEU B 1 225 ? -17.219 -9.797 -18.938 1 96.25 225 LEU B O 1
ATOM 4957 N N . PRO B 1 226 ? -15.258 -10.836 -18.891 1 94.69 226 PRO B N 1
ATOM 4958 C CA . PRO B 1 226 ? -15.883 -12.133 -19.156 1 94.69 226 PRO B CA 1
ATOM 4959 C C . PRO B 1 226 ? -16.484 -12.766 -17.906 1 94.69 226 PRO B C 1
ATOM 4961 O O . PRO B 1 226 ? -16.125 -13.891 -17.547 1 94.69 226 PRO B O 1
ATOM 4964 N N . LEU B 1 227 ? -17.297 -12.07 -17.25 1 91.75 227 LEU B N 1
ATOM 4965 C CA . LEU B 1 227 ? -18.016 -12.477 -16.047 1 91.75 227 LEU B CA 1
ATOM 4966 C C . LEU B 1 227 ? -19.531 -12.43 -16.281 1 91.75 227 LEU B C 1
ATOM 4968 O O . LEU B 1 227 ? -20.062 -11.406 -16.719 1 91.75 227 LEU B O 1
ATOM 4972 N N . GLY B 1 228 ? -20.156 -13.586 -16.094 1 88.56 228 GLY B N 1
ATOM 4973 C CA . GLY B 1 228 ? -21.609 -13.578 -16.156 1 88.56 228 GLY B CA 1
ATOM 4974 C C . GLY B 1 228 ? -22.25 -12.625 -15.156 1 88.56 228 GLY B C 1
ATOM 4975 O O . GLY B 1 228 ? -21.641 -12.281 -14.141 1 88.56 228 GLY B O 1
ATOM 4976 N N . PRO B 1 229 ? -23.453 -12.258 -15.367 1 83.06 229 PRO B N 1
ATOM 4977 C CA . PRO B 1 229 ? -24.094 -11.242 -14.516 1 83.06 229 PRO B CA 1
ATOM 4978 C C . PRO B 1 229 ? -24.203 -11.688 -13.062 1 83.06 229 PRO B C 1
ATOM 4980 O O . PRO B 1 229 ? -24.172 -10.852 -12.156 1 83.06 229 PRO B O 1
ATOM 4983 N N . ALA B 1 230 ? -24.312 -12.93 -12.859 1 88.12 230 ALA B N 1
ATOM 4984 C CA . ALA B 1 230 ? -24.484 -13.414 -11.5 1 88.12 230 ALA B CA 1
ATOM 4985 C C . ALA B 1 230 ? -23.156 -13.875 -10.898 1 88.12 230 ALA B C 1
ATOM 4987 O O . ALA B 1 230 ? -23.078 -14.133 -9.695 1 88.12 230 ALA B O 1
ATOM 4988 N N . ALA B 1 231 ? -22.203 -13.945 -11.734 1 92 231 ALA B N 1
ATOM 4989 C CA . ALA B 1 231 ? -20.922 -14.461 -11.273 1 92 231 ALA B CA 1
ATOM 4990 C C . ALA B 1 231 ? -20.234 -13.469 -10.328 1 92 231 ALA B C 1
ATOM 4992 O O . ALA B 1 231 ? -20.297 -12.258 -10.547 1 92 231 ALA B O 1
ATOM 4993 N N . CYS B 1 232 ? -19.656 -13.992 -9.258 1 94.69 232 CYS B N 1
ATOM 4994 C CA . CYS B 1 232 ? -19 -13.172 -8.25 1 94.69 232 CYS B CA 1
ATOM 4995 C C . CYS B 1 232 ? -17.5 -13.445 -8.219 1 94.69 232 CYS B C 1
ATOM 4997 O O . CYS B 1 232 ? -17.062 -14.57 -8.461 1 94.69 232 CYS B O 1
ATOM 4999 N N . LEU B 1 233 ? -16.75 -12.367 -7.926 1 94.81 233 LEU B N 1
ATOM 5000 C CA . LEU B 1 233 ? -15.305 -12.43 -7.738 1 94.81 233 LEU B CA 1
ATOM 5001 C C . LEU B 1 233 ? -14.891 -11.742 -6.441 1 94.81 233 LEU B C 1
ATOM 5003 O O . LEU B 1 233 ? -15.586 -10.836 -5.965 1 94.81 233 LEU B O 1
ATOM 5007 N N . ALA B 1 234 ? -13.812 -12.188 -5.824 1 95.94 234 ALA B N 1
ATOM 5008 C CA . ALA B 1 234 ? -13.195 -11.539 -4.672 1 95.94 234 ALA B CA 1
ATOM 5009 C C . ALA B 1 234 ? -11.734 -11.188 -4.953 1 95.94 234 ALA B C 1
ATOM 5011 O O . ALA B 1 234 ? -10.82 -11.844 -4.457 1 95.94 234 ALA B O 1
ATOM 5012 N N . PRO B 1 235 ? -11.539 -10.117 -5.75 1 96.88 235 PRO B N 1
ATOM 5013 C CA . PRO B 1 235 ? -10.18 -9.82 -6.207 1 96.88 235 PRO B CA 1
ATOM 5014 C C . PRO B 1 235 ? -9.234 -9.477 -5.059 1 96.88 235 PRO B C 1
ATOM 5016 O O . PRO B 1 235 ? -9.633 -8.797 -4.105 1 96.88 235 PRO B O 1
ATOM 5019 N N . LEU B 1 236 ? -8.008 -9.977 -5.145 1 97.56 236 LEU B N 1
ATOM 5020 C CA . LEU B 1 236 ? -6.953 -9.812 -4.156 1 97.56 236 LEU B CA 1
ATOM 5021 C C . LEU B 1 236 ? -5.992 -8.695 -4.562 1 97.56 236 LEU B C 1
ATOM 5023 O O . LEU B 1 236 ? -5.609 -8.594 -5.73 1 97.56 236 LEU B O 1
ATOM 5027 N N . SER B 1 237 ? -5.629 -7.844 -3.566 1 96.88 237 SER B N 1
ATOM 5028 C CA . SER B 1 237 ? -4.594 -6.852 -3.83 1 96.88 237 SER B CA 1
ATOM 5029 C C . SER B 1 237 ? -3.205 -7.477 -3.787 1 96.88 237 SER B C 1
ATOM 5031 O O . SER B 1 237 ? -2.896 -8.258 -2.885 1 96.88 237 SER B O 1
ATOM 5033 N N . SER B 1 238 ? -2.322 -7.133 -4.758 1 95.25 238 SER B N 1
ATOM 5034 C CA . SER B 1 238 ? -0.939 -7.598 -4.723 1 95.25 238 SER B CA 1
ATOM 5035 C C . SER B 1 238 ? -0.222 -7.105 -3.469 1 95.25 238 SER B C 1
ATOM 5037 O O . SER B 1 238 ? 0.694 -7.762 -2.973 1 95.25 238 SER B O 1
ATOM 5039 N N . ARG B 1 239 ? -0.678 -6.023 -2.951 1 94.62 239 ARG B N 1
ATOM 5040 C CA . ARG B 1 239 ? -0.09 -5.477 -1.731 1 94.62 239 ARG B CA 1
ATOM 5041 C C . ARG B 1 239 ? -0.377 -6.379 -0.535 1 94.62 239 ARG B C 1
ATOM 5043 O O . ARG B 1 239 ? 0.443 -6.488 0.379 1 94.62 239 ARG B O 1
ATOM 5050 N N . ASP B 1 240 ? -1.537 -6.973 -0.569 1 96.62 240 ASP B N 1
ATOM 5051 C CA . ASP B 1 240 ? -1.855 -7.91 0.5 1 96.62 240 ASP B CA 1
ATOM 5052 C C . ASP B 1 240 ? -0.947 -9.141 0.443 1 96.62 240 ASP B C 1
ATOM 5054 O O . ASP B 1 240 ? -0.506 -9.641 1.479 1 96.62 240 ASP B O 1
ATOM 5058 N N . LEU B 1 241 ? -0.704 -9.594 -0.768 1 96.88 241 LEU B N 1
ATOM 5059 C CA . LEU B 1 241 ? 0.244 -10.695 -0.897 1 96.88 241 LEU B CA 1
ATOM 5060 C C . LEU B 1 241 ? 1.617 -10.297 -0.368 1 96.88 241 LEU B C 1
ATOM 5062 O O . LEU B 1 241 ? 2.273 -11.078 0.321 1 96.88 241 LEU B O 1
ATOM 5066 N N . ALA B 1 242 ? 2.061 -9.086 -0.661 1 95.75 242 ALA B N 1
ATOM 5067 C CA . ALA B 1 242 ? 3.336 -8.578 -0.167 1 95.75 242 ALA B CA 1
ATOM 5068 C C . ALA B 1 242 ? 3.359 -8.539 1.357 1 95.75 242 ALA B C 1
ATOM 5070 O O . ALA B 1 242 ? 4.352 -8.922 1.98 1 95.75 242 ALA B O 1
ATOM 5071 N N . SER B 1 243 ? 2.268 -8.062 1.911 1 93.88 243 SER B N 1
ATOM 5072 C CA . SER B 1 243 ? 2.17 -8.016 3.365 1 93.88 243 SER B CA 1
ATOM 5073 C C . SER B 1 243 ? 2.227 -9.414 3.971 1 93.88 243 SER B C 1
ATOM 5075 O O . SER B 1 243 ? 2.828 -9.609 5.031 1 93.88 243 SER B O 1
ATOM 5077 N N . VAL B 1 244 ? 1.594 -10.383 3.318 1 93.19 244 VAL B N 1
ATOM 5078 C CA . VAL B 1 244 ? 1.625 -11.773 3.764 1 93.19 244 VAL B CA 1
ATOM 5079 C C . VAL B 1 244 ? 3.061 -12.289 3.734 1 93.19 244 VAL B C 1
ATOM 5081 O O . VAL B 1 244 ? 3.529 -12.891 4.703 1 93.19 244 VAL B O 1
ATOM 5084 N N . LEU B 1 245 ? 3.758 -12.023 2.678 1 94.31 245 LEU B N 1
ATOM 5085 C CA . LEU B 1 245 ? 5.141 -12.477 2.545 1 94.31 245 LEU B CA 1
ATOM 5086 C C . LEU B 1 245 ? 6.027 -11.82 3.596 1 94.31 245 LEU B C 1
ATOM 5088 O O . LEU B 1 245 ? 6.887 -12.477 4.188 1 94.31 245 LEU B O 1
ATOM 5092 N N . ALA B 1 246 ? 5.789 -10.531 3.826 1 91.44 246 ALA B N 1
ATOM 5093 C CA . ALA B 1 246 ? 6.551 -9.836 4.859 1 91.44 246 ALA B CA 1
ATOM 5094 C C . ALA B 1 246 ? 6.316 -10.461 6.23 1 91.44 246 ALA B C 1
ATOM 5096 O O . ALA B 1 246 ? 7.254 -10.617 7.02 1 91.44 246 ALA B O 1
ATOM 5097 N N . ALA B 1 247 ? 5.074 -10.828 6.508 1 87.62 247 ALA B N 1
ATOM 5098 C CA . ALA B 1 247 ? 4.715 -11.445 7.785 1 87.62 247 ALA B CA 1
ATOM 5099 C C . ALA B 1 247 ? 5.324 -12.836 7.918 1 87.62 247 ALA B C 1
ATOM 5101 O O . ALA B 1 247 ? 5.793 -13.219 8.992 1 87.62 247 ALA B O 1
ATOM 5102 N N . LEU B 1 248 ? 5.336 -13.555 6.832 1 87.75 248 LEU B N 1
ATOM 5103 C CA . LEU B 1 248 ? 5.84 -14.93 6.848 1 87.75 248 LEU B CA 1
ATOM 5104 C C . LEU B 1 248 ? 7.363 -14.945 6.941 1 87.75 248 LEU B C 1
ATOM 5106 O O . LEU B 1 248 ? 7.941 -15.883 7.5 1 87.75 248 LEU B O 1
ATOM 5110 N N . CYS B 1 249 ? 8.008 -13.93 6.367 1 88.44 249 CYS B N 1
ATOM 5111 C CA . CYS B 1 249 ? 9.469 -13.859 6.34 1 88.44 249 CYS B CA 1
ATOM 5112 C C . CYS B 1 249 ? 10 -13.07 7.535 1 88.44 249 CYS B C 1
ATOM 5114 O O . CYS B 1 249 ? 11.047 -12.422 7.441 1 88.44 249 CYS B O 1
ATOM 5116 N N . ALA B 1 250 ? 9.352 -13.055 8.648 1 74.62 250 ALA B N 1
ATOM 5117 C CA . ALA B 1 250 ? 9.742 -12.305 9.836 1 74.62 250 ALA B CA 1
ATOM 5118 C C . ALA B 1 250 ? 11.047 -12.828 10.414 1 74.62 250 ALA B C 1
ATOM 5120 O O . ALA B 1 250 ? 11.406 -13.992 10.211 1 74.62 250 ALA B O 1
ATOM 5121 N N . PRO B 1 251 ? 11.766 -11.898 11.023 1 62.12 251 PRO B N 1
ATOM 5122 C CA . PRO B 1 251 ? 13.062 -12.273 11.586 1 62.12 251 PRO B CA 1
ATOM 5123 C C . PRO B 1 251 ? 12.977 -13.477 12.516 1 62.12 251 PRO B C 1
ATOM 5125 O O . PRO B 1 251 ? 13.906 -14.289 12.578 1 62.12 251 PRO B O 1
ATOM 5128 N N . ALA B 1 252 ? 11.859 -13.523 13.188 1 58.12 252 ALA B N 1
ATOM 5129 C CA . ALA B 1 252 ? 11.711 -14.617 14.141 1 58.12 252 ALA B CA 1
ATOM 5130 C C . ALA B 1 252 ? 11.508 -15.945 13.414 1 58.12 252 ALA B C 1
ATOM 5132 O O . ALA B 1 252 ? 11.625 -17.016 14.016 1 58.12 252 ALA B O 1
ATOM 5133 N N . GLY B 1 253 ? 11.508 -15.938 12.133 1 59.31 253 GLY B N 1
ATOM 5134 C CA . GLY B 1 253 ? 11.281 -17.125 11.328 1 59.31 253 GLY B CA 1
ATOM 5135 C C . GLY B 1 253 ? 9.812 -17.344 10.992 1 59.31 253 GLY B C 1
ATOM 5136 O O . GLY B 1 253 ? 8.969 -16.5 11.289 1 59.31 253 GLY B O 1
ATOM 5137 N N . LEU B 1 254 ? 9.57 -18.469 10.273 1 60.34 254 LEU B N 1
ATOM 5138 C CA . LEU B 1 254 ? 8.211 -18.812 9.867 1 60.34 254 LEU B CA 1
ATOM 5139 C C . LEU B 1 254 ? 7.344 -19.109 11.086 1 60.34 254 LEU B C 1
ATOM 5141 O O . LEU B 1 254 ? 7.766 -19.844 11.992 1 60.34 254 LEU B O 1
ATOM 5145 N N . PRO B 1 255 ? 6.262 -18.281 11.188 1 58.06 255 PRO B N 1
ATOM 5146 C CA . PRO B 1 255 ? 5.348 -18.703 12.258 1 58.06 255 PRO B CA 1
ATOM 5147 C C . PRO B 1 255 ? 4.891 -20.156 12.117 1 58.06 255 PRO B C 1
ATOM 5149 O O . PRO B 1 255 ? 4.961 -20.719 11.023 1 58.06 255 PRO B O 1
ATOM 5152 N N . PRO B 1 256 ? 4.77 -20.781 13.258 1 55.12 256 PRO B N 1
ATOM 5153 C CA . PRO B 1 256 ? 4.23 -22.141 13.094 1 55.12 256 PRO B CA 1
ATOM 5154 C C . PRO B 1 256 ? 2.957 -22.172 12.258 1 55.12 256 PRO B C 1
ATOM 5156 O O . PRO B 1 256 ? 1.912 -21.672 12.688 1 55.12 256 PRO B O 1
ATOM 5159 N N . LEU B 1 257 ? 3.18 -22.484 11.039 1 55.94 257 LEU B N 1
ATOM 5160 C CA . LEU B 1 257 ? 2.078 -22.438 10.078 1 55.94 257 LEU B CA 1
ATOM 5161 C C . LEU B 1 257 ? 0.983 -23.422 10.453 1 55.94 257 LEU B C 1
ATOM 5163 O O . LEU B 1 257 ? -0.188 -23.219 10.133 1 55.94 257 LEU B O 1
ATOM 5167 N N . GLY B 1 258 ? 1.411 -24.562 10.969 1 53.78 258 GLY B N 1
ATOM 5168 C CA . GLY B 1 258 ? 0.44 -25.531 11.453 1 53.78 258 GLY B CA 1
ATOM 5169 C C . GLY B 1 258 ? -0.569 -24.938 12.414 1 53.78 258 GLY B C 1
ATOM 5170 O O . GLY B 1 258 ? -1.645 -25.5 12.625 1 53.78 258 GLY B O 1
ATOM 5171 N N . GLU B 1 259 ? -0.125 -23.797 12.992 1 51.06 259 GLU B N 1
ATOM 5172 C CA . GLU B 1 259 ? -1.021 -23.125 13.93 1 51.06 259 GLU B CA 1
ATOM 5173 C C . GLU B 1 259 ? -1.893 -22.094 13.219 1 51.06 259 GLU B C 1
ATOM 5175 O O . GLU B 1 259 ? -2.768 -21.484 13.828 1 51.06 259 GLU B O 1
ATOM 5180 N N . LEU B 1 260 ? -1.459 -22.062 12.023 1 52.38 260 LEU B N 1
ATOM 5181 C CA . LEU B 1 260 ? -2.383 -21.203 11.305 1 52.38 260 LEU B CA 1
ATOM 5182 C C . LEU B 1 260 ? -3.686 -21.938 10.992 1 52.38 260 LEU B C 1
ATOM 5184 O O . LEU B 1 260 ? -3.67 -23.062 10.508 1 52.38 260 LEU B O 1
ATOM 5188 N N . PRO B 1 261 ? -4.727 -21.531 11.719 1 45.06 261 PRO B N 1
ATOM 5189 C CA . PRO B 1 261 ? -6.008 -22.25 11.664 1 45.06 261 PRO B CA 1
ATOM 5190 C C . PRO B 1 261 ? -6.363 -22.703 10.25 1 45.06 261 PRO B C 1
ATOM 5192 O O . PRO B 1 261 ? -7.227 -23.578 10.078 1 45.06 261 PRO B O 1
ATOM 5195 N N . PHE B 1 262 ? -5.777 -22.125 9.406 1 47.28 262 PHE B N 1
ATOM 5196 C CA . PHE B 1 262 ? -6.289 -22.438 8.078 1 47.28 262 PHE B CA 1
ATOM 5197 C C . PHE B 1 262 ? -5.371 -23.422 7.367 1 47.28 262 PHE B C 1
ATOM 5199 O O . PHE B 1 262 ? -5.578 -23.734 6.191 1 47.28 262 PHE B O 1
ATOM 5206 N N . LEU B 1 263 ? -4.402 -23.656 8.18 1 52.66 263 LEU B N 1
ATOM 5207 C CA . LEU B 1 263 ? -3.607 -24.734 7.602 1 52.66 263 LEU B CA 1
ATOM 5208 C C . LEU B 1 263 ? -4.172 -26.094 7.996 1 52.66 263 LEU B C 1
ATOM 5210 O O . LEU B 1 263 ? -4.66 -26.266 9.117 1 52.66 263 LEU B O 1
ATOM 5214 N N . PRO B 1 264 ? -4.672 -26.906 7.16 1 44.59 264 PRO B N 1
ATOM 5215 C CA . PRO B 1 264 ? -5.176 -28.203 7.594 1 44.59 264 PRO B CA 1
ATOM 5216 C C . PRO B 1 264 ? -4.355 -28.812 8.727 1 44.59 264 PRO B C 1
ATOM 5218 O O . PRO B 1 264 ? -3.137 -28.625 8.781 1 44.59 264 PRO B O 1
ATOM 5221 N N . ALA B 1 265 ? -4.98 -29 10.008 1 39.94 265 ALA B N 1
ATOM 5222 C CA . ALA B 1 265 ? -4.453 -29.562 11.242 1 39.94 265 ALA B CA 1
ATOM 5223 C C . ALA B 1 265 ? -3.363 -30.594 10.953 1 39.94 265 ALA B C 1
ATOM 5225 O O . ALA B 1 265 ? -2.197 -30.391 11.297 1 39.94 265 ALA B O 1
ATOM 5226 N N . GLU B 1 266 ? -3.6 -31.969 11.438 1 39 266 GLU B N 1
ATOM 5227 C CA . GLU B 1 266 ? -2.738 -33.125 11.688 1 39 266 GLU B CA 1
ATOM 5228 C C . GLU B 1 266 ? -1.793 -33.375 10.516 1 39 266 GLU B C 1
ATOM 5230 O O . GLU B 1 266 ? -0.606 -33.625 10.711 1 39 266 GLU B O 1
ATOM 5235 N N . GLY B 1 267 ? -2.266 -34.406 9.617 1 37.25 267 GLY B N 1
ATOM 5236 C CA . GLY B 1 267 ? -1.396 -35.125 8.711 1 37.25 267 GLY B CA 1
ATOM 5237 C C . GLY B 1 267 ? -0.481 -34.25 7.898 1 37.25 267 GLY B C 1
ATOM 5238 O O . GLY B 1 267 ? -0.573 -33.031 7.977 1 37.25 267 GLY B O 1
ATOM 5239 N N . GLY B 1 268 ? 0.473 -35 6.848 1 39.16 268 GLY B N 1
ATOM 5240 C CA . GLY B 1 268 ? 1.51 -34.781 5.852 1 39.16 268 GLY B CA 1
ATOM 5241 C C . GLY B 1 268 ? 1.251 -33.562 4.973 1 39.16 268 GLY B C 1
ATOM 5242 O O . GLY B 1 268 ? 1.962 -33.344 3.99 1 39.16 268 GLY B O 1
ATOM 5243 N N . ALA B 1 269 ? 0.05 -33.094 4.66 1 44.41 269 ALA B N 1
ATOM 5244 C CA . ALA B 1 269 ? -0.158 -32.344 3.416 1 44.41 269 ALA B CA 1
ATOM 5245 C C . ALA B 1 269 ? 0.41 -30.938 3.516 1 44.41 269 ALA B C 1
ATOM 5247 O O . ALA B 1 269 ? 0.415 -30.344 4.594 1 44.41 269 ALA B O 1
ATOM 5248 N N . PRO B 1 270 ? 1.308 -30.641 2.52 1 54.44 270 PRO B N 1
ATOM 5249 C CA . PRO B 1 270 ? 1.896 -29.344 2.229 1 54.44 270 PRO B CA 1
ATOM 5250 C C . PRO B 1 270 ? 0.927 -28.188 2.48 1 54.44 270 PRO B C 1
ATOM 5252 O O . PRO B 1 270 ? -0.289 -28.359 2.377 1 54.44 270 PRO B O 1
ATOM 5255 N N . ALA B 1 271 ? 1.29 -27.047 3.307 1 77.06 271 ALA B N 1
ATOM 5256 C CA . ALA B 1 271 ? 0.539 -25.891 3.768 1 77.06 271 ALA B CA 1
ATOM 5257 C C . ALA B 1 271 ? 0.091 -25.016 2.59 1 77.06 271 ALA B C 1
ATOM 5259 O O . ALA B 1 271 ? 0.855 -24.797 1.648 1 77.06 271 ALA B O 1
ATOM 5260 N N . ALA B 1 272 ? -1.2 -25.016 2.311 1 87.06 272 ALA B N 1
ATOM 5261 C CA . ALA B 1 272 ? -1.761 -24.078 1.346 1 87.06 272 ALA B CA 1
ATOM 5262 C C . ALA B 1 272 ? -2.545 -22.969 2.051 1 87.06 272 ALA B C 1
ATOM 5264 O O . ALA B 1 272 ? -3.27 -23.234 3.014 1 87.06 272 ALA B O 1
ATOM 5265 N N . LEU B 1 273 ? -2.273 -21.781 1.703 1 89.31 273 LEU B N 1
ATOM 5266 C CA . LEU B 1 273 ? -2.977 -20.609 2.217 1 89.31 273 LEU B CA 1
ATOM 5267 C C . LEU B 1 273 ? -3.783 -19.938 1.113 1 89.31 273 LEU B C 1
ATOM 5269 O O . LEU B 1 273 ? -3.229 -19.547 0.082 1 89.31 273 LEU B O 1
ATOM 5273 N N . GLU B 1 274 ? -5.07 -19.891 1.312 1 91.5 274 GLU B N 1
ATOM 5274 C CA . GLU B 1 274 ? -5.914 -19.172 0.358 1 91.5 274 GLU B CA 1
ATOM 5275 C C . GLU B 1 274 ? -6.012 -17.688 0.711 1 91.5 274 GLU B C 1
ATOM 5277 O O . GLU B 1 274 ? -6.242 -17.328 1.87 1 91.5 274 GLU B O 1
ATOM 5282 N N . LEU B 1 275 ? -5.801 -16.891 -0.265 1 94.94 275 LEU B N 1
ATOM 5283 C CA . LEU B 1 275 ? -5.797 -15.445 -0.101 1 94.94 275 LEU B CA 1
ATOM 5284 C C . LEU B 1 275 ? -6.77 -14.789 -1.071 1 94.94 275 LEU B C 1
ATOM 5286 O O . LEU B 1 275 ? -6.613 -14.906 -2.289 1 94.94 275 LEU B O 1
ATOM 5290 N N . SER B 1 276 ? -7.793 -14.117 -0.587 1 95.81 276 SER B N 1
ATOM 5291 C CA . SER B 1 276 ? -8.758 -13.406 -1.413 1 95.81 276 SER B CA 1
ATOM 5292 C C . SER B 1 276 ? -8.977 -11.984 -0.907 1 95.81 276 SER B C 1
ATOM 5294 O O . SER B 1 276 ? -8.43 -11.594 0.131 1 95.81 276 SER B O 1
ATOM 5296 N N . GLY B 1 277 ? -9.641 -11.156 -1.755 1 96.38 277 GLY B N 1
ATOM 5297 C CA . GLY B 1 277 ? -10.094 -9.859 -1.272 1 96.38 277 GLY B CA 1
ATOM 5298 C C . GLY B 1 277 ? -11.148 -9.961 -0.19 1 96.38 277 GLY B C 1
ATOM 5299 O O . GLY B 1 277 ? -11.594 -11.062 0.152 1 96.38 277 GLY B O 1
ATOM 5300 N N . PRO B 1 278 ? -11.562 -8.844 0.3 1 95.5 278 PRO B N 1
ATOM 5301 C CA . PRO B 1 278 ? -12.398 -8.836 1.503 1 95.5 278 PRO B CA 1
ATOM 5302 C C . PRO B 1 278 ? -13.875 -9.102 1.202 1 95.5 278 PRO B C 1
ATOM 5304 O O . PRO B 1 278 ? -14.648 -9.383 2.115 1 95.5 278 PRO B O 1
ATOM 5307 N N . ALA B 1 279 ? -14.227 -8.992 -0.129 1 93.69 279 ALA B N 1
ATOM 5308 C CA . ALA B 1 279 ? -15.641 -9.133 -0.465 1 93.69 279 ALA B CA 1
ATOM 5309 C C . ALA B 1 279 ? -15.812 -9.742 -1.855 1 93.69 279 ALA B C 1
ATOM 5311 O O . ALA B 1 279 ? -15.023 -9.477 -2.76 1 93.69 279 ALA B O 1
ATOM 5312 N N . TRP B 1 280 ? -16.859 -10.586 -1.903 1 94.94 280 TRP B N 1
ATOM 5313 C CA . TRP B 1 280 ? -17.281 -11.102 -3.203 1 94.94 280 TRP B CA 1
ATOM 5314 C C . TRP B 1 280 ? -18.203 -10.102 -3.906 1 94.94 280 TRP B C 1
ATOM 5316 O O . TRP B 1 280 ? -19.156 -9.609 -3.311 1 94.94 280 TRP B O 1
ATOM 5326 N N . LEU B 1 281 ? -17.828 -9.82 -5.164 1 95.19 281 LEU B N 1
ATOM 5327 C CA . LEU B 1 281 ? -18.578 -8.82 -5.926 1 95.19 281 LEU B CA 1
ATOM 5328 C C . LEU B 1 281 ? -18.953 -9.359 -7.305 1 95.19 281 LEU B C 1
ATOM 5330 O O . LEU B 1 281 ? -18.141 -10.031 -7.953 1 95.19 281 LEU B O 1
ATOM 5334 N N . ASN B 1 282 ? -20.188 -9.117 -7.68 1 94.69 282 ASN B N 1
ATOM 5335 C CA . ASN B 1 282 ? -20.516 -9.328 -9.086 1 94.69 282 ASN B CA 1
ATOM 5336 C C . ASN B 1 282 ? -20.156 -8.117 -9.938 1 94.69 282 ASN B C 1
ATOM 5338 O O . ASN B 1 282 ? -19.641 -7.121 -9.422 1 94.69 282 ASN B O 1
ATOM 5342 N N . GLY B 1 283 ? -20.438 -8.281 -11.195 1 94.56 283 GLY B N 1
ATOM 5343 C CA . GLY B 1 283 ? -20.047 -7.227 -12.109 1 94.56 283 GLY B CA 1
ATOM 5344 C C . GLY B 1 283 ? -20.688 -5.891 -11.797 1 94.56 283 GLY B C 1
ATOM 5345 O O . GLY B 1 283 ? -20.031 -4.852 -11.828 1 94.56 283 GLY B O 1
ATOM 5346 N N . SER B 1 284 ? -21.922 -5.867 -11.461 1 93.81 284 SER B N 1
ATOM 5347 C CA . SER B 1 284 ? -22.672 -4.645 -11.172 1 93.81 284 SER B CA 1
ATOM 5348 C C . SER B 1 284 ? -22.109 -3.941 -9.938 1 93.81 284 SER B C 1
ATOM 5350 O O . SER B 1 284 ? -21.906 -2.723 -9.945 1 93.81 284 SER B O 1
ATOM 5352 N N . ARG B 1 285 ? -21.828 -4.688 -8.953 1 94.25 285 ARG B N 1
ATOM 5353 C CA . ARG B 1 285 ? -21.266 -4.105 -7.73 1 94.25 285 ARG B CA 1
ATOM 5354 C C . ARG B 1 285 ? -19.844 -3.604 -7.961 1 94.25 285 ARG B C 1
ATOM 5356 O O . ARG B 1 285 ? -19.469 -2.561 -7.43 1 94.25 285 ARG B O 1
ATOM 5363 N N . LEU B 1 286 ? -19.062 -4.379 -8.688 1 95.81 286 LEU B N 1
ATOM 5364 C CA . LEU B 1 286 ? -17.703 -3.957 -9.031 1 95.81 286 LEU B CA 1
ATOM 5365 C C . LEU B 1 286 ? -17.719 -2.615 -9.758 1 95.81 286 LEU B C 1
ATOM 5367 O O . LEU B 1 286 ? -16.938 -1.715 -9.422 1 95.81 286 LEU B O 1
ATOM 5371 N N . SER B 1 287 ? -18.625 -2.471 -10.68 1 95.94 287 SER B N 1
ATOM 5372 C CA . SER B 1 287 ? -18.734 -1.23 -11.438 1 95.94 287 SER B CA 1
ATOM 5373 C C . SER B 1 287 ? -19.203 -0.081 -10.555 1 95.94 287 SER B C 1
ATOM 5375 O O . SER B 1 287 ? -18.75 1.054 -10.711 1 95.94 287 SER B O 1
ATOM 5377 N N . ALA B 1 288 ? -20.094 -0.345 -9.664 1 95.06 288 ALA B N 1
ATOM 5378 C CA . ALA B 1 288 ? -20.578 0.682 -8.75 1 95.06 288 ALA B CA 1
ATOM 5379 C C . ALA B 1 288 ? -19.453 1.206 -7.863 1 95.06 288 ALA B C 1
ATOM 5381 O O . ALA B 1 288 ? -19.312 2.416 -7.672 1 95.06 288 ALA B O 1
ATOM 5382 N N . VAL B 1 289 ? -18.672 0.281 -7.375 1 95.25 289 VAL B N 1
ATOM 5383 C CA . VAL B 1 289 ? -17.531 0.658 -6.535 1 95.25 289 VAL B CA 1
ATOM 5384 C C . VAL B 1 289 ? -16.516 1.448 -7.355 1 95.25 289 VAL B C 1
ATOM 5386 O O . VAL B 1 289 ? -16 2.467 -6.898 1 95.25 289 VAL B O 1
ATOM 5389 N N . ALA B 1 290 ? -16.266 0.977 -8.547 1 96.5 290 ALA B N 1
ATOM 5390 C CA . ALA B 1 290 ? -15.344 1.681 -9.438 1 96.5 290 ALA B CA 1
ATOM 5391 C C . ALA B 1 290 ? -15.828 3.104 -9.711 1 96.5 290 ALA B C 1
ATOM 5393 O O . ALA B 1 290 ? -15.039 4.051 -9.648 1 96.5 290 ALA B O 1
ATOM 5394 N N . THR B 1 291 ? -17.109 3.242 -9.961 1 95.69 291 THR B N 1
ATOM 5395 C CA . THR B 1 291 ? -17.688 4.547 -10.258 1 95.69 291 THR B CA 1
ATOM 5396 C C . THR B 1 291 ? -17.547 5.484 -9.055 1 95.69 291 THR B C 1
ATOM 5398 O O . THR B 1 291 ? -17.109 6.629 -9.203 1 95.69 291 THR B O 1
ATOM 5401 N N . ALA B 1 292 ? -17.828 4.977 -7.93 1 93 292 ALA B N 1
ATOM 5402 C CA . ALA B 1 292 ? -17.828 5.781 -6.711 1 93 292 ALA B CA 1
ATOM 5403 C C . ALA B 1 292 ? -16.422 6.215 -6.34 1 93 292 ALA B C 1
ATOM 5405 O O . ALA B 1 292 ? -16.219 7.293 -5.777 1 93 292 ALA B O 1
ATOM 5406 N N . THR B 1 293 ? -15.414 5.414 -6.68 1 94.38 293 THR B N 1
ATOM 5407 C CA . THR B 1 293 ? -14.07 5.668 -6.168 1 94.38 293 THR B CA 1
ATOM 5408 C C . THR B 1 293 ? -13.188 6.285 -7.25 1 94.38 293 THR B C 1
ATOM 5410 O O . THR B 1 293 ? -12.344 7.141 -6.961 1 94.38 293 THR B O 1
ATOM 5413 N N . ALA B 1 294 ? -13.328 5.895 -8.469 1 91.19 294 ALA B N 1
ATOM 5414 C CA . ALA B 1 294 ? -12.516 6.449 -9.547 1 91.19 294 ALA B CA 1
ATOM 5415 C C . ALA B 1 294 ? -13.039 7.812 -9.984 1 91.19 294 ALA B C 1
ATOM 5417 O O . ALA B 1 294 ? -12.344 8.562 -10.68 1 91.19 294 ALA B O 1
ATOM 5418 N N . GLY B 1 295 ? -14.219 8.133 -9.672 1 88.06 295 GLY B N 1
ATOM 5419 C CA . GLY B 1 295 ? -14.773 9.43 -10.008 1 88.06 295 GLY B CA 1
ATOM 5420 C C . GLY B 1 295 ? -15.281 9.508 -11.438 1 88.06 295 GLY B C 1
ATOM 5421 O O . GLY B 1 295 ? -15.594 10.594 -11.938 1 88.06 295 GLY B O 1
ATOM 5422 N N . THR B 1 296 ? -15.195 8.508 -12.172 1 90.06 296 THR B N 1
ATOM 5423 C CA . THR B 1 296 ? -15.727 8.398 -13.531 1 90.06 296 THR B CA 1
ATOM 5424 C C . THR B 1 296 ? -16.781 7.309 -13.609 1 90.06 296 THR B C 1
ATOM 5426 O O . THR B 1 296 ? -16.594 6.207 -13.094 1 90.06 296 THR B O 1
ATOM 5429 N N . PRO B 1 297 ? -17.844 7.656 -14.25 1 92.19 297 PRO B N 1
ATOM 5430 C CA . PRO B 1 297 ? -18.875 6.617 -14.383 1 92.19 297 PRO B CA 1
ATOM 5431 C C . PRO B 1 297 ? -18.406 5.43 -15.219 1 92.19 297 PRO B C 1
ATOM 5433 O O . PRO B 1 297 ? -17.938 5.605 -16.344 1 92.19 297 PRO B O 1
ATOM 5436 N N . LEU B 1 298 ? -18.406 4.293 -14.664 1 95.31 298 LEU B N 1
ATOM 5437 C CA . LEU B 1 298 ? -18.078 3.039 -15.32 1 95.31 298 LEU B CA 1
ATOM 5438 C C . LEU B 1 298 ? -19.219 2.031 -15.188 1 95.31 298 LEU B C 1
ATOM 5440 O O . LEU B 1 298 ? -19.531 1.586 -14.086 1 95.31 298 LEU B O 1
ATOM 5444 N N . GLY B 1 299 ? -19.875 1.643 -16.297 1 95.75 299 GLY B N 1
ATOM 5445 C CA . GLY B 1 299 ? -20.859 0.569 -16.266 1 95.75 299 GLY B CA 1
ATOM 5446 C C . GLY B 1 299 ? -20.234 -0.812 -16.25 1 95.75 299 GLY B C 1
ATOM 5447 O O . GLY B 1 299 ? -19.031 -0.947 -16.031 1 95.75 299 GLY B O 1
ATOM 5448 N N . PHE B 1 300 ? -21.094 -1.847 -16.328 1 96.75 300 PHE B N 1
ATOM 5449 C CA . PHE B 1 300 ? -20.641 -3.225 -16.453 1 96.75 300 PHE B CA 1
ATOM 5450 C C . PHE B 1 300 ? -21.266 -3.895 -17.672 1 96.75 300 PHE B C 1
ATOM 5452 O O . PHE B 1 300 ? -22.438 -3.688 -17.969 1 96.75 300 PHE B O 1
ATOM 5459 N N . ALA B 1 301 ? -20.469 -4.629 -18.359 1 96.5 301 ALA B N 1
ATOM 5460 C CA . ALA B 1 301 ? -20.953 -5.48 -19.438 1 96.5 301 ALA B CA 1
ATOM 5461 C C . ALA B 1 301 ? -20.25 -6.832 -19.438 1 96.5 301 ALA B C 1
ATOM 5463 O O . ALA B 1 301 ? -19.047 -6.91 -19.219 1 96.5 301 ALA B O 1
ATOM 5464 N N . SER B 1 302 ? -21.062 -7.863 -19.625 1 95.44 302 SER B N 1
ATOM 5465 C CA . SER B 1 302 ? -20.516 -9.203 -19.766 1 95.44 302 SER B CA 1
ATOM 5466 C C . SER B 1 302 ? -20.031 -9.461 -21.203 1 95.44 302 SER B C 1
ATOM 5468 O O . SER B 1 302 ? -20.781 -9.25 -22.156 1 95.44 302 SER B O 1
ATOM 5470 N N . LEU B 1 303 ? -18.828 -9.906 -21.266 1 95.31 303 LEU B N 1
ATOM 5471 C CA . LEU B 1 303 ? -18.25 -10.219 -22.578 1 95.31 303 LEU B CA 1
ATOM 5472 C C . LEU B 1 303 ? -18.109 -11.727 -22.75 1 95.31 303 LEU B C 1
ATOM 5474 O O . LEU B 1 303 ? -17.734 -12.438 -21.812 1 95.31 303 LEU B O 1
ATOM 5478 N N . PRO B 1 304 ? -18.406 -12.125 -23.984 1 94.88 304 PRO B N 1
ATOM 5479 C CA . PRO B 1 304 ? -17.969 -13.492 -24.297 1 94.88 304 PRO B CA 1
ATOM 5480 C C . PRO B 1 304 ? -16.453 -13.664 -24.203 1 94.88 304 PRO B C 1
ATOM 5482 O O . PRO B 1 304 ? -15.711 -12.711 -24.406 1 94.88 304 PRO B O 1
ATOM 5485 N N . ARG B 1 305 ? -16.078 -14.852 -23.938 1 94.38 305 ARG B N 1
ATOM 5486 C CA . ARG B 1 305 ? -14.672 -15.172 -23.75 1 94.38 305 ARG B CA 1
ATOM 5487 C C . ARG B 1 305 ? -13.828 -14.711 -24.922 1 94.38 305 ARG B C 1
ATOM 5489 O O . ARG B 1 305 ? -12.742 -14.156 -24.75 1 94.38 305 ARG B O 1
ATOM 5496 N N . ALA B 1 306 ? -14.305 -14.883 -26.109 1 95.25 306 ALA B N 1
ATOM 5497 C CA . ALA B 1 306 ? -13.562 -14.531 -27.328 1 95.25 306 ALA B CA 1
ATOM 5498 C C . ALA B 1 306 ? -13.336 -13.023 -27.406 1 95.25 306 ALA B C 1
ATOM 5500 O O . ALA B 1 306 ? -12.258 -12.57 -27.781 1 95.25 306 ALA B O 1
ATOM 5501 N N . GLU B 1 307 ? -14.359 -12.242 -27.094 1 96.25 307 GLU B N 1
ATOM 5502 C CA . GLU B 1 307 ? -14.234 -10.789 -27.109 1 96.25 307 GLU B CA 1
ATOM 5503 C C . GLU B 1 307 ? -13.281 -10.312 -26.016 1 96.25 307 GLU B C 1
ATOM 5505 O O . GLU B 1 307 ? -12.516 -9.367 -26.219 1 96.25 307 GLU B O 1
ATOM 5510 N N . ALA B 1 308 ? -13.391 -10.984 -24.891 1 97.06 308 ALA B N 1
ATOM 5511 C CA . ALA B 1 308 ? -12.477 -10.648 -23.797 1 97.06 308 ALA B CA 1
ATOM 5512 C C . ALA B 1 308 ? -11.031 -10.906 -24.203 1 97.06 308 ALA B C 1
ATOM 5514 O O . ALA B 1 308 ? -10.133 -10.141 -23.844 1 97.06 308 ALA B O 1
ATOM 5515 N N . ALA B 1 309 ? -10.789 -11.984 -24.922 1 97.19 309 ALA B N 1
ATOM 5516 C CA . ALA B 1 309 ? -9.445 -12.273 -25.438 1 97.19 309 ALA B CA 1
ATOM 5517 C C . ALA B 1 309 ? -8.945 -11.141 -26.328 1 97.19 309 ALA B C 1
ATOM 5519 O O . ALA B 1 309 ? -7.758 -10.805 -26.312 1 97.19 309 ALA B O 1
ATOM 5520 N N . GLY B 1 310 ? -9.812 -10.562 -27.078 1 97 310 GLY B N 1
ATOM 5521 C CA . GLY B 1 310 ? -9.461 -9.422 -27.922 1 97 310 GLY B CA 1
ATOM 5522 C C . GLY B 1 310 ? -9.023 -8.211 -27.125 1 97 310 GLY B C 1
ATOM 5523 O O . GLY B 1 310 ? -8.047 -7.543 -27.469 1 97 310 GLY B O 1
ATOM 5524 N N . VAL B 1 311 ? -9.75 -7.922 -26.047 1 97.06 311 VAL B N 1
ATOM 5525 C CA . VAL B 1 311 ? -9.406 -6.812 -25.172 1 97.06 311 VAL B CA 1
ATOM 5526 C C . VAL B 1 311 ? -8.008 -7.027 -24.594 1 97.06 311 VAL B C 1
ATOM 5528 O O . VAL B 1 311 ? -7.184 -6.105 -24.578 1 97.06 311 VAL B O 1
ATOM 5531 N N . LEU B 1 312 ? -7.73 -8.289 -24.172 1 97.31 312 LEU B N 1
ATOM 5532 C CA . LEU B 1 312 ? -6.449 -8.617 -23.547 1 97.31 312 LEU B CA 1
ATOM 5533 C C . LEU B 1 312 ? -5.328 -8.57 -24.594 1 97.31 312 LEU B C 1
ATOM 5535 O O . LEU B 1 312 ? -4.207 -8.164 -24.281 1 97.31 312 LEU B O 1
ATOM 5539 N N . ARG B 1 313 ? -5.629 -8.977 -25.797 1 97 313 ARG B N 1
ATOM 5540 C CA . ARG B 1 313 ? -4.652 -8.883 -26.875 1 97 313 ARG B CA 1
ATOM 5541 C C . ARG B 1 313 ? -4.246 -7.434 -27.125 1 97 313 ARG B C 1
ATOM 5543 O O . ARG B 1 313 ? -3.061 -7.137 -27.281 1 97 313 ARG B O 1
ATOM 5550 N N . ARG B 1 314 ? -5.215 -6.527 -27.125 1 95.38 314 ARG B N 1
ATOM 5551 C CA . ARG B 1 314 ? -4.945 -5.109 -27.328 1 95.38 314 ARG B CA 1
ATOM 5552 C C . ARG B 1 314 ? -4.117 -4.535 -26.188 1 95.38 314 ARG B C 1
ATOM 5554 O O . ARG B 1 314 ? -3.385 -3.561 -26.375 1 95.38 314 ARG B O 1
ATOM 5561 N N . ALA B 1 315 ? -4.301 -5.156 -25.062 1 94.56 315 ALA B N 1
ATOM 5562 C CA . ALA B 1 315 ? -3.553 -4.707 -23.891 1 94.56 315 ALA B CA 1
ATOM 5563 C C . ALA B 1 315 ? -2.125 -5.25 -23.906 1 94.56 315 ALA B C 1
ATOM 5565 O O . ALA B 1 315 ? -1.331 -4.957 -23.016 1 94.56 315 ALA B O 1
ATOM 5566 N N . GLY B 1 316 ? -1.757 -6.121 -24.812 1 93.44 316 GLY B N 1
ATOM 5567 C CA . GLY B 1 316 ? -0.373 -6.512 -25.031 1 93.44 316 GLY B CA 1
ATOM 5568 C C . GLY B 1 316 ? -0.062 -7.906 -24.531 1 93.44 316 GLY B C 1
ATOM 5569 O O . GLY B 1 316 ? 1.101 -8.312 -24.5 1 93.44 316 GLY B O 1
ATOM 5570 N N . LEU B 1 317 ? -1.084 -8.703 -24.172 1 95.19 317 LEU B N 1
ATOM 5571 C CA . LEU B 1 317 ? -0.833 -10.047 -23.656 1 95.19 317 LEU B CA 1
ATOM 5572 C C . LEU B 1 317 ? -0.656 -11.039 -24.797 1 95.19 317 LEU B C 1
ATOM 5574 O O . LEU B 1 317 ? -1.361 -10.961 -25.797 1 95.19 317 LEU B O 1
ATOM 5578 N N . ASP B 1 318 ? 0.268 -11.977 -24.578 1 92.81 318 ASP B N 1
ATOM 5579 C CA . ASP B 1 318 ? 0.404 -13.055 -25.547 1 92.81 318 ASP B CA 1
ATOM 5580 C C . ASP B 1 318 ? -0.665 -14.125 -25.328 1 92.81 318 ASP B C 1
ATOM 5582 O O . ASP B 1 318 ? -1.483 -14.016 -24.422 1 92.81 318 ASP B O 1
ATOM 5586 N N . ALA B 1 319 ? -0.707 -15.109 -26.219 1 93.12 319 ALA B N 1
ATOM 5587 C CA . ALA B 1 319 ? -1.769 -16.109 -26.219 1 93.12 319 ALA B CA 1
ATOM 5588 C C . ALA B 1 319 ? -1.78 -16.906 -24.906 1 93.12 319 ALA B C 1
ATOM 5590 O O . ALA B 1 319 ? -2.848 -17.219 -24.375 1 93.12 319 ALA B O 1
ATOM 5591 N N . SER B 1 320 ? -0.586 -17.203 -24.422 1 91.69 320 SER B N 1
ATOM 5592 C CA . SER B 1 320 ? -0.483 -17.969 -23.188 1 91.69 320 SER B CA 1
ATOM 5593 C C . SER B 1 320 ? -1.009 -17.172 -22 1 91.69 320 SER B C 1
ATOM 5595 O O . SER B 1 320 ? -1.767 -17.688 -21.172 1 91.69 320 SER B O 1
ATOM 5597 N N . GLU B 1 321 ? -0.685 -15.93 -21.922 1 93.81 321 GLU B N 1
ATOM 5598 C CA . GLU B 1 321 ? -1.145 -15.039 -20.844 1 93.81 321 GLU B CA 1
ATOM 5599 C C . GLU B 1 321 ? -2.656 -14.852 -20.906 1 93.81 321 GLU B C 1
ATOM 5601 O O . GLU B 1 321 ? -3.328 -14.859 -19.875 1 93.81 321 GLU B O 1
ATOM 5606 N N . GLN B 1 322 ? -3.162 -14.703 -22.141 1 95.5 322 GLN B N 1
ATOM 5607 C CA . GLN B 1 322 ? -4.602 -14.555 -22.312 1 95.5 322 GLN B CA 1
ATOM 5608 C C . GLN B 1 322 ? -5.352 -15.773 -21.781 1 95.5 322 GLN B C 1
ATOM 5610 O O . GLN B 1 322 ? -6.293 -15.633 -21 1 95.5 322 GLN B O 1
ATOM 5615 N N . ARG B 1 323 ? -4.879 -16.875 -22.219 1 94.12 323 ARG B N 1
ATOM 5616 C CA . ARG B 1 323 ? -5.527 -18.125 -21.828 1 94.12 323 ARG B CA 1
ATOM 5617 C C . ARG B 1 323 ? -5.531 -18.281 -20.312 1 94.12 323 ARG B C 1
ATOM 5619 O O . ARG B 1 323 ? -6.562 -18.625 -19.719 1 94.12 323 ARG B O 1
ATOM 5626 N N . LEU B 1 324 ? -4.418 -18 -19.719 1 94.06 324 LEU B N 1
ATOM 5627 C CA . LEU B 1 324 ? -4.305 -18.156 -18.266 1 94.06 324 LEU B CA 1
ATOM 5628 C C . LEU B 1 324 ? -5.254 -17.219 -17.547 1 94.06 324 LEU B C 1
ATOM 5630 O O . LEU B 1 324 ? -5.973 -17.641 -16.625 1 94.06 324 LEU B O 1
ATOM 5634 N N . LEU B 1 325 ? -5.215 -15.977 -17.906 1 95.44 325 LEU B N 1
ATOM 5635 C CA . LEU B 1 325 ? -6.043 -14.984 -17.234 1 95.44 325 LEU B CA 1
ATOM 5636 C C . LEU B 1 325 ? -7.527 -15.305 -17.406 1 95.44 325 LEU B C 1
ATOM 5638 O O . LEU B 1 325 ? -8.305 -15.195 -16.453 1 95.44 325 LEU B O 1
ATOM 5642 N N . LEU B 1 326 ? -7.941 -15.711 -18.594 1 95.62 326 LEU B N 1
ATOM 5643 C CA . LEU B 1 326 ? -9.336 -16.047 -18.859 1 95.62 326 LEU B CA 1
ATOM 5644 C C . LEU B 1 326 ? -9.734 -17.312 -18.125 1 95.62 326 LEU B C 1
ATOM 5646 O O . LEU B 1 326 ? -10.844 -17.406 -17.594 1 95.62 326 LEU B O 1
ATOM 5650 N N . ASP B 1 327 ? -8.836 -18.281 -18.078 1 95.06 327 ASP B N 1
ATOM 5651 C CA . ASP B 1 327 ? -9.07 -19.484 -17.312 1 95.06 327 ASP B CA 1
ATOM 5652 C C . ASP B 1 327 ? -9.219 -19.172 -15.82 1 95.06 327 ASP B C 1
ATOM 5654 O O . ASP B 1 327 ? -10.07 -19.75 -15.141 1 95.06 327 ASP B O 1
ATOM 5658 N N . LEU B 1 328 ? -8.383 -18.312 -15.352 1 94.5 328 LEU B N 1
ATOM 5659 C CA . LEU B 1 328 ? -8.422 -17.906 -13.945 1 94.5 328 LEU B CA 1
ATOM 5660 C C . LEU B 1 328 ? -9.766 -17.266 -13.602 1 94.5 328 LEU B C 1
ATOM 5662 O O . LEU B 1 328 ? -10.391 -17.641 -12.609 1 94.5 328 LEU B O 1
ATOM 5666 N N . LEU B 1 329 ? -10.219 -16.344 -14.414 1 93.94 329 LEU B N 1
ATOM 5667 C CA . LEU B 1 329 ? -11.5 -15.68 -14.195 1 93.94 329 LEU B CA 1
ATOM 5668 C C . LEU B 1 329 ? -12.648 -16.672 -14.219 1 93.94 329 LEU B C 1
ATOM 5670 O O . LEU B 1 329 ? -13.57 -16.594 -13.398 1 93.94 329 LEU B O 1
ATOM 5674 N N . SER B 1 330 ? -12.539 -17.594 -15.125 1 91.38 330 SER B N 1
ATOM 5675 C CA . SER B 1 330 ? -13.562 -18.641 -15.211 1 91.38 330 SER B CA 1
ATOM 5676 C C . SER B 1 330 ? -13.547 -19.531 -13.984 1 91.38 330 SER B C 1
ATOM 5678 O O . SER B 1 330 ? -14.602 -19.875 -13.438 1 91.38 330 SER B O 1
ATOM 5680 N N . ALA B 1 331 ? -12.375 -19.859 -13.5 1 91 331 ALA B N 1
ATOM 5681 C CA . ALA B 1 331 ? -12.211 -20.797 -12.391 1 91 331 ALA B CA 1
ATOM 5682 C C . ALA B 1 331 ? -12.57 -20.141 -11.062 1 91 331 ALA B C 1
ATOM 5684 O O . ALA B 1 331 ? -13.023 -20.828 -10.133 1 91 331 ALA B O 1
ATOM 5685 N N . GLN B 1 332 ? -12.406 -18.891 -10.961 1 89.88 332 GLN B N 1
ATOM 5686 C CA . GLN B 1 332 ? -12.508 -18.25 -9.664 1 89.88 332 GLN B CA 1
ATOM 5687 C C . GLN B 1 332 ? -13.82 -17.469 -9.531 1 89.88 332 GLN B C 1
ATOM 5689 O O . GLN B 1 332 ? -14.102 -16.906 -8.477 1 89.88 332 GLN B O 1
ATOM 5694 N N . SER B 1 333 ? -14.531 -17.484 -10.633 1 87.38 333 SER B N 1
ATOM 5695 C CA . SER B 1 333 ? -15.867 -16.906 -10.523 1 87.38 333 SER B CA 1
ATOM 5696 C C . SER B 1 333 ? -16.875 -17.922 -10 1 87.38 333 SER B C 1
ATOM 5698 O O . SER B 1 333 ? -16.781 -19.109 -10.305 1 87.38 333 SER B O 1
ATOM 5700 N N . ALA B 1 334 ? -17.672 -17.484 -9.078 1 80 334 ALA B N 1
ATOM 5701 C CA . ALA B 1 334 ? -18.656 -18.375 -8.453 1 80 334 ALA B CA 1
ATOM 5702 C C . ALA B 1 334 ? -20.062 -17.812 -8.57 1 80 334 ALA B C 1
ATOM 5704 O O . ALA B 1 334 ? -20.25 -16.594 -8.578 1 80 334 ALA B O 1
ATOM 5705 N N . LEU B 1 335 ? -20.969 -18.734 -8.703 1 76.06 335 LEU B N 1
ATOM 5706 C CA . LEU B 1 335 ? -22.359 -18.328 -8.602 1 76.06 335 LEU B CA 1
ATOM 5707 C C . LEU B 1 335 ? -22.797 -18.234 -7.145 1 76.06 335 LEU B C 1
ATOM 5709 O O . LEU B 1 335 ? -22.484 -19.109 -6.34 1 76.06 335 LEU B O 1
ATOM 5713 N N . PRO B 1 336 ? -23.328 -17.094 -6.891 1 75.38 336 PRO B N 1
ATOM 5714 C CA . PRO B 1 336 ? -23.734 -16.906 -5.492 1 75.38 336 PRO B CA 1
ATOM 5715 C C . PRO B 1 336 ? -24.906 -17.797 -5.086 1 75.38 336 PRO B C 1
ATOM 5717 O O . PRO B 1 336 ? -25.703 -18.203 -5.938 1 75.38 336 PRO B O 1
ATOM 5720 N N . PRO B 1 337 ? -24.812 -18.094 -3.83 1 74.62 337 PRO B N 1
ATOM 5721 C CA . PRO B 1 337 ? -26.031 -18.719 -3.318 1 74.62 337 PRO B CA 1
ATOM 5722 C C . PRO B 1 337 ? -27.25 -17.797 -3.354 1 74.62 337 PRO B C 1
ATOM 5724 O O . PRO B 1 337 ? -27.172 -16.703 -3.924 1 74.62 337 PRO B O 1
ATOM 5727 N N . ALA B 1 338 ? -28.375 -18.266 -3.047 1 74.31 338 ALA B N 1
ATOM 5728 C CA . ALA B 1 338 ? -29.625 -17.5 -3.049 1 74.31 338 ALA B CA 1
ATOM 5729 C C . ALA B 1 338 ? -29.438 -16.141 -2.389 1 74.31 338 ALA B C 1
ATOM 5731 O O . ALA B 1 338 ? -30.078 -15.156 -2.783 1 74.31 338 ALA B O 1
ATOM 5732 N N . GLY B 1 339 ? -28.547 -15.977 -1.647 1 71.12 339 GLY B N 1
ATOM 5733 C CA . GLY B 1 339 ? -28.359 -14.734 -0.914 1 71.12 339 GLY B CA 1
ATOM 5734 C C . GLY B 1 339 ? -27.453 -13.75 -1.634 1 71.12 339 GLY B C 1
ATOM 5735 O O . GLY B 1 339 ? -27.281 -12.617 -1.18 1 71.12 339 GLY B O 1
ATOM 5736 N N . GLY B 1 340 ? -27.031 -14.094 -2.742 1 84.38 340 GLY B N 1
ATOM 5737 C CA . GLY B 1 340 ? -26.203 -13.172 -3.496 1 84.38 340 GLY B CA 1
ATOM 5738 C C . GLY B 1 340 ? -24.734 -13.297 -3.17 1 84.38 340 GLY B C 1
ATOM 5739 O O . GLY B 1 340 ? -24.328 -14.188 -2.418 1 84.38 340 GLY B O 1
ATOM 5740 N N . CYS B 1 341 ? -23.953 -12.484 -3.773 1 89.88 341 CYS B N 1
ATOM 5741 C CA . CYS B 1 341 ? -22.5 -12.539 -3.627 1 89.88 341 CYS B CA 1
ATOM 5742 C C . CYS B 1 341 ? -22.078 -12.258 -2.188 1 89.88 341 CYS B C 1
ATOM 5744 O O . CYS B 1 341 ? -21.062 -12.758 -1.727 1 89.88 341 CYS B O 1
ATOM 5746 N N . GLU B 1 342 ? -22.953 -11.484 -1.513 1 85.5 342 GLU B N 1
ATOM 5747 C CA . GLU B 1 342 ? -22.656 -11.086 -0.143 1 85.5 342 GLU B CA 1
ATOM 5748 C C . GLU B 1 342 ? -22.688 -12.281 0.805 1 85.5 342 GLU B C 1
ATOM 5750 O O . GLU B 1 342 ? -22.156 -12.211 1.914 1 85.5 342 GLU B O 1
ATOM 5755 N N . ALA B 1 343 ? -23.312 -13.32 0.333 1 86.12 343 ALA B N 1
ATOM 5756 C CA . ALA B 1 343 ? -23.422 -14.523 1.154 1 86.12 343 ALA B CA 1
ATOM 5757 C C . ALA B 1 343 ? -22.141 -15.352 1.075 1 86.12 343 ALA B C 1
ATOM 5759 O O . ALA B 1 343 ? -21.938 -16.25 1.894 1 86.12 343 ALA B O 1
ATOM 5760 N N . LEU B 1 344 ? -21.359 -15.086 0.106 1 89 344 LEU B N 1
ATOM 5761 C CA . LEU B 1 344 ? -20.094 -15.805 -0.036 1 89 344 LEU B CA 1
ATOM 5762 C C . LEU B 1 344 ? -19.062 -15.281 0.949 1 89 344 LEU B C 1
ATOM 5764 O O . LEU B 1 344 ? -18.984 -14.078 1.202 1 89 344 LEU B O 1
ATOM 5768 N N . GLN B 1 345 ? -18.266 -16.219 1.504 1 88.31 345 GLN B N 1
ATOM 5769 C CA . GLN B 1 345 ? -17.266 -15.844 2.496 1 88.31 345 GLN B CA 1
ATOM 5770 C C . GLN B 1 345 ? -15.875 -15.734 1.862 1 88.31 345 GLN B C 1
ATOM 5772 O O . GLN B 1 345 ? -15.438 -16.641 1.158 1 88.31 345 GLN B O 1
ATOM 5777 N N . PRO B 1 346 ? -15.227 -14.57 2.146 1 91.06 346 PRO B N 1
ATOM 5778 C CA . PRO B 1 346 ? -13.836 -14.484 1.694 1 91.06 346 PRO B CA 1
ATOM 5779 C C . PRO B 1 346 ? -12.914 -15.461 2.424 1 91.06 346 PRO B C 1
ATOM 5781 O O . PRO B 1 346 ? -13.312 -16.047 3.432 1 91.06 346 PRO B O 1
ATOM 5784 N N . SER B 1 347 ? -11.703 -15.664 1.817 1 87.75 347 SER B N 1
ATOM 5785 C CA . SER B 1 347 ? -10.719 -16.531 2.457 1 87.75 347 SER B CA 1
ATOM 5786 C C . SER B 1 347 ? -10.312 -15.992 3.828 1 87.75 347 SER B C 1
ATOM 5788 O O . SER B 1 347 ? -10.312 -14.781 4.051 1 87.75 347 SER B O 1
ATOM 5790 N N . ALA B 1 348 ? -9.977 -16.891 4.719 1 84.69 348 ALA B N 1
ATOM 5791 C CA . ALA B 1 348 ? -9.633 -16.531 6.09 1 84.69 348 ALA B CA 1
ATOM 5792 C C . ALA B 1 348 ? -8.133 -16.25 6.227 1 84.69 348 ALA B C 1
ATOM 5794 O O . ALA B 1 348 ? -7.676 -15.789 7.273 1 84.69 348 ALA B O 1
ATOM 5795 N N . GLY B 1 349 ? -7.406 -16.453 5.176 1 85.44 349 GLY B N 1
ATOM 5796 C CA . GLY B 1 349 ? -5.953 -16.375 5.25 1 85.44 349 GLY B CA 1
ATOM 5797 C C . GLY B 1 349 ? -5.449 -15 5.676 1 85.44 349 GLY B C 1
ATOM 5798 O O . GLY B 1 349 ? -4.586 -14.898 6.547 1 85.44 349 GLY B O 1
ATOM 5799 N N . LEU B 1 350 ? -6.023 -13.914 5.102 1 90.56 350 LEU B N 1
ATOM 5800 C CA . LEU B 1 350 ? -5.535 -12.57 5.367 1 90.56 350 LEU B CA 1
ATOM 5801 C C . LEU B 1 350 ? -5.875 -12.141 6.789 1 90.56 350 LEU B C 1
ATOM 5803 O O . LEU B 1 350 ? -4.992 -11.719 7.543 1 90.56 350 LEU B O 1
ATOM 5807 N N . PRO B 1 351 ? -7.117 -12.328 7.238 1 87.25 351 PRO B N 1
ATOM 5808 C CA . PRO B 1 351 ? -7.406 -11.961 8.625 1 87.25 351 PRO B CA 1
ATOM 5809 C C . PRO B 1 351 ? -6.582 -12.758 9.633 1 87.25 351 PRO B C 1
ATOM 5811 O O . PRO B 1 351 ? -6.145 -12.211 10.648 1 87.25 351 PRO B O 1
ATOM 5814 N N . ALA B 1 352 ? -6.34 -13.938 9.328 1 82.62 352 ALA B N 1
ATOM 5815 C CA . ALA B 1 352 ? -5.605 -14.805 10.25 1 82.62 352 ALA B CA 1
ATOM 5816 C C . ALA B 1 352 ? -4.145 -14.367 10.359 1 82.62 352 ALA B C 1
ATOM 5818 O O . ALA B 1 352 ? -3.572 -14.359 11.453 1 82.62 352 ALA B O 1
ATOM 5819 N N . LEU B 1 353 ? -3.596 -14 9.281 1 84.5 353 LEU B N 1
ATOM 5820 C CA . LEU B 1 353 ? -2.166 -13.711 9.25 1 84.5 353 LEU B CA 1
ATOM 5821 C C . LEU B 1 353 ? -1.901 -12.242 9.555 1 84.5 353 LEU B C 1
ATOM 5823 O O . LEU B 1 353 ? -0.905 -11.906 10.195 1 84.5 353 LEU B O 1
ATOM 5827 N N . LEU B 1 354 ? -2.814 -11.352 9.094 1 87.5 354 LEU B N 1
ATOM 5828 C CA . LEU B 1 354 ? -2.508 -9.922 9.125 1 87.5 354 LEU B CA 1
ATOM 5829 C C . LEU B 1 354 ? -3.375 -9.203 10.156 1 87.5 354 LEU B C 1
ATOM 5831 O O . LEU B 1 354 ? -3.152 -8.031 10.453 1 87.5 354 LEU B O 1
ATOM 5835 N N . GLY B 1 355 ? -4.375 -9.859 10.664 1 85.19 355 GLY B N 1
ATOM 5836 C CA . GLY B 1 355 ? -5.258 -9.25 11.641 1 85.19 355 GLY B CA 1
ATOM 5837 C C . GLY B 1 355 ? -6.258 -8.281 11.031 1 85.19 355 GLY B C 1
ATOM 5838 O O . GLY B 1 355 ? -6.844 -7.461 11.734 1 85.19 355 GLY B O 1
ATOM 5839 N N . ARG B 1 356 ? -6.359 -8.297 9.766 1 89.44 356 ARG B N 1
ATOM 5840 C CA . ARG B 1 356 ? -7.277 -7.438 9.023 1 89.44 356 ARG B CA 1
ATOM 5841 C C . ARG B 1 356 ? -7.742 -8.109 7.738 1 89.44 356 ARG B C 1
ATOM 5843 O O . ARG B 1 356 ? -7.074 -9.016 7.227 1 89.44 356 ARG B O 1
ATOM 5850 N N . PRO B 1 357 ? -8.922 -7.66 7.242 1 93.31 357 PRO B N 1
ATOM 5851 C CA . PRO B 1 357 ? -9.312 -8.133 5.914 1 93.31 357 PRO B CA 1
ATOM 5852 C C . PRO B 1 357 ? -8.414 -7.605 4.805 1 93.31 357 PRO B C 1
ATOM 5854 O O . PRO B 1 357 ? -7.531 -6.781 5.059 1 93.31 357 PRO B O 1
ATOM 5857 N N . GLY B 1 358 ? -8.562 -8.141 3.611 1 95.62 358 GLY B N 1
ATOM 5858 C CA . GLY B 1 358 ? -7.852 -7.613 2.455 1 95.62 358 GLY B CA 1
ATOM 5859 C C . GLY B 1 358 ? -8.273 -6.207 2.086 1 95.62 358 GLY B C 1
ATOM 5860 O O . GLY B 1 358 ? -9.297 -5.715 2.559 1 95.62 358 GLY B O 1
ATOM 5861 N N . ALA B 1 359 ? -7.449 -5.57 1.306 1 96.25 359 ALA B N 1
ATOM 5862 C CA . ALA B 1 359 ? -7.773 -4.234 0.81 1 96.25 359 ALA B CA 1
ATOM 5863 C C . ALA B 1 359 ? -8.977 -4.273 -0.127 1 96.25 359 ALA B C 1
ATOM 5865 O O . ALA B 1 359 ? -9.039 -5.113 -1.029 1 96.25 359 ALA B O 1
ATOM 5866 N N . PRO B 1 360 ? -9.914 -3.35 0.073 1 96.88 360 PRO B N 1
ATOM 5867 C CA . PRO B 1 360 ? -11.055 -3.314 -0.848 1 96.88 360 PRO B CA 1
ATOM 5868 C C . PRO B 1 360 ? -10.664 -2.879 -2.258 1 96.88 360 PRO B C 1
ATOM 5870 O O . PRO B 1 360 ? -9.75 -2.062 -2.422 1 96.88 360 PRO B O 1
ATOM 5873 N N . VAL B 1 361 ? -11.352 -3.408 -3.242 1 97.44 361 VAL B N 1
ATOM 5874 C CA . VAL B 1 361 ? -11.023 -3.137 -4.637 1 97.44 361 VAL B CA 1
ATOM 5875 C C . VAL B 1 361 ? -11.242 -1.655 -4.941 1 97.44 361 VAL B C 1
ATOM 5877 O O . VAL B 1 361 ? -10.602 -1.097 -5.832 1 97.44 361 VAL B O 1
ATOM 5880 N N . GLY B 1 362 ? -12.133 -1.022 -4.18 1 96.94 362 GLY B N 1
ATOM 5881 C CA . GLY B 1 362 ? -12.344 0.407 -4.352 1 96.94 362 GLY B CA 1
ATOM 5882 C C . GLY B 1 362 ? -11.078 1.222 -4.141 1 96.94 362 GLY B C 1
ATOM 5883 O O . GLY B 1 362 ? -10.875 2.238 -4.809 1 96.94 362 GLY B O 1
ATOM 5884 N N . ALA B 1 363 ? -10.242 0.792 -3.172 1 96.06 363 ALA B N 1
ATOM 5885 C CA . ALA B 1 363 ? -8.977 1.478 -2.939 1 96.06 363 ALA B CA 1
ATOM 5886 C C . ALA B 1 363 ? -8.086 1.427 -4.18 1 96.06 363 ALA B C 1
ATOM 5888 O O . ALA B 1 363 ? -7.422 2.41 -4.516 1 96.06 363 ALA B O 1
ATOM 5889 N N . PHE B 1 364 ? -8.07 0.348 -4.836 1 96.06 364 PHE B N 1
ATOM 5890 C CA . PHE B 1 364 ? -7.328 0.195 -6.078 1 96.06 364 PHE B CA 1
ATOM 5891 C C . PHE B 1 364 ? -7.844 1.16 -7.141 1 96.06 364 PHE B C 1
ATOM 5893 O O . PHE B 1 364 ? -7.059 1.872 -7.77 1 96.06 364 PHE B O 1
ATOM 5900 N N . PHE B 1 365 ? -9.18 1.231 -7.352 1 96.69 365 PHE B N 1
ATOM 5901 C CA . PHE B 1 365 ? -9.766 2.104 -8.367 1 96.69 365 PHE B CA 1
ATOM 5902 C C . PHE B 1 365 ? -9.469 3.566 -8.055 1 96.69 365 PHE B C 1
ATOM 5904 O O . PHE B 1 365 ? -9.211 4.359 -8.961 1 96.69 365 PHE B O 1
ATOM 5911 N N . LEU B 1 366 ? -9.539 3.877 -6.801 1 94.81 366 LEU B N 1
ATOM 5912 C CA . LEU B 1 366 ? -9.25 5.246 -6.391 1 94.81 366 LEU B CA 1
ATOM 5913 C C . LEU B 1 366 ? -7.82 5.629 -6.746 1 94.81 366 LEU B C 1
ATOM 5915 O O . LEU B 1 366 ? -7.578 6.691 -7.324 1 94.81 366 LEU B O 1
ATOM 5919 N N . GLU B 1 367 ? -6.902 4.742 -6.457 1 92.25 367 GLU B N 1
ATOM 5920 C CA . GLU B 1 367 ? -5.488 5.004 -6.703 1 92.25 367 GLU B CA 1
ATOM 5921 C C . GLU B 1 367 ? -5.184 5.035 -8.195 1 92.25 367 GLU B C 1
ATOM 5923 O O . GLU B 1 367 ? -4.297 5.77 -8.641 1 92.25 367 GLU B O 1
ATOM 5928 N N . GLN B 1 368 ? -5.926 4.246 -8.914 1 93.94 368 GLN B N 1
ATOM 5929 C CA . GLN B 1 368 ? -5.68 4.125 -10.344 1 93.94 368 GLN B CA 1
ATOM 5930 C C . GLN B 1 368 ? -6.688 4.941 -11.148 1 93.94 368 GLN B C 1
ATOM 5932 O O . GLN B 1 368 ? -6.938 4.652 -12.32 1 93.94 368 GLN B O 1
ATOM 5937 N N . ALA B 1 369 ? -7.293 5.934 -10.562 1 93.06 369 ALA B N 1
ATOM 5938 C CA . ALA B 1 369 ? -8.367 6.691 -11.195 1 93.06 369 ALA B CA 1
ATOM 5939 C C . ALA B 1 369 ? -7.93 7.242 -12.547 1 93.06 369 ALA B C 1
ATOM 5941 O O . ALA B 1 369 ? -8.68 7.188 -13.523 1 93.06 369 ALA B O 1
ATOM 5942 N N . ALA B 1 370 ? -6.688 7.695 -12.703 1 89.62 370 ALA B N 1
ATOM 5943 C CA . ALA B 1 370 ? -6.176 8.297 -13.93 1 89.62 370 ALA B CA 1
ATOM 5944 C C . ALA B 1 370 ? -6.152 7.285 -15.07 1 89.62 370 ALA B C 1
ATOM 5946 O O . ALA B 1 370 ? -6.359 7.645 -16.234 1 89.62 370 ALA B O 1
ATOM 5947 N N . ALA B 1 371 ? -5.941 6.02 -14.711 1 92.12 371 ALA B N 1
ATOM 5948 C CA . ALA B 1 371 ? -5.871 4.973 -15.727 1 92.12 371 ALA B CA 1
ATOM 5949 C C . ALA B 1 371 ? -7.246 4.703 -16.344 1 92.12 371 ALA B C 1
ATOM 5951 O O . ALA B 1 371 ? -7.352 4.266 -17.484 1 92.12 371 ALA B O 1
ATOM 5952 N N . PHE B 1 372 ? -8.32 5.051 -15.578 1 93.12 372 PHE B N 1
ATOM 5953 C CA . PHE B 1 372 ? -9.672 4.723 -16.016 1 93.12 372 PHE B CA 1
ATOM 5954 C C . PHE B 1 372 ? -10.406 5.973 -16.5 1 93.12 372 PHE B C 1
ATOM 5956 O O . PHE B 1 372 ? -11.531 5.883 -16.984 1 93.12 372 PHE B O 1
ATOM 5963 N N . ALA B 1 373 ? -9.812 7.129 -16.266 1 86.5 373 ALA B N 1
ATOM 5964 C CA . ALA B 1 373 ? -10.438 8.391 -16.641 1 86.5 373 ALA B CA 1
ATOM 5965 C C . ALA B 1 373 ? -10.344 8.609 -18.156 1 86.5 373 ALA B C 1
ATOM 5967 O O . ALA B 1 373 ? -9.352 8.242 -18.781 1 86.5 373 ALA B O 1
ATOM 5968 N N . ALA B 1 374 ? -11.562 9.164 -18.578 1 73.25 374 ALA B N 1
ATOM 5969 C CA . ALA B 1 374 ? -11.594 9.484 -20.016 1 73.25 374 ALA B CA 1
ATOM 5970 C C . ALA B 1 374 ? -10.523 10.516 -20.359 1 73.25 374 ALA B C 1
ATOM 5972 O O . ALA B 1 374 ? -10.211 11.398 -19.562 1 73.25 374 ALA B O 1
ATOM 5973 N N . ARG B 1 375 ? -9.812 10.281 -21.203 1 58.5 375 ARG B N 1
ATOM 5974 C CA . ARG B 1 375 ? -8.812 11.242 -21.656 1 58.5 375 ARG B CA 1
ATOM 5975 C C . ARG B 1 375 ? -9.477 12.477 -22.266 1 58.5 375 ARG B C 1
ATOM 5977 O O . ARG B 1 375 ? -10.383 12.352 -23.094 1 58.5 375 ARG B O 1
ATOM 5984 N N . ASP B 1 376 ? -9.883 13.398 -21.344 1 49.16 376 ASP B N 1
ATOM 5985 C CA . ASP B 1 376 ? -10.516 14.594 -21.875 1 49.16 376 ASP B CA 1
ATOM 5986 C C . ASP B 1 376 ? -10.016 14.898 -23.281 1 49.16 376 ASP B C 1
ATOM 5988 O O . ASP B 1 376 ? -8.828 14.727 -23.578 1 49.16 376 ASP B O 1
ATOM 5992 N N . ALA B 1 377 ? -10.859 14.891 -24.312 1 39.22 377 ALA B N 1
ATOM 5993 C CA . ALA B 1 377 ? -10.617 15.648 -25.547 1 39.22 377 ALA B CA 1
ATOM 5994 C C . ALA B 1 377 ? -10.016 17.016 -25.234 1 39.22 377 ALA B C 1
ATOM 5996 O O . ALA B 1 377 ? -10.352 17.641 -24.219 1 39.22 377 ALA B O 1
ATOM 5997 N N . PRO B 1 378 ? -8.992 17.5 -25.844 1 36.25 378 PRO B N 1
ATOM 5998 C CA . PRO B 1 378 ? -8.406 18.828 -25.672 1 36.25 378 PRO B CA 1
ATOM 5999 C C . PRO B 1 378 ? -9.469 19.906 -25.422 1 36.25 378 PRO B C 1
ATOM 6001 O O . PRO B 1 378 ? -10.508 19.906 -26.078 1 36.25 378 PRO B O 1
ATOM 6004 N N . THR B 1 379 ? -9.68 20.328 -24.25 1 31.97 379 THR B N 1
ATOM 6005 C CA . THR B 1 379 ? -10.422 21.578 -24.125 1 31.97 379 THR B CA 1
ATOM 6006 C C . THR B 1 379 ? -10.016 22.578 -25.203 1 31.97 379 THR B C 1
ATOM 6008 O O . THR B 1 379 ? -8.836 22.672 -25.547 1 31.97 379 THR B O 1
ATOM 6011 N N . ALA B 1 380 ? -10.977 23.203 -26.047 1 30.84 380 ALA B N 1
ATOM 6012 C CA . ALA B 1 380 ? -10.859 24.219 -27.094 1 30.84 380 ALA B CA 1
ATOM 6013 C C . ALA B 1 380 ? -10.102 25.438 -26.594 1 30.84 380 ALA B C 1
ATOM 6015 O O . ALA B 1 380 ? -10.578 26.156 -25.703 1 30.84 380 ALA B O 1
ATOM 6016 N N . GLY B 1 381 ? -8.773 25.531 -26.5 1 29.61 381 GLY B N 1
ATOM 6017 C CA . GLY B 1 381 ? -8.039 26.781 -26.344 1 29.61 381 GLY B CA 1
ATOM 6018 C C . GLY B 1 381 ? -8.617 27.922 -27.156 1 29.61 381 GLY B C 1
ATOM 6019 O O . GLY B 1 381 ? -8.961 27.766 -28.328 1 29.61 381 GLY B O 1
ATOM 6020 N N . GLU B 1 382 ? -9.289 28.859 -26.578 1 29.02 382 GLU B N 1
ATOM 6021 C CA . GLU B 1 382 ? -9.586 30.141 -27.203 1 29.02 382 GLU B CA 1
ATOM 6022 C C . GLU B 1 382 ? -8.359 30.688 -27.922 1 29.02 382 GLU B C 1
ATOM 6024 O O . GLU B 1 382 ? -7.238 30.578 -27.422 1 29.02 382 GLU B O 1
ATOM 6029 N N . GLY B 1 383 ? -8.5 31.062 -29.219 1 26.5 383 GLY B N 1
ATOM 6030 C CA . GLY B 1 383 ? -7.68 31.625 -30.281 1 26.5 383 GLY B CA 1
ATOM 6031 C C . GLY B 1 383 ? -6.984 32.906 -29.891 1 26.5 383 GLY B C 1
ATOM 6032 O O . GLY B 1 383 ? -7.566 34 -30 1 26.5 383 GLY B O 1
ATOM 6033 N N . VAL B 1 384 ? -6.312 33.094 -28.75 1 26.33 384 VAL B N 1
ATOM 6034 C CA . VAL B 1 384 ? -5.648 34.375 -28.688 1 26.33 384 VAL B CA 1
ATOM 6035 C C . VAL B 1 384 ? -4.754 34.562 -29.906 1 26.33 384 VAL B C 1
ATOM 6037 O O . VAL B 1 384 ? -4.203 33.594 -30.438 1 26.33 384 VAL B O 1
ATOM 6040 N N . ALA B 1 385 ? -4.98 35.688 -30.641 1 24.75 385 ALA B N 1
ATOM 6041 C CA . ALA B 1 385 ? -4.355 36.312 -31.797 1 24.75 385 ALA B CA 1
ATOM 6042 C C . ALA B 1 385 ? -2.84 36.375 -31.625 1 24.75 385 ALA B C 1
ATOM 6044 O O . ALA B 1 385 ? -2.346 37.094 -30.766 1 24.75 385 ALA B O 1
ATOM 6045 N N . GLY B 1 386 ? -2.131 35.25 -31.703 1 22.45 386 GLY B N 1
ATOM 6046 C CA . GLY B 1 386 ? -0.684 35.156 -31.609 1 22.45 386 GLY B CA 1
ATOM 6047 C C . GLY B 1 386 ? 0.049 36 -32.625 1 22.45 386 GLY B C 1
ATOM 6048 O O . GLY B 1 386 ? -0.161 35.844 -33.844 1 22.45 386 GLY B O 1
ATOM 6049 N N . GLU B 1 387 ? 0.129 37.312 -32.281 1 23.09 387 GLU B N 1
ATOM 6050 C CA . GLU B 1 387 ? 1.055 38.094 -33.125 1 23.09 387 GLU B CA 1
ATOM 6051 C C . GLU B 1 387 ? 2.354 37.312 -33.344 1 23.09 387 GLU B C 1
ATOM 6053 O O . GLU B 1 387 ? 2.77 36.531 -32.5 1 23.09 387 GLU B O 1
ATOM 6058 N N . GLY B 1 388 ? 2.85 37.344 -34.562 1 20.72 388 GLY B N 1
ATOM 6059 C CA . GLY B 1 388 ? 3.773 36.625 -35.438 1 20.72 388 GLY B CA 1
ATOM 6060 C C . GLY B 1 388 ? 5.219 36.719 -34.969 1 20.72 388 GLY B C 1
ATOM 6061 O O . GLY B 1 388 ? 6.137 36.406 -35.719 1 20.72 388 GLY B O 1
ATOM 6062 N N . HIS B 1 389 ? 5.449 37.156 -33.656 1 21.16 389 HIS B N 1
ATOM 6063 C CA . HIS B 1 389 ? 6.836 37.594 -33.688 1 21.16 389 HIS B CA 1
ATOM 6064 C C . HIS B 1 389 ? 7.766 36.469 -34.125 1 21.16 389 HIS B C 1
ATOM 6066 O O . HIS B 1 389 ? 7.434 35.281 -34 1 21.16 389 HIS B O 1
ATOM 6072 N N . HIS B 1 390 ? 8.844 36.906 -34.844 1 19.78 390 HIS B N 1
ATOM 6073 C CA . HIS B 1 390 ? 9.922 36.375 -35.688 1 19.78 390 HIS B CA 1
ATOM 6074 C C . HIS B 1 390 ? 10.789 35.375 -34.906 1 19.78 390 HIS B C 1
ATOM 6076 O O . HIS B 1 390 ? 11.094 35.625 -33.719 1 19.78 390 HIS B O 1
ATOM 6082 N N . HIS B 1 391 ? 10.75 34.125 -35.312 1 19.2 391 HIS B N 1
ATOM 6083 C CA . HIS B 1 391 ? 11.195 32.781 -34.906 1 19.2 391 HIS B CA 1
ATOM 6084 C C . HIS B 1 391 ? 12.719 32.688 -34.906 1 19.2 391 HIS B C 1
ATOM 6086 O O . HIS B 1 391 ? 13.344 32.562 -35.969 1 19.2 391 HIS B O 1
ATOM 6092 N N . HIS B 1 392 ? 13.383 33.75 -34.219 1 20.03 392 HIS B N 1
ATOM 6093 C CA . HIS B 1 392 ? 14.805 33.594 -34.5 1 20.03 392 HIS B CA 1
ATOM 6094 C C . HIS B 1 392 ? 15.289 32.188 -34.219 1 20.03 392 HIS B C 1
ATOM 6096 O O . HIS B 1 392 ? 14.766 31.516 -33.312 1 20.03 392 HIS B O 1
ATOM 6102 N N . PRO B 1 393 ? 16.062 31.609 -35.125 1 18.72 393 PRO B N 1
ATOM 6103 C CA . PRO B 1 393 ? 16.516 30.234 -35.312 1 18.72 393 PRO B CA 1
ATOM 6104 C C . PRO B 1 393 ? 17.406 29.734 -34.188 1 18.72 393 PRO B C 1
ATOM 6106 O O . PRO B 1 393 ? 18.484 30.297 -33.938 1 18.72 393 PRO B O 1
ATOM 6109 N N . ARG B 1 394 ? 16.781 29.625 -33.031 1 18.45 394 ARG B N 1
ATOM 6110 C CA . ARG B 1 394 ? 17.703 29.312 -31.938 1 18.45 394 ARG B CA 1
ATOM 6111 C C . ARG B 1 394 ? 18.578 28.109 -32.281 1 18.45 394 ARG B C 1
ATOM 6113 O O . ARG B 1 394 ? 18.078 27.109 -32.812 1 18.45 394 ARG B O 1
ATOM 6120 N N . THR B 1 395 ? 19.906 28.297 -32.406 1 18.55 395 THR B N 1
ATOM 6121 C CA . THR B 1 395 ? 21.094 27.5 -32.688 1 18.55 395 THR B CA 1
ATOM 6122 C C . THR B 1 395 ? 21.172 26.281 -31.781 1 18.55 395 THR B C 1
ATOM 6124 O O . THR B 1 395 ? 20.625 26.281 -30.672 1 18.55 395 THR B O 1
ATOM 6127 N N . GLY B 1 396 ? 21.422 25.062 -32.312 1 17.41 396 GLY B N 1
ATOM 6128 C CA . GLY B 1 396 ? 21.469 23.625 -32.125 1 17.41 396 GLY B CA 1
ATOM 6129 C C . GLY B 1 396 ? 22.438 23.172 -31.062 1 17.41 396 GLY B C 1
ATOM 6130 O O . GLY B 1 396 ? 22.75 21.984 -30.969 1 17.41 396 GLY B O 1
ATOM 6131 N N . TRP B 1 397 ? 22.719 23.922 -29.984 1 17.12 397 TRP B N 1
ATOM 6132 C CA . TRP B 1 397 ? 23.953 23.453 -29.359 1 17.12 397 TRP B CA 1
ATOM 6133 C C . TRP B 1 397 ? 23.812 21.984 -28.922 1 17.12 397 TRP B C 1
ATOM 6135 O O . TRP B 1 397 ? 22.734 21.562 -28.516 1 17.12 397 TRP B O 1
ATOM 6145 N N . ASN B 1 398 ? 24.703 21.047 -29.406 1 17.14 398 ASN B N 1
ATOM 6146 C CA . ASN B 1 398 ? 25.125 19.656 -29.344 1 17.14 398 ASN B CA 1
ATOM 6147 C C . ASN B 1 398 ? 25.531 19.25 -27.938 1 17.14 398 ASN B C 1
ATOM 6149 O O . ASN B 1 398 ? 26.625 19.594 -27.469 1 17.14 398 ASN B O 1
ATOM 6153 N N . SER B 1 399 ? 24.922 19.578 -26.906 1 17.11 399 SER B N 1
ATOM 6154 C CA . SER B 1 399 ? 25.578 19.312 -25.641 1 17.11 399 SER B CA 1
ATOM 6155 C C . SER B 1 399 ? 25.891 17.828 -25.469 1 17.11 399 SER B C 1
ATOM 6157 O O . SER B 1 399 ? 24.984 17 -25.453 1 17.11 399 SER B O 1
ATOM 6159 N N . ARG B 1 400 ? 27.047 17.266 -25.859 1 17.3 400 ARG B N 1
ATOM 6160 C CA . ARG B 1 400 ? 27.719 15.977 -25.688 1 17.3 400 ARG B CA 1
ATOM 6161 C C . ARG B 1 400 ? 27.609 15.492 -24.25 1 17.3 400 ARG B C 1
ATOM 6163 O O . ARG B 1 400 ? 27.422 16.297 -23.328 1 17.3 400 ARG B O 1
ATOM 6170 N N . VAL B 1 401 ? 27.703 14.023 -24.062 1 17.88 401 VAL B N 1
ATOM 6171 C CA . VAL B 1 401 ? 27.516 12.891 -23.156 1 17.88 401 VAL B CA 1
ATOM 6172 C C . VAL B 1 401 ? 28.5 12.984 -22 1 17.88 401 VAL B C 1
ATOM 6174 O O . VAL B 1 401 ? 29.719 12.977 -22.203 1 17.88 401 VAL B O 1
ATOM 6177 N N . ILE B 1 402 ? 28.328 13.789 -21.094 1 17.09 402 ILE B N 1
ATOM 6178 C CA . ILE B 1 402 ? 29.266 13.82 -19.984 1 17.09 402 ILE B CA 1
ATOM 6179 C C . ILE B 1 402 ? 29.578 12.398 -19.516 1 17.09 402 ILE B C 1
ATOM 6181 O O . ILE B 1 402 ? 28.672 11.578 -19.359 1 17.09 402 ILE B O 1
ATOM 6185 N N . ALA B 1 403 ? 30.922 11.961 -19.531 1 17.38 403 ALA B N 1
ATOM 6186 C CA . ALA B 1 403 ? 31.875 10.93 -19.156 1 17.38 403 ALA B CA 1
ATOM 6187 C C . ALA B 1 403 ? 31.625 10.445 -17.734 1 17.38 403 ALA B C 1
ATOM 6189 O O . ALA B 1 403 ? 31.078 11.18 -16.906 1 17.38 403 ALA B O 1
ATOM 6190 N N . GLY B 1 404 ? 31.812 9.047 -17.484 1 18.69 404 GLY B N 1
ATOM 6191 C CA . GLY B 1 404 ? 31.719 7.91 -16.578 1 18.69 404 GLY B CA 1
ATOM 6192 C C . GLY B 1 404 ? 32.531 8.094 -15.305 1 18.69 404 GLY B C 1
ATOM 6193 O O . GLY B 1 404 ? 33.75 8.203 -15.352 1 18.69 404 GLY B O 1
ATOM 6194 N N . TYR B 1 405 ? 32.219 9.016 -14.484 1 17.53 405 TYR B N 1
ATOM 6195 C CA . TYR B 1 405 ? 33.094 9.18 -13.32 1 17.53 405 TYR B CA 1
ATOM 6196 C C . TYR B 1 405 ? 33.375 7.832 -12.656 1 17.53 405 TYR B C 1
ATOM 6198 O O . TYR B 1 405 ? 32.438 7.066 -12.383 1 17.53 405 TYR B O 1
ATOM 6206 N N . GLU B 1 406 ? 34.594 7.359 -12.805 1 17.91 406 GLU B N 1
ATOM 6207 C CA . GLU B 1 406 ? 35.406 6.273 -12.273 1 17.91 406 GLU B CA 1
ATOM 6208 C C . GLU B 1 406 ? 35.438 6.297 -10.75 1 17.91 406 GLU B C 1
ATOM 6210 O O . GLU B 1 406 ? 36.062 7.176 -10.148 1 17.91 406 GLU B O 1
ATOM 6215 N N . ALA B 1 407 ? 34.531 6.387 -10.016 1 17.56 407 ALA B N 1
ATOM 6216 C CA . ALA B 1 407 ? 34.875 6.41 -8.602 1 17.56 407 ALA B CA 1
ATOM 6217 C C . ALA B 1 407 ? 35.719 5.191 -8.234 1 17.56 407 ALA B C 1
ATOM 6219 O O . ALA B 1 407 ? 35.219 4.062 -8.211 1 17.56 407 ALA B O 1
ATOM 6220 N N . ALA B 1 408 ? 37 4.961 -8.703 1 17.73 408 ALA B N 1
ATOM 6221 C CA . ALA B 1 408 ? 37.844 3.844 -8.32 1 17.73 408 ALA B CA 1
ATOM 6222 C C . ALA B 1 408 ? 38.125 3.863 -6.82 1 17.73 408 ALA B C 1
ATOM 6224 O O . ALA B 1 408 ? 39.156 4.426 -6.383 1 17.73 408 ALA B O 1
ATOM 6225 N N . PRO B 1 409 ? 37.344 4.18 -5.852 1 17.67 409 PRO B N 1
ATOM 6226 C CA . PRO B 1 409 ? 38.156 4.27 -4.637 1 17.67 409 PRO B CA 1
ATOM 6227 C C . PRO B 1 409 ? 39.031 3.033 -4.414 1 17.67 409 PRO B C 1
ATOM 6229 O O . PRO B 1 409 ? 38.75 1.973 -4.984 1 17.67 409 PRO B O 1
ATOM 6232 N N . TRP B 1 410 ? 40.219 3.162 -3.625 1 18.42 410 TRP B N 1
ATOM 6233 C CA . TRP B 1 410 ? 41.438 2.57 -3.098 1 18.42 410 TRP B CA 1
ATOM 6234 C C . TRP B 1 410 ? 41.156 1.243 -2.406 1 18.42 410 TRP B C 1
ATOM 6236 O O . TRP B 1 410 ? 40.031 0.982 -1.998 1 18.42 410 TRP B O 1
ATOM 6246 N N . GLN B 1 411 ? 42.188 0.276 -2.201 1 17.77 411 GLN B N 1
ATOM 6247 C CA . GLN B 1 411 ? 42.75 -1.059 -2.035 1 17.77 411 GLN B CA 1
ATOM 6248 C C . GLN B 1 411 ? 42.594 -1.555 -0.603 1 17.77 411 GLN B C 1
ATOM 6250 O O . GLN B 1 411 ? 42.562 -2.764 -0.357 1 17.77 411 GLN B O 1
ATOM 6255 N N . HIS B 1 412 ? 42.781 -0.819 0.548 1 18.5 412 HIS B N 1
ATOM 6256 C CA . HIS B 1 412 ? 43.594 -1.451 1.576 1 18.5 412 HIS B CA 1
ATOM 6257 C C . HIS B 1 412 ? 42.938 -2.74 2.076 1 18.5 412 HIS B C 1
ATOM 6259 O O . HIS B 1 412 ? 41.75 -2.959 1.884 1 18.5 412 HIS B O 1
ATOM 6265 N N . GLY B 1 413 ? 43.656 -3.607 3.223 1 18.44 413 GLY B N 1
ATOM 6266 C CA . GLY B 1 413 ? 44.219 -4.824 3.785 1 18.44 413 GLY B CA 1
ATOM 6267 C C . GLY B 1 413 ? 43.281 -5.523 4.75 1 18.44 413 GLY B C 1
ATOM 6268 O O . GLY B 1 413 ? 43.625 -6.57 5.309 1 18.44 413 GLY B O 1
ATOM 6269 N N . VAL B 1 414 ? 42.156 -4.992 5.211 1 17.98 414 VAL B N 1
ATOM 6270 C CA . VAL B 1 414 ? 41.969 -5.656 6.492 1 17.98 414 VAL B CA 1
ATOM 6271 C C . VAL B 1 414 ? 41.625 -7.125 6.258 1 17.98 414 VAL B C 1
ATOM 6273 O O . VAL B 1 414 ? 40.562 -7.441 5.684 1 17.98 414 VAL B O 1
ATOM 6276 N N . VAL B 1 415 ? 42.562 -8.133 6.098 1 18.34 415 VAL B N 1
ATOM 6277 C CA . VAL B 1 415 ? 42.812 -9.57 5.969 1 18.34 415 VAL B CA 1
ATOM 6278 C C . VAL B 1 415 ? 42.031 -10.32 7.047 1 18.34 415 VAL B C 1
ATOM 6280 O O . VAL B 1 415 ? 41.594 -11.461 6.836 1 18.34 415 VAL B O 1
ATOM 6283 N N . LEU B 1 416 ? 41.875 -9.805 8.352 1 18.16 416 LEU B N 1
ATOM 6284 C CA . LEU B 1 416 ? 42.281 -10.875 9.266 1 18.16 416 LEU B CA 1
ATOM 6285 C C . LEU B 1 416 ? 41.344 -12.078 9.125 1 18.16 416 LEU B C 1
ATOM 6287 O O . LEU B 1 416 ? 41.812 -13.203 8.938 1 18.16 416 LEU B O 1
ATOM 6291 N N . LEU B 1 417 ? 40.406 -12.281 10.203 1 18.39 417 LEU B N 1
ATOM 6292 C CA . LEU B 1 417 ? 40.281 -13.375 11.156 1 18.39 417 LEU B CA 1
ATOM 6293 C C . LEU B 1 417 ? 39.125 -14.32 10.75 1 18.39 417 LEU B C 1
ATOM 6295 O O . LEU B 1 417 ? 37.969 -14.055 11.039 1 18.39 417 LEU B O 1
ATOM 6299 N N . LEU B 1 418 ? 38.938 -14.555 9.477 1 19.88 418 LEU B N 1
ATOM 6300 C CA . LEU B 1 418 ? 37.906 -15.492 9.07 1 19.88 418 LEU B CA 1
ATOM 6301 C C . LEU B 1 418 ? 38.094 -16.844 9.75 1 19.88 418 LEU B C 1
ATOM 6303 O O . LEU B 1 418 ? 37.375 -17.797 9.438 1 19.88 418 LEU B O 1
ATOM 6307 N N . ALA B 1 419 ? 39.219 -17.062 10.352 1 19.25 419 ALA B N 1
ATOM 6308 C CA . ALA B 1 419 ? 39.562 -18.469 10.242 1 19.25 419 ALA B CA 1
ATOM 6309 C C . ALA B 1 419 ? 38.531 -19.344 10.898 1 19.25 419 ALA B C 1
ATOM 6311 O O . ALA B 1 419 ? 38.219 -20.438 10.414 1 19.25 419 ALA B O 1
ATOM 6312 N N . LEU B 1 420 ? 38.219 -19.062 12.203 1 20.31 420 LEU B N 1
ATOM 6313 C CA . LEU B 1 420 ? 38.094 -20.25 13.047 1 20.31 420 LEU B CA 1
ATOM 6314 C C . LEU B 1 420 ? 36.719 -20.906 12.852 1 20.31 420 LEU B C 1
ATOM 6316 O O . LEU B 1 420 ? 35.719 -20.406 13.359 1 20.31 420 LEU B O 1
ATOM 6320 N N . ALA B 1 421 ? 36.375 -21.266 11.648 1 20.52 421 ALA B N 1
ATOM 6321 C CA . ALA B 1 421 ? 35.094 -21.875 11.336 1 20.52 421 ALA B CA 1
ATOM 6322 C C . ALA B 1 421 ? 34.875 -23.141 12.133 1 20.52 421 ALA B C 1
ATOM 6324 O O . ALA B 1 421 ? 33.75 -23.672 12.195 1 20.52 421 ALA B O 1
ATOM 6325 N N . PRO B 1 422 ? 35.938 -23.844 12.734 1 20.59 422 PRO B N 1
ATOM 6326 C CA . PRO B 1 422 ? 35.781 -25.281 12.516 1 20.59 422 PRO B CA 1
ATOM 6327 C C . PRO B 1 422 ? 34.562 -25.844 13.211 1 20.59 422 PRO B C 1
ATOM 6329 O O . PRO B 1 422 ? 33.781 -26.594 12.594 1 20.59 422 PRO B O 1
ATOM 6332 N N . VAL B 1 423 ? 34.625 -26.125 14.539 1 21.77 423 VAL B N 1
ATOM 6333 C CA . VAL B 1 423 ? 34.719 -27.469 15.125 1 21.77 423 VAL B CA 1
ATOM 6334 C C . VAL B 1 423 ? 33.312 -27.969 15.461 1 21.77 423 VAL B C 1
ATOM 6336 O O . VAL B 1 423 ? 33 -29.125 15.156 1 21.77 423 VAL B O 1
ATOM 6339 N N . GLY B 1 424 ? 32.469 -27.359 16.422 1 20.81 424 GLY B N 1
ATOM 6340 C CA . GLY B 1 424 ? 31.719 -28.156 17.375 1 20.81 424 GLY B CA 1
ATOM 6341 C C . GLY B 1 424 ? 30.344 -28.562 16.859 1 20.81 424 GLY B C 1
ATOM 6342 O O . GLY B 1 424 ? 29.516 -29.047 17.625 1 20.81 424 GLY B O 1
ATOM 6343 N N . LEU B 1 425 ? 30.016 -28.281 15.555 1 21.88 425 LEU B N 1
ATOM 6344 C CA . LEU B 1 425 ? 28.734 -28.828 15.148 1 21.88 425 LEU B CA 1
ATOM 6345 C C . LEU B 1 425 ? 28.719 -30.344 15.273 1 21.88 425 LEU B C 1
ATOM 6347 O O . LEU B 1 425 ? 27.719 -31 14.93 1 21.88 425 LEU B O 1
ATOM 6351 N N . ALA B 1 426 ? 29.906 -30.922 15.43 1 21.59 426 ALA B N 1
ATOM 6352 C CA . ALA B 1 426 ? 29.906 -32.375 15.406 1 21.59 426 ALA B CA 1
ATOM 6353 C C . ALA B 1 426 ? 28.969 -32.938 16.484 1 21.59 426 ALA B C 1
ATOM 6355 O O . ALA B 1 426 ? 28.281 -33.938 16.25 1 21.59 426 ALA B O 1
ATOM 6356 N N . LEU B 1 427 ? 29.078 -32.375 17.594 1 21.56 427 LEU B N 1
ATOM 6357 C CA . LEU B 1 427 ? 28.703 -33.25 18.672 1 21.56 427 LEU B CA 1
ATOM 6358 C C . LEU B 1 427 ? 27.203 -33.5 18.688 1 21.56 427 LEU B C 1
ATOM 6360 O O . LEU B 1 427 ? 26.75 -34.625 18.938 1 21.56 427 LEU B O 1
ATOM 6364 N N . ALA B 1 428 ? 26.469 -32.406 18.484 1 21.69 428 ALA B N 1
ATOM 6365 C CA . ALA B 1 428 ? 25.156 -32.656 19.094 1 21.69 428 ALA B CA 1
ATOM 6366 C C . ALA B 1 428 ? 24.234 -33.438 18.156 1 21.69 428 ALA B C 1
ATOM 6368 O O . ALA B 1 428 ? 23.094 -33.719 18.5 1 21.69 428 ALA B O 1
ATOM 6369 N N . ALA B 1 429 ? 24.734 -33.812 16.875 1 22.75 429 ALA B N 1
ATOM 6370 C CA . ALA B 1 429 ? 23.891 -34.719 16.078 1 22.75 429 ALA B CA 1
ATOM 6371 C C . ALA B 1 429 ? 23.547 -35.969 16.844 1 22.75 429 ALA B C 1
ATOM 6373 O O . ALA B 1 429 ? 22.609 -36.688 16.484 1 22.75 429 ALA B O 1
ATOM 6374 N N . CYS B 1 430 ? 24.578 -36.344 17.578 1 21.86 430 CYS B N 1
ATOM 6375 C CA . CYS B 1 430 ? 24.5 -37.75 18 1 21.86 430 CYS B CA 1
ATOM 6376 C C . CYS B 1 430 ? 23.172 -38.031 18.703 1 21.86 430 CYS B C 1
ATOM 6378 O O . CYS B 1 430 ? 22.625 -39.125 18.578 1 21.86 430 CYS B O 1
ATOM 6380 N N . SER B 1 431 ? 22.938 -37.156 19.641 1 21.38 431 SER B N 1
ATOM 6381 C CA . SER B 1 431 ? 22.203 -37.875 20.688 1 21.38 431 SER B CA 1
ATOM 6382 C C . SER B 1 431 ? 20.781 -38.219 20.25 1 21.38 431 SER B C 1
ATOM 6384 O O . SER B 1 431 ? 19.984 -38.719 21.031 1 21.38 431 SER B O 1
ATOM 6386 N N . LEU B 1 432 ? 20.344 -37.594 19.062 1 22.69 432 LEU B N 1
ATOM 6387 C CA . LEU B 1 432 ? 18.938 -37.906 18.891 1 22.69 432 LEU B CA 1
ATOM 6388 C C . LEU B 1 432 ? 18.75 -39.344 18.453 1 22.69 432 LEU B C 1
ATOM 6390 O O . LEU B 1 432 ? 17.641 -39.75 18.078 1 22.69 432 LEU B O 1
ATOM 6394 N N . ALA B 1 433 ? 19.922 -40.094 18.109 1 21.45 433 ALA B N 1
ATOM 6395 C CA . ALA B 1 433 ? 19.578 -41.406 17.562 1 21.45 433 ALA B CA 1
ATOM 6396 C C . ALA B 1 433 ? 18.719 -42.219 18.531 1 21.45 433 ALA B C 1
ATOM 6398 O O . ALA B 1 433 ? 18.297 -43.344 18.234 1 21.45 433 ALA B O 1
ATOM 6399 N N . ARG B 1 434 ? 18.891 -41.969 19.719 1 21.53 434 ARG B N 1
ATOM 6400 C CA . ARG B 1 434 ? 18.734 -43.188 20.531 1 21.53 434 ARG B CA 1
ATOM 6401 C C . ARG B 1 434 ? 17.375 -43.812 20.281 1 21.53 434 ARG B C 1
ATOM 6403 O O . ARG B 1 434 ? 17.25 -45.062 20.281 1 21.53 434 ARG B O 1
ATOM 6410 N N . GLY B 1 435 ? 16.156 -43.281 20.484 1 22.33 435 GLY B N 1
ATOM 6411 C CA . GLY B 1 435 ? 15.273 -44.344 20.969 1 22.33 435 GLY B CA 1
ATOM 6412 C C . GLY B 1 435 ? 14.711 -45.188 19.859 1 22.33 435 GLY B C 1
ATOM 6413 O O . GLY B 1 435 ? 13.742 -45.938 20.062 1 22.33 435 GLY B O 1
ATOM 6414 N N . ARG B 1 436 ? 14.875 -45.406 18.516 1 23.86 436 ARG B N 1
ATOM 6415 C CA . ARG B 1 436 ? 14.594 -46.75 18.078 1 23.86 436 ARG B CA 1
ATOM 6416 C C . ARG B 1 436 ? 15.508 -47.75 18.781 1 23.86 436 ARG B C 1
ATOM 6418 O O . ARG B 1 436 ? 15.383 -48.969 18.578 1 23.86 436 ARG B O 1
ATOM 6425 N N . ARG B 1 437 ? 16.5 -48.188 19.047 1 25.61 437 ARG B N 1
ATOM 6426 C CA . ARG B 1 437 ? 16.188 -49.594 19.406 1 25.61 437 ARG B CA 1
ATOM 6427 C C . ARG B 1 437 ? 14.992 -49.656 20.344 1 25.61 437 ARG B C 1
ATOM 6429 O O . ARG B 1 437 ? 14.32 -50.688 20.438 1 25.61 437 ARG B O 1
ATOM 6436 N N . GLY B 1 438 ? 14.602 -49.281 21.438 1 23 438 GLY B N 1
ATOM 6437 C CA . GLY B 1 438 ? 13.953 -50.5 21.922 1 23 438 GLY B CA 1
ATOM 6438 C C . GLY B 1 438 ? 12.648 -50.812 21.219 1 23 438 GLY B C 1
ATOM 6439 O O . GLY B 1 438 ? 11.711 -50.031 21.266 1 23 438 GLY B O 1
ATOM 6440 N N . THR B 1 439 ? 12.336 -51.094 19.891 1 23.77 439 THR B N 1
ATOM 6441 C CA . THR B 1 439 ? 13.117 -50.312 18.938 1 23.77 439 THR B CA 1
ATOM 6442 C C . THR B 1 439 ? 12.5 -48.938 18.703 1 23.77 439 THR B C 1
ATOM 6444 O O . THR B 1 439 ? 13.195 -47.938 18.688 1 23.77 439 THR B O 1
ATOM 6447 N N . LEU B 1 440 ? 11.414 -48.625 17.766 1 21.62 440 LEU B N 1
ATOM 6448 C CA . LEU B 1 440 ? 10.445 -47.531 17.859 1 21.62 440 LEU B CA 1
ATOM 6449 C C . LEU B 1 440 ? 9.531 -47.719 19.062 1 21.62 440 LEU B C 1
ATOM 6451 O O . LEU B 1 440 ? 9.023 -48.812 19.297 1 21.62 440 LEU B O 1
ATOM 6455 N N . LEU B 1 441 ? 9.125 -46.969 20.266 1 20.75 441 LEU B N 1
ATOM 6456 C CA . LEU B 1 441 ? 9.094 -47.375 21.656 1 20.75 441 LEU B CA 1
ATOM 6457 C C . LEU B 1 441 ? 7.969 -48.375 21.906 1 20.75 441 LEU B C 1
ATOM 6459 O O . LEU B 1 441 ? 6.93 -48.312 21.25 1 20.75 441 LEU B O 1
ATOM 6463 N N . HIS B 1 442 ? 7.711 -49.5 22.766 1 19.94 442 HIS B N 1
ATOM 6464 C CA . HIS B 1 442 ? 7.254 -50.875 22.922 1 19.94 442 HIS B CA 1
ATOM 6465 C C . HIS B 1 442 ? 5.781 -51 22.562 1 19.94 442 HIS B C 1
ATOM 6467 O O . HIS B 1 442 ? 5.062 -50 22.469 1 19.94 442 HIS B O 1
ATOM 6473 N N . ALA B 1 443 ? 4.953 -52.094 22.25 1 23.91 443 ALA B N 1
ATOM 6474 C CA . ALA B 1 443 ? 3.52 -52.344 22.203 1 23.91 443 ALA B CA 1
ATOM 6475 C C . ALA B 1 443 ? 2.771 -51.5 23.234 1 23.91 443 ALA B C 1
ATOM 6477 O O . ALA B 1 443 ? 2.512 -51.969 24.344 1 23.91 443 ALA B O 1
ATOM 6478 N N . MET B 1 444 ? 3.262 -50.562 23.531 1 20.72 444 MET B N 1
ATOM 6479 C CA . MET B 1 444 ? 3.012 -50.031 24.875 1 20.72 444 MET B CA 1
ATOM 6480 C C . MET B 1 444 ? 1.586 -50.344 25.328 1 20.72 444 MET B C 1
ATOM 6482 O O . MET B 1 444 ? 0.677 -50.438 24.5 1 20.72 444 MET B O 1
ATOM 6486 N N . CYS B 1 445 ? 0.668 -49.812 26.359 1 21.31 445 CYS B N 1
ATOM 6487 C CA . CYS B 1 445 ? 0.589 -50.406 27.688 1 21.31 445 CYS B CA 1
ATOM 6488 C C . CYS B 1 445 ? -0.396 -51.562 27.703 1 21.31 445 CYS B C 1
ATOM 6490 O O . CYS B 1 445 ? -0.181 -52.562 28.39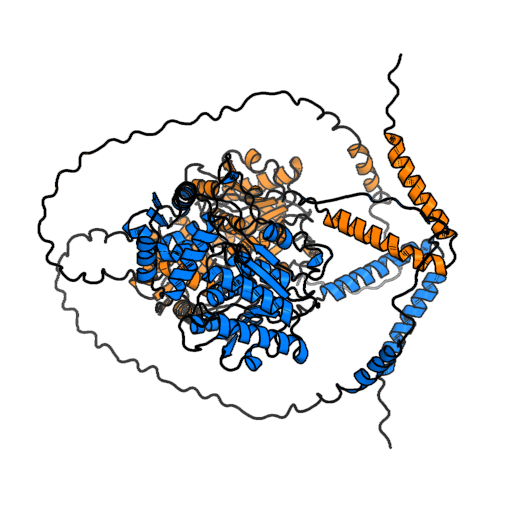1 1 21.31 445 CYS B O 1
ATOM 6492 N N . PHE B 1 446 ? -1.676 -51.75 28 1 20.38 446 PHE B N 1
ATOM 6493 C CA . PHE B 1 446 ? -2.359 -52.969 28.406 1 20.38 446 PHE B CA 1
ATOM 6494 C C . PHE B 1 446 ? -3.029 -53.625 27.219 1 20.38 446 PHE B C 1
ATOM 6496 O O . PHE B 1 446 ? -3.955 -53.062 26.625 1 20.38 446 PHE B O 1
ATOM 6503 N N . PRO B 1 447 ? -2.109 -54.344 26.5 1 23.44 447 PRO B N 1
ATOM 6504 C CA . PRO B 1 447 ? -2.688 -55.312 25.562 1 23.44 447 PRO B CA 1
ATOM 6505 C C . PRO B 1 447 ? -3.781 -56.188 26.188 1 23.44 447 PRO B C 1
ATOM 6507 O O . PRO B 1 447 ? -3.482 -57.156 26.875 1 23.44 447 PRO B O 1
ATOM 6510 N N . ASP B 1 448 ? -4.641 -55.5 26.969 1 21.59 448 ASP B N 1
ATOM 6511 C CA . ASP B 1 448 ? -5.371 -56.625 27.578 1 21.59 448 ASP B CA 1
ATOM 6512 C C . ASP B 1 448 ? -5.73 -57.688 26.531 1 21.59 448 ASP B C 1
ATOM 6514 O O . ASP B 1 448 ? -5.902 -57.375 25.359 1 21.59 448 ASP B O 1
ATOM 6518 N N . GLU B 1 449 ? -5.203 -58.812 26.734 1 23.23 449 GLU B N 1
ATOM 6519 C CA . GLU B 1 449 ? -5.371 -60.188 26.234 1 23.23 449 GLU B CA 1
ATOM 6520 C C . GLU B 1 449 ? -6.723 -60.375 25.562 1 23.23 449 GLU B C 1
ATOM 6522 O O . GLU B 1 449 ? -6.816 -61 24.5 1 23.23 449 GLU B O 1
ATOM 6527 N N . SER B 1 450 ? -7.766 -60.094 26.312 1 21.59 450 SER B N 1
ATOM 6528 C CA . SER B 1 450 ? -8.773 -61.125 26.172 1 21.59 450 SER B CA 1
ATOM 6529 C C . SER B 1 450 ? -9.727 -60.844 25.031 1 21.59 450 SER B C 1
ATOM 6531 O O . SER B 1 450 ? -10.766 -61.5 24.891 1 21.59 450 SER B O 1
ATOM 6533 N N . ALA B 1 451 ? -9.609 -59.5 24.406 1 22.84 451 ALA B N 1
ATOM 6534 C CA . ALA B 1 451 ? -10.914 -59.5 23.75 1 22.84 451 ALA B CA 1
ATOM 6535 C C . ALA B 1 451 ? -10.992 -60.594 22.688 1 22.84 451 ALA B C 1
ATOM 6537 O O . ALA B 1 451 ? -10.203 -60.625 21.75 1 22.84 451 ALA B O 1
ATOM 6538 N N . GLN B 1 452 ? -11.602 -61.562 22.906 1 21.69 452 GLN B N 1
ATOM 6539 C CA . GLN B 1 452 ? -12.109 -62.781 22.297 1 21.69 452 GLN B CA 1
ATOM 6540 C C . GLN B 1 452 ? -12.719 -62.5 20.922 1 21.69 452 GLN B C 1
ATOM 6542 O O . GLN B 1 452 ? -12.43 -63.188 19.953 1 21.69 452 GLN B O 1
ATOM 6547 N N . SER B 1 453 ? -14.047 -62 20.906 1 21.95 453 SER B N 1
ATOM 6548 C CA . SER B 1 453 ? -15.031 -62.688 20.078 1 21.95 453 SER B CA 1
ATOM 6549 C C . SER B 1 453 ? -14.945 -62.25 18.625 1 21.95 453 SER B C 1
ATOM 6551 O O . SER B 1 453 ? -14.336 -61.219 18.312 1 21.95 453 SER B O 1
ATOM 6553 N N . GLY B 1 454 ? -15.875 -62.531 17.75 1 22.92 454 GLY B N 1
ATOM 6554 C CA . GLY B 1 454 ? -16.219 -62.969 16.406 1 22.92 454 GLY B CA 1
ATOM 6555 C C . GLY B 1 454 ? -16.312 -61.812 15.414 1 22.92 454 GLY B C 1
ATOM 6556 O O . GLY B 1 454 ? -16.266 -62.031 14.203 1 22.92 454 GLY B O 1
ATOM 6557 N N . VAL B 1 455 ? -17.047 -60.625 15.758 1 24.88 455 VAL B N 1
ATOM 6558 C CA . VAL B 1 455 ? -17.969 -60.25 14.688 1 24.88 455 VAL B CA 1
ATOM 6559 C C . VAL B 1 455 ? -17.203 -59.562 13.562 1 24.88 455 VAL B C 1
ATOM 6561 O O . VAL B 1 455 ? -16.234 -58.844 13.82 1 24.88 455 VAL B O 1
ATOM 6564 N N . GLU B 1 456 ? -17.578 -59.688 12.32 1 22.73 456 GLU B N 1
ATOM 6565 C CA . GLU B 1 456 ? -17.141 -59.688 10.93 1 22.73 456 GLU B CA 1
ATOM 6566 C C . GLU B 1 456 ? -16.844 -58.281 10.438 1 22.73 456 GLU B C 1
ATOM 6568 O O . GLU B 1 456 ? -15.812 -58.031 9.805 1 22.73 456 GLU B O 1
ATOM 6573 N N . PRO B 1 457 ? -17.875 -57.312 10.414 1 25.98 457 PRO B N 1
ATOM 6574 C CA . PRO B 1 457 ? -18.219 -56.781 9.086 1 25.98 457 PRO B CA 1
ATOM 6575 C C . PRO B 1 457 ? -17.312 -55.656 8.633 1 25.98 457 PRO B C 1
ATOM 6577 O O . PRO B 1 457 ? -16.516 -55.156 9.422 1 25.98 457 PRO B O 1
ATOM 6580 N N . GLY B 1 458 ? -18.047 -54.5 7.953 1 23.44 458 GLY B N 1
ATOM 6581 C CA . GLY B 1 458 ? -17.953 -53.688 6.758 1 23.44 458 GLY B CA 1
ATOM 6582 C C . GLY B 1 458 ? -17.234 -52.375 6.992 1 23.44 458 GLY B C 1
ATOM 6583 O O . GLY B 1 458 ? -17.75 -51.5 7.695 1 23.44 458 GLY B O 1
ATOM 6584 N N . TRP B 1 459 ? -16.062 -52.312 7.215 1 22.19 459 TRP B N 1
ATOM 6585 C CA . TRP B 1 459 ? -15.188 -51.188 7.52 1 22.19 459 TRP B CA 1
ATOM 6586 C C . TRP B 1 459 ? -15.148 -50.188 6.355 1 22.19 459 TRP B C 1
ATOM 6588 O O . TRP B 1 459 ? -14.359 -50.344 5.422 1 22.19 459 TRP B O 1
ATOM 6598 N N . ARG B 1 460 ? -16.422 -50 5.566 1 22.33 460 ARG B N 1
ATOM 6599 C CA . ARG B 1 460 ? -16.297 -49.312 4.273 1 22.33 460 ARG B CA 1
ATOM 6600 C C . ARG B 1 460 ? -15.57 -47.969 4.41 1 22.33 460 ARG B C 1
ATOM 6602 O O . ARG B 1 460 ? -15.656 -47.344 5.453 1 22.33 460 ARG B O 1
ATOM 6609 N N . LEU B 1 461 ? -14.625 -47.688 3.248 1 21.34 461 LEU B N 1
ATOM 6610 C CA . LEU B 1 461 ? -13.609 -46.781 2.752 1 21.34 461 LEU B CA 1
ATOM 6611 C C . LEU B 1 461 ? -14.141 -45.344 2.701 1 21.34 461 LEU B C 1
ATOM 6613 O O . LEU B 1 461 ? -13.398 -44.406 2.363 1 21.34 461 LEU B O 1
ATOM 6617 N N . LEU B 1 462 ? -15.469 -45.156 3.23 1 20.88 462 LEU B N 1
ATOM 6618 C CA . LEU B 1 462 ? -15.992 -43.844 2.848 1 20.88 462 LEU B CA 1
ATOM 6619 C C . LEU B 1 462 ? -15.398 -42.75 3.723 1 20.88 462 LEU B C 1
ATOM 6621 O O . LEU B 1 462 ? -15.352 -42.875 4.949 1 20.88 462 LEU B O 1
#